Protein AF-A0A8S1IXG4-F1 (afdb_monomer_lite)

Sequence (920 aa):
MSSAGSFAPGPGAARGLHKAQVPRADAIVPRPPHSKRDPHLPDLRTSAGGGDALAMPTMAGPPLDAKVVSDPYPPIPASTSASRAAADKIGVLLLNLGGPESLDDVQPFLYNLFADPDIIRLPPSLAFLQPAIAGAISTLRAPQSCKGYSAIGGKSPLREITERQADVLERAIEGKGQACKVYVAMRYWHPYTEEAMEQIKRDGISRLVVLPLYPQFSISTSGSSLRLLQRLFEGDRFLAGLRHTVIPSWYQRPGYVNAMADLVWQEMAKFDSPEGVEVFFSAHGVPKSYVELAGDPYKEEMEECVGLIMAELRRRGVDNHHTLAYQSRVGPVEWLRPYTDQSIRKLAAEGVKKMLVVPISFVSEHIETLEEIDMEYRELAESQGVTDWRRVPALNTNPAFIDDLADAVLEALPFVGSLVGASNSIVPIGGIDTLLESYDRERESLPPPTNLMWKWGFTQSAELWNGRLAMVALAMILVMETSSGQVVTWKLWGRLKGWEDIVCSRKICLVSRLFDLALAALRDVADTEGASVQLGFMETAGDWLVVLAVSAPRAALRGSQPVPILLLTPGRFVCEGHPTPVPKYPLATPAMSKAMGMSPVLRPTKLLNQILPNCPVDSRRLRRSRTLCSTAAKSAGHEPEPPRDHQRPASQQGEEDPIRTFVIKNREAPRLTFAEAARTLVDGSVTGVLATHSSKGSDEGFPLSSVVEYVADSKGRPIFGISMLAKHTASLYRDGRCSLLVPENKSIALSDSRALLIGTVRAYDKEDAGDLREAYLAKMPQAFWVDFGDFRWFRMDDIVKATYAEDVRRNARTGKATAEEYLAASPDPVAQYRDSICSDLNKSATGGPVSAIIAKETTGLDVTNAEAYRVDSLGFDAMCTFSGRGPVNIRLPFPRRATTREDVEQMVEEMMGDAAVQTV

Structure (mmCIF, N/CA/C/O backbone):
data_AF-A0A8S1IXG4-F1
#
_entry.id   AF-A0A8S1IXG4-F1
#
loop_
_atom_site.group_PDB
_atom_site.id
_atom_site.type_symbol
_atom_site.label_atom_id
_atom_site.label_alt_id
_atom_site.label_comp_id
_atom_site.label_asym_id
_atom_site.label_entity_id
_atom_site.label_seq_id
_atom_site.pdbx_PDB_ins_code
_atom_site.Cartn_x
_atom_site.Cartn_y
_atom_site.Cartn_z
_atom_site.occupancy
_atom_site.B_iso_or_equiv
_atom_site.auth_seq_id
_atom_site.auth_comp_id
_atom_site.auth_asym_id
_atom_site.auth_atom_id
_atom_site.pdbx_PDB_model_num
ATOM 1 N N . MET A 1 1 ? 49.854 -34.602 -23.449 1.00 33.00 1 MET A N 1
ATOM 2 C CA . MET A 1 1 ? 50.447 -35.910 -23.092 1.00 33.00 1 MET A CA 1
ATOM 3 C C . MET A 1 1 ? 49.624 -36.493 -21.956 1.00 33.00 1 MET A C 1
ATOM 5 O O . MET A 1 1 ? 49.451 -35.756 -21.003 1.00 33.00 1 MET A O 1
ATOM 9 N N . SER A 1 2 ? 49.162 -37.746 -22.092 1.00 29.92 2 SER A N 1
ATOM 10 C CA . SER A 1 2 ? 48.830 -38.722 -21.022 1.00 29.92 2 SER A CA 1
ATOM 11 C C . SER A 1 2 ? 47.826 -38.353 -19.899 1.00 29.92 2 SER A C 1
ATOM 13 O O . SER A 1 2 ? 47.841 -37.246 -19.390 1.00 29.92 2 SER A O 1
ATOM 15 N N . SER A 1 3 ? 46.988 -39.250 -19.357 1.00 31.81 3 SER A N 1
ATOM 16 C CA . SER A 1 3 ? 46.474 -40.580 -19.772 1.00 31.81 3 SER A CA 1
ATOM 17 C C . SER A 1 3 ? 45.526 -41.113 -18.674 1.00 31.81 3 SER A C 1
ATOM 19 O O . SER A 1 3 ? 45.832 -40.899 -17.507 1.00 31.81 3 SER A O 1
ATOM 21 N N . ALA A 1 4 ? 44.475 -41.905 -18.908 1.00 32.84 4 ALA A N 1
ATOM 22 C CA . ALA A 1 4 ? 43.658 -42.204 -20.095 1.00 32.84 4 ALA A CA 1
ATOM 23 C C . ALA A 1 4 ? 42.422 -43.024 -19.627 1.00 32.84 4 ALA A C 1
ATOM 25 O O . ALA A 1 4 ? 42.517 -43.716 -18.617 1.00 32.84 4 ALA A O 1
ATOM 26 N N . GLY A 1 5 ? 41.291 -43.001 -20.348 1.00 25.98 5 GLY A N 1
ATOM 27 C CA . GLY A 1 5 ? 40.110 -43.803 -19.978 1.00 25.98 5 GLY A CA 1
ATOM 28 C C . GLY A 1 5 ? 38.929 -43.671 -20.943 1.00 25.98 5 GLY A C 1
ATOM 29 O O . GLY A 1 5 ? 38.094 -42.788 -20.781 1.00 25.98 5 GLY A O 1
ATOM 30 N N . SER A 1 6 ? 38.860 -44.535 -21.957 1.00 27.19 6 SER A N 1
ATOM 31 C CA . SER A 1 6 ? 37.733 -44.613 -22.899 1.00 27.19 6 SER A CA 1
ATOM 32 C C . SER A 1 6 ? 36.755 -45.726 -22.520 1.00 27.19 6 SER A C 1
ATOM 34 O O . SER A 1 6 ? 37.174 -46.728 -21.951 1.00 27.19 6 SER A O 1
ATOM 36 N N . PHE A 1 7 ? 35.488 -45.607 -22.938 1.00 28.20 7 PHE A N 1
ATOM 37 C CA . PHE A 1 7 ? 34.762 -46.730 -23.552 1.00 28.20 7 PHE A CA 1
ATOM 38 C C . PHE A 1 7 ? 33.521 -46.268 -24.335 1.00 28.20 7 PHE A C 1
ATOM 40 O O . PHE A 1 7 ? 32.595 -45.694 -23.774 1.00 28.20 7 PHE A O 1
ATOM 47 N N . ALA A 1 8 ? 33.505 -46.561 -25.638 1.00 31.45 8 ALA A N 1
ATOM 48 C CA . ALA A 1 8 ? 32.337 -46.562 -26.524 1.00 31.45 8 ALA A CA 1
ATOM 49 C C . ALA A 1 8 ? 32.682 -47.398 -27.773 1.00 31.45 8 ALA A C 1
ATOM 51 O O . ALA A 1 8 ? 33.845 -47.400 -28.190 1.00 31.45 8 ALA A O 1
ATOM 52 N N . PRO A 1 9 ? 31.713 -48.118 -28.364 1.00 40.03 9 PRO A N 1
ATOM 53 C CA . PRO A 1 9 ? 31.430 -47.869 -29.786 1.00 40.03 9 PRO A CA 1
ATOM 54 C C . PRO A 1 9 ? 29.938 -47.996 -30.178 1.00 40.03 9 PRO A C 1
ATOM 56 O O . PRO A 1 9 ? 29.151 -48.646 -29.497 1.00 40.03 9 PRO A O 1
ATOM 59 N N . GLY A 1 10 ? 29.569 -47.395 -31.319 1.00 27.78 10 GLY A N 1
ATOM 60 C CA . GLY A 1 10 ? 28.335 -47.697 -32.076 1.00 27.78 10 GLY A CA 1
ATOM 61 C C . GLY A 1 10 ? 28.565 -48.841 -33.089 1.00 27.78 10 GLY A C 1
ATOM 62 O O . GLY A 1 10 ? 29.316 -49.755 -32.745 1.00 27.78 10 GLY A O 1
ATOM 63 N N . PRO A 1 11 ? 28.059 -48.794 -34.352 1.00 47.28 11 PRO A N 1
ATOM 64 C CA . PRO A 1 11 ? 27.289 -47.722 -35.020 1.00 47.28 11 PRO A CA 1
ATOM 65 C C . PRO A 1 11 ? 26.127 -48.218 -35.944 1.00 47.28 11 PRO A C 1
ATOM 67 O O . PRO A 1 11 ? 25.823 -49.404 -35.990 1.00 47.28 11 PRO A O 1
ATOM 70 N N . GLY A 1 12 ? 25.547 -47.317 -36.762 1.00 26.31 12 GLY A N 1
ATOM 71 C CA . GLY A 1 12 ? 24.716 -47.639 -37.951 1.00 26.31 12 GLY A CA 1
ATOM 72 C C . GLY A 1 12 ? 23.210 -47.351 -37.774 1.00 26.31 12 GLY A C 1
ATOM 73 O O . GLY A 1 12 ? 22.589 -47.989 -36.940 1.00 26.31 12 GLY A O 1
ATOM 74 N N . ALA A 1 13 ? 22.513 -46.393 -38.409 1.00 28.03 13 ALA A N 1
ATOM 75 C CA . ALA A 1 13 ? 22.602 -45.643 -39.682 1.00 28.03 13 ALA A CA 1
ATOM 76 C C . ALA A 1 13 ? 21.763 -46.214 -40.855 1.00 28.03 13 ALA A C 1
ATOM 78 O O . ALA A 1 13 ? 22.153 -47.190 -41.487 1.00 28.03 13 ALA A O 1
ATOM 79 N N . ALA A 1 14 ? 20.667 -45.522 -41.210 1.00 27.36 14 ALA A N 1
ATOM 80 C CA . ALA A 1 14 ? 19.975 -45.599 -42.509 1.00 27.36 14 ALA A CA 1
ATOM 81 C C . ALA A 1 14 ? 19.119 -44.330 -42.758 1.00 27.36 14 ALA A C 1
ATOM 83 O O . ALA A 1 14 ? 18.797 -43.604 -41.820 1.00 27.36 14 ALA A O 1
ATOM 84 N N . ARG A 1 15 ? 18.759 -44.052 -44.022 1.00 29.16 15 ARG A N 1
ATOM 85 C CA . ARG A 1 15 ? 17.933 -42.900 -44.458 1.00 29.16 15 ARG A CA 1
ATOM 86 C C . ARG A 1 15 ? 16.520 -43.350 -44.860 1.00 29.16 15 ARG A C 1
ATOM 88 O O . ARG A 1 15 ? 16.372 -44.452 -45.376 1.00 29.16 15 ARG A O 1
ATOM 95 N N . GLY A 1 16 ? 15.532 -42.453 -44.784 1.00 25.67 16 GLY A N 1
ATOM 96 C CA . GLY A 1 16 ? 14.222 -42.628 -45.428 1.00 25.67 16 GLY A CA 1
ATOM 97 C C . GLY A 1 16 ? 13.440 -41.314 -45.530 1.00 25.67 16 GLY A C 1
ATOM 98 O O . GLY A 1 16 ? 13.281 -40.619 -44.533 1.00 25.67 16 GLY A O 1
ATOM 99 N N . LEU A 1 17 ? 12.972 -40.956 -46.731 1.00 28.73 17 LEU A N 1
ATOM 100 C CA . LEU A 1 17 ? 12.027 -39.849 -46.952 1.00 28.73 17 LEU A CA 1
ATOM 101 C C . LEU A 1 17 ? 10.589 -40.382 -46.935 1.00 28.73 17 LEU A C 1
ATOM 103 O O . LEU A 1 17 ? 10.392 -41.510 -47.370 1.00 28.73 17 LEU A O 1
ATOM 107 N N . HIS A 1 18 ? 9.594 -39.547 -46.605 1.00 26.98 18 HIS A N 1
ATOM 108 C CA . HIS A 1 18 ? 8.417 -39.350 -47.474 1.00 26.98 18 HIS A CA 1
ATOM 109 C C . HIS A 1 18 ? 7.547 -38.145 -47.063 1.00 26.98 18 HIS A C 1
ATOM 111 O O . HIS A 1 18 ? 7.471 -37.781 -45.894 1.00 26.98 18 HIS A O 1
ATOM 117 N N . LYS A 1 19 ? 6.864 -37.540 -48.049 1.00 28.41 19 LYS A N 1
ATOM 118 C CA . LYS A 1 19 ? 5.729 -36.613 -47.862 1.00 28.41 19 LYS A CA 1
ATOM 119 C C . LYS A 1 19 ? 4.407 -37.374 -48.057 1.00 28.41 19 LYS A C 1
ATOM 121 O O . LYS A 1 19 ? 4.311 -38.086 -49.053 1.00 28.41 19 LYS A O 1
ATOM 126 N N . ALA A 1 20 ? 3.409 -37.140 -47.200 1.00 25.56 20 ALA A N 1
ATOM 127 C CA . ALA A 1 20 ? 1.954 -37.295 -47.426 1.00 25.56 20 ALA A CA 1
ATOM 128 C C . ALA A 1 20 ? 1.237 -36.797 -46.145 1.00 25.56 20 ALA A C 1
ATOM 130 O O . ALA A 1 20 ? 1.610 -37.212 -45.057 1.00 25.56 20 ALA A O 1
ATOM 131 N N . GLN A 1 21 ? 0.444 -35.723 -46.161 1.00 24.62 21 GLN A N 1
ATOM 132 C CA . GLN A 1 21 ? -0.940 -35.571 -46.647 1.00 24.62 21 GLN A CA 1
ATOM 133 C C . GLN A 1 21 ? -2.052 -35.948 -45.644 1.00 24.62 21 GLN A C 1
ATOM 135 O O . GLN A 1 21 ? -2.144 -37.054 -45.129 1.00 24.62 21 GLN A O 1
ATOM 140 N N . VAL A 1 22 ? -2.921 -34.952 -45.461 1.00 30.06 22 VAL A N 1
ATOM 141 C CA . VAL A 1 22 ? -4.249 -34.914 -44.831 1.00 30.06 22 VAL A CA 1
ATOM 142 C C . VAL A 1 22 ? -5.172 -36.079 -45.227 1.00 30.06 22 VAL A C 1
ATOM 144 O O . VAL A 1 22 ? -5.267 -36.382 -46.416 1.00 30.06 22 VAL A O 1
ATOM 147 N N . PRO A 1 23 ? -6.001 -36.579 -44.291 1.00 28.17 23 PRO A N 1
ATOM 148 C CA . PRO A 1 23 ? -7.333 -37.100 -44.582 1.00 28.17 23 PRO A CA 1
ATOM 149 C C . PRO A 1 23 ? -8.443 -36.093 -44.201 1.00 28.17 23 PRO A C 1
ATOM 151 O O . PRO A 1 23 ? -8.463 -35.529 -43.107 1.00 28.17 23 PRO A O 1
ATOM 154 N N . ARG A 1 24 ? -9.393 -35.887 -45.116 1.00 27.33 24 ARG A N 1
ATOM 155 C CA . ARG A 1 24 ? -10.700 -35.221 -44.928 1.00 27.33 24 ARG A CA 1
ATOM 156 C C . ARG A 1 24 ? -11.695 -35.917 -45.879 1.00 27.33 24 ARG A C 1
ATOM 158 O O . ARG A 1 24 ? -11.227 -36.637 -46.757 1.00 27.33 24 ARG A O 1
ATOM 165 N N . ALA A 1 25 ? -12.998 -35.633 -45.747 1.00 29.39 25 ALA A N 1
ATOM 166 C CA . ALA A 1 25 ? -14.127 -36.230 -46.491 1.00 29.39 25 ALA A CA 1
ATOM 167 C C . ALA A 1 25 ? -14.577 -37.632 -45.989 1.00 29.39 25 ALA A C 1
ATOM 169 O O . ALA A 1 25 ? -13.738 -38.422 -45.569 1.00 29.39 25 ALA A O 1
ATOM 170 N N . ASP A 1 26 ? -15.869 -38.009 -45.995 1.00 27.58 26 ASP A N 1
ATOM 171 C CA . ASP A 1 26 ? -17.110 -37.212 -46.168 1.00 27.58 26 ASP A CA 1
ATOM 172 C C . ASP A 1 26 ? -18.393 -37.989 -45.749 1.00 27.58 26 ASP A C 1
ATOM 174 O O . ASP A 1 26 ? -18.334 -39.191 -45.500 1.00 27.58 26 ASP A O 1
ATOM 178 N N . ALA A 1 27 ? -19.548 -37.294 -45.807 1.00 28.59 27 ALA A N 1
ATOM 179 C CA . ALA A 1 27 ? -20.914 -37.802 -46.092 1.00 28.59 27 ALA A CA 1
ATOM 180 C C . ALA A 1 27 ? -21.802 -38.461 -44.984 1.00 28.59 27 ALA A C 1
ATOM 182 O O . ALA A 1 27 ? -21.292 -39.068 -44.054 1.00 28.59 27 ALA A O 1
ATOM 183 N N . ILE A 1 28 ? -23.160 -38.463 -45.059 1.00 27.27 28 ILE A N 1
ATOM 184 C CA . ILE A 1 28 ? -24.137 -37.414 -45.489 1.00 27.27 28 ILE A CA 1
ATOM 185 C C . ILE A 1 28 ? -25.605 -37.738 -45.032 1.00 27.27 28 ILE A C 1
ATOM 187 O O . ILE A 1 28 ? -26.120 -38.772 -45.431 1.00 27.27 28 ILE A O 1
ATOM 191 N N . VAL A 1 29 ? -26.300 -36.817 -44.312 1.00 28.03 29 VAL A N 1
ATOM 192 C CA . VAL A 1 29 ? -27.765 -36.449 -44.458 1.00 28.03 29 VAL A CA 1
ATOM 193 C C . VAL A 1 29 ? -28.847 -37.560 -44.152 1.00 28.03 29 VAL A C 1
ATOM 195 O O . VAL A 1 29 ? -28.442 -38.706 -44.002 1.00 28.03 29 VAL A O 1
ATOM 198 N N . PRO A 1 30 ? -30.199 -37.340 -43.981 1.00 42.34 30 PRO A N 1
ATOM 199 C CA . PRO A 1 30 ? -31.083 -36.144 -44.083 1.00 42.34 30 PRO A CA 1
ATOM 200 C C . PRO A 1 30 ? -32.008 -35.754 -42.875 1.00 42.34 30 PRO A C 1
ATOM 202 O O . PRO A 1 30 ? -32.051 -36.389 -41.828 1.00 42.34 30 PRO A O 1
ATOM 205 N N . ARG A 1 31 ? -32.794 -34.679 -43.108 1.00 27.84 31 ARG A N 1
ATOM 206 C CA . ARG A 1 31 ? -33.988 -34.086 -42.417 1.00 27.84 31 ARG A CA 1
ATOM 207 C C . ARG A 1 31 ? -35.198 -34.098 -43.422 1.00 27.84 31 ARG A C 1
ATOM 209 O O . ARG A 1 31 ? -34.967 -34.630 -44.508 1.00 27.84 31 ARG A O 1
ATOM 216 N N . PRO A 1 32 ? -36.395 -33.450 -43.254 1.00 49.88 32 PRO A N 1
ATOM 217 C CA . PRO A 1 32 ? -37.101 -32.776 -42.134 1.00 49.88 32 PRO A CA 1
ATOM 218 C C . PRO A 1 32 ? -38.517 -33.431 -41.899 1.00 49.88 32 PRO A C 1
ATOM 220 O O . PRO A 1 32 ? -38.474 -34.656 -41.805 1.00 49.88 32 PRO A O 1
ATOM 223 N N . PRO A 1 33 ? -39.732 -32.790 -41.764 1.00 48.28 33 PRO A N 1
ATOM 224 C CA . PRO A 1 33 ? -40.310 -31.534 -42.329 1.00 48.28 33 PRO A CA 1
ATOM 225 C C . PRO A 1 33 ? -40.775 -30.461 -41.288 1.00 48.28 33 PRO A C 1
ATOM 227 O O . PRO A 1 33 ? -40.433 -30.541 -40.114 1.00 48.28 33 PRO A O 1
ATOM 230 N N . HIS A 1 34 ? -41.508 -29.414 -41.726 1.00 30.23 34 HIS A N 1
ATOM 231 C CA . HIS A 1 34 ? -41.858 -28.178 -40.974 1.00 30.23 34 HIS A CA 1
ATOM 232 C C . HIS A 1 34 ? -43.381 -27.920 -40.838 1.00 30.23 34 HIS A C 1
ATOM 234 O O . HIS A 1 34 ? -44.112 -28.323 -41.738 1.00 30.23 34 HIS A O 1
ATOM 240 N N . SER A 1 35 ? -43.817 -27.035 -39.911 1.00 24.97 35 SER A N 1
ATOM 241 C CA . SER A 1 35 ? -44.761 -25.929 -40.248 1.00 24.97 35 SER A CA 1
ATOM 242 C C . SER A 1 35 ? -44.924 -24.809 -39.190 1.00 24.97 35 SER A C 1
ATOM 244 O O . SER A 1 35 ? -45.015 -25.061 -37.997 1.00 24.97 35 SER A O 1
ATOM 246 N N . LYS A 1 36 ? -45.036 -23.571 -39.694 1.00 27.19 36 LYS A N 1
ATOM 247 C CA . LYS A 1 36 ? -45.240 -22.242 -39.062 1.00 27.19 36 LYS A CA 1
ATOM 248 C C . LYS A 1 36 ? -46.547 -22.078 -38.237 1.00 27.19 36 LYS A C 1
ATOM 250 O O . LYS A 1 36 ? -47.567 -22.557 -38.727 1.00 27.19 36 LYS A O 1
ATOM 255 N N . ARG A 1 37 ? -46.570 -21.213 -37.195 1.00 26.48 37 ARG A N 1
ATOM 256 C CA . ARG A 1 37 ? -47.336 -19.920 -37.114 1.00 26.48 37 ARG A CA 1
ATOM 257 C C . ARG A 1 37 ? -47.487 -19.319 -35.691 1.00 26.48 37 ARG A C 1
ATOM 259 O O . ARG A 1 37 ? -47.577 -20.046 -34.715 1.00 26.48 37 ARG A O 1
ATOM 266 N N . ASP A 1 38 ? -47.587 -17.987 -35.665 1.00 27.84 38 ASP A N 1
ATOM 267 C CA . ASP A 1 38 ? -48.071 -17.061 -34.606 1.00 27.84 38 ASP A CA 1
ATOM 268 C C . ASP A 1 38 ? -49.553 -16.660 -34.912 1.00 27.84 38 ASP A C 1
ATOM 270 O O . ASP A 1 38 ? -50.016 -17.049 -35.998 1.00 27.84 38 ASP A O 1
ATOM 274 N N . PRO A 1 39 ? -50.293 -15.810 -34.142 1.00 49.66 39 PRO A N 1
ATOM 275 C CA . PRO A 1 39 ? -50.061 -15.232 -32.796 1.00 49.66 39 PRO A CA 1
ATOM 276 C C . PRO A 1 39 ? -51.331 -15.195 -31.874 1.00 49.66 39 PRO A C 1
ATOM 278 O O . PRO A 1 39 ? -52.363 -15.770 -32.211 1.00 49.66 39 PRO A O 1
ATOM 281 N N . HIS A 1 40 ? -51.260 -14.414 -30.774 1.00 27.53 40 HIS A N 1
ATOM 282 C CA . HIS A 1 40 ? -52.320 -13.615 -30.092 1.00 27.53 40 HIS A CA 1
ATOM 283 C C . HIS A 1 40 ? -52.753 -13.896 -28.628 1.00 27.53 40 HIS A C 1
ATOM 285 O O . HIS A 1 40 ? -52.769 -15.011 -28.121 1.00 27.53 40 HIS A O 1
ATOM 291 N N . LEU A 1 41 ? -53.120 -12.765 -28.001 1.00 27.92 41 LEU A N 1
ATOM 292 C CA . LEU A 1 41 ? -53.689 -12.492 -26.669 1.00 27.92 41 LEU A CA 1
ATOM 293 C C . LEU A 1 41 ? -55.048 -13.185 -26.399 1.00 27.92 41 LEU A C 1
ATOM 295 O O . LEU A 1 41 ? -55.745 -13.563 -27.342 1.00 27.92 41 LEU A O 1
ATOM 299 N N . PRO A 1 42 ? -55.491 -13.229 -25.125 1.00 32.34 42 PRO A N 1
ATOM 300 C CA . PRO A 1 42 ? -56.492 -12.226 -24.724 1.00 32.34 42 PRO A CA 1
ATOM 301 C C . PRO A 1 42 ? -56.179 -11.466 -23.418 1.00 32.34 42 PRO A C 1
ATOM 303 O O . PRO A 1 42 ? -55.688 -12.023 -22.441 1.00 32.34 42 PRO A O 1
ATOM 306 N N . ASP A 1 43 ? -56.546 -10.184 -23.424 1.00 29.95 43 ASP A N 1
ATOM 307 C CA . ASP A 1 43 ? -56.830 -9.337 -22.250 1.00 29.95 43 ASP A CA 1
ATOM 308 C C . ASP A 1 43 ? -58.363 -9.397 -21.960 1.00 29.95 43 ASP A C 1
ATOM 310 O O . ASP A 1 43 ? -59.054 -10.126 -22.676 1.00 29.95 43 ASP A O 1
ATOM 314 N N . LEU A 1 44 ? -58.902 -8.595 -21.016 1.00 28.28 44 LEU A N 1
ATOM 315 C CA . LEU A 1 44 ? -60.318 -8.434 -20.563 1.00 28.28 44 LEU A CA 1
ATOM 316 C C . LEU A 1 44 ? -60.706 -9.199 -19.269 1.00 28.28 44 LEU A C 1
ATOM 318 O O . LEU A 1 44 ? -60.334 -10.353 -19.104 1.00 28.28 44 LEU A O 1
ATOM 322 N N . ARG A 1 45 ? -61.584 -8.704 -18.368 1.00 25.23 45 ARG A N 1
ATOM 323 C CA . ARG A 1 45 ? -61.983 -7.332 -17.934 1.00 25.23 45 ARG A CA 1
ATOM 324 C C . ARG A 1 45 ? -62.996 -7.423 -16.756 1.00 25.23 45 ARG A C 1
ATOM 326 O O . ARG A 1 45 ? -63.832 -8.311 -16.747 1.00 25.23 45 ARG A O 1
ATOM 333 N N . THR A 1 46 ? -62.979 -6.438 -15.847 1.00 27.70 46 THR A N 1
ATOM 334 C CA . THR A 1 46 ? -64.119 -5.862 -15.065 1.00 27.70 46 THR A CA 1
ATOM 335 C C . THR A 1 46 ? -65.280 -6.723 -14.499 1.00 27.70 46 THR A C 1
ATOM 337 O O . THR A 1 46 ? -66.181 -7.096 -15.243 1.00 27.70 46 THR A O 1
ATOM 340 N N . SER A 1 47 ? -65.415 -6.741 -13.161 1.00 26.89 47 SER A N 1
ATOM 341 C CA . SER A 1 47 ? -66.643 -6.392 -12.381 1.00 26.89 47 SER A CA 1
ATOM 342 C C . SER A 1 47 ? -66.310 -6.441 -10.871 1.00 26.89 47 SER A C 1
ATOM 344 O O . SER A 1 47 ? -65.599 -7.358 -10.482 1.00 26.89 47 SER A O 1
ATOM 346 N N . ALA A 1 48 ? -66.649 -5.532 -9.943 1.00 28.02 48 ALA A N 1
ATOM 347 C CA . ALA A 1 48 ? -67.662 -4.470 -9.798 1.00 28.02 48 ALA A CA 1
ATOM 348 C C . ALA A 1 48 ? -69.072 -4.921 -9.336 1.00 28.02 48 ALA A C 1
ATOM 350 O O . ALA A 1 48 ? -69.841 -5.421 -10.149 1.00 28.02 48 ALA A O 1
ATOM 351 N N . GLY A 1 49 ? -69.432 -4.622 -8.071 1.00 24.98 49 GLY A N 1
ATOM 352 C CA . GLY A 1 49 ? -70.830 -4.468 -7.610 1.00 24.98 49 GLY A CA 1
ATOM 353 C C . GLY A 1 49 ? -71.250 -5.195 -6.312 1.00 24.98 49 GLY A C 1
ATOM 354 O O . GLY A 1 49 ? -71.199 -6.416 -6.259 1.00 24.98 49 GLY A O 1
ATOM 355 N N . GLY A 1 50 ? -71.779 -4.438 -5.332 1.00 25.75 50 GLY A N 1
ATOM 356 C CA . GLY A 1 50 ? -72.581 -4.921 -4.181 1.00 25.75 50 GLY A CA 1
ATOM 357 C C . GLY A 1 50 ? -71.810 -5.453 -2.952 1.00 25.75 50 GLY A C 1
ATOM 358 O O . GLY A 1 50 ? -70.718 -5.990 -3.094 1.00 25.75 50 GLY A O 1
ATOM 359 N N . GLY A 1 51 ? -72.318 -5.341 -1.714 1.00 24.95 51 GLY A N 1
ATOM 360 C CA . GLY A 1 51 ? -73.519 -4.624 -1.241 1.00 24.95 51 GLY A CA 1
ATOM 361 C C . GLY A 1 51 ? -73.942 -5.003 0.200 1.00 24.95 51 GLY A C 1
ATOM 362 O O . GLY A 1 51 ? -73.749 -6.139 0.610 1.00 24.95 51 GLY A O 1
ATOM 363 N N . ASP A 1 52 ? -74.521 -4.043 0.932 1.00 25.27 52 ASP A N 1
ATOM 364 C CA . ASP A 1 52 ? -75.465 -4.177 2.068 1.00 25.27 52 ASP A CA 1
ATOM 365 C C . ASP A 1 52 ? -75.093 -4.957 3.361 1.00 25.27 52 ASP A C 1
ATOM 367 O O . ASP A 1 52 ? -75.516 -6.080 3.610 1.00 25.27 52 ASP A O 1
ATOM 371 N N . ALA A 1 53 ? -74.334 -4.280 4.231 1.00 26.94 53 ALA A N 1
ATOM 372 C CA . ALA A 1 53 ? -74.767 -3.673 5.514 1.00 26.94 53 ALA A CA 1
ATOM 373 C C . ALA A 1 53 ? -75.791 -4.335 6.500 1.00 26.94 53 ALA A C 1
ATOM 375 O O . ALA A 1 53 ? -76.846 -4.821 6.113 1.00 26.94 53 ALA A O 1
ATOM 376 N N . LEU A 1 54 ? -75.551 -4.061 7.807 1.00 27.77 54 LEU A N 1
ATOM 377 C CA . LEU A 1 54 ? -76.446 -4.135 9.003 1.00 27.77 54 LEU A CA 1
ATOM 378 C C . LEU A 1 54 ? -76.752 -5.550 9.576 1.00 27.77 54 LEU A C 1
ATOM 380 O O . LEU A 1 54 ? -76.887 -6.507 8.832 1.00 27.77 54 LEU A O 1
ATOM 384 N N . ALA A 1 55 ? -76.866 -5.781 10.900 1.00 25.00 55 ALA A N 1
ATOM 385 C CA . ALA A 1 55 ? -77.117 -4.876 12.042 1.00 25.00 55 ALA A CA 1
ATOM 386 C C . ALA A 1 55 ? -76.419 -5.293 13.378 1.00 25.00 55 ALA A C 1
ATOM 388 O O . ALA A 1 55 ? -75.863 -6.381 13.490 1.00 25.00 55 ALA A O 1
ATOM 389 N N . MET A 1 56 ? -76.489 -4.424 14.405 1.00 31.66 56 MET A N 1
ATOM 390 C CA . MET A 1 56 ? -76.026 -4.636 15.806 1.00 31.66 56 MET A CA 1
ATOM 391 C C . MET A 1 56 ? -77.193 -5.023 16.750 1.00 31.66 56 MET A C 1
ATOM 393 O O . MET A 1 56 ? -78.343 -4.927 16.313 1.00 31.66 56 MET A O 1
ATOM 397 N N . PRO A 1 57 ? -76.959 -5.389 18.041 1.00 37.53 57 PRO A N 1
ATOM 398 C CA . PRO A 1 57 ? -77.247 -4.395 19.107 1.00 37.53 57 PRO A CA 1
ATOM 399 C C . PRO A 1 57 ? -76.509 -4.495 20.486 1.00 37.53 57 PRO A C 1
ATOM 401 O O . PRO A 1 57 ? -76.154 -5.569 20.962 1.00 37.53 57 PRO A O 1
ATOM 404 N N . THR A 1 58 ? -76.525 -3.360 21.218 1.00 25.83 58 THR A N 1
ATOM 405 C CA . THR A 1 58 ? -76.583 -3.176 22.711 1.00 25.83 58 THR A CA 1
ATOM 406 C C . THR A 1 58 ? -75.366 -3.403 23.649 1.00 25.83 58 THR A C 1
ATOM 408 O O . THR A 1 58 ? -74.428 -4.119 23.330 1.00 25.83 58 THR A O 1
ATOM 411 N N . MET A 1 59 ? -75.393 -2.740 24.830 1.00 31.75 59 MET A N 1
ATOM 412 C CA . MET A 1 59 ? -74.324 -2.688 25.861 1.00 31.75 59 MET A CA 1
ATOM 413 C C . MET A 1 59 ? -74.827 -2.816 27.322 1.00 31.75 59 MET A C 1
ATOM 415 O O . MET A 1 59 ? -75.861 -2.238 27.656 1.00 31.75 59 MET A O 1
ATOM 419 N N . ALA A 1 60 ? -74.017 -3.449 28.192 1.00 27.70 60 ALA A N 1
ATOM 420 C CA . ALA A 1 60 ? -73.904 -3.285 29.665 1.00 27.70 60 ALA A CA 1
ATOM 421 C C . ALA A 1 60 ? -72.583 -3.968 30.146 1.00 27.70 60 ALA A C 1
ATOM 423 O O . ALA A 1 60 ? -72.009 -4.723 29.366 1.00 27.70 60 ALA A O 1
ATOM 424 N N . GLY A 1 61 ? -72.021 -3.813 31.358 1.00 25.48 61 GLY A N 1
ATOM 425 C CA . GLY A 1 61 ? -72.295 -2.952 32.527 1.00 25.48 61 GLY A CA 1
ATOM 426 C C . GLY A 1 61 ? -71.230 -3.190 33.648 1.00 25.48 61 GLY A C 1
ATOM 427 O O . GLY A 1 61 ? -70.598 -4.245 33.625 1.00 25.48 61 GLY A O 1
ATOM 428 N N . PRO A 1 62 ? -70.970 -2.251 34.593 1.00 45.38 62 PRO A N 1
ATOM 429 C CA . PRO A 1 62 ? -69.827 -2.305 35.541 1.00 45.38 62 PRO A CA 1
ATOM 430 C C . PRO A 1 62 ? -70.211 -2.820 36.961 1.00 45.38 62 PRO A C 1
ATOM 432 O O . PRO A 1 62 ? -71.397 -2.753 37.296 1.00 45.38 62 PRO A O 1
ATOM 435 N N . PRO A 1 63 ? -69.270 -3.320 37.813 1.00 35.31 63 PRO A N 1
ATOM 436 C CA . PRO A 1 63 ? -68.335 -2.445 38.564 1.00 35.31 63 PRO A CA 1
ATOM 437 C C . PRO A 1 63 ? -66.905 -2.988 38.871 1.00 35.31 63 PRO A C 1
ATOM 439 O O . PRO A 1 63 ? -66.658 -4.183 38.796 1.00 35.31 63 PRO A O 1
ATOM 442 N N . LEU A 1 64 ? -66.011 -2.050 39.250 1.00 29.84 64 LEU A N 1
ATOM 443 C CA . LEU A 1 64 ? -64.862 -2.090 40.206 1.00 29.84 64 LEU A CA 1
ATOM 444 C C . LEU A 1 64 ? -64.197 -3.459 40.532 1.00 29.84 64 LEU A C 1
ATOM 446 O O . LEU A 1 64 ? -64.867 -4.396 40.941 1.00 29.84 64 LEU A O 1
ATOM 450 N N . ASP A 1 65 ? -62.864 -3.616 40.509 1.00 26.31 65 ASP A N 1
ATOM 451 C CA . ASP A 1 65 ? -61.919 -2.853 41.355 1.00 26.31 65 ASP A CA 1
ATOM 452 C C . ASP A 1 65 ? -60.429 -2.905 40.882 1.00 26.31 65 ASP A C 1
ATOM 454 O O . ASP A 1 65 ? -60.105 -3.482 39.844 1.00 26.31 65 ASP A O 1
ATOM 458 N N . ALA A 1 66 ? -59.507 -2.267 41.616 1.00 30.64 66 ALA A N 1
ATOM 459 C CA . ALA A 1 66 ? -58.165 -1.878 41.137 1.00 30.64 66 ALA A CA 1
ATOM 460 C C . ALA A 1 66 ? -57.034 -2.944 41.123 1.00 30.64 66 ALA A C 1
ATOM 462 O O . ALA A 1 66 ? -56.880 -3.710 42.078 1.00 30.64 66 ALA A O 1
ATOM 463 N N . LYS A 1 67 ? -56.106 -2.833 40.140 1.00 27.16 67 LYS A N 1
ATOM 464 C CA . LYS A 1 67 ? -54.628 -2.844 40.350 1.00 27.16 67 LYS A CA 1
ATOM 465 C C . LYS A 1 67 ? -53.774 -2.526 39.101 1.00 27.16 67 LYS A C 1
ATOM 467 O O . LYS A 1 67 ? -54.039 -3.030 38.023 1.00 27.16 67 LYS A O 1
ATOM 472 N N . VAL A 1 68 ? -52.712 -1.742 39.340 1.00 27.80 68 VAL A N 1
ATOM 473 C CA . VAL A 1 68 ? -51.365 -1.707 38.707 1.00 27.80 68 VAL A CA 1
ATOM 474 C C . VAL A 1 68 ? -51.236 -2.057 37.209 1.00 27.80 68 VAL A C 1
ATOM 476 O O . VAL A 1 68 ? -51.334 -3.213 36.810 1.00 27.80 68 VAL A O 1
ATOM 479 N N . VAL A 1 69 ? -50.840 -1.059 36.408 1.00 28.12 69 VAL A N 1
ATOM 480 C CA . VAL A 1 69 ? -50.294 -1.245 35.048 1.00 28.12 69 VAL A CA 1
ATOM 481 C C . VAL A 1 69 ? -48.934 -1.954 35.120 1.00 28.12 69 VAL A C 1
ATOM 483 O O . VAL A 1 69 ? -48.114 -1.617 35.971 1.00 28.12 69 VAL A O 1
ATOM 486 N N . SER A 1 70 ? -48.691 -2.908 34.219 1.00 30.38 70 SER A N 1
ATOM 487 C CA . SER A 1 70 ? -47.402 -3.596 34.037 1.00 30.38 70 SER A CA 1
ATOM 488 C C . SER A 1 70 ? -46.941 -3.503 32.578 1.00 30.38 70 SER A C 1
ATOM 490 O O . SER A 1 70 ? -47.761 -3.274 31.687 1.00 30.38 70 SER A O 1
ATOM 492 N N . ASP A 1 71 ? -45.629 -3.600 32.348 1.00 34.66 71 ASP A N 1
ATOM 493 C CA . ASP A 1 71 ? -44.996 -3.202 31.086 1.00 34.66 71 ASP A CA 1
ATOM 494 C C . ASP A 1 71 ? -45.412 -4.038 29.858 1.00 34.66 71 ASP A C 1
ATOM 496 O O . ASP A 1 71 ? -45.456 -5.270 29.925 1.00 34.66 71 ASP A O 1
ATOM 500 N N . PRO A 1 72 ? -45.623 -3.403 28.687 1.00 32.06 72 PRO A N 1
ATOM 501 C CA . PRO A 1 72 ? -45.933 -4.085 27.435 1.00 32.06 72 PRO A CA 1
ATOM 502 C C . PRO A 1 72 ? -44.660 -4.591 26.728 1.00 32.06 72 PRO A C 1
ATOM 504 O O . PRO A 1 72 ? -44.404 -4.246 25.576 1.00 32.06 72 PRO A O 1
ATOM 507 N N . TYR A 1 73 ? -43.860 -5.419 27.406 1.00 31.31 73 TYR A N 1
ATOM 508 C CA . TYR A 1 73 ? -42.733 -6.137 26.796 1.00 31.31 73 TYR A CA 1
ATOM 509 C C . TYR A 1 73 ? -42.794 -7.637 27.125 1.00 31.31 73 TYR A C 1
ATOM 511 O O . TYR A 1 73 ? -42.823 -7.999 28.303 1.00 31.31 73 TYR A O 1
ATOM 519 N N . PRO A 1 74 ? -42.794 -8.537 26.121 1.00 36.69 74 PRO A N 1
ATOM 520 C CA . PRO A 1 74 ? -42.684 -9.967 26.379 1.00 36.69 74 PRO A CA 1
ATOM 521 C C . PRO A 1 74 ? -41.295 -10.289 26.961 1.00 36.69 74 PRO A C 1
ATOM 523 O O . PRO A 1 74 ? -40.308 -9.654 26.576 1.00 36.69 74 PRO A O 1
ATOM 526 N N . PRO A 1 75 ? -41.180 -11.278 27.867 1.00 33.88 75 PRO A N 1
ATOM 527 C CA . PRO A 1 75 ? -39.899 -11.637 28.459 1.00 33.88 75 PRO A CA 1
ATOM 528 C C . PRO A 1 75 ? -38.931 -12.134 27.382 1.00 33.88 75 PRO A C 1
ATOM 530 O O . PRO A 1 75 ? -39.256 -13.037 26.610 1.00 33.88 75 PRO A O 1
ATOM 533 N N . ILE A 1 76 ? -37.726 -11.559 27.359 1.00 35.06 76 ILE A N 1
ATOM 534 C CA . ILE A 1 76 ? -36.640 -11.995 26.476 1.00 35.06 76 ILE A CA 1
ATOM 535 C C . ILE A 1 76 ? -36.348 -13.476 26.783 1.00 35.06 76 ILE A C 1
ATOM 537 O O . ILE A 1 76 ? -36.017 -13.793 27.930 1.00 35.06 76 ILE A O 1
ATOM 541 N N . PRO A 1 77 ? -36.466 -14.398 25.808 1.00 32.78 77 PRO A N 1
ATOM 542 C CA . PRO A 1 77 ? -36.166 -15.801 26.048 1.00 32.78 77 PRO A CA 1
ATOM 543 C C . PRO A 1 77 ? -34.678 -15.961 26.365 1.00 32.78 77 PRO A C 1
ATOM 545 O O . PRO A 1 77 ? -33.823 -15.411 25.669 1.00 32.78 77 PRO A O 1
ATOM 548 N N . ALA A 1 78 ? -34.364 -16.731 27.410 1.00 31.58 78 ALA A N 1
ATOM 549 C CA . ALA A 1 78 ? -32.982 -17.030 27.770 1.00 31.58 78 ALA A CA 1
ATOM 550 C C . ALA A 1 78 ? -32.249 -17.647 26.566 1.00 31.58 78 ALA A C 1
ATOM 552 O O . ALA A 1 78 ? -32.740 -18.599 25.949 1.00 31.58 78 ALA A O 1
ATOM 553 N N . SER A 1 79 ? -31.088 -17.084 26.222 1.00 32.50 79 SER A N 1
ATOM 554 C CA . SER A 1 79 ? -30.346 -17.360 24.988 1.00 32.50 79 SER A CA 1
ATOM 555 C C . SER A 1 79 ? -29.776 -18.780 24.961 1.00 32.50 79 SER A C 1
ATOM 557 O O . SER A 1 79 ? -28.609 -19.034 25.252 1.00 32.50 79 SER A O 1
ATOM 559 N N . THR A 1 80 ? 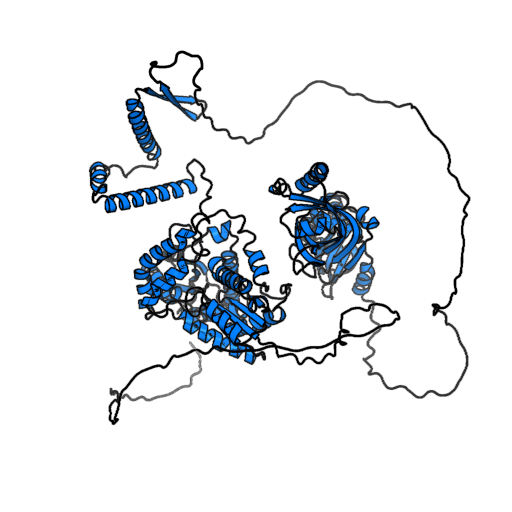-30.628 -19.728 24.580 1.00 30.61 80 THR A N 1
ATOM 560 C CA . THR A 1 80 ? -30.258 -21.133 24.418 1.00 30.61 80 THR A CA 1
ATOM 561 C C . THR A 1 80 ? -29.328 -21.243 23.210 1.00 30.61 80 THR A C 1
ATOM 563 O O . THR A 1 80 ? -29.710 -20.891 22.093 1.00 30.61 80 THR A O 1
ATOM 566 N N . SER A 1 81 ? -28.092 -21.696 23.424 1.00 44.44 81 SER A N 1
ATOM 567 C CA . SER A 1 81 ? -27.007 -21.683 22.433 1.00 44.44 81 SER A CA 1
ATOM 568 C C . SER A 1 81 ? -27.159 -22.779 21.366 1.00 44.44 81 SER A C 1
ATOM 570 O O . SER A 1 81 ? -26.362 -23.713 21.303 1.00 44.44 81 SER A O 1
ATOM 572 N N . ALA A 1 82 ? -28.219 -22.688 20.556 1.00 40.12 82 ALA A N 1
ATOM 573 C CA . ALA A 1 82 ? -28.606 -23.704 19.576 1.00 40.12 82 ALA A CA 1
ATOM 574 C C . ALA A 1 82 ? -29.292 -23.136 18.311 1.00 40.12 82 ALA A C 1
ATOM 576 O O . ALA A 1 82 ? -30.145 -23.799 17.721 1.00 40.12 82 ALA A O 1
ATOM 577 N N . SER A 1 83 ? -28.911 -21.937 17.849 1.00 34.34 83 SER A N 1
ATOM 578 C CA . SER A 1 83 ? -29.148 -21.578 16.441 1.00 34.34 83 SER A CA 1
ATOM 579 C C . SER A 1 83 ? -28.043 -22.196 15.587 1.00 34.34 83 SER A C 1
ATOM 581 O O . SER A 1 83 ? -26.857 -21.973 15.833 1.00 34.34 83 SER A O 1
ATOM 583 N N . ARG A 1 84 ? -28.427 -23.027 14.616 1.00 36.84 84 ARG A N 1
ATOM 584 C CA . ARG A 1 84 ? -27.503 -23.788 13.771 1.00 36.84 84 ARG A CA 1
ATOM 585 C C . ARG A 1 84 ? -26.824 -22.829 12.794 1.00 36.84 84 ARG A C 1
ATOM 587 O O . ARG A 1 84 ? -27.442 -22.434 11.810 1.00 36.84 84 ARG A O 1
ATOM 594 N N . ALA A 1 85 ? -25.579 -22.446 13.081 1.00 40.12 85 ALA A N 1
ATOM 595 C CA . ALA A 1 85 ? -24.813 -21.553 12.220 1.00 40.12 85 ALA A CA 1
ATOM 596 C C . ALA A 1 85 ? -24.780 -22.096 10.782 1.00 40.12 85 ALA A C 1
ATOM 598 O O . ALA A 1 85 ? -24.357 -23.231 10.549 1.00 40.12 85 ALA A O 1
ATOM 599 N N . ALA A 1 86 ? -25.230 -21.284 9.824 1.00 49.97 86 ALA A N 1
ATOM 600 C CA . ALA A 1 86 ? -24.899 -21.515 8.428 1.00 49.97 86 ALA A CA 1
ATOM 601 C C . ALA A 1 86 ? -23.375 -21.394 8.293 1.00 49.97 86 ALA A C 1
ATOM 603 O O . ALA A 1 86 ? -22.787 -20.462 8.844 1.00 49.97 86 ALA A O 1
ATOM 604 N N . ALA A 1 87 ? -22.737 -22.348 7.613 1.00 68.44 87 ALA A N 1
ATOM 605 C CA . ALA A 1 87 ? -21.301 -22.281 7.379 1.00 68.44 87 ALA A CA 1
ATOM 606 C C . ALA A 1 87 ? -20.976 -21.007 6.585 1.00 68.44 87 ALA A C 1
ATOM 608 O O . ALA A 1 87 ? -21.658 -20.705 5.603 1.00 68.44 87 ALA A O 1
ATOM 609 N N . ASP A 1 88 ? -19.963 -20.261 7.030 1.00 84.44 88 ASP A N 1
ATOM 610 C CA . ASP A 1 88 ? -19.588 -19.000 6.396 1.00 84.44 88 ASP A CA 1
ATOM 611 C C . ASP A 1 88 ? -19.164 -19.249 4.941 1.00 84.44 88 ASP A C 1
ATOM 613 O O . ASP A 1 88 ? -18.227 -20.001 4.674 1.00 84.44 88 ASP A O 1
ATOM 617 N N . LYS A 1 89 ? -19.865 -18.611 3.999 1.00 94.31 89 LYS A N 1
ATOM 618 C CA . LYS A 1 89 ? -19.550 -18.676 2.572 1.00 94.31 89 LYS A CA 1
ATOM 619 C C . LYS A 1 89 ? -18.467 -17.658 2.263 1.00 94.31 89 LYS A C 1
ATOM 621 O O . LYS A 1 89 ? -18.690 -16.455 2.411 1.00 94.31 89 LYS A O 1
ATOM 626 N N . ILE A 1 90 ? -17.314 -18.148 1.825 1.00 96.38 90 ILE A N 1
ATOM 627 C CA . ILE A 1 90 ? -16.133 -17.332 1.556 1.00 96.38 90 ILE A CA 1
ATOM 628 C C . ILE A 1 90 ? -16.044 -17.017 0.064 1.00 96.38 90 ILE A C 1
ATOM 630 O O . ILE A 1 90 ? -16.118 -17.918 -0.769 1.00 96.38 90 ILE A O 1
ATOM 634 N N . GLY A 1 91 ? -15.874 -15.739 -0.261 1.00 97.62 91 GLY A N 1
ATOM 635 C CA . GLY A 1 91 ? -15.566 -15.255 -1.600 1.00 97.62 91 GLY A CA 1
ATOM 636 C C . GLY A 1 91 ? -14.173 -14.628 -1.667 1.00 97.62 91 GLY A C 1
ATOM 637 O O . GLY A 1 91 ? -13.720 -14.020 -0.696 1.00 97.62 91 GLY A O 1
ATOM 638 N N . VAL A 1 92 ? -13.530 -14.719 -2.827 1.00 98.12 92 VAL A N 1
ATOM 639 C CA . VAL A 1 92 ? -12.309 -13.976 -3.171 1.00 98.12 92 VAL A CA 1
ATOM 640 C C . VAL A 1 92 ? -12.597 -13.160 -4.425 1.00 98.12 92 VAL A C 1
ATOM 642 O O . VAL A 1 92 ? -13.056 -13.716 -5.416 1.00 98.12 92 VAL A O 1
ATOM 645 N N . LEU A 1 93 ? -12.359 -11.854 -4.397 1.00 98.25 93 LEU A N 1
ATOM 646 C CA . LEU A 1 93 ? -12.619 -10.951 -5.513 1.00 98.25 93 LEU A CA 1
ATOM 647 C C . LEU A 1 93 ? -11.299 -10.446 -6.096 1.00 98.25 93 LEU A C 1
ATOM 649 O O . LEU A 1 93 ? -10.612 -9.641 -5.466 1.00 98.25 93 LEU A O 1
ATOM 653 N N . LEU A 1 94 ? -10.973 -10.910 -7.302 1.00 98.19 94 LEU A N 1
ATOM 654 C CA . LEU A 1 94 ? -9.807 -10.471 -8.058 1.00 98.19 94 LEU A CA 1
ATOM 655 C C . LEU A 1 94 ? -10.134 -9.175 -8.804 1.00 98.19 94 LEU A C 1
ATOM 657 O O . LEU A 1 94 ? -11.036 -9.169 -9.643 1.00 98.19 94 LEU A O 1
ATOM 661 N N . LEU A 1 95 ? -9.406 -8.092 -8.514 1.00 96.75 95 LEU A N 1
ATOM 662 C CA . LEU A 1 95 ? -9.552 -6.811 -9.222 1.00 96.75 95 LEU A CA 1
ATOM 663 C C . LEU A 1 95 ? -8.442 -6.646 -10.260 1.00 96.75 95 LEU A C 1
ATOM 665 O O . LEU A 1 95 ? -7.263 -6.759 -9.928 1.00 96.75 95 LEU A O 1
ATOM 669 N N . ASN A 1 96 ? -8.804 -6.340 -11.503 1.00 94.62 96 ASN A N 1
ATOM 670 C CA . ASN A 1 96 ? -7.852 -6.070 -12.582 1.00 94.62 96 ASN A CA 1
ATOM 671 C C . ASN A 1 96 ? -8.430 -5.017 -13.558 1.00 94.62 96 ASN A C 1
ATOM 673 O O . ASN A 1 96 ? -9.580 -4.594 -13.431 1.00 94.62 96 ASN A O 1
ATOM 677 N N . LEU A 1 97 ? -7.633 -4.534 -14.509 1.00 91.31 97 LEU A N 1
ATOM 678 C CA . LEU A 1 97 ? -7.970 -3.381 -15.354 1.00 91.31 97 LEU A CA 1
ATOM 679 C C . LEU A 1 97 ? -9.078 -3.699 -16.377 1.00 91.31 97 LEU A C 1
ATOM 681 O O . LEU A 1 97 ? -9.947 -2.868 -16.654 1.00 91.31 97 LEU A O 1
ATOM 685 N N . GLY A 1 98 ? -9.078 -4.927 -16.896 1.00 91.75 98 GLY A N 1
ATOM 686 C CA . GLY A 1 98 ? -9.868 -5.329 -18.059 1.00 91.75 98 GLY A CA 1
ATOM 687 C C . GLY A 1 98 ? -9.147 -5.054 -19.375 1.00 91.75 98 GLY A C 1
ATOM 688 O O . GLY A 1 98 ? -8.090 -4.430 -19.419 1.00 91.75 98 GLY A O 1
ATOM 689 N N . GLY A 1 99 ? -9.722 -5.542 -20.468 1.00 92.25 99 GLY A N 1
ATOM 690 C CA . GLY A 1 99 ? -9.218 -5.297 -21.813 1.00 92.25 99 GLY A CA 1
ATOM 691 C C . GLY A 1 99 ? -10.223 -5.769 -22.864 1.00 92.25 99 GLY A C 1
ATOM 692 O O . GLY A 1 99 ? -11.006 -6.671 -22.570 1.00 92.25 99 GLY A O 1
ATOM 693 N N . PRO A 1 100 ? -10.211 -5.170 -24.064 1.00 94.38 100 PRO A N 1
ATOM 694 C CA . PRO A 1 100 ? -11.202 -5.421 -25.104 1.00 94.38 100 PRO A CA 1
ATOM 695 C C . PRO A 1 100 ? -11.107 -6.853 -25.646 1.00 94.38 100 PRO A C 1
ATOM 697 O O . PRO A 1 100 ? -10.012 -7.376 -25.871 1.00 94.38 100 PRO A O 1
ATOM 700 N N . GLU A 1 101 ? -12.260 -7.481 -25.874 1.00 91.75 101 GLU A N 1
ATOM 701 C CA . GLU A 1 101 ? -12.374 -8.876 -26.334 1.00 91.75 101 GLU A CA 1
ATOM 702 C C . GLU A 1 101 ? -12.418 -9.003 -27.869 1.00 91.75 101 GLU A C 1
ATOM 704 O O . GLU A 1 101 ? -12.272 -10.103 -28.409 1.00 91.75 101 GLU A O 1
ATOM 709 N N . SER A 1 102 ? -12.549 -7.873 -28.565 1.00 94.50 102 SER A N 1
ATOM 710 C CA . SER A 1 102 ? -12.454 -7.709 -30.015 1.00 94.50 102 SER A CA 1
ATOM 711 C C . SER A 1 102 ? -11.910 -6.319 -30.386 1.00 94.50 102 SER A C 1
ATOM 713 O O . SER A 1 102 ? -11.724 -5.453 -29.531 1.00 94.50 102 SER A O 1
ATOM 715 N N . LEU A 1 103 ? -11.681 -6.071 -31.680 1.00 93.19 103 LEU A N 1
ATOM 716 C CA . LEU A 1 103 ? -11.232 -4.762 -32.174 1.00 93.19 103 LEU A CA 1
ATOM 717 C C . LEU A 1 103 ? -12.305 -3.664 -32.087 1.00 93.19 103 LEU A C 1
ATOM 719 O O . LEU A 1 103 ? -11.945 -2.491 -31.982 1.00 93.19 103 LEU A O 1
ATOM 723 N N . ASP A 1 104 ? -13.588 -4.033 -32.105 1.00 93.50 104 ASP A N 1
ATOM 724 C CA . ASP A 1 104 ? -14.708 -3.088 -32.004 1.00 93.50 104 ASP A CA 1
ATOM 725 C C . ASP A 1 104 ? -14.877 -2.576 -30.557 1.00 93.50 104 ASP A C 1
ATOM 727 O O . ASP A 1 104 ? -15.244 -1.421 -30.335 1.00 93.50 104 ASP A O 1
ATOM 731 N N . ASP A 1 105 ? -14.503 -3.397 -29.569 1.00 94.56 105 ASP A N 1
ATOM 732 C CA . ASP A 1 105 ? -14.547 -3.073 -28.136 1.00 94.56 105 ASP A CA 1
ATOM 733 C C . ASP A 1 105 ? -13.485 -2.046 -27.703 1.00 94.56 105 ASP A C 1
ATOM 735 O O . ASP A 1 105 ? -13.579 -1.463 -26.621 1.00 94.56 105 ASP A O 1
ATOM 739 N N . VAL A 1 106 ? -12.468 -1.791 -28.535 1.00 92.69 106 VAL A N 1
ATOM 740 C CA . VAL A 1 106 ? -11.318 -0.940 -28.185 1.00 92.69 106 VAL A CA 1
ATOM 741 C C . VAL A 1 106 ? -11.738 0.502 -27.885 1.00 92.69 106 VAL A C 1
ATOM 743 O O . VAL A 1 106 ? -11.241 1.088 -26.922 1.00 92.69 106 VAL A O 1
ATOM 746 N N . GLN A 1 107 ? -12.653 1.097 -28.662 1.00 94.19 107 GLN A N 1
ATOM 747 C CA . GLN A 1 107 ? -13.112 2.467 -28.389 1.00 94.19 107 GLN A CA 1
ATOM 748 C C . GLN A 1 107 ? -13.997 2.545 -27.127 1.00 94.19 107 GLN A C 1
ATOM 750 O O . GLN A 1 107 ? -13.700 3.404 -26.292 1.00 94.19 107 GLN A O 1
ATOM 755 N N . PRO A 1 108 ? -14.999 1.666 -26.915 1.00 94.06 108 PRO A N 1
ATOM 756 C CA . PRO A 1 108 ? -15.737 1.574 -25.652 1.00 94.06 108 PRO A CA 1
ATOM 757 C C . PRO A 1 108 ? -14.847 1.354 -24.416 1.00 94.06 108 PRO A C 1
ATOM 759 O O . PRO A 1 108 ? -15.003 2.052 -23.415 1.00 94.06 108 PRO A O 1
ATOM 762 N N . PHE A 1 109 ? -13.856 0.462 -24.496 1.00 93.06 109 PHE A N 1
ATOM 763 C CA . PHE A 1 109 ? -12.872 0.241 -23.430 1.00 93.06 109 PHE A CA 1
ATOM 764 C C . PHE A 1 109 ? -12.066 1.514 -23.112 1.00 93.06 109 PHE A C 1
ATOM 766 O O . PHE A 1 109 ? -11.986 1.934 -21.956 1.00 93.06 109 PHE A O 1
ATOM 773 N N . LEU A 1 110 ? -11.517 2.179 -24.137 1.00 90.25 110 LEU A N 1
ATOM 774 C CA . LEU A 1 110 ? -10.791 3.443 -23.964 1.00 90.25 110 LEU A CA 1
ATOM 775 C C . LEU A 1 110 ? -11.696 4.570 -23.443 1.00 90.25 110 LEU A C 1
ATOM 777 O O . LEU A 1 110 ? -11.225 5.442 -22.715 1.00 90.25 110 LEU A O 1
ATOM 781 N N . TYR A 1 111 ? -12.982 4.574 -23.801 1.00 92.44 111 TYR A N 1
ATOM 782 C CA . TYR A 1 111 ? -13.951 5.519 -23.253 1.00 92.44 111 TYR A CA 1
ATOM 783 C C . TYR A 1 111 ? -14.115 5.315 -21.744 1.00 92.44 111 TYR A C 1
ATOM 785 O O . TYR A 1 111 ? -13.971 6.280 -20.998 1.00 92.44 111 TYR A O 1
ATOM 793 N N . ASN A 1 112 ? -14.321 4.076 -21.287 1.00 91.00 112 ASN A N 1
ATOM 794 C CA . ASN A 1 112 ? -14.433 3.751 -19.862 1.00 91.00 112 ASN A CA 1
ATOM 795 C C . ASN A 1 112 ? -13.169 4.146 -19.076 1.00 91.00 112 ASN A C 1
ATOM 797 O O . ASN A 1 112 ? -13.275 4.748 -18.008 1.00 91.00 112 ASN A O 1
ATOM 801 N N . LEU A 1 113 ? -11.984 3.868 -19.635 1.00 89.25 113 LEU A N 1
ATOM 802 C CA . LEU A 1 113 ? -10.685 4.226 -19.055 1.00 89.25 113 LEU A CA 1
ATOM 803 C C . LEU A 1 113 ? -10.511 5.748 -18.890 1.00 89.25 113 LEU A C 1
ATOM 805 O O . LEU A 1 113 ? -10.103 6.216 -17.829 1.00 89.25 113 LEU A O 1
ATOM 809 N N . PHE A 1 114 ? -10.829 6.541 -19.919 1.00 84.94 114 PHE A N 1
ATOM 810 C CA . PHE A 1 114 ? -10.676 8.004 -19.870 1.00 84.94 114 PHE A CA 1
ATOM 811 C C . PHE A 1 114 ? -11.858 8.731 -19.204 1.00 84.94 114 PHE A C 1
ATOM 813 O O . PHE A 1 114 ? -11.720 9.893 -18.815 1.00 84.94 114 PHE A O 1
ATOM 820 N N . ALA A 1 115 ? -13.003 8.066 -19.031 1.00 85.38 115 ALA A N 1
ATOM 821 C CA . ALA A 1 115 ? -14.131 8.570 -18.249 1.00 85.38 115 ALA A CA 1
ATOM 822 C C . ALA A 1 115 ? -13.884 8.497 -16.732 1.00 85.38 115 ALA A C 1
ATOM 824 O O . ALA A 1 115 ? -14.584 9.169 -15.976 1.00 85.38 115 ALA A O 1
ATOM 825 N N . ASP A 1 116 ? -12.889 7.730 -16.277 1.00 82.31 116 ASP A N 1
ATOM 826 C CA . ASP A 1 116 ? -12.548 7.626 -14.862 1.00 82.31 116 ASP A CA 1
ATOM 827 C C . ASP A 1 116 ? -11.918 8.932 -14.329 1.00 82.31 116 ASP A C 1
ATOM 829 O O . ASP A 1 116 ? -10.844 9.332 -14.802 1.00 82.31 116 ASP A O 1
ATOM 833 N N . PRO A 1 117 ? -12.534 9.602 -13.332 1.00 73.94 117 PRO A N 1
ATOM 834 C CA . PRO A 1 117 ? -11.956 10.791 -12.717 1.00 73.94 117 PRO A CA 1
ATOM 835 C C . PRO A 1 117 ? -10.651 10.506 -11.966 1.00 73.94 117 PRO A C 1
ATOM 837 O O . PRO A 1 117 ? -9.894 11.445 -11.733 1.00 73.94 117 PRO A O 1
ATOM 840 N N . ASP A 1 118 ? -10.349 9.257 -11.589 1.00 72.19 118 ASP A N 1
ATOM 841 C CA . ASP A 1 118 ? -9.056 8.924 -10.984 1.00 72.19 118 ASP A CA 1
ATOM 842 C C . ASP A 1 118 ? -7.908 8.894 -12.004 1.00 72.19 118 ASP A C 1
ATOM 844 O O . ASP A 1 118 ? -6.790 9.242 -11.625 1.00 72.19 118 ASP A O 1
ATOM 848 N N . ILE A 1 119 ? -8.192 8.585 -13.278 1.00 72.06 119 ILE A N 1
ATOM 849 C CA . ILE A 1 119 ? -7.220 8.572 -14.389 1.00 72.06 119 ILE A CA 1
ATOM 850 C C . ILE A 1 119 ? -7.085 9.965 -15.025 1.00 72.06 119 ILE A C 1
ATOM 852 O O . ILE A 1 119 ? -5.978 10.477 -15.192 1.00 72.06 119 ILE A O 1
ATOM 856 N N . ILE A 1 120 ? -8.203 10.623 -15.357 1.00 70.19 120 ILE A N 1
ATOM 857 C CA . ILE A 1 120 ? -8.209 12.009 -15.854 1.00 70.19 120 ILE A CA 1
ATOM 858 C C . ILE A 1 120 ? -8.909 12.899 -14.825 1.00 70.19 120 ILE A C 1
ATOM 860 O O . ILE A 1 120 ? -10.124 13.076 -14.850 1.00 70.19 120 ILE A O 1
ATOM 864 N N . ARG A 1 121 ? -8.118 13.497 -13.928 1.00 66.75 121 ARG A N 1
ATOM 865 C CA . ARG A 1 121 ? -8.599 14.415 -12.883 1.00 66.75 121 ARG A CA 1
ATOM 866 C C . ARG A 1 121 ? -8.930 15.794 -13.463 1.00 66.75 121 ARG A C 1
ATOM 868 O O . ARG A 1 121 ? -8.045 16.638 -13.607 1.00 66.75 121 ARG A O 1
ATOM 875 N N . LEU A 1 122 ? -10.202 16.050 -13.770 1.00 67.88 122 LEU A N 1
ATOM 876 C CA . LEU A 1 122 ? -10.701 17.409 -14.018 1.00 67.88 122 LEU A CA 1
ATOM 877 C C . LEU A 1 122 ? -10.996 18.147 -12.693 1.00 67.88 122 LEU A C 1
ATOM 879 O O . LEU A 1 122 ? -11.348 17.507 -11.701 1.00 67.88 122 LEU A O 1
ATOM 883 N N . PRO A 1 123 ? -10.904 19.492 -12.651 1.00 67.56 123 PRO A N 1
ATOM 884 C CA . PRO A 1 123 ? -11.433 20.273 -11.533 1.00 67.56 123 PRO A CA 1
ATOM 885 C C . PRO A 1 123 ? -12.931 19.990 -11.312 1.00 67.56 123 PRO A C 1
ATOM 887 O O . PRO A 1 123 ? -13.649 19.848 -12.305 1.00 67.56 123 PRO A O 1
ATOM 890 N N . PRO A 1 124 ? -13.456 19.992 -10.069 1.00 71.00 124 PRO A N 1
ATOM 891 C CA . PRO A 1 124 ? -14.874 19.709 -9.807 1.00 71.00 124 PRO A CA 1
ATOM 892 C C . PRO A 1 124 ? -15.850 20.604 -10.589 1.00 71.00 124 PRO A C 1
ATOM 894 O O . PRO A 1 124 ? -16.877 20.136 -11.070 1.00 71.00 124 PRO A O 1
ATOM 897 N N . SER A 1 125 ? -15.487 21.872 -10.808 1.00 72.69 125 SER A N 1
ATOM 898 C CA . SER A 1 125 ? -16.240 22.833 -11.630 1.00 72.69 125 SER A CA 1
ATOM 899 C C . SER A 1 125 ? -16.295 22.497 -13.128 1.00 72.69 125 SER A C 1
ATOM 901 O O . SER A 1 125 ? -17.107 23.076 -13.843 1.00 72.69 125 SER A O 1
ATOM 903 N N . LEU A 1 126 ? -15.453 21.577 -13.607 1.00 76.62 126 LEU A N 1
ATOM 904 C CA . LEU A 1 126 ? -15.372 21.110 -14.995 1.00 76.62 126 LEU A CA 1
ATOM 905 C C . LEU A 1 126 ? -15.678 19.610 -15.144 1.00 76.62 126 LEU A C 1
ATOM 907 O O . LEU A 1 126 ? -15.662 19.105 -16.263 1.00 76.62 126 LEU A O 1
ATOM 911 N N . ALA A 1 127 ? -15.993 18.893 -14.059 1.00 75.94 127 ALA A N 1
ATOM 912 C CA . ALA A 1 127 ? -16.233 17.446 -14.082 1.00 75.94 127 ALA A CA 1
ATOM 913 C C . ALA A 1 127 ? -17.382 17.030 -15.027 1.00 75.94 127 ALA A C 1
ATOM 915 O O . ALA A 1 127 ? -17.361 15.938 -15.590 1.00 75.94 127 ALA A O 1
ATOM 916 N N . PHE A 1 128 ? -18.341 17.923 -15.293 1.00 83.56 128 PHE A N 1
ATOM 917 C CA . PHE A 1 128 ? -19.407 17.699 -16.280 1.00 83.56 128 PHE A CA 1
ATOM 918 C C . PHE A 1 128 ? -18.896 17.542 -17.730 1.00 83.56 128 PHE A C 1
ATOM 920 O O . PHE A 1 128 ? -19.622 17.029 -18.579 1.00 83.56 128 PHE A O 1
ATOM 927 N N . LEU A 1 129 ? -17.655 17.952 -18.022 1.00 83.19 129 LEU A N 1
ATOM 928 C CA . LEU A 1 129 ? -17.002 17.767 -19.323 1.00 83.19 129 LEU A CA 1
ATOM 929 C C . LEU A 1 129 ? -16.315 16.398 -19.469 1.00 83.19 129 LEU A C 1
ATOM 931 O O . LEU A 1 129 ? -15.932 16.049 -20.587 1.00 83.19 129 LEU A O 1
ATOM 935 N N . GLN A 1 130 ? -16.178 15.612 -18.389 1.00 82.81 130 GLN A N 1
ATOM 936 C CA . GLN A 1 130 ? -15.499 14.307 -18.406 1.00 82.81 130 GLN A CA 1
ATOM 937 C C . GLN A 1 130 ? -16.006 13.381 -19.531 1.00 82.81 130 GLN A C 1
ATOM 939 O O . GLN A 1 130 ? -15.164 12.879 -20.276 1.00 82.81 130 GLN A O 1
ATOM 944 N N . PRO A 1 131 ? -17.329 13.198 -19.759 1.00 86.88 131 PRO A N 1
ATOM 945 C CA . PRO A 1 131 ? -17.815 12.284 -20.799 1.00 86.88 131 PRO A CA 1
ATOM 946 C C . PRO A 1 131 ? -17.475 12.764 -22.216 1.00 86.88 131 PRO A C 1
ATOM 948 O O . PRO A 1 131 ? -17.122 11.966 -23.082 1.00 86.88 131 PRO A O 1
ATOM 951 N N . ALA A 1 132 ? -17.525 14.078 -22.459 1.00 85.81 132 ALA A N 1
ATOM 952 C CA . ALA A 1 132 ? -17.182 14.661 -23.756 1.00 85.81 132 ALA A CA 1
ATOM 953 C C . ALA A 1 132 ? -15.676 14.544 -24.052 1.00 85.81 132 ALA A C 1
ATOM 955 O O . ALA A 1 132 ? -15.281 14.224 -25.174 1.00 85.81 132 ALA A O 1
ATOM 956 N N . ILE A 1 133 ? -14.836 14.752 -23.034 1.00 82.19 133 ILE A N 1
ATOM 957 C CA . ILE A 1 133 ? -13.377 14.619 -23.133 1.00 82.19 133 ILE A CA 1
ATOM 958 C C . ILE A 1 133 ? -12.980 13.145 -23.314 1.00 82.19 133 ILE A C 1
ATOM 960 O O . ILE A 1 133 ? -12.187 12.840 -24.205 1.00 82.19 133 ILE A O 1
ATOM 964 N N . ALA A 1 134 ? -13.584 12.221 -22.562 1.00 86.25 134 ALA A N 1
ATOM 965 C CA . ALA A 1 134 ? -13.393 10.781 -22.733 1.00 86.25 134 ALA A CA 1
ATOM 966 C C . ALA A 1 134 ? -13.829 10.303 -24.130 1.00 86.25 134 ALA A C 1
ATOM 968 O O . ALA A 1 134 ? -13.090 9.568 -24.789 1.00 86.25 134 ALA A O 1
ATOM 969 N N . GLY A 1 135 ? -14.979 10.774 -24.628 1.00 87.69 135 GLY A N 1
ATOM 970 C CA . GLY A 1 135 ? -15.464 10.504 -25.986 1.00 87.69 135 GLY A CA 1
ATOM 971 C C . GLY A 1 135 ? -14.496 10.979 -27.071 1.00 87.69 135 GLY A C 1
ATOM 972 O O . GLY A 1 135 ? -14.154 10.213 -27.973 1.00 87.69 135 GLY A O 1
ATOM 973 N N . ALA A 1 136 ? -13.979 12.205 -26.953 1.00 86.62 136 ALA A N 1
ATOM 974 C CA . ALA A 1 136 ? -13.002 12.742 -27.898 1.00 86.62 136 ALA A CA 1
ATOM 975 C C . ALA A 1 136 ? -11.668 11.970 -27.867 1.00 86.62 136 ALA A C 1
ATOM 977 O O . ALA A 1 136 ? -11.170 11.559 -28.915 1.00 86.62 136 ALA A O 1
ATOM 978 N N . ILE A 1 137 ? -11.096 11.732 -26.679 1.00 83.38 137 ILE A N 1
ATOM 979 C CA . ILE A 1 137 ? -9.789 11.068 -26.536 1.00 83.38 137 ILE A CA 1
ATOM 980 C C . ILE A 1 137 ? -9.857 9.599 -26.978 1.00 83.38 137 ILE A C 1
ATOM 982 O O . ILE A 1 137 ? -8.965 9.147 -27.695 1.00 83.38 137 ILE A O 1
ATOM 986 N N . SER A 1 138 ? -10.903 8.860 -26.595 1.00 89.62 138 SER A N 1
ATOM 987 C CA . SER A 1 138 ? -11.083 7.458 -27.008 1.00 89.62 138 SER A CA 1
ATOM 988 C C . SER A 1 138 ? -11.242 7.326 -28.525 1.00 89.62 138 SER A C 1
ATOM 990 O O . SER A 1 138 ? -10.540 6.522 -29.135 1.00 89.62 138 SER A O 1
ATOM 992 N N . THR A 1 139 ? -12.069 8.170 -29.152 1.00 89.12 139 THR A N 1
ATOM 993 C CA . THR A 1 139 ? -12.263 8.184 -30.615 1.00 89.12 139 THR A CA 1
ATOM 994 C C . THR A 1 139 ? -10.967 8.506 -31.364 1.00 89.12 139 THR A C 1
ATOM 996 O O . THR A 1 139 ? -10.666 7.874 -32.374 1.00 89.12 139 THR A O 1
ATOM 999 N N . LEU A 1 140 ? -10.164 9.451 -30.861 1.00 86.25 140 LEU A N 1
ATOM 1000 C CA . LEU A 1 140 ? -8.875 9.814 -31.465 1.00 86.25 140 LEU A CA 1
ATOM 1001 C C . LEU A 1 140 ? -7.794 8.732 -31.293 1.00 86.25 140 LEU A C 1
ATOM 1003 O O . LEU A 1 140 ? -6.899 8.643 -32.132 1.00 86.25 140 LEU A O 1
ATOM 1007 N N . ARG A 1 141 ? -7.849 7.924 -30.224 1.00 85.94 141 ARG A N 1
ATOM 1008 C CA . ARG A 1 141 ? -6.830 6.900 -29.916 1.00 85.94 141 ARG A CA 1
ATOM 1009 C C . ARG A 1 141 ? -7.143 5.507 -30.437 1.00 85.94 141 ARG A C 1
ATOM 1011 O O . ARG A 1 141 ? -6.204 4.785 -30.769 1.00 85.94 141 ARG A O 1
ATOM 1018 N N . ALA A 1 142 ? -8.418 5.139 -30.549 1.00 89.44 142 ALA A N 1
ATOM 1019 C CA . ALA A 1 142 ? -8.816 3.809 -30.999 1.00 89.44 142 ALA A CA 1
ATOM 1020 C C . ALA A 1 142 ? -8.112 3.363 -32.302 1.00 89.44 142 ALA A C 1
ATOM 1022 O O . ALA A 1 142 ? -7.582 2.258 -32.306 1.00 89.44 142 ALA A O 1
ATOM 1023 N N . PRO A 1 143 ? -7.937 4.195 -33.355 1.00 90.62 143 PRO A N 1
ATOM 1024 C CA . PRO A 1 143 ? -7.233 3.775 -34.575 1.00 90.62 143 PRO A CA 1
ATOM 1025 C C . PRO A 1 143 ? -5.749 3.398 -34.402 1.00 90.62 143 PRO A C 1
ATOM 1027 O O . PRO A 1 143 ? -5.187 2.759 -35.294 1.00 90.62 143 PRO A O 1
ATOM 1030 N N . GLN A 1 144 ? -5.099 3.798 -33.301 1.00 87.00 144 GLN A N 1
ATOM 1031 C CA . GLN A 1 144 ? -3.765 3.313 -32.932 1.00 87.00 144 GLN A CA 1
ATOM 1032 C C . GLN A 1 144 ? -3.876 2.051 -32.072 1.00 87.00 144 GLN A C 1
ATOM 1034 O O . GLN A 1 144 ? -3.308 1.029 -32.440 1.00 87.00 144 GLN A O 1
ATOM 1039 N N . SER A 1 145 ? -4.671 2.072 -30.998 1.00 88.62 145 SER A N 1
ATOM 1040 C CA . SER A 1 145 ? -4.829 0.912 -30.106 1.00 88.62 145 SER A CA 1
ATOM 1041 C C . SER A 1 145 ? -5.402 -0.326 -30.811 1.00 88.62 145 SER A C 1
ATOM 1043 O O . SER A 1 145 ? -4.981 -1.439 -30.518 1.00 88.62 145 SER A O 1
ATOM 1045 N N . CYS A 1 146 ? -6.292 -0.165 -31.798 1.00 91.75 146 CYS A N 1
ATOM 1046 C CA . CYS A 1 146 ? -6.772 -1.268 -32.637 1.00 91.75 146 CYS A CA 1
ATOM 1047 C C . CYS A 1 146 ? -5.641 -1.928 -33.446 1.00 91.75 146 CYS A C 1
ATOM 1049 O O . CYS A 1 146 ? -5.767 -3.103 -33.778 1.00 91.75 146 CYS A O 1
ATOM 1051 N N . LYS A 1 147 ? -4.542 -1.226 -33.769 1.00 91.69 147 LYS A N 1
ATOM 1052 C CA . LYS A 1 147 ? -3.387 -1.829 -34.460 1.00 91.69 147 LYS A CA 1
ATOM 1053 C C . LYS A 1 147 ? -2.592 -2.725 -33.520 1.00 91.69 147 LYS A C 1
ATOM 1055 O O . LYS A 1 147 ? -2.353 -3.868 -33.890 1.00 91.69 147 LYS A O 1
ATOM 1060 N N . GLY A 1 148 ? -2.291 -2.257 -32.309 1.00 90.50 148 GLY A N 1
ATOM 1061 C CA . GLY A 1 148 ? -1.628 -3.075 -31.293 1.00 90.50 148 GLY A CA 1
ATOM 1062 C C . GLY A 1 148 ? -2.450 -4.294 -30.902 1.00 90.50 148 GLY A C 1
ATOM 1063 O O . GLY A 1 148 ? -1.969 -5.424 -30.983 1.00 90.50 148 GLY A O 1
ATOM 1064 N N . TYR A 1 149 ? -3.750 -4.106 -30.649 1.00 93.00 149 TYR A N 1
ATOM 1065 C CA . TYR A 1 149 ? -4.656 -5.236 -30.443 1.00 93.00 149 TYR A CA 1
ATOM 1066 C C . TYR A 1 149 ? -4.729 -6.169 -31.661 1.00 93.00 149 TYR A C 1
ATOM 1068 O O . TYR A 1 149 ? -4.797 -7.378 -31.468 1.00 93.00 149 TYR A O 1
ATOM 1076 N N . SER A 1 150 ? -4.648 -5.666 -32.902 1.00 94.88 150 SER A N 1
ATOM 1077 C CA . SER A 1 150 ? -4.574 -6.520 -34.103 1.00 94.88 150 SER A CA 1
ATOM 1078 C C . SER A 1 150 ? -3.279 -7.335 -34.162 1.00 94.88 150 SER A C 1
ATOM 1080 O O . SER A 1 150 ? -3.330 -8.516 -34.504 1.00 94.88 150 SER A O 1
ATOM 1082 N N . ALA A 1 151 ? -2.136 -6.732 -33.822 1.00 92.69 151 ALA A N 1
ATOM 1083 C CA . ALA A 1 151 ? -0.829 -7.386 -33.852 1.00 92.69 151 ALA A CA 1
ATOM 1084 C C . ALA A 1 151 ? -0.758 -8.583 -32.889 1.00 92.69 151 ALA A C 1
ATOM 1086 O O . ALA A 1 151 ? -0.237 -9.636 -33.256 1.00 92.69 151 ALA A O 1
ATOM 1087 N N . ILE A 1 152 ? -1.376 -8.465 -31.707 1.00 92.62 152 ILE A N 1
ATOM 1088 C CA . ILE A 1 152 ? -1.393 -9.521 -30.678 1.00 92.62 152 ILE A CA 1
ATOM 1089 C C . ILE A 1 152 ? -2.536 -10.547 -30.844 1.00 92.62 152 ILE A C 1
ATOM 1091 O O . ILE A 1 152 ? -2.762 -11.369 -29.957 1.00 92.62 152 ILE A O 1
ATOM 1095 N N . GLY A 1 153 ? -3.259 -10.531 -31.974 1.00 92.25 153 GLY A N 1
ATOM 1096 C CA . GLY A 1 153 ? -4.292 -11.529 -32.306 1.00 92.25 153 GLY A CA 1
ATOM 1097 C C . GLY A 1 153 ? -5.748 -11.042 -32.270 1.00 92.25 153 GLY A C 1
ATOM 1098 O O . GLY A 1 153 ? -6.665 -11.859 -32.334 1.00 92.25 153 GLY A O 1
ATOM 1099 N N . GLY A 1 154 ? -5.979 -9.731 -32.191 1.00 92.56 154 GLY A N 1
ATOM 1100 C CA . GLY A 1 154 ? -7.291 -9.082 -32.321 1.00 92.56 154 GLY A CA 1
ATOM 1101 C C . GLY A 1 154 ? -8.005 -8.730 -31.010 1.00 92.56 154 GLY A C 1
ATOM 1102 O O . GLY A 1 154 ? -9.104 -8.180 -31.071 1.00 92.56 154 GLY A O 1
ATOM 1103 N N . LYS A 1 155 ? -7.421 -9.049 -29.846 1.00 93.44 155 LYS A N 1
ATOM 1104 C CA . LYS A 1 155 ? -8.024 -8.846 -28.515 1.00 93.44 155 LYS A CA 1
ATOM 1105 C C . LYS A 1 155 ? -6.992 -8.860 -27.385 1.00 93.44 155 LYS A C 1
ATOM 1107 O O . LYS A 1 155 ? -5.862 -9.297 -27.585 1.00 93.44 155 LYS A O 1
ATOM 1112 N N . SER A 1 156 ? -7.393 -8.446 -26.184 1.00 95.31 156 SER A N 1
ATOM 1113 C CA . SER A 1 156 ? -6.595 -8.615 -24.966 1.00 95.31 156 SER A CA 1
ATOM 1114 C C . SER A 1 156 ? -6.696 -10.050 -24.420 1.00 95.31 156 SER A C 1
ATOM 1116 O O . SER A 1 156 ? -7.808 -10.536 -24.205 1.00 95.31 156 SER A O 1
ATOM 1118 N N . PRO A 1 157 ? -5.576 -10.738 -24.122 1.00 95.31 157 PRO A N 1
ATOM 1119 C CA . PRO A 1 157 ? -5.604 -12.036 -23.444 1.00 95.31 157 PRO A CA 1
ATOM 1120 C C . PRO A 1 157 ? -5.803 -11.918 -21.921 1.00 95.31 157 PRO A C 1
ATOM 1122 O O . PRO A 1 157 ? -6.077 -12.927 -21.270 1.00 95.31 157 PRO A O 1
ATOM 1125 N N . LEU A 1 158 ? -5.702 -10.703 -21.357 1.00 94.94 158 LEU A N 1
ATOM 1126 C CA . LEU A 1 158 ? -5.720 -10.429 -19.913 1.00 94.94 158 LEU A CA 1
ATOM 1127 C C . LEU A 1 158 ? -6.900 -11.098 -19.196 1.00 94.94 158 LEU A C 1
ATOM 1129 O O . LEU A 1 158 ? -6.717 -11.723 -18.154 1.00 94.94 158 LEU A O 1
ATOM 1133 N N . ARG A 1 159 ? -8.105 -11.005 -19.774 1.00 94.75 159 ARG A N 1
ATOM 1134 C CA . ARG A 1 159 ? -9.323 -11.573 -19.185 1.00 94.75 159 ARG A CA 1
ATOM 1135 C C . ARG A 1 159 ? -9.261 -13.094 -19.088 1.00 94.75 159 ARG A C 1
ATOM 1137 O O . ARG A 1 159 ? -9.464 -13.623 -18.002 1.00 94.75 159 ARG A O 1
ATOM 1144 N N . GLU A 1 160 ? -8.934 -13.786 -20.178 1.00 96.06 160 GLU A N 1
ATOM 1145 C CA . GLU A 1 160 ? -8.828 -15.251 -20.168 1.00 96.06 160 GLU A CA 1
ATOM 1146 C C . GLU A 1 160 ? -7.735 -15.742 -19.213 1.00 96.06 160 GLU A C 1
ATOM 1148 O O . GLU A 1 160 ? -7.867 -16.809 -18.618 1.00 96.06 160 GLU A O 1
ATOM 1153 N N . ILE A 1 161 ? -6.647 -14.980 -19.063 1.00 97.38 161 ILE A N 1
ATOM 1154 C CA . ILE A 1 161 ? -5.587 -15.296 -18.103 1.00 97.38 161 ILE A CA 1
ATOM 1155 C C . ILE A 1 161 ? -6.103 -15.109 -16.672 1.00 97.38 161 ILE A C 1
ATOM 1157 O O . ILE A 1 161 ? -5.914 -16.008 -15.860 1.00 97.38 161 ILE A O 1
ATOM 1161 N N . THR A 1 162 ? -6.803 -14.013 -16.366 1.00 97.50 162 THR A N 1
ATOM 1162 C CA . THR A 1 162 ? -7.371 -13.767 -15.031 1.00 97.50 162 THR A CA 1
ATOM 1163 C C . THR A 1 162 ? -8.510 -14.727 -14.668 1.00 97.50 162 THR A C 1
ATOM 1165 O O . THR A 1 162 ? -8.583 -15.169 -13.523 1.00 97.50 162 THR A O 1
ATOM 1168 N N . GLU A 1 163 ? -9.344 -15.143 -15.624 1.00 97.50 163 GLU A N 1
ATOM 1169 C CA . GLU A 1 163 ? -10.324 -16.220 -15.419 1.00 97.50 163 GLU A CA 1
ATOM 1170 C C . GLU A 1 163 ? -9.615 -17.545 -15.093 1.00 97.50 163 GLU A C 1
ATOM 1172 O O . GLU A 1 163 ? -9.957 -18.187 -14.104 1.00 97.50 163 GLU A O 1
ATOM 1177 N N . ARG A 1 164 ? -8.549 -17.911 -15.824 1.00 98.31 164 ARG A N 1
ATOM 1178 C CA . ARG A 1 164 ? -7.729 -19.098 -15.504 1.00 98.31 164 ARG A CA 1
ATOM 1179 C C . ARG A 1 164 ? -6.988 -18.973 -14.168 1.00 98.31 164 ARG A C 1
ATOM 1181 O O . ARG A 1 164 ? -6.837 -19.988 -13.494 1.00 98.31 164 ARG A O 1
ATOM 1188 N N . GLN A 1 165 ? -6.532 -17.775 -13.786 1.00 98.31 165 GLN A N 1
ATOM 1189 C CA . GLN A 1 165 ? -5.912 -17.491 -12.483 1.00 98.31 165 GLN A CA 1
ATOM 1190 C C . GLN A 1 165 ? -6.907 -17.712 -11.341 1.00 98.31 165 GLN A C 1
ATOM 1192 O O . GLN A 1 165 ? -6.557 -18.390 -10.380 1.00 98.31 165 GLN A O 1
ATOM 1197 N N . ALA A 1 166 ? -8.144 -17.216 -11.465 1.00 98.25 166 ALA A N 1
ATOM 1198 C CA . ALA A 1 166 ? -9.214 -17.477 -10.501 1.00 98.25 166 ALA A CA 1
ATOM 1199 C C . ALA A 1 166 ? -9.460 -18.983 -10.332 1.00 98.25 166 ALA A C 1
ATOM 1201 O O . ALA A 1 166 ? -9.465 -19.497 -9.217 1.00 98.25 166 ALA A O 1
ATOM 1202 N N . ASP A 1 167 ? -9.553 -19.688 -11.456 1.00 98.25 167 ASP A N 1
ATOM 1203 C CA . ASP A 1 167 ? -9.759 -21.130 -11.553 1.00 98.25 167 ASP A CA 1
ATOM 1204 C C . ASP A 1 167 ? -8.695 -21.953 -10.792 1.00 98.25 167 ASP A C 1
ATOM 1206 O O . ASP A 1 167 ? -9.016 -22.906 -10.078 1.00 98.25 167 ASP A O 1
ATOM 1210 N N . VAL A 1 168 ? -7.407 -21.615 -10.945 1.00 98.38 168 VAL A N 1
ATOM 1211 C CA . VAL A 1 168 ? -6.314 -22.319 -10.245 1.00 98.38 168 VAL A CA 1
ATOM 1212 C C . VAL A 1 168 ? -6.138 -21.852 -8.800 1.00 98.38 168 VAL A C 1
ATOM 1214 O O . VAL A 1 168 ? -5.766 -22.670 -7.962 1.00 98.38 168 VAL A O 1
ATOM 1217 N N . LEU A 1 169 ? -6.447 -20.589 -8.495 1.00 98.44 169 LEU A N 1
ATOM 1218 C CA . LEU A 1 169 ? -6.419 -20.042 -7.139 1.00 98.44 169 LEU A CA 1
ATOM 1219 C C . LEU A 1 169 ? -7.507 -20.674 -6.259 1.00 98.44 169 LEU A C 1
ATOM 1221 O O . LEU A 1 169 ? -7.213 -21.067 -5.135 1.00 98.44 169 LEU A O 1
ATOM 1225 N N . GLU A 1 170 ? -8.725 -20.849 -6.783 1.00 98.38 170 GLU A N 1
ATOM 1226 C CA . GLU A 1 170 ? -9.817 -21.549 -6.091 1.00 98.38 170 GLU A CA 1
ATOM 1227 C C . GLU A 1 170 ? -9.370 -22.959 -5.681 1.00 98.38 170 GLU A C 1
ATOM 1229 O O . GLU A 1 170 ? -9.385 -23.304 -4.499 1.00 98.38 170 GLU A O 1
ATOM 1234 N N . ARG A 1 171 ? -8.833 -23.727 -6.639 1.00 98.19 171 ARG A N 1
ATOM 1235 C CA . ARG A 1 171 ? -8.313 -25.084 -6.404 1.00 98.19 171 ARG A CA 1
ATOM 1236 C C . ARG A 1 171 ? -7.113 -25.128 -5.449 1.00 98.19 171 ARG A C 1
ATOM 1238 O O . ARG A 1 171 ? -6.957 -26.117 -4.735 1.00 98.19 171 ARG A O 1
ATOM 1245 N N . ALA A 1 172 ? -6.272 -24.094 -5.416 1.00 98.19 172 ALA A N 1
ATOM 1246 C CA . ALA A 1 172 ? -5.154 -24.003 -4.476 1.00 98.19 172 ALA A CA 1
ATOM 1247 C C . ALA A 1 172 ? -5.641 -23.748 -3.037 1.00 98.19 172 ALA A C 1
ATOM 1249 O O . ALA A 1 172 ? -5.204 -24.431 -2.111 1.00 98.19 172 ALA A O 1
ATOM 1250 N N . ILE A 1 173 ? -6.600 -22.835 -2.847 1.00 97.88 173 ILE A N 1
ATOM 1251 C CA . ILE A 1 173 ? -7.202 -22.539 -1.535 1.00 97.88 173 ILE A CA 1
ATOM 1252 C C . ILE A 1 173 ? -8.010 -23.750 -1.023 1.00 97.88 173 ILE A C 1
ATOM 1254 O O . ILE A 1 173 ? -7.875 -24.134 0.144 1.00 97.88 173 ILE A O 1
ATOM 1258 N N . GLU A 1 174 ? -8.762 -24.428 -1.901 1.00 96.50 174 GLU A N 1
ATOM 1259 C CA . GLU A 1 174 ? -9.433 -25.697 -1.581 1.00 96.50 174 GLU A CA 1
ATOM 1260 C C . GLU A 1 174 ? -8.433 -26.803 -1.210 1.00 96.50 174 GLU A C 1
ATOM 1262 O O . GLU A 1 174 ? -8.634 -27.509 -0.220 1.00 96.50 174 GLU A O 1
ATOM 1267 N N . GLY A 1 175 ? -7.326 -26.927 -1.953 1.00 96.50 175 GLY A N 1
ATOM 1268 C CA . GLY A 1 175 ? -6.245 -27.878 -1.673 1.00 96.50 175 GLY A CA 1
ATOM 1269 C C . GLY A 1 175 ? -5.551 -27.639 -0.327 1.00 96.50 175 GLY A C 1
ATOM 1270 O O . GLY A 1 175 ? -5.143 -28.596 0.333 1.00 96.50 175 GLY A O 1
ATOM 1271 N N . LYS A 1 176 ? -5.495 -26.379 0.124 1.00 96.38 176 LYS A N 1
ATOM 1272 C CA . LYS A 1 176 ? -5.043 -25.969 1.466 1.00 96.38 176 LYS A CA 1
ATOM 1273 C C . LYS A 1 176 ? -6.134 -26.104 2.548 1.00 96.38 176 LYS A C 1
ATOM 1275 O O . LYS A 1 176 ? -5.897 -25.781 3.710 1.00 96.38 176 LYS A O 1
ATOM 1280 N N . GLY A 1 177 ? -7.303 -26.652 2.202 1.00 94.25 177 GLY A N 1
ATOM 1281 C CA . GLY A 1 177 ? -8.349 -27.078 3.138 1.00 94.25 177 GLY A CA 1
ATOM 1282 C C . GLY A 1 177 ? -9.487 -26.080 3.365 1.00 94.25 177 GLY A C 1
ATOM 1283 O O . GLY A 1 177 ? -10.307 -26.306 4.257 1.00 94.25 177 GLY A O 1
ATOM 1284 N N . GLN A 1 178 ? -9.571 -24.998 2.584 1.00 94.50 178 GLN A N 1
ATOM 1285 C CA . GLN A 1 178 ? -10.601 -23.969 2.732 1.00 94.50 178 GLN A CA 1
ATOM 1286 C C . GLN A 1 178 ? -11.482 -23.884 1.481 1.00 94.50 178 GLN A C 1
ATOM 1288 O O . GLN A 1 178 ? -11.042 -23.455 0.424 1.00 94.50 178 GLN A O 1
ATOM 1293 N N . ALA A 1 179 ? -12.768 -24.215 1.610 1.00 94.88 179 ALA A N 1
ATOM 1294 C CA . ALA A 1 179 ? -13.733 -23.955 0.543 1.00 94.88 179 ALA A CA 1
ATOM 1295 C C . ALA A 1 179 ? -13.970 -22.441 0.386 1.00 94.88 179 ALA A C 1
ATOM 1297 O O . ALA A 1 179 ? -14.263 -21.750 1.370 1.00 94.88 179 ALA A O 1
ATOM 1298 N N . CYS A 1 180 ? -13.881 -21.935 -0.840 1.00 96.44 180 CYS A N 1
ATOM 1299 C CA . CYS A 1 180 ? -14.209 -20.561 -1.218 1.00 96.44 180 CYS A CA 1
ATOM 1300 C C . CYS A 1 180 ? -14.784 -20.529 -2.641 1.00 96.44 180 CYS A C 1
ATOM 1302 O O . CYS A 1 180 ? -14.823 -21.556 -3.310 1.00 96.44 180 CYS A O 1
ATOM 1304 N N . LYS A 1 181 ? -15.196 -19.350 -3.110 1.00 98.00 181 LYS A N 1
ATOM 1305 C CA . LYS A 1 181 ? -15.441 -19.095 -4.533 1.00 98.00 181 LYS A CA 1
ATOM 1306 C C . LYS A 1 181 ? -14.690 -17.850 -4.998 1.00 98.00 181 LYS A C 1
ATOM 1308 O O . LYS A 1 181 ? -14.762 -16.818 -4.328 1.00 98.00 181 LYS A O 1
ATOM 1313 N N . VAL A 1 182 ? -13.997 -17.929 -6.126 1.00 98.50 182 VAL A N 1
ATOM 1314 C CA . VAL A 1 182 ? -13.238 -16.817 -6.705 1.00 98.50 182 VAL A CA 1
ATOM 1315 C C . VAL A 1 182 ? -14.069 -16.122 -7.789 1.00 98.50 182 VAL A C 1
ATOM 1317 O O . VAL A 1 182 ? -14.761 -16.752 -8.587 1.00 98.50 182 VAL A O 1
ATOM 1320 N N . TYR A 1 183 ? -14.019 -14.794 -7.798 1.00 98.38 183 TYR A N 1
ATOM 1321 C CA . TYR A 1 183 ? -14.734 -13.915 -8.717 1.00 98.38 183 TYR A CA 1
ATOM 1322 C C . TYR A 1 183 ? -13.732 -12.996 -9.408 1.00 98.38 183 TYR A C 1
ATOM 1324 O O . TYR A 1 183 ? -12.794 -12.506 -8.779 1.00 98.38 183 TYR A O 1
ATOM 1332 N N . VAL A 1 184 ? -13.958 -12.722 -10.689 1.00 98.06 184 VAL A N 1
ATOM 1333 C CA . VAL A 1 184 ? -13.171 -11.768 -11.476 1.00 98.06 184 VAL A CA 1
ATOM 1334 C C . VAL A 1 184 ? -13.970 -10.478 -11.624 1.00 98.06 184 VAL A C 1
ATOM 1336 O O . VAL A 1 184 ? -15.139 -10.527 -11.998 1.00 98.06 184 VAL A O 1
ATOM 1339 N N . ALA A 1 185 ? -13.335 -9.339 -11.357 1.00 96.88 185 ALA A N 1
ATOM 1340 C CA . ALA A 1 185 ? -13.879 -8.009 -11.591 1.00 96.88 185 ALA A CA 1
ATOM 1341 C C . ALA A 1 185 ? -12.876 -7.151 -12.366 1.00 96.88 185 ALA A C 1
ATOM 1343 O O . ALA A 1 185 ? -11.735 -6.943 -11.945 1.00 96.88 185 ALA A O 1
ATOM 1344 N N . MET A 1 186 ? -13.337 -6.625 -13.493 1.00 95.81 186 MET A N 1
ATOM 1345 C CA . MET A 1 186 ? -12.568 -5.802 -14.412 1.00 95.81 186 MET A CA 1
ATOM 1346 C C . MET A 1 186 ? -13.032 -4.345 -14.314 1.00 95.81 186 MET A C 1
ATOM 1348 O O . MET A 1 186 ? -14.228 -4.051 -14.305 1.00 95.81 186 MET A O 1
ATOM 1352 N N . ARG A 1 187 ? -12.082 -3.412 -14.204 1.00 93.81 187 ARG A N 1
ATOM 1353 C CA . ARG A 1 187 ? -12.380 -2.007 -13.893 1.00 93.81 187 ARG A CA 1
ATOM 1354 C C . ARG A 1 187 ? -13.011 -1.238 -15.061 1.00 93.81 187 ARG A C 1
ATOM 1356 O O . ARG A 1 187 ? -13.839 -0.361 -14.808 1.00 93.81 187 ARG A O 1
ATOM 1363 N N . TYR A 1 188 ? -12.626 -1.552 -16.302 1.00 93.12 188 TYR A N 1
ATOM 1364 C CA . TYR A 1 188 ? -13.056 -0.836 -17.517 1.00 93.12 188 TYR A CA 1
ATOM 1365 C C . TYR A 1 188 ? -13.663 -1.732 -18.610 1.00 93.12 188 TYR A C 1
ATOM 1367 O O . TYR A 1 188 ? -14.057 -1.217 -19.659 1.00 93.12 188 TYR A O 1
ATOM 1375 N N . TRP A 1 189 ? -13.760 -3.045 -18.379 1.00 94.88 189 TRP A N 1
ATOM 1376 C CA . TRP A 1 189 ? -14.383 -4.003 -19.301 1.00 94.88 189 TRP A CA 1
ATOM 1377 C C . TRP A 1 189 ? -15.187 -5.079 -18.558 1.00 94.88 189 TRP A C 1
ATOM 1379 O O . TRP A 1 189 ? -15.191 -5.101 -17.332 1.00 94.88 189 TRP A O 1
ATOM 1389 N N . HIS A 1 190 ? -15.845 -5.980 -19.289 1.00 92.19 190 HIS A N 1
ATOM 1390 C CA . HIS A 1 190 ? -16.547 -7.130 -18.721 1.00 92.19 190 HIS A CA 1
ATOM 1391 C C . HIS A 1 190 ? -15.578 -8.224 -18.205 1.00 92.19 190 HIS A C 1
ATOM 1393 O O . HIS A 1 190 ? -14.515 -8.425 -18.802 1.00 92.19 190 HIS A O 1
ATOM 1399 N N . PRO A 1 191 ? -15.940 -8.983 -17.148 1.00 95.44 191 PRO A N 1
ATOM 1400 C CA . PRO A 1 191 ? -17.062 -8.729 -16.242 1.00 95.44 191 PRO A CA 1
ATOM 1401 C C . PRO A 1 191 ? -16.772 -7.509 -15.356 1.00 95.44 191 PRO A C 1
ATOM 1403 O O . PRO A 1 191 ? -15.754 -7.474 -14.663 1.00 95.44 191 PRO A O 1
ATOM 1406 N N . TYR A 1 192 ? -17.661 -6.516 -15.357 1.00 95.38 192 TYR A N 1
ATOM 1407 C CA . TYR A 1 192 ? -17.478 -5.310 -14.550 1.00 95.38 192 TYR A CA 1
ATOM 1408 C C . TYR A 1 192 ? -17.524 -5.637 -13.052 1.00 95.38 192 TYR A C 1
ATOM 1410 O O . TYR A 1 192 ? -18.149 -6.617 -12.629 1.00 95.38 192 TYR A O 1
ATOM 1418 N N . THR A 1 193 ? -16.911 -4.788 -12.224 1.00 93.19 193 THR A N 1
ATOM 1419 C CA . THR A 1 193 ? -16.982 -4.899 -10.757 1.00 93.19 193 THR A CA 1
ATOM 1420 C C . THR A 1 193 ? -18.425 -5.040 -10.265 1.00 93.19 193 THR A C 1
ATOM 1422 O O . THR A 1 193 ? -18.711 -5.901 -9.439 1.00 93.19 193 THR A O 1
ATOM 1425 N N . GLU A 1 194 ? -19.355 -4.276 -10.830 1.00 92.88 194 GLU A N 1
ATOM 1426 C CA . GLU A 1 194 ? -20.792 -4.344 -10.574 1.00 92.88 194 GLU A CA 1
ATOM 1427 C C . GLU A 1 194 ? -21.379 -5.741 -10.847 1.00 92.88 194 GLU A C 1
ATOM 1429 O O . GLU A 1 194 ? -22.115 -6.277 -10.018 1.00 92.88 194 GLU A O 1
ATOM 1434 N N . GLU A 1 195 ? -21.023 -6.372 -11.971 1.00 94.81 195 GLU A N 1
ATOM 1435 C CA . GLU A 1 195 ? -21.519 -7.702 -12.357 1.00 94.81 195 GLU A CA 1
ATOM 1436 C C . GLU A 1 195 ? -20.999 -8.801 -11.416 1.00 94.81 195 GLU A C 1
ATOM 1438 O O . GLU A 1 195 ? -21.749 -9.716 -11.048 1.00 94.81 195 GLU A O 1
ATOM 1443 N N . ALA A 1 196 ? -19.740 -8.675 -10.983 1.00 96.25 196 ALA A N 1
ATOM 1444 C CA . ALA A 1 196 ? -19.116 -9.550 -9.997 1.00 96.25 196 ALA A CA 1
ATOM 1445 C C . ALA A 1 196 ? -19.745 -9.381 -8.603 1.00 96.25 196 ALA A C 1
ATOM 1447 O O . ALA A 1 196 ? -20.080 -10.377 -7.958 1.00 96.25 196 ALA A O 1
ATOM 1448 N N . MET A 1 197 ? -19.999 -8.143 -8.158 1.00 93.81 197 MET A N 1
ATOM 1449 C CA . MET A 1 197 ? -20.696 -7.882 -6.892 1.00 93.81 197 MET A CA 1
ATOM 1450 C C . MET A 1 197 ? -22.141 -8.402 -6.924 1.00 93.81 197 MET A C 1
ATOM 1452 O O . MET A 1 197 ? -22.597 -9.005 -5.952 1.00 93.81 197 MET A O 1
ATOM 1456 N N . GLU A 1 198 ? -22.854 -8.276 -8.049 1.00 93.62 198 GLU A N 1
ATOM 1457 C CA . GLU A 1 198 ? -24.154 -8.934 -8.236 1.00 93.62 198 GLU A CA 1
ATOM 1458 C C . GLU A 1 198 ? -24.057 -10.464 -8.144 1.00 93.62 198 GLU A C 1
ATOM 1460 O O . GLU A 1 198 ? -25.010 -11.115 -7.712 1.00 93.62 198 GLU A O 1
ATOM 1465 N N . GLN A 1 199 ? -22.940 -11.073 -8.555 1.00 95.44 199 GLN A N 1
ATOM 1466 C CA . GLN A 1 199 ? -22.745 -12.521 -8.443 1.00 95.44 199 GLN A CA 1
ATOM 1467 C C . GLN A 1 199 ? -22.460 -12.939 -6.993 1.00 95.44 199 GLN A C 1
ATOM 1469 O O . GLN A 1 199 ? -23.118 -13.845 -6.488 1.00 95.44 199 GLN A O 1
ATOM 1474 N N . ILE A 1 200 ? -21.597 -12.200 -6.289 1.00 95.56 200 ILE A N 1
ATOM 1475 C CA . ILE A 1 200 ? -21.323 -12.342 -4.848 1.00 95.56 200 ILE A CA 1
ATOM 1476 C C . ILE A 1 200 ? -22.621 -12.261 -4.019 1.00 95.56 200 ILE A C 1
ATOM 1478 O O . ILE A 1 200 ? -22.822 -13.073 -3.108 1.00 95.56 200 ILE A O 1
ATOM 1482 N N . LYS A 1 201 ? -23.540 -11.344 -4.373 1.00 93.62 201 LYS A N 1
ATOM 1483 C CA . LYS A 1 201 ? -24.893 -11.264 -3.787 1.00 93.62 201 LYS A CA 1
ATOM 1484 C C . LYS A 1 201 ? -25.731 -12.511 -4.088 1.00 93.62 201 LYS A C 1
ATOM 1486 O O . LYS A 1 201 ? -26.280 -13.108 -3.163 1.00 93.62 201 LYS A O 1
ATOM 1491 N N . ARG A 1 202 ? -25.815 -12.931 -5.358 1.00 94.69 202 ARG A N 1
ATOM 1492 C CA . ARG A 1 202 ? -26.590 -14.114 -5.799 1.00 94.69 202 ARG A CA 1
ATOM 1493 C C . ARG A 1 202 ? -26.115 -15.420 -5.156 1.00 94.69 202 ARG A C 1
ATOM 1495 O O . ARG A 1 202 ? -26.944 -16.242 -4.773 1.00 94.69 202 ARG A O 1
ATOM 1502 N N . ASP A 1 203 ? -24.806 -15.596 -5.005 1.00 94.81 203 ASP A N 1
ATOM 1503 C CA . ASP A 1 203 ? -24.208 -16.771 -4.366 1.00 94.81 203 ASP A CA 1
ATOM 1504 C C . ASP A 1 203 ? -24.302 -16.730 -2.827 1.00 94.81 203 ASP A C 1
ATOM 1506 O O . ASP A 1 203 ? -24.116 -17.760 -2.169 1.00 94.81 203 ASP A O 1
ATOM 1510 N N . GLY A 1 204 ? -24.652 -15.581 -2.234 1.00 93.25 204 GLY A N 1
ATOM 1511 C CA . GLY A 1 204 ? -24.891 -15.422 -0.797 1.00 93.25 204 GLY A CA 1
ATOM 1512 C C . GLY A 1 204 ? -23.619 -15.500 0.050 1.00 93.25 204 GLY A C 1
ATOM 1513 O O . GLY A 1 204 ? -23.622 -16.145 1.098 1.00 93.25 204 GLY A O 1
ATOM 1514 N N . ILE A 1 205 ? -22.527 -14.900 -0.427 1.00 95.06 205 ILE A N 1
ATOM 1515 C CA . ILE A 1 205 ? -21.248 -14.813 0.293 1.00 95.06 205 ILE A CA 1
ATOM 1516 C C . ILE A 1 205 ? -21.416 -14.028 1.606 1.00 95.06 205 ILE A C 1
ATOM 1518 O O . ILE A 1 205 ? -22.113 -13.017 1.642 1.00 95.06 205 ILE A O 1
ATOM 1522 N N . SER A 1 206 ? -20.771 -14.486 2.686 1.00 91.31 206 SER A N 1
ATOM 1523 C CA . SER A 1 206 ? -20.821 -13.865 4.023 1.00 91.31 206 SER A CA 1
ATOM 1524 C C . SER A 1 206 ? -19.468 -13.340 4.526 1.00 91.31 206 SER A C 1
ATOM 1526 O O . SER A 1 206 ? -19.429 -12.675 5.571 1.00 91.31 206 SER A O 1
ATOM 1528 N N . ARG A 1 207 ? -18.375 -13.651 3.811 1.00 93.88 207 ARG A N 1
ATOM 1529 C CA . ARG A 1 207 ? -16.990 -13.202 4.040 1.00 93.88 207 ARG A CA 1
ATOM 1530 C C . ARG A 1 207 ? -16.288 -13.004 2.695 1.00 93.88 207 ARG A C 1
ATOM 1532 O O . ARG A 1 207 ? -16.248 -13.946 1.910 1.00 93.88 207 ARG A O 1
ATOM 1539 N N . LEU A 1 208 ? -15.723 -11.824 2.440 1.00 95.25 208 LEU A N 1
ATOM 1540 C CA . LEU A 1 208 ? -15.027 -11.500 1.186 1.00 95.25 208 LEU A CA 1
ATOM 1541 C C . LEU A 1 208 ? -13.553 -11.124 1.421 1.00 95.25 208 LEU A C 1
ATOM 1543 O O . LEU A 1 208 ? -13.260 -10.304 2.288 1.00 95.25 208 LEU A O 1
ATOM 1547 N N . VAL A 1 209 ? -12.634 -11.660 0.618 1.00 95.75 209 VAL A N 1
ATOM 1548 C CA . VAL A 1 209 ? -11.262 -11.136 0.482 1.00 95.75 209 VAL A CA 1
ATOM 1549 C C . VAL A 1 209 ? -11.152 -10.422 -0.858 1.00 95.75 209 VAL A C 1
ATOM 1551 O O . VAL A 1 209 ? -11.495 -10.996 -1.887 1.00 95.75 209 VAL A O 1
ATOM 1554 N N . VAL A 1 210 ? -10.692 -9.175 -0.858 1.00 96.38 210 VAL A N 1
ATOM 1555 C CA . VAL A 1 210 ? -10.472 -8.369 -2.062 1.00 96.38 210 VAL A CA 1
ATOM 1556 C C . VAL A 1 210 ? -8.977 -8.352 -2.370 1.00 96.38 210 VAL A C 1
ATOM 1558 O O . VAL A 1 210 ? -8.175 -7.920 -1.541 1.00 96.38 210 VAL A O 1
ATOM 1561 N N . LEU A 1 211 ? -8.609 -8.825 -3.558 1.00 96.62 211 LEU A N 1
ATOM 1562 C CA . LEU A 1 211 ? -7.227 -9.006 -3.999 1.00 96.62 211 LEU A CA 1
ATOM 1563 C C . LEU A 1 211 ? -7.042 -8.354 -5.382 1.00 96.62 211 LEU A C 1
ATOM 1565 O O . LEU A 1 211 ? -7.384 -8.953 -6.402 1.00 96.62 211 LEU A O 1
ATOM 1569 N N . PRO A 1 212 ? -6.526 -7.118 -5.459 1.00 95.88 212 PRO A N 1
ATOM 1570 C CA . PRO A 1 212 ? -6.078 -6.539 -6.715 1.00 95.88 212 PRO A CA 1
ATOM 1571 C C . PRO A 1 212 ? -4.895 -7.335 -7.274 1.00 95.88 212 PRO A C 1
ATOM 1573 O O . PRO A 1 212 ? -3.962 -7.664 -6.544 1.00 95.88 212 PRO A O 1
ATOM 1576 N N . LEU A 1 213 ? -4.901 -7.612 -8.579 1.00 96.19 213 LEU A N 1
ATOM 1577 C CA . LEU A 1 213 ? -3.825 -8.328 -9.277 1.00 96.19 213 LEU A CA 1
ATOM 1578 C C . LEU A 1 213 ? -2.644 -7.416 -9.675 1.00 96.19 213 LEU A C 1
ATOM 1580 O O . LEU A 1 213 ? -1.898 -7.718 -10.606 1.00 96.19 213 LEU A O 1
ATOM 1584 N N . TYR A 1 214 ? -2.466 -6.317 -8.941 1.00 94.81 214 TYR A N 1
ATOM 1585 C CA . TYR A 1 214 ? -1.312 -5.426 -9.014 1.00 94.81 214 TYR A CA 1
ATOM 1586 C C . TYR A 1 214 ? -0.418 -5.724 -7.797 1.00 94.81 214 TYR A C 1
ATOM 1588 O O . TYR A 1 214 ? -0.901 -5.573 -6.672 1.00 94.81 214 TYR A O 1
ATOM 1596 N N . PRO A 1 215 ? 0.848 -6.155 -7.969 1.00 94.44 215 PRO A N 1
ATOM 1597 C CA . PRO A 1 215 ? 1.735 -6.414 -6.834 1.00 94.44 215 PRO A CA 1
ATOM 1598 C C . PRO A 1 215 ? 2.019 -5.138 -6.036 1.00 94.44 215 PRO A C 1
ATOM 1600 O O . PRO A 1 215 ? 2.111 -5.188 -4.810 1.00 94.44 215 PRO A O 1
ATOM 1603 N N . GLN A 1 216 ? 2.144 -4.008 -6.733 1.00 94.00 216 GLN A N 1
ATOM 1604 C CA . GLN A 1 216 ? 2.337 -2.677 -6.170 1.00 94.00 216 GLN A CA 1
ATOM 1605 C C . GLN A 1 216 ? 1.016 -1.889 -6.216 1.00 94.00 216 GLN A C 1
ATOM 1607 O O . GLN A 1 216 ? 0.304 -1.901 -7.226 1.00 94.00 216 GLN A O 1
ATOM 1612 N N . PHE A 1 217 ? 0.690 -1.173 -5.145 1.00 90.38 217 PHE A N 1
ATOM 1613 C CA . PHE A 1 217 ? -0.444 -0.262 -5.083 1.00 90.38 217 PHE A CA 1
ATOM 1614 C C . PHE A 1 217 ? -0.149 1.004 -5.894 1.00 90.38 217 PHE A C 1
ATOM 1616 O O . PHE A 1 217 ? 0.900 1.621 -5.743 1.00 90.38 217 PHE A O 1
ATOM 1623 N N . SER A 1 218 ? -1.123 1.445 -6.692 1.00 88.88 218 SER A N 1
ATOM 1624 C CA . SER A 1 218 ? -1.224 2.844 -7.113 1.00 88.88 218 SER A CA 1
ATOM 1625 C C . SER A 1 218 ? -2.630 3.372 -6.855 1.00 88.88 218 SER A C 1
ATOM 1627 O O . SER A 1 218 ? -3.631 2.650 -6.961 1.00 88.88 218 SER A O 1
ATOM 1629 N N . ILE A 1 219 ? -2.714 4.679 -6.595 1.00 83.69 219 ILE A N 1
ATOM 1630 C CA . ILE A 1 219 ? -3.971 5.430 -6.523 1.00 83.69 219 ILE A CA 1
ATOM 1631 C C . ILE A 1 219 ? -4.762 5.272 -7.834 1.00 83.69 219 ILE A C 1
ATOM 1633 O O . ILE A 1 219 ? -5.995 5.266 -7.799 1.00 83.69 219 ILE A O 1
ATOM 1637 N N . SER A 1 220 ? -4.071 5.098 -8.966 1.00 81.38 220 SER A N 1
ATOM 1638 C CA . SER A 1 220 ? -4.660 4.945 -10.303 1.00 81.38 220 SER A CA 1
ATOM 1639 C C . SER A 1 220 ? -5.222 3.546 -10.607 1.00 81.38 220 SER A C 1
ATOM 1641 O O . SER A 1 220 ? -6.186 3.445 -11.362 1.00 81.38 220 SER A O 1
ATOM 1643 N N . THR A 1 221 ? -4.691 2.479 -9.994 1.00 87.62 221 THR A N 1
ATOM 1644 C CA . THR A 1 221 ? -5.041 1.076 -10.299 1.00 87.62 221 THR A CA 1
ATOM 1645 C C . THR A 1 221 ? -5.878 0.435 -9.185 1.00 87.62 221 THR A C 1
ATOM 1647 O O . THR A 1 221 ? -7.114 0.386 -9.270 1.00 87.62 221 THR A O 1
ATOM 1650 N N . SER A 1 222 ? -5.227 -0.010 -8.105 1.00 88.50 222 SER A N 1
ATOM 1651 C CA . SER A 1 222 ? -5.869 -0.534 -6.896 1.00 88.50 222 SER A CA 1
ATOM 1652 C C . SER A 1 222 ? -6.801 0.512 -6.287 1.00 88.50 222 SER A C 1
ATOM 1654 O O . SER A 1 222 ? -7.962 0.209 -6.018 1.00 88.50 222 SER A O 1
ATOM 1656 N N . GLY A 1 223 ? -6.350 1.766 -6.160 1.00 86.56 223 GLY A N 1
ATOM 1657 C CA . GLY A 1 223 ? -7.149 2.852 -5.587 1.00 86.56 223 GLY A CA 1
ATOM 1658 C C . GLY A 1 223 ? -8.469 3.109 -6.326 1.00 86.56 223 GLY A C 1
ATOM 1659 O O . GLY A 1 223 ? -9.514 3.189 -5.682 1.00 86.56 223 GLY A O 1
ATOM 1660 N N . SER A 1 224 ? -8.456 3.199 -7.665 1.00 86.62 224 SER A N 1
ATOM 1661 C CA . SER A 1 224 ? -9.688 3.395 -8.458 1.00 86.62 224 SER A CA 1
ATOM 1662 C C . SER A 1 224 ? -10.666 2.229 -8.275 1.00 86.62 224 SER A C 1
ATOM 1664 O O . SER A 1 224 ? -11.868 2.426 -8.075 1.00 86.62 224 SER A O 1
ATOM 1666 N N . SER A 1 225 ? -10.142 1.002 -8.275 1.00 89.25 225 SER A N 1
ATOM 1667 C CA . SER A 1 225 ? -10.942 -0.216 -8.122 1.00 89.25 225 SER A CA 1
ATOM 1668 C C . SER A 1 225 ? -11.571 -0.320 -6.724 1.00 89.25 225 SER A C 1
ATOM 1670 O O . SER A 1 225 ? -12.747 -0.664 -6.595 1.00 89.25 225 SER A O 1
ATOM 1672 N N . LEU A 1 226 ? -10.835 0.069 -5.678 1.00 89.50 226 LEU A N 1
ATOM 1673 C CA . LEU A 1 226 ? -11.327 0.114 -4.299 1.00 89.50 226 LEU A CA 1
ATOM 1674 C C . LEU A 1 226 ? -12.346 1.246 -4.074 1.00 89.50 226 LEU A C 1
ATOM 1676 O O . LEU A 1 226 ? -13.358 1.011 -3.419 1.00 89.50 226 LEU A O 1
ATOM 1680 N N . ARG A 1 227 ? -12.168 2.430 -4.680 1.00 86.62 227 ARG A N 1
ATOM 1681 C CA . ARG A 1 227 ? -13.166 3.524 -4.634 1.00 86.62 227 ARG A CA 1
ATOM 1682 C C . ARG A 1 227 ? -14.412 3.261 -5.478 1.00 86.62 227 ARG A C 1
ATOM 1684 O O . ARG A 1 227 ? -15.453 3.877 -5.244 1.00 86.62 227 ARG A O 1
ATOM 1691 N N . LEU A 1 228 ? -14.358 2.373 -6.473 1.00 88.00 228 LEU A N 1
ATOM 1692 C CA . LEU A 1 228 ? -15.579 1.834 -7.080 1.00 88.00 228 LEU A CA 1
ATOM 1693 C C . LEU A 1 228 ? -16.292 0.898 -6.103 1.00 88.00 228 LEU A C 1
ATOM 1695 O O . LEU A 1 228 ? -17.473 1.106 -5.838 1.00 88.00 228 LEU A O 1
ATOM 1699 N N . LEU A 1 229 ? -15.574 -0.065 -5.515 1.00 88.62 229 LEU A N 1
ATOM 1700 C CA . LEU A 1 229 ? -16.151 -0.968 -4.520 1.00 88.62 229 LEU A CA 1
ATOM 1701 C C . LEU A 1 229 ? -16.792 -0.214 -3.354 1.00 88.62 229 LEU A C 1
ATOM 1703 O O . LEU A 1 229 ? -17.939 -0.508 -3.042 1.00 88.62 229 LEU A O 1
ATOM 1707 N N . GLN A 1 230 ? -16.115 0.771 -2.759 1.00 85.50 230 GLN A N 1
ATOM 1708 C CA . GLN A 1 230 ? -16.637 1.583 -1.652 1.00 85.50 230 GLN A CA 1
ATOM 1709 C C . GLN A 1 230 ? -18.045 2.125 -1.951 1.00 85.50 230 GLN A C 1
ATOM 1711 O O . GLN A 1 230 ? -18.982 1.865 -1.201 1.00 85.50 230 GLN A O 1
ATOM 1716 N N . ARG A 1 231 ? -18.237 2.753 -3.118 1.00 86.44 231 ARG A N 1
ATOM 1717 C CA . ARG A 1 231 ? -19.542 3.282 -3.557 1.00 86.44 231 ARG A CA 1
ATOM 1718 C C . ARG A 1 231 ? -20.606 2.196 -3.767 1.00 86.44 231 ARG A C 1
ATOM 1720 O O . ARG A 1 231 ? -21.792 2.460 -3.582 1.00 86.44 231 ARG A O 1
ATOM 1727 N N . LEU A 1 232 ? -20.209 0.976 -4.140 1.00 87.50 232 LEU A N 1
ATOM 1728 C CA . LEU A 1 232 ? -21.116 -0.177 -4.230 1.00 87.50 232 LEU A CA 1
ATOM 1729 C C . LEU A 1 232 ? -21.469 -0.733 -2.838 1.00 87.50 232 LEU A C 1
ATOM 1731 O O . LEU A 1 232 ? -22.620 -1.098 -2.606 1.00 87.50 232 LEU A O 1
ATOM 1735 N N . PHE A 1 233 ? -20.512 -0.749 -1.905 1.00 84.50 233 PHE A N 1
ATOM 1736 C CA . PHE A 1 233 ? -20.721 -1.111 -0.500 1.00 84.50 233 PHE A CA 1
ATOM 1737 C C . PHE A 1 233 ? -21.657 -0.123 0.218 1.00 84.50 233 PHE A C 1
ATOM 1739 O O . PHE A 1 233 ? -22.555 -0.559 0.932 1.00 84.50 233 PHE A O 1
ATOM 1746 N N . GLU A 1 234 ? -21.513 1.182 -0.023 1.00 81.00 234 GLU A N 1
ATOM 1747 C CA . GLU A 1 234 ? -22.416 2.227 0.485 1.00 81.00 234 GLU A CA 1
ATOM 1748 C C . GLU A 1 234 ? -23.818 2.168 -0.150 1.00 81.00 234 GLU A C 1
ATOM 1750 O O . GLU A 1 234 ? -24.825 2.395 0.524 1.00 81.00 234 GLU A O 1
ATOM 1755 N N . GLY A 1 235 ? -23.894 1.881 -1.456 1.00 79.25 235 GLY A N 1
ATOM 1756 C CA . GLY A 1 235 ? -25.132 1.950 -2.238 1.00 79.25 235 GLY A CA 1
ATOM 1757 C C . GLY A 1 235 ? -26.107 0.780 -2.049 1.00 79.25 235 GLY A C 1
ATOM 1758 O O . GLY A 1 235 ? -27.295 0.930 -2.346 1.00 79.25 235 GLY A O 1
ATOM 1759 N N . ASP A 1 236 ? -25.649 -0.375 -1.558 1.00 84.38 236 ASP A N 1
ATOM 1760 C CA . ASP A 1 236 ? -26.451 -1.601 -1.445 1.00 84.38 236 ASP A CA 1
ATOM 1761 C C . ASP A 1 236 ? -26.467 -2.151 -0.006 1.00 84.38 236 ASP A C 1
ATOM 1763 O O . ASP A 1 236 ? -25.433 -2.439 0.591 1.00 84.38 236 ASP A O 1
ATOM 1767 N N . ARG A 1 237 ? -27.667 -2.363 0.556 1.00 78.44 237 ARG A N 1
ATOM 1768 C CA . ARG A 1 237 ? -27.837 -2.808 1.955 1.00 78.44 237 ARG A CA 1
ATOM 1769 C C . ARG A 1 237 ? -27.387 -4.244 2.245 1.00 78.44 237 ARG A C 1
ATOM 1771 O O . ARG A 1 237 ? -27.193 -4.565 3.415 1.00 78.44 237 ARG A O 1
ATOM 1778 N N . PHE A 1 238 ? -27.260 -5.112 1.242 1.00 80.75 238 PHE A N 1
ATOM 1779 C CA . PHE A 1 238 ? -26.607 -6.412 1.413 1.00 80.75 238 PHE A CA 1
ATOM 1780 C C . PHE A 1 238 ? -25.089 -6.217 1.457 1.00 80.75 238 PHE A C 1
ATOM 1782 O O . PHE A 1 238 ? -24.438 -6.759 2.349 1.00 80.75 238 PHE A O 1
ATOM 1789 N N . LEU A 1 239 ? -24.531 -5.419 0.538 1.00 82.81 239 LEU A N 1
ATOM 1790 C CA . LEU A 1 239 ? -23.088 -5.167 0.493 1.00 82.81 239 LEU A CA 1
ATOM 1791 C C . LEU A 1 239 ? -22.606 -4.444 1.756 1.00 82.81 239 LEU A C 1
ATOM 1793 O O . LEU A 1 239 ? -21.646 -4.904 2.363 1.00 82.81 239 LEU A O 1
ATOM 1797 N N . ALA A 1 240 ? -23.328 -3.437 2.251 1.00 77.88 240 ALA A N 1
ATOM 1798 C CA . ALA A 1 240 ? -23.035 -2.770 3.525 1.00 77.88 240 ALA A CA 1
ATOM 1799 C C . ALA A 1 240 ? -22.951 -3.725 4.742 1.00 77.88 240 ALA A C 1
ATOM 1801 O O . ALA A 1 240 ? -22.330 -3.391 5.749 1.00 77.88 240 ALA A O 1
ATOM 1802 N N . GLY A 1 241 ? -23.572 -4.912 4.672 1.00 76.69 241 GLY A N 1
ATOM 1803 C CA . GLY A 1 241 ? -23.479 -5.966 5.692 1.00 76.69 241 GLY A CA 1
ATOM 1804 C C . GLY A 1 241 ? -22.425 -7.049 5.412 1.00 76.69 241 GLY A C 1
ATOM 1805 O O . GLY A 1 241 ? -22.187 -7.910 6.263 1.00 76.69 241 GLY A O 1
ATOM 1806 N N . LEU A 1 242 ? -21.793 -7.041 4.235 1.00 85.38 242 LEU A N 1
ATOM 1807 C CA . LEU A 1 242 ? -20.797 -8.026 3.826 1.00 85.38 242 LEU A CA 1
ATOM 1808 C C . LEU A 1 242 ? -19.438 -7.706 4.459 1.00 85.38 242 LEU A C 1
ATOM 1810 O O . LEU A 1 242 ? -18.693 -6.838 3.998 1.00 85.38 242 LEU A O 1
ATOM 1814 N N . ARG A 1 243 ? -19.089 -8.478 5.499 1.00 88.88 243 ARG A N 1
ATOM 1815 C CA . ARG A 1 243 ? -17.735 -8.506 6.071 1.00 88.88 243 ARG A CA 1
ATOM 1816 C C . ARG A 1 243 ? -16.724 -8.757 4.954 1.00 88.88 243 ARG A C 1
ATOM 1818 O O . ARG A 1 243 ? -16.767 -9.806 4.305 1.00 88.88 243 ARG A O 1
ATOM 1825 N N . HIS A 1 244 ? -15.793 -7.830 4.780 1.00 88.75 244 HIS A N 1
ATOM 1826 C CA . HIS A 1 244 ? -14.721 -7.932 3.801 1.00 88.75 244 HIS A CA 1
ATOM 1827 C C . HIS A 1 244 ? -13.351 -7.639 4.436 1.00 88.75 244 HIS A C 1
ATOM 1829 O O . HIS A 1 244 ? -13.262 -7.227 5.595 1.00 88.75 244 HIS A O 1
ATOM 1835 N N . THR A 1 245 ? -12.283 -7.878 3.681 1.00 89.56 245 THR A N 1
ATOM 1836 C CA . THR A 1 245 ? -10.933 -7.346 3.916 1.00 89.56 245 THR A CA 1
ATOM 1837 C C . THR A 1 245 ? -10.216 -7.187 2.574 1.00 89.56 245 THR A C 1
ATOM 1839 O O . THR A 1 245 ? -10.655 -7.771 1.581 1.00 89.56 245 THR A O 1
ATOM 1842 N N . VAL A 1 246 ? -9.138 -6.410 2.529 1.00 88.25 246 VAL A N 1
ATOM 1843 C CA . VAL A 1 246 ? -8.369 -6.106 1.316 1.00 88.25 246 VAL A CA 1
ATOM 1844 C C . VAL A 1 246 ? -6.892 -6.443 1.523 1.00 88.25 246 VAL A C 1
ATOM 1846 O O . VAL A 1 246 ? -6.344 -6.209 2.600 1.00 88.25 246 VAL A O 1
ATOM 1849 N N . ILE A 1 247 ? -6.255 -6.943 0.465 1.00 90.19 247 ILE A N 1
ATOM 1850 C CA . ILE A 1 247 ? -4.807 -7.141 0.327 1.00 90.19 247 ILE A CA 1
ATOM 1851 C C . ILE A 1 247 ? -4.315 -6.079 -0.688 1.00 90.19 247 ILE A C 1
ATOM 1853 O O . ILE A 1 247 ? -4.385 -6.339 -1.885 1.00 90.19 247 ILE A O 1
ATOM 1857 N N . PRO A 1 248 ? -3.937 -4.850 -0.278 1.00 79.75 248 PRO A N 1
ATOM 1858 C CA . PRO A 1 248 ? -3.834 -3.689 -1.183 1.00 79.75 248 PRO A CA 1
ATOM 1859 C C . PRO A 1 248 ? -2.607 -3.697 -2.113 1.00 79.75 248 PRO A C 1
ATOM 1861 O O . PRO A 1 248 ? -2.718 -3.264 -3.262 1.00 79.75 248 PRO A O 1
ATOM 1864 N N . SER A 1 249 ? -1.478 -4.199 -1.611 1.00 88.19 249 SER A N 1
ATOM 1865 C CA . SER A 1 249 ? -0.222 -4.483 -2.313 1.00 88.19 249 SER A CA 1
ATOM 1866 C C . SER A 1 249 ? 0.400 -5.747 -1.709 1.00 88.19 249 SER A C 1
ATOM 1868 O O . SER A 1 249 ? 0.054 -6.146 -0.599 1.00 88.19 249 SER A O 1
ATOM 1870 N N . TRP A 1 250 ? 1.252 -6.446 -2.456 1.00 93.44 250 TRP A N 1
ATOM 1871 C CA . TRP A 1 250 ? 1.825 -7.744 -2.058 1.00 93.44 250 TRP A CA 1
ATOM 1872 C C . TRP A 1 250 ? 3.168 -8.068 -2.744 1.00 93.44 250 TRP A C 1
ATOM 1874 O O . TRP A 1 250 ? 3.661 -9.192 -2.663 1.00 93.44 250 TRP A O 1
ATOM 1884 N N . TYR A 1 251 ? 3.808 -7.073 -3.362 1.00 93.81 251 TYR A N 1
ATOM 1885 C CA . TYR A 1 251 ? 5.104 -7.172 -4.043 1.00 93.81 251 TYR A CA 1
ATOM 1886 C C . TYR A 1 251 ? 6.259 -7.729 -3.185 1.00 93.81 251 TYR A C 1
ATOM 1888 O O . TYR A 1 251 ? 7.213 -8.274 -3.736 1.00 93.81 251 TYR A O 1
ATOM 1896 N N . GLN A 1 252 ? 6.187 -7.619 -1.852 1.00 93.25 252 GLN A N 1
ATOM 1897 C CA . GLN A 1 252 ? 7.195 -8.173 -0.937 1.00 93.25 252 GLN A CA 1
ATOM 1898 C C . GLN A 1 252 ? 7.083 -9.694 -0.729 1.00 93.25 252 GLN A C 1
ATOM 1900 O O . GLN A 1 252 ? 7.981 -10.292 -0.130 1.00 93.25 252 GLN A O 1
ATOM 1905 N N . ARG A 1 253 ? 5.979 -10.339 -1.143 1.00 93.81 253 ARG A N 1
ATOM 1906 C CA . ARG A 1 253 ? 5.702 -11.726 -0.740 1.00 93.81 253 ARG A CA 1
ATOM 1907 C C . ARG A 1 253 ? 6.778 -12.702 -1.247 1.00 93.81 253 ARG A C 1
ATOM 1909 O O . ARG A 1 253 ? 7.112 -12.676 -2.436 1.00 93.81 253 ARG A O 1
ATOM 1916 N N . PRO A 1 254 ? 7.310 -13.599 -0.388 1.00 92.69 254 PRO A N 1
ATOM 1917 C CA . PRO A 1 254 ? 8.424 -14.468 -0.763 1.00 92.69 254 PRO A CA 1
ATOM 1918 C C . PRO A 1 254 ? 8.158 -15.377 -1.966 1.00 92.69 254 PRO A C 1
ATOM 1920 O O . PRO A 1 254 ? 9.093 -15.630 -2.726 1.00 92.69 254 PRO A O 1
ATOM 1923 N N . GLY A 1 255 ? 6.928 -15.867 -2.158 1.00 93.62 255 GLY A N 1
ATOM 1924 C CA . GLY A 1 255 ? 6.592 -16.742 -3.283 1.00 93.62 255 GLY A CA 1
ATOM 1925 C C . GLY A 1 255 ? 6.552 -15.990 -4.613 1.00 93.62 255 GLY A C 1
ATOM 1926 O O . GLY A 1 255 ? 7.188 -16.426 -5.568 1.00 93.62 255 GLY A O 1
ATOM 1927 N N . TYR A 1 256 ? 5.915 -14.818 -4.657 1.00 96.50 256 TYR A N 1
ATOM 1928 C CA . TYR A 1 256 ? 5.952 -13.896 -5.796 1.00 96.50 256 TYR A CA 1
ATOM 1929 C C . TYR A 1 256 ? 7.389 -13.487 -6.169 1.00 96.50 256 TYR A C 1
ATOM 1931 O O . TYR A 1 256 ? 7.779 -13.625 -7.331 1.00 96.50 256 TYR A O 1
ATOM 1939 N N . VAL A 1 257 ? 8.206 -13.064 -5.193 1.00 96.94 257 VAL A N 1
ATOM 1940 C CA . VAL A 1 257 ? 9.615 -12.689 -5.430 1.00 96.94 257 VAL A CA 1
ATOM 1941 C C . VAL A 1 257 ? 10.419 -13.877 -5.975 1.00 96.94 257 VAL A C 1
ATOM 1943 O O . VAL A 1 257 ? 11.174 -13.713 -6.937 1.00 96.94 257 VAL A O 1
ATOM 1946 N N . ASN A 1 258 ? 10.225 -15.083 -5.427 1.00 96.56 258 ASN A N 1
ATOM 1947 C CA . ASN A 1 258 ? 10.875 -16.293 -5.937 1.00 96.56 258 ASN A CA 1
ATOM 1948 C C . ASN A 1 258 ? 10.394 -16.674 -7.341 1.00 96.56 258 ASN A C 1
ATOM 1950 O O . ASN A 1 258 ? 11.230 -16.993 -8.179 1.00 96.56 258 ASN A O 1
ATOM 1954 N N . ALA A 1 259 ? 9.094 -16.587 -7.628 1.00 97.44 259 ALA A N 1
ATOM 1955 C CA . ALA A 1 259 ? 8.531 -16.916 -8.935 1.00 97.44 259 ALA A CA 1
ATOM 1956 C C . ALA A 1 259 ? 8.987 -15.934 -10.031 1.00 97.44 259 ALA A C 1
ATOM 1958 O O . ALA A 1 259 ? 9.272 -16.356 -11.153 1.00 97.44 259 ALA A O 1
ATOM 1959 N N . MET A 1 260 ? 9.124 -14.640 -9.715 1.00 97.75 260 MET A N 1
ATOM 1960 C CA . MET A 1 260 ? 9.732 -13.666 -10.630 1.00 97.75 260 MET A CA 1
ATOM 1961 C C . MET A 1 260 ? 11.224 -13.948 -10.836 1.00 97.75 260 MET A C 1
ATOM 1963 O O . MET A 1 260 ? 11.688 -13.985 -11.976 1.00 97.75 260 MET A O 1
ATOM 1967 N N . ALA A 1 261 ? 11.976 -14.218 -9.764 1.00 97.19 261 ALA A N 1
ATOM 1968 C CA . ALA A 1 261 ? 13.387 -14.587 -9.871 1.00 97.19 261 ALA A CA 1
ATOM 1969 C C . ALA A 1 261 ? 13.606 -15.927 -10.604 1.00 97.19 261 ALA A C 1
ATOM 1971 O O . ALA A 1 261 ? 14.617 -16.076 -11.286 1.00 97.19 261 ALA A O 1
ATOM 1972 N N . ASP A 1 262 ? 12.670 -16.880 -10.520 1.00 96.88 262 ASP A N 1
ATOM 1973 C CA . ASP A 1 262 ? 12.682 -18.130 -11.290 1.00 96.88 262 ASP A CA 1
ATOM 1974 C C . ASP A 1 262 ? 12.580 -17.847 -12.788 1.00 96.88 262 ASP A C 1
ATOM 1976 O O . ASP A 1 262 ? 13.379 -18.378 -13.556 1.00 96.88 262 ASP A O 1
ATOM 1980 N N . LEU A 1 263 ? 11.637 -16.998 -13.208 1.00 97.25 263 LEU A N 1
ATOM 1981 C CA . LEU A 1 263 ? 11.456 -16.659 -14.621 1.00 97.25 263 LEU A CA 1
ATOM 1982 C C . LEU A 1 263 ? 12.629 -15.829 -15.165 1.00 97.25 263 LEU A C 1
ATOM 1984 O O . LEU A 1 263 ? 13.137 -16.135 -16.244 1.00 97.25 263 LEU A O 1
ATOM 1988 N N . VAL A 1 264 ? 13.128 -14.843 -14.408 1.00 96.88 264 VAL A N 1
ATOM 1989 C CA . VAL A 1 264 ? 14.326 -14.073 -14.795 1.00 96.88 264 VAL A CA 1
ATOM 1990 C C . VAL A 1 264 ? 15.547 -14.995 -14.918 1.00 96.88 264 VAL A C 1
ATOM 1992 O O . VAL A 1 264 ? 16.266 -14.920 -15.911 1.00 96.88 264 VAL A O 1
ATOM 1995 N N . TRP A 1 265 ? 15.764 -15.908 -13.964 1.00 95.31 265 TRP A N 1
ATOM 1996 C CA . TRP A 1 265 ? 16.866 -16.879 -14.002 1.00 95.31 265 TRP A CA 1
ATOM 1997 C C . TRP A 1 265 ? 16.736 -17.866 -15.177 1.00 95.31 265 TRP A C 1
ATOM 1999 O O . TRP A 1 265 ? 17.723 -18.139 -15.860 1.00 95.31 265 TRP A O 1
ATOM 2009 N N . GLN A 1 266 ? 15.521 -18.347 -15.468 1.00 94.62 266 GLN A N 1
ATOM 2010 C CA . GLN A 1 266 ? 15.248 -19.250 -16.593 1.00 94.62 266 GLN A CA 1
ATOM 2011 C C . GLN A 1 266 ? 15.478 -18.596 -17.960 1.00 94.62 266 GLN A C 1
ATOM 2013 O O . GLN A 1 266 ? 15.995 -19.265 -18.852 1.00 94.62 266 GLN A O 1
ATOM 2018 N N . GLU A 1 267 ? 15.128 -17.320 -18.152 1.00 95.69 267 GLU A N 1
ATOM 2019 C CA . GLU A 1 267 ? 15.449 -16.604 -19.396 1.00 95.69 267 GLU A CA 1
ATOM 2020 C C . GLU A 1 267 ? 16.934 -16.221 -19.480 1.00 95.69 267 GLU A C 1
ATOM 2022 O O . GLU A 1 267 ? 17.543 -16.358 -20.544 1.00 95.69 267 GLU A O 1
ATOM 2027 N N . MET A 1 268 ? 17.545 -15.814 -18.360 1.00 94.56 268 MET A N 1
ATOM 2028 C CA . MET A 1 268 ? 18.979 -15.508 -18.270 1.00 94.56 268 MET A CA 1
ATOM 2029 C C . MET A 1 268 ? 19.842 -16.715 -18.677 1.00 94.56 268 MET A C 1
ATOM 2031 O O . MET A 1 268 ? 20.812 -16.569 -19.419 1.00 94.56 268 MET A O 1
ATOM 2035 N N . ALA A 1 269 ? 19.443 -17.926 -18.280 1.00 92.12 269 ALA A N 1
ATOM 2036 C CA . ALA A 1 269 ? 20.116 -19.175 -18.641 1.00 92.12 269 ALA A CA 1
ATOM 2037 C C . ALA A 1 269 ? 20.037 -19.547 -20.140 1.00 92.12 269 ALA A C 1
ATOM 2039 O O . ALA A 1 269 ? 20.655 -20.530 -20.549 1.00 92.12 269 ALA A O 1
ATOM 2040 N N . LYS A 1 270 ? 19.291 -18.798 -20.971 1.00 94.19 270 LYS A N 1
ATOM 2041 C CA . LYS A 1 270 ? 19.200 -19.030 -22.426 1.00 94.19 270 LYS A CA 1
ATOM 2042 C C . LYS A 1 270 ? 20.178 -18.179 -23.245 1.00 94.19 270 LYS A C 1
ATOM 2044 O O . LYS A 1 270 ? 20.269 -18.400 -24.455 1.00 94.19 270 LYS A O 1
ATOM 2049 N N . PHE A 1 271 ? 20.855 -17.198 -22.645 1.00 94.00 271 PHE A N 1
ATOM 2050 C CA . PHE A 1 271 ? 21.932 -16.451 -23.305 1.00 94.00 271 PHE A CA 1
ATOM 2051 C C . PHE A 1 271 ? 23.199 -17.320 -23.368 1.00 94.00 271 PHE A C 1
ATOM 2053 O O . PHE A 1 271 ? 23.570 -17.927 -22.367 1.00 94.00 271 PHE A O 1
ATOM 2060 N N . ASP A 1 272 ? 23.911 -17.324 -24.503 1.00 88.75 272 ASP A N 1
ATOM 2061 C CA . ASP A 1 272 ? 25.157 -18.107 -24.688 1.00 88.75 272 ASP A CA 1
ATOM 2062 C C . ASP A 1 272 ? 26.269 -17.732 -23.684 1.00 88.75 272 ASP A C 1
ATOM 2064 O O . ASP A 1 272 ? 27.210 -18.488 -23.448 1.00 88.75 272 ASP A O 1
ATOM 2068 N N . SER A 1 273 ? 26.160 -16.534 -23.111 1.00 86.62 273 SER A N 1
ATOM 2069 C CA . SER A 1 273 ? 26.972 -16.006 -22.020 1.00 86.62 273 SER A CA 1
ATOM 2070 C C . SER A 1 273 ? 26.057 -15.080 -21.201 1.00 86.62 273 SER A C 1
ATOM 2072 O O . SER A 1 273 ? 25.678 -14.018 -21.710 1.00 86.62 273 SER A O 1
ATOM 2074 N N . PRO A 1 274 ? 25.647 -15.456 -19.977 1.00 87.50 274 PRO A N 1
ATOM 2075 C CA . PRO A 1 274 ? 24.851 -14.601 -19.088 1.00 87.50 274 PRO A CA 1
ATOM 2076 C C . PRO A 1 274 ? 25.596 -13.352 -18.586 1.00 87.50 274 PRO A C 1
ATOM 2078 O O . PRO A 1 274 ? 24.985 -12.382 -18.136 1.00 87.50 274 PRO A O 1
ATOM 2081 N N . GLU A 1 275 ? 26.927 -13.346 -18.665 1.00 85.06 275 GLU A N 1
ATOM 2082 C CA . GLU A 1 275 ? 27.768 -12.247 -18.201 1.00 85.06 275 GLU A CA 1
ATOM 2083 C C . GLU A 1 275 ? 27.549 -10.987 -19.054 1.00 85.06 275 GLU A C 1
ATOM 2085 O O . GLU A 1 275 ? 27.594 -11.021 -20.290 1.00 85.06 275 GLU A O 1
ATOM 2090 N N . GLY A 1 276 ? 27.318 -9.848 -18.397 1.00 86.56 276 GLY A N 1
ATOM 2091 C CA . GLY A 1 276 ? 27.091 -8.568 -19.076 1.00 86.56 276 GLY A CA 1
ATOM 2092 C C . GLY A 1 276 ? 25.746 -8.453 -19.808 1.00 86.56 276 GLY A C 1
ATOM 2093 O O . GLY A 1 276 ? 25.605 -7.584 -20.667 1.00 86.56 276 GLY A O 1
ATOM 2094 N N . VAL A 1 277 ? 24.768 -9.313 -19.500 1.00 96.69 277 VAL A N 1
ATOM 2095 C CA . VAL A 1 277 ? 23.356 -9.071 -19.843 1.00 96.69 277 VAL A CA 1
ATOM 2096 C C . VAL A 1 277 ? 22.795 -7.991 -18.920 1.00 96.69 277 VAL A C 1
ATOM 2098 O O . VAL A 1 277 ? 22.913 -8.111 -17.702 1.00 96.69 277 VAL A O 1
ATOM 2101 N N . GLU A 1 278 ? 22.174 -6.961 -19.487 1.00 97.50 278 GLU A N 1
ATOM 2102 C CA . GLU A 1 278 ? 21.450 -5.938 -18.726 1.00 97.50 278 GLU A CA 1
ATOM 2103 C C . GLU A 1 278 ? 20.066 -6.461 -18.316 1.00 97.50 278 GLU A C 1
ATOM 2105 O O . GLU A 1 278 ? 19.279 -6.849 -19.184 1.00 97.50 278 GLU A O 1
ATOM 2110 N N . VAL A 1 279 ? 19.748 -6.454 -17.017 1.00 98.06 279 VAL A N 1
ATOM 2111 C CA . VAL A 1 279 ? 18.409 -6.810 -16.512 1.00 98.06 279 VAL A CA 1
ATOM 2112 C C . VAL A 1 279 ? 17.544 -5.550 -16.466 1.00 98.06 279 VAL A C 1
ATOM 2114 O O . VAL A 1 279 ? 17.674 -4.706 -15.581 1.00 98.06 279 VAL A O 1
ATOM 2117 N N . PHE A 1 280 ? 16.667 -5.396 -17.449 1.00 98.19 280 PHE A N 1
ATOM 2118 C CA . PHE A 1 280 ? 15.917 -4.166 -17.671 1.00 98.19 280 PHE A CA 1
ATOM 2119 C C . PHE A 1 280 ? 14.475 -4.310 -17.170 1.00 98.19 280 PHE A C 1
ATOM 2121 O O . PHE A 1 280 ? 13.620 -4.871 -17.850 1.00 98.19 280 PHE A O 1
ATOM 2128 N N . PHE A 1 281 ? 14.179 -3.804 -15.978 1.00 98.38 281 PHE A N 1
ATOM 2129 C CA . PHE A 1 281 ? 12.820 -3.782 -15.442 1.00 98.38 281 PHE A CA 1
ATOM 2130 C C . PHE A 1 281 ? 12.015 -2.669 -16.119 1.00 98.38 281 PHE A C 1
ATOM 2132 O O . PHE A 1 281 ? 12.365 -1.491 -16.012 1.00 98.38 281 PHE A O 1
ATOM 2139 N N . SER A 1 282 ? 10.930 -3.039 -16.804 1.00 96.75 282 SER A N 1
ATOM 2140 C CA . SER A 1 282 ? 9.988 -2.086 -17.394 1.00 96.75 282 SER A CA 1
ATOM 2141 C C . SER A 1 282 ? 8.675 -2.091 -16.619 1.00 96.75 282 SER A C 1
ATOM 2143 O O . SER A 1 282 ? 7.981 -3.109 -16.534 1.00 96.75 282 SER A O 1
ATOM 2145 N N . ALA A 1 283 ? 8.376 -0.945 -16.014 1.00 95.50 283 ALA A N 1
ATOM 2146 C CA . ALA A 1 283 ? 7.195 -0.703 -15.200 1.00 95.50 283 ALA A CA 1
ATOM 2147 C C . ALA A 1 283 ? 6.269 0.295 -15.904 1.00 95.50 283 ALA A C 1
ATOM 2149 O O . ALA A 1 283 ? 6.746 1.263 -16.494 1.00 95.50 283 ALA A O 1
ATOM 2150 N N . HIS A 1 284 ? 4.950 0.124 -15.813 1.00 92.88 284 HIS A N 1
ATOM 2151 C CA . HIS A 1 284 ? 4.007 1.128 -16.309 1.00 92.88 284 HIS A CA 1
ATOM 2152 C C . HIS A 1 284 ? 4.287 2.480 -15.635 1.00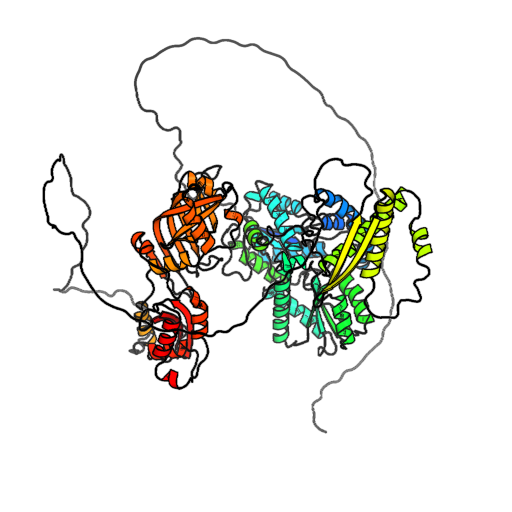 92.88 284 HIS A C 1
ATOM 2154 O O . HIS A 1 284 ? 4.484 2.543 -14.416 1.00 92.88 284 HIS A O 1
ATOM 2160 N N . GLY A 1 285 ? 4.367 3.560 -16.410 1.00 88.94 285 GLY A N 1
ATOM 2161 C CA . GLY A 1 285 ? 4.599 4.888 -15.853 1.00 88.94 285 GLY A CA 1
ATOM 2162 C C . GLY A 1 285 ? 3.384 5.418 -15.093 1.00 88.94 285 GLY A C 1
ATOM 2163 O O . GLY A 1 285 ? 2.251 5.049 -15.366 1.00 88.94 285 GLY A O 1
ATOM 2164 N N . VAL A 1 286 ? 3.604 6.355 -14.173 1.00 87.56 286 VAL A N 1
ATOM 2165 C CA . VAL A 1 286 ? 2.523 7.157 -13.577 1.00 87.56 286 VAL A CA 1
ATOM 2166 C C . VAL A 1 286 ? 2.803 8.648 -13.780 1.00 87.56 286 VAL A C 1
ATOM 2168 O O . VAL A 1 286 ? 3.972 9.041 -13.892 1.00 87.56 286 VAL A O 1
ATOM 2171 N N . PRO A 1 287 ? 1.774 9.516 -13.820 1.00 83.94 287 PRO A N 1
ATOM 2172 C CA . PRO A 1 287 ? 1.964 10.957 -13.726 1.00 83.94 287 PRO A CA 1
ATOM 2173 C C . PRO A 1 287 ? 2.784 11.303 -12.479 1.00 83.94 287 PRO A C 1
ATOM 2175 O O . PRO A 1 287 ? 2.430 10.918 -11.365 1.00 83.94 287 PRO A O 1
ATOM 2178 N N . LYS A 1 288 ? 3.863 12.071 -12.648 1.00 82.94 288 LYS A N 1
ATOM 2179 C CA . LYS A 1 288 ? 4.802 12.436 -11.570 1.00 82.94 288 LYS A CA 1
ATOM 2180 C C . LYS A 1 288 ? 4.101 13.104 -10.379 1.00 82.94 288 LYS A C 1
ATOM 2182 O O . LYS A 1 288 ? 4.480 12.894 -9.234 1.00 82.94 288 LYS A O 1
ATOM 2187 N N . SER A 1 289 ? 3.022 13.838 -10.656 1.00 76.38 289 SER A N 1
ATOM 2188 C CA . SER A 1 289 ? 2.145 14.462 -9.663 1.00 76.38 289 SER A CA 1
ATOM 2189 C C . SER A 1 289 ? 1.415 13.487 -8.732 1.00 76.38 289 SER A C 1
ATOM 2191 O O . SER A 1 289 ? 0.960 13.921 -7.682 1.00 76.38 289 SER A O 1
ATOM 2193 N N . TYR A 1 290 ? 1.248 12.209 -9.087 1.00 76.69 290 TYR A N 1
ATOM 2194 C CA . TYR A 1 290 ? 0.663 11.234 -8.159 1.00 76.69 290 TYR A CA 1
ATOM 2195 C C . TYR A 1 290 ? 1.671 10.873 -7.064 1.00 76.69 290 TYR A C 1
ATOM 2197 O O . TYR A 1 290 ? 1.332 10.943 -5.890 1.00 76.69 290 TYR A O 1
ATOM 2205 N N . VAL A 1 291 ? 2.927 10.613 -7.432 1.00 79.12 291 VAL A N 1
ATOM 2206 C CA . VAL A 1 291 ? 3.997 10.321 -6.465 1.00 79.12 291 VAL A CA 1
ATOM 2207 C C . VAL A 1 291 ? 4.360 11.570 -5.653 1.00 79.12 291 VAL A C 1
ATOM 2209 O O . VAL A 1 291 ? 4.277 11.558 -4.433 1.00 79.12 291 VAL A O 1
ATOM 2212 N N . GLU A 1 292 ? 4.713 12.680 -6.313 1.00 74.94 292 GLU A N 1
ATOM 2213 C CA . GLU A 1 292 ? 5.265 13.863 -5.626 1.00 74.94 292 GLU A CA 1
ATOM 2214 C C . GLU A 1 292 ? 4.235 14.716 -4.873 1.00 74.94 292 GLU A C 1
ATOM 2216 O O . GLU A 1 292 ? 4.633 15.514 -4.026 1.00 74.94 292 GLU A O 1
ATOM 2221 N N . LEU A 1 293 ? 2.942 14.619 -5.209 1.00 63.81 293 LEU A N 1
ATOM 2222 C CA . LEU A 1 293 ? 1.901 15.460 -4.603 1.00 63.81 293 LEU A CA 1
ATOM 2223 C C . LEU A 1 293 ? 0.790 14.649 -3.922 1.00 63.81 293 LEU A C 1
ATOM 2225 O O . LEU A 1 293 ? 0.265 15.108 -2.917 1.00 63.81 293 LEU A O 1
ATOM 2229 N N . ALA A 1 294 ? 0.405 13.486 -4.460 1.00 62.56 294 ALA A N 1
ATOM 2230 C CA . ALA A 1 294 ? -0.696 12.677 -3.920 1.00 62.56 294 ALA A CA 1
ATOM 2231 C C . ALA A 1 294 ? -0.248 11.536 -2.993 1.00 62.56 294 ALA A C 1
ATOM 2233 O O . ALA A 1 294 ? -1.104 10.767 -2.564 1.00 62.56 294 ALA A O 1
ATOM 2234 N N . GLY A 1 295 ? 1.055 11.404 -2.720 1.00 72.31 295 GLY A N 1
ATOM 2235 C CA . GLY A 1 295 ? 1.598 10.344 -1.867 1.00 72.31 295 GLY A CA 1
ATOM 2236 C C . GLY A 1 295 ? 1.449 8.935 -2.452 1.00 72.31 295 GLY A C 1
ATOM 2237 O O . GLY A 1 295 ? 1.350 7.978 -1.693 1.00 72.31 295 GLY A O 1
ATOM 2238 N N . ASP A 1 296 ? 1.382 8.789 -3.783 1.00 81.81 296 ASP A N 1
ATOM 2239 C CA . ASP A 1 296 ? 1.223 7.477 -4.425 1.00 81.81 296 ASP A CA 1
ATOM 2240 C C . ASP A 1 296 ? 2.476 6.598 -4.188 1.00 81.81 296 ASP A C 1
ATOM 2242 O O . ASP A 1 296 ? 3.542 6.908 -4.740 1.00 81.81 296 ASP A O 1
ATOM 2246 N N . PRO A 1 297 ? 2.376 5.508 -3.396 1.00 85.75 297 PRO A N 1
ATOM 2247 C CA . PRO A 1 297 ? 3.528 4.722 -2.951 1.00 85.75 297 PRO A CA 1
ATOM 2248 C C . PRO A 1 297 ? 4.133 3.861 -4.067 1.00 85.75 297 PRO A C 1
ATOM 2250 O O . PRO A 1 297 ? 5.208 3.292 -3.881 1.00 85.75 297 PRO A O 1
ATOM 2253 N N . TYR A 1 298 ? 3.489 3.788 -5.239 1.00 89.88 298 TYR A N 1
ATOM 2254 C CA . TYR A 1 298 ? 3.876 2.950 -6.375 1.00 89.88 298 TYR A CA 1
ATOM 2255 C C . TYR A 1 298 ? 5.369 3.005 -6.726 1.00 89.88 298 TYR A C 1
ATOM 2257 O O . TYR A 1 298 ? 5.961 1.977 -7.039 1.00 89.88 298 TYR A O 1
ATOM 2265 N N . LYS A 1 299 ? 6.002 4.186 -6.654 1.00 92.00 299 LYS A N 1
ATOM 2266 C CA . LYS A 1 299 ? 7.446 4.334 -6.910 1.00 92.00 299 LYS A CA 1
ATOM 2267 C C . LYS A 1 299 ? 8.287 3.560 -5.887 1.00 92.00 299 LYS A C 1
ATOM 2269 O O . LYS A 1 299 ? 9.245 2.894 -6.266 1.00 92.00 299 LYS A O 1
ATOM 2274 N N . GLU A 1 300 ? 7.955 3.688 -4.607 1.00 89.31 300 GLU A N 1
ATOM 2275 C CA . GLU A 1 300 ? 8.729 3.124 -3.497 1.00 89.31 300 GLU A CA 1
ATOM 2276 C C . GLU A 1 300 ? 8.520 1.608 -3.418 1.00 89.31 300 GLU A C 1
ATOM 2278 O O . GLU A 1 300 ? 9.496 0.858 -3.378 1.00 89.31 300 GLU A O 1
ATOM 2283 N N . GLU A 1 301 ? 7.269 1.151 -3.549 1.00 92.50 301 GLU A N 1
ATOM 2284 C CA . GLU A 1 301 ? 6.942 -0.276 -3.658 1.00 92.50 301 GLU A CA 1
ATOM 2285 C C . GLU A 1 301 ? 7.599 -0.925 -4.894 1.00 92.50 301 GLU A C 1
ATOM 2287 O O . GLU A 1 301 ? 8.085 -2.054 -4.823 1.00 92.50 301 GLU A O 1
ATOM 2292 N N . MET A 1 302 ? 7.676 -0.223 -6.034 1.00 95.25 302 MET A N 1
ATOM 2293 C CA . MET A 1 302 ? 8.341 -0.728 -7.244 1.00 95.25 302 MET A CA 1
ATOM 2294 C C . MET A 1 302 ? 9.865 -0.824 -7.084 1.00 95.25 302 MET A C 1
ATOM 2296 O O . MET A 1 302 ? 10.463 -1.832 -7.466 1.00 95.25 302 MET A O 1
ATOM 2300 N N . GLU A 1 303 ? 10.506 0.197 -6.512 1.00 95.88 303 GLU A N 1
ATOM 2301 C CA . GLU A 1 303 ? 11.955 0.205 -6.281 1.00 95.88 303 GLU A CA 1
ATOM 2302 C C . GLU A 1 303 ? 12.374 -0.861 -5.252 1.00 95.88 303 GLU A C 1
ATOM 2304 O O . GLU A 1 303 ? 13.363 -1.568 -5.473 1.00 95.88 303 GLU A O 1
ATOM 2309 N N . GLU A 1 304 ? 11.588 -1.070 -4.189 1.00 96.00 304 GLU A N 1
ATOM 2310 C CA . GLU A 1 304 ? 11.801 -2.176 -3.248 1.00 96.00 304 GLU A CA 1
ATOM 2311 C C . GLU A 1 304 ? 11.533 -3.546 -3.900 1.00 96.00 304 GLU A C 1
ATOM 2313 O O . GLU A 1 304 ? 12.348 -4.458 -3.749 1.00 96.00 304 GLU A O 1
ATOM 2318 N N . CYS A 1 305 ? 10.461 -3.698 -4.690 1.00 97.00 305 CYS A N 1
ATOM 2319 C CA . CYS A 1 305 ? 10.162 -4.929 -5.434 1.00 97.00 305 CYS A CA 1
ATOM 2320 C C . CYS A 1 305 ? 11.337 -5.370 -6.324 1.00 97.00 305 CYS A C 1
ATOM 2322 O O . CYS A 1 305 ? 11.724 -6.543 -6.320 1.00 97.00 305 CYS A O 1
ATOM 2324 N N . VAL A 1 306 ? 11.928 -4.432 -7.071 1.00 97.88 306 VAL A N 1
ATOM 2325 C CA . VAL A 1 306 ? 13.117 -4.686 -7.900 1.00 97.88 306 VAL A CA 1
ATOM 2326 C C . VAL A 1 306 ? 14.321 -5.051 -7.027 1.00 97.88 306 VAL A C 1
ATOM 2328 O O . VAL A 1 306 ? 15.027 -6.015 -7.333 1.00 97.88 306 VAL A O 1
ATOM 2331 N N . GLY A 1 307 ? 14.524 -4.353 -5.905 1.00 97.50 307 GLY A N 1
ATOM 2332 C CA . GLY A 1 307 ? 15.574 -4.666 -4.933 1.00 97.50 307 GLY A CA 1
ATOM 2333 C C . GLY A 1 307 ? 15.482 -6.091 -4.371 1.00 97.50 307 GLY A C 1
ATOM 2334 O O . GLY A 1 307 ? 16.493 -6.797 -4.322 1.00 97.50 307 GLY A O 1
ATOM 2335 N N . LEU A 1 308 ? 14.277 -6.545 -4.012 1.00 97.62 308 LEU A N 1
ATOM 2336 C CA . LEU A 1 308 ? 14.014 -7.895 -3.499 1.00 97.62 308 LEU A CA 1
ATOM 2337 C C . LEU A 1 308 ? 14.272 -8.978 -4.558 1.00 97.62 308 LEU A C 1
ATOM 2339 O O . LEU A 1 308 ? 14.952 -9.967 -4.268 1.00 97.62 308 LEU A O 1
ATOM 2343 N N . ILE A 1 309 ? 13.808 -8.776 -5.797 1.00 97.81 309 ILE A N 1
ATOM 2344 C CA . ILE A 1 309 ? 14.046 -9.709 -6.912 1.00 97.81 309 ILE A CA 1
ATOM 2345 C C . ILE A 1 309 ? 15.544 -9.788 -7.247 1.00 97.81 309 ILE A C 1
ATOM 2347 O O . ILE A 1 309 ? 16.081 -10.885 -7.400 1.00 97.81 309 ILE A O 1
ATOM 2351 N N . MET A 1 310 ? 16.260 -8.659 -7.280 1.00 97.56 310 MET A N 1
ATOM 2352 C CA . MET A 1 310 ? 17.713 -8.659 -7.497 1.00 97.56 310 MET A CA 1
ATOM 2353 C C . MET A 1 310 ? 18.490 -9.284 -6.325 1.00 97.56 310 MET A C 1
ATOM 2355 O O . MET A 1 310 ? 19.513 -9.934 -6.545 1.00 97.56 310 MET A O 1
ATOM 2359 N N . ALA A 1 311 ? 18.011 -9.161 -5.083 1.00 97.12 311 ALA A N 1
ATOM 2360 C CA . ALA A 1 311 ? 18.597 -9.845 -3.927 1.00 97.12 311 ALA A CA 1
ATOM 2361 C C . ALA A 1 311 ? 18.368 -11.372 -3.950 1.00 97.12 311 ALA A C 1
ATOM 2363 O O . ALA A 1 311 ? 19.214 -12.128 -3.467 1.00 97.12 311 ALA A O 1
ATOM 2364 N N . GLU A 1 312 ? 17.254 -11.839 -4.518 1.00 97.00 312 GLU A N 1
ATOM 2365 C CA . GLU A 1 312 ? 16.988 -13.258 -4.789 1.00 97.00 312 GLU A CA 1
ATOM 2366 C C . GLU A 1 312 ? 17.881 -13.786 -5.927 1.00 97.00 312 GLU A C 1
ATOM 2368 O O . GLU A 1 312 ? 18.574 -14.789 -5.755 1.00 97.00 312 GLU A O 1
ATOM 2373 N N . LEU A 1 313 ? 17.981 -13.059 -7.044 1.00 95.94 313 LEU A N 1
ATOM 2374 C CA . LEU A 1 313 ? 18.857 -13.405 -8.172 1.00 95.94 313 LEU A CA 1
ATOM 2375 C C . LEU A 1 313 ? 20.337 -13.507 -7.770 1.00 95.94 313 LEU A C 1
ATOM 2377 O O . LEU A 1 313 ? 20.999 -14.487 -8.122 1.00 95.94 313 LEU A O 1
ATOM 2381 N N . ARG A 1 314 ? 20.833 -12.589 -6.932 1.00 95.31 314 ARG A N 1
ATOM 2382 C CA . ARG A 1 314 ? 22.187 -12.664 -6.350 1.00 95.31 314 ARG A CA 1
ATOM 2383 C C . ARG A 1 314 ? 22.419 -13.933 -5.539 1.00 95.31 314 ARG A C 1
ATOM 2385 O O . ARG A 1 314 ? 23.450 -14.582 -5.703 1.00 95.31 314 ARG A O 1
ATOM 2392 N N . ARG A 1 315 ? 21.450 -14.337 -4.706 1.00 95.00 315 ARG A N 1
ATOM 2393 C CA . ARG A 1 315 ? 21.516 -15.596 -3.934 1.00 95.00 315 ARG A CA 1
ATOM 2394 C C . ARG A 1 315 ? 21.520 -16.844 -4.827 1.00 95.00 315 ARG A C 1
ATOM 2396 O O . ARG A 1 315 ? 21.971 -17.896 -4.385 1.00 95.00 315 ARG A O 1
ATOM 2403 N N . ARG A 1 316 ? 21.089 -16.710 -6.085 1.00 92.81 316 ARG A N 1
ATOM 2404 C CA . ARG A 1 316 ? 21.099 -17.742 -7.137 1.00 92.81 316 ARG A CA 1
ATOM 2405 C C . ARG A 1 316 ? 22.305 -17.637 -8.089 1.00 92.81 316 ARG A C 1
ATOM 2407 O O . ARG A 1 316 ? 22.370 -18.379 -9.067 1.00 92.81 316 ARG A O 1
ATOM 2414 N N . GLY A 1 317 ? 23.260 -16.743 -7.811 1.00 89.88 317 GLY A N 1
ATOM 2415 C CA . GLY A 1 317 ? 24.489 -16.559 -8.593 1.00 89.88 317 GLY A CA 1
ATOM 2416 C C . GLY A 1 317 ? 24.389 -15.580 -9.771 1.00 89.88 317 GLY A C 1
ATOM 2417 O O . GLY A 1 317 ? 25.317 -15.517 -10.571 1.00 89.88 317 GLY A O 1
ATOM 2418 N N . VAL A 1 318 ? 23.297 -14.816 -9.885 1.00 88.94 318 VAL A N 1
ATOM 2419 C CA . VAL A 1 318 ? 23.090 -13.798 -10.931 1.00 88.94 318 VAL A CA 1
ATOM 2420 C C . VAL A 1 318 ? 23.261 -12.404 -10.317 1.00 88.94 318 VAL A C 1
ATOM 2422 O O . VAL A 1 318 ? 22.336 -11.865 -9.714 1.00 88.94 318 VAL A O 1
ATOM 2425 N N . ASP A 1 319 ? 24.453 -11.818 -10.461 1.00 91.50 319 ASP A N 1
ATOM 2426 C CA . ASP A 1 319 ? 24.778 -10.443 -10.030 1.00 91.50 319 ASP A CA 1
ATOM 2427 C C . ASP A 1 319 ? 25.028 -9.530 -11.242 1.00 91.50 319 ASP A C 1
ATOM 2429 O O . ASP A 1 319 ? 26.089 -8.933 -11.425 1.00 91.50 319 ASP A O 1
ATOM 2433 N N . ASN A 1 320 ? 24.039 -9.489 -12.133 1.00 94.12 320 ASN A N 1
ATOM 2434 C CA . ASN A 1 320 ? 24.051 -8.639 -13.317 1.00 94.12 320 ASN A CA 1
ATOM 2435 C C . ASN A 1 320 ? 23.694 -7.183 -12.968 1.00 94.12 320 ASN A C 1
ATOM 2437 O O . ASN A 1 320 ? 22.984 -6.907 -11.997 1.00 94.12 320 ASN A O 1
ATOM 2441 N N . HIS A 1 321 ? 24.146 -6.243 -13.804 1.00 95.94 321 HIS A N 1
ATOM 2442 C CA . HIS A 1 321 ? 23.644 -4.870 -13.751 1.00 95.94 321 HIS A CA 1
ATOM 2443 C C . HIS A 1 321 ? 22.148 -4.840 -14.107 1.00 95.94 321 HIS A C 1
ATOM 2445 O O . HIS A 1 321 ? 21.658 -5.685 -14.865 1.00 95.94 321 HIS A O 1
ATOM 2451 N N . HIS A 1 322 ? 21.422 -3.886 -13.524 1.00 97.50 322 HIS A N 1
ATOM 2452 C CA . HIS A 1 322 ? 19.994 -3.726 -13.752 1.00 97.50 322 HIS A CA 1
ATOM 2453 C C . HIS A 1 322 ? 19.590 -2.255 -13.829 1.00 97.50 322 HIS A C 1
ATOM 2455 O O . HIS A 1 322 ? 20.168 -1.394 -13.164 1.00 97.50 322 HIS A O 1
ATOM 2461 N N . THR A 1 323 ? 18.538 -1.995 -14.599 1.00 98.00 323 THR A N 1
ATOM 2462 C CA . THR A 1 323 ? 17.916 -0.679 -14.760 1.00 98.00 323 THR A CA 1
ATOM 2463 C C . THR A 1 323 ? 16.414 -0.820 -14.552 1.00 98.00 323 THR A C 1
ATOM 2465 O O . THR A 1 323 ? 15.797 -1.683 -15.169 1.00 98.00 323 THR A O 1
ATOM 2468 N N . LEU A 1 324 ? 15.813 0.045 -13.732 1.00 98.12 324 LEU A N 1
ATOM 2469 C CA . LEU A 1 324 ? 14.361 0.250 -13.685 1.00 98.12 324 LEU A CA 1
ATOM 2470 C C . LEU A 1 324 ? 13.995 1.463 -14.549 1.00 98.12 324 LEU A C 1
ATOM 2472 O O . LEU A 1 324 ? 14.610 2.525 -14.424 1.00 98.12 324 LEU A O 1
ATOM 2476 N N . ALA A 1 325 ? 13.001 1.312 -15.423 1.00 97.00 325 ALA A N 1
ATOM 2477 C CA . ALA A 1 325 ? 12.476 2.387 -16.255 1.00 97.00 325 ALA A CA 1
ATOM 2478 C C . ALA A 1 325 ? 10.955 2.291 -16.444 1.00 97.00 325 ALA A C 1
ATOM 2480 O O . ALA A 1 325 ? 10.352 1.229 -16.288 1.00 97.00 325 ALA A O 1
ATOM 2481 N N . TYR A 1 326 ? 10.355 3.427 -16.795 1.00 95.19 326 TYR A N 1
ATOM 2482 C CA . TYR A 1 326 ? 8.913 3.621 -16.857 1.00 95.19 326 TYR A CA 1
ATOM 2483 C C . TYR A 1 326 ? 8.414 3.794 -18.303 1.00 95.19 326 TYR A C 1
ATOM 2485 O O . TYR A 1 326 ? 8.914 4.650 -19.045 1.00 95.19 326 TYR A O 1
ATOM 2493 N N . GLN A 1 327 ? 7.437 2.975 -18.698 1.00 87.00 327 GLN A N 1
ATOM 2494 C CA . GLN A 1 327 ? 6.882 2.873 -20.057 1.00 87.00 327 GLN A CA 1
ATOM 2495 C C . GLN A 1 327 ? 5.522 3.590 -20.221 1.00 87.00 327 GLN A C 1
ATOM 2497 O O . GLN A 1 327 ? 5.076 4.297 -19.313 1.00 87.00 327 GLN A O 1
ATOM 2502 N N . SER A 1 328 ? 4.892 3.455 -21.395 1.00 76.38 328 SER A N 1
ATOM 2503 C CA . SER A 1 328 ? 3.496 3.837 -21.678 1.00 76.38 328 SER A CA 1
ATOM 2504 C C . SER A 1 328 ? 3.099 5.282 -21.321 1.00 76.38 328 SER A C 1
ATOM 2506 O O . SER A 1 328 ? 1.972 5.548 -20.907 1.00 76.38 328 SER A O 1
ATOM 2508 N N . ARG A 1 329 ? 4.004 6.262 -21.473 1.00 78.56 329 ARG A N 1
ATOM 2509 C CA . ARG A 1 329 ? 3.722 7.671 -21.116 1.00 78.56 329 ARG A CA 1
ATOM 2510 C C . ARG A 1 329 ? 2.658 8.313 -22.021 1.00 78.56 329 ARG A C 1
ATOM 2512 O O . ARG A 1 329 ? 2.769 8.299 -23.247 1.00 78.56 329 ARG A O 1
ATOM 2519 N N . VAL A 1 330 ? 1.663 8.973 -21.425 1.00 67.19 330 VAL A N 1
ATOM 2520 C CA . VAL A 1 330 ? 0.491 9.510 -22.141 1.00 67.19 330 VAL A CA 1
ATOM 2521 C C . VAL A 1 330 ? 0.275 11.016 -21.907 1.00 67.19 330 VAL A C 1
ATOM 2523 O O . VAL A 1 330 ? 0.041 11.486 -20.796 1.00 67.19 330 VAL A O 1
ATOM 2526 N N . GLY A 1 331 ? 0.239 11.793 -22.996 1.00 65.44 331 GLY A N 1
ATOM 2527 C CA . GLY A 1 331 ? -0.164 13.209 -22.981 1.00 65.44 331 GLY A CA 1
ATOM 2528 C C . GLY A 1 331 ? 0.910 14.210 -22.504 1.00 65.44 331 GLY A C 1
ATOM 2529 O O . GLY A 1 331 ? 2.074 13.852 -22.364 1.00 65.44 331 GLY A O 1
ATOM 2530 N N . PRO A 1 332 ? 0.540 15.493 -22.293 1.00 58.84 332 PRO A N 1
ATOM 2531 C CA . PRO A 1 332 ? 1.473 16.613 -22.097 1.00 58.84 332 PRO A CA 1
ATOM 2532 C C . PRO A 1 332 ? 1.748 16.948 -20.614 1.00 58.84 332 PRO A C 1
ATOM 2534 O O . PRO A 1 332 ? 1.957 18.114 -20.261 1.00 58.84 332 PRO A O 1
ATOM 2537 N N . VAL A 1 333 ? 1.664 15.957 -19.726 1.00 72.00 333 VAL A N 1
ATOM 2538 C CA . VAL A 1 333 ? 2.051 16.083 -18.308 1.00 72.00 333 VAL A CA 1
ATOM 2539 C C . VAL A 1 333 ? 3.437 15.476 -18.097 1.00 72.00 333 VAL A C 1
ATOM 2541 O O . VAL A 1 333 ? 3.942 14.770 -18.967 1.00 72.00 333 VAL A O 1
ATOM 2544 N N . GLU A 1 334 ? 4.077 15.754 -16.963 1.00 80.69 334 GLU A N 1
ATOM 2545 C CA . GLU A 1 334 ? 5.321 15.067 -16.614 1.00 80.69 334 GLU A CA 1
ATOM 2546 C C . GLU A 1 334 ? 5.012 13.694 -15.999 1.00 80.69 334 GLU A C 1
ATOM 2548 O O . GLU A 1 334 ? 4.166 13.577 -15.111 1.00 80.69 334 GLU A O 1
ATOM 2553 N N . TRP A 1 335 ? 5.699 12.661 -16.484 1.00 87.44 335 TRP A N 1
ATOM 2554 C CA . TRP A 1 335 ? 5.584 11.280 -16.014 1.00 87.44 335 TRP A CA 1
ATOM 2555 C C . TRP A 1 335 ? 6.811 10.902 -15.178 1.00 87.44 335 TRP A C 1
ATOM 2557 O O . TRP A 1 335 ? 7.851 11.565 -15.251 1.00 87.44 335 TRP A O 1
ATOM 2567 N N . LEU A 1 336 ? 6.681 9.844 -14.378 1.00 89.12 336 LEU A N 1
ATOM 2568 C CA . LEU A 1 336 ? 7.773 9.269 -13.597 1.00 89.12 336 LEU A CA 1
ATOM 2569 C C . LEU A 1 336 ? 8.941 8.837 -14.509 1.00 89.12 336 LEU A C 1
ATOM 2571 O O . LEU A 1 336 ? 8.745 8.475 -15.670 1.00 89.12 336 LEU A O 1
ATOM 2575 N N . ARG A 1 337 ? 10.172 8.939 -13.997 1.00 91.75 337 ARG A N 1
ATOM 2576 C CA . ARG A 1 337 ? 11.430 8.784 -14.749 1.00 91.75 337 ARG A CA 1
ATOM 2577 C C . ARG A 1 337 ? 12.351 7.762 -14.068 1.00 91.75 337 ARG A C 1
ATOM 2579 O O . ARG A 1 337 ? 12.246 7.614 -12.854 1.00 91.75 337 ARG A O 1
ATOM 2586 N N . PRO A 1 338 ? 13.284 7.121 -14.801 1.00 95.19 338 PRO A N 1
ATOM 2587 C CA . PRO A 1 338 ? 13.628 7.343 -16.212 1.00 95.19 338 PRO A CA 1
ATOM 2588 C C . PRO A 1 338 ? 12.626 6.695 -17.179 1.00 95.19 338 PRO A C 1
ATOM 2590 O O . PRO A 1 338 ? 11.951 5.740 -16.820 1.00 95.19 338 PRO A O 1
ATOM 2593 N N . TYR A 1 339 ? 12.511 7.216 -18.403 1.00 94.44 339 TYR A N 1
ATOM 2594 C CA . TYR A 1 339 ? 11.591 6.669 -19.410 1.00 94.44 339 TYR A CA 1
ATOM 2595 C C . TYR A 1 339 ? 12.227 5.499 -20.171 1.00 94.44 339 TYR A C 1
ATOM 2597 O O . TYR A 1 339 ? 13.369 5.628 -20.619 1.00 94.44 339 TYR A O 1
ATOM 2605 N N . THR A 1 340 ? 11.485 4.409 -20.395 1.00 94.38 340 THR A N 1
ATOM 2606 C CA . THR A 1 340 ? 11.977 3.192 -21.074 1.00 94.38 340 THR A CA 1
ATOM 2607 C C . THR A 1 340 ? 12.649 3.492 -22.418 1.00 94.38 340 THR A C 1
ATOM 2609 O O . THR A 1 340 ? 13.793 3.090 -22.641 1.00 94.38 340 THR A O 1
ATOM 2612 N N . ASP A 1 341 ? 12.016 4.304 -23.270 1.00 92.94 341 ASP A N 1
ATOM 2613 C CA . ASP A 1 341 ? 12.557 4.675 -24.584 1.00 92.94 341 ASP A CA 1
ATOM 2614 C C . ASP A 1 341 ? 13.877 5.472 -24.517 1.00 92.94 341 ASP A C 1
ATOM 2616 O O . ASP A 1 341 ? 14.669 5.459 -25.461 1.00 92.94 341 ASP A O 1
ATOM 2620 N N . GLN A 1 342 ? 14.130 6.199 -23.427 1.00 95.62 342 GLN A N 1
ATOM 2621 C CA . GLN A 1 342 ? 15.368 6.955 -23.226 1.00 95.62 342 GLN A CA 1
ATOM 2622 C C . GLN A 1 342 ? 16.448 6.086 -22.579 1.00 95.62 342 GLN A C 1
ATOM 2624 O O . GLN A 1 342 ? 17.600 6.148 -23.008 1.00 95.62 342 GLN A O 1
ATOM 2629 N N . SER A 1 343 ? 16.080 5.235 -21.618 1.00 97.00 343 SER A N 1
ATOM 2630 C CA . SER A 1 343 ? 16.998 4.286 -20.984 1.00 97.00 343 SER A CA 1
ATOM 2631 C C . SER A 1 343 ? 17.566 3.280 -21.989 1.00 97.00 343 SER A C 1
ATOM 2633 O O . SER A 1 343 ? 18.778 3.096 -22.017 1.00 97.00 343 SER A O 1
ATOM 2635 N N . ILE A 1 344 ? 16.741 2.710 -22.880 1.00 96.81 344 ILE A N 1
ATOM 2636 C CA . ILE A 1 344 ? 17.204 1.786 -23.936 1.00 96.81 344 ILE A CA 1
ATOM 2637 C C . ILE A 1 344 ? 18.246 2.463 -24.842 1.00 96.81 344 ILE A C 1
ATOM 2639 O O . ILE A 1 344 ? 19.330 1.918 -25.053 1.00 96.81 344 ILE A O 1
ATOM 2643 N N . ARG A 1 345 ? 17.964 3.684 -25.326 1.00 96.94 345 ARG A N 1
ATOM 2644 C CA . ARG A 1 345 ? 18.907 4.455 -26.162 1.00 96.94 345 ARG A CA 1
ATOM 2645 C C . ARG A 1 345 ? 20.204 4.789 -25.420 1.00 96.94 345 ARG A C 1
ATOM 2647 O O . ARG A 1 345 ? 21.277 4.681 -26.009 1.00 96.94 345 ARG A O 1
ATOM 2654 N N . LYS A 1 346 ? 20.117 5.163 -24.138 1.00 97.44 346 LYS A N 1
ATOM 2655 C CA . LYS A 1 346 ? 21.280 5.446 -23.283 1.00 97.44 346 LYS A CA 1
ATOM 2656 C C . LYS A 1 346 ? 22.164 4.205 -23.134 1.00 97.44 346 LYS A C 1
ATOM 2658 O O . LYS A 1 346 ? 23.337 4.263 -23.480 1.00 97.44 346 LYS A O 1
ATOM 2663 N N . LEU A 1 347 ? 21.591 3.085 -22.695 1.00 97.06 347 LEU A N 1
ATOM 2664 C CA . LEU A 1 347 ? 22.310 1.833 -22.441 1.00 97.06 347 LEU A CA 1
ATOM 2665 C C . LEU A 1 347 ? 22.959 1.276 -23.717 1.00 97.06 347 LEU A C 1
ATOM 2667 O O . LEU A 1 347 ? 24.116 0.860 -23.698 1.00 97.06 347 LEU A O 1
ATOM 2671 N N . ALA A 1 348 ? 22.257 1.327 -24.853 1.00 95.81 348 ALA A N 1
ATOM 2672 C CA . ALA A 1 348 ? 22.804 0.898 -26.138 1.00 95.81 348 ALA A CA 1
ATOM 2673 C C . ALA A 1 348 ? 23.988 1.773 -26.607 1.00 95.81 348 ALA A C 1
ATOM 2675 O O . ALA A 1 348 ? 24.957 1.239 -27.158 1.00 95.81 348 ALA A O 1
ATOM 2676 N N . ALA A 1 349 ? 23.947 3.086 -26.336 1.00 95.94 349 ALA A N 1
ATOM 2677 C CA . ALA A 1 349 ? 25.047 4.023 -26.591 1.00 95.94 349 ALA A CA 1
ATOM 2678 C C . ALA A 1 349 ? 26.216 3.876 -25.593 1.00 95.94 349 ALA A C 1
ATOM 2680 O O . ALA A 1 349 ? 27.369 4.073 -25.970 1.00 95.94 349 ALA A O 1
ATOM 2681 N N . GLU A 1 350 ? 25.936 3.471 -24.351 1.00 96.12 350 GLU A N 1
ATOM 2682 C CA . GLU A 1 350 ? 26.930 3.061 -23.344 1.00 96.12 350 GLU A CA 1
ATOM 2683 C C . GLU A 1 350 ? 27.542 1.677 -23.641 1.00 96.12 350 GLU A C 1
ATOM 2685 O O . GLU A 1 350 ? 28.509 1.271 -23.001 1.00 96.12 350 GLU A O 1
ATOM 2690 N N . GLY A 1 351 ? 27.035 0.981 -24.665 1.00 95.12 351 GLY A N 1
ATOM 2691 C CA . GLY A 1 351 ? 27.642 -0.218 -25.237 1.00 95.12 351 GLY A CA 1
ATOM 2692 C C . GLY A 1 351 ? 26.910 -1.525 -24.942 1.00 95.12 351 GLY A C 1
ATOM 2693 O O . GLY A 1 351 ? 27.390 -2.567 -25.381 1.00 95.12 351 GLY A O 1
ATOM 2694 N N . VAL A 1 352 ? 25.755 -1.506 -24.266 1.00 96.38 352 VAL A N 1
ATOM 2695 C CA . VAL A 1 352 ? 24.963 -2.717 -23.981 1.00 96.38 352 VAL A CA 1
ATOM 2696 C C . VAL A 1 352 ? 24.564 -3.422 -25.287 1.00 96.38 352 VAL A C 1
ATOM 2698 O O . VAL A 1 352 ? 24.092 -2.789 -26.239 1.00 96.38 352 VAL A O 1
ATOM 2701 N N . LYS A 1 353 ? 24.786 -4.745 -25.338 1.00 96.00 353 LYS A N 1
ATOM 2702 C CA . LYS A 1 353 ? 24.472 -5.617 -26.493 1.00 96.00 353 LYS A CA 1
ATOM 2703 C C . LYS A 1 353 ? 23.549 -6.791 -26.188 1.00 96.00 353 LYS A C 1
ATOM 2705 O O . LYS A 1 353 ? 22.959 -7.333 -27.120 1.00 96.00 353 LYS A O 1
ATOM 2710 N N . LYS A 1 354 ? 23.388 -7.149 -24.916 1.00 97.50 354 LYS A N 1
ATOM 2711 C CA . LYS A 1 354 ? 22.461 -8.181 -24.449 1.00 97.50 354 LYS A CA 1
ATOM 2712 C C . LYS A 1 354 ? 21.509 -7.543 -23.437 1.00 97.50 354 LYS A C 1
ATOM 2714 O O . LYS A 1 354 ? 21.990 -6.884 -22.514 1.00 97.50 354 LYS A O 1
ATOM 2719 N N . MET A 1 355 ? 20.201 -7.721 -23.590 1.00 97.81 355 MET A N 1
ATOM 2720 C CA . MET A 1 355 ? 19.202 -7.146 -22.683 1.00 97.81 355 MET A CA 1
ATOM 2721 C C . MET A 1 355 ? 18.086 -8.152 -22.399 1.00 97.81 355 MET A C 1
ATOM 2723 O O . MET A 1 355 ? 17.510 -8.731 -23.323 1.00 97.81 355 MET A O 1
ATOM 2727 N N . LEU A 1 356 ? 17.789 -8.342 -21.114 1.00 98.19 356 LEU A N 1
ATOM 2728 C CA . LEU A 1 356 ? 16.688 -9.158 -20.617 1.00 98.19 356 LEU A CA 1
ATOM 2729 C C . LEU A 1 356 ? 15.645 -8.242 -19.972 1.00 98.19 356 LEU A C 1
ATOM 2731 O O . LEU A 1 356 ? 15.863 -7.731 -18.873 1.00 98.19 356 LEU A O 1
ATOM 2735 N N . VAL A 1 357 ? 14.525 -8.021 -20.657 1.00 98.06 357 VAL A N 1
ATOM 2736 C CA . VAL A 1 357 ? 13.453 -7.139 -20.184 1.00 98.06 357 VAL A CA 1
ATOM 2737 C C . VAL A 1 357 ? 12.501 -7.879 -19.252 1.00 98.06 357 VAL A C 1
ATOM 2739 O O . VAL A 1 357 ? 11.985 -8.942 -19.595 1.00 98.06 357 VAL A O 1
ATOM 2742 N N . VAL A 1 358 ? 12.229 -7.293 -18.090 1.00 98.06 358 VAL A N 1
ATOM 2743 C CA . VAL A 1 358 ? 11.337 -7.828 -17.059 1.00 98.06 358 VAL A CA 1
ATOM 2744 C C . VAL A 1 358 ? 10.097 -6.929 -16.951 1.00 98.06 358 VAL A C 1
ATOM 2746 O O . VAL A 1 358 ? 10.210 -5.823 -16.417 1.00 98.06 358 VAL A O 1
ATOM 2749 N N . PRO A 1 359 ? 8.916 -7.349 -17.443 1.00 95.81 359 PRO A N 1
ATOM 2750 C CA . PRO A 1 359 ? 7.671 -6.631 -17.184 1.00 95.81 359 PRO A CA 1
ATOM 2751 C C . PRO A 1 359 ? 7.261 -6.846 -15.720 1.00 95.81 359 PRO A C 1
ATOM 2753 O O . PRO A 1 359 ? 7.036 -7.982 -15.307 1.00 95.81 359 PRO A O 1
ATOM 2756 N N . ILE A 1 360 ? 7.210 -5.771 -14.924 1.00 95.00 360 ILE A N 1
ATOM 2757 C CA . ILE A 1 360 ? 7.145 -5.872 -13.448 1.00 95.00 360 ILE A CA 1
ATOM 2758 C C . ILE A 1 360 ? 5.865 -5.299 -12.803 1.00 95.00 360 ILE A C 1
ATOM 2760 O O . ILE A 1 360 ? 5.569 -5.607 -11.650 1.00 95.00 360 ILE A O 1
ATOM 2764 N N . SER A 1 361 ? 5.065 -4.518 -13.539 1.00 87.88 361 SER A N 1
ATOM 2765 C CA . SER A 1 361 ? 3.813 -3.915 -13.026 1.00 87.88 361 SER A CA 1
ATOM 2766 C C . SER A 1 361 ? 2.571 -4.808 -13.123 1.00 87.88 361 SER A C 1
ATOM 2768 O O . SER A 1 361 ? 1.534 -4.474 -12.554 1.00 87.88 361 SER A O 1
ATOM 2770 N N . PHE A 1 362 ? 2.640 -5.917 -13.864 1.00 90.81 362 PHE A N 1
ATOM 2771 C CA . PHE A 1 362 ? 1.494 -6.784 -14.147 1.00 90.81 362 PHE A CA 1
ATOM 2772 C C . PHE A 1 362 ? 1.902 -8.257 -14.148 1.00 90.81 362 PHE A C 1
ATOM 2774 O O . PHE A 1 362 ? 2.931 -8.635 -14.703 1.00 90.81 362 PHE A O 1
ATOM 2781 N N . VAL A 1 363 ? 1.038 -9.112 -13.601 1.00 95.31 363 VAL A N 1
ATOM 2782 C CA . VAL A 1 363 ? 1.269 -10.565 -13.493 1.00 95.31 363 VAL A CA 1
ATOM 2783 C C . VAL A 1 363 ? 0.694 -11.389 -14.648 1.00 95.31 363 VAL A C 1
ATOM 2785 O O . VAL A 1 363 ? 0.691 -12.617 -14.589 1.00 95.31 363 VAL A O 1
ATOM 2788 N N . SER A 1 364 ? 0.209 -10.751 -15.711 1.00 95.69 364 SER A N 1
ATOM 2789 C CA . SER A 1 364 ? -0.449 -11.410 -16.846 1.00 95.69 364 SER A CA 1
ATOM 2790 C C . SER A 1 364 ? -0.060 -10.754 -18.166 1.00 95.69 364 SER A C 1
ATOM 2792 O O . SER A 1 364 ? 0.143 -9.541 -18.217 1.00 95.69 364 SER A O 1
ATOM 2794 N N . GLU A 1 365 ? 0.022 -11.539 -19.242 1.00 95.75 365 GLU A N 1
ATOM 2795 C CA . GLU A 1 365 ? 0.256 -10.990 -20.584 1.00 95.75 365 GLU A CA 1
ATOM 2796 C C . GLU A 1 365 ? -0.896 -10.062 -21.010 1.00 95.75 365 GLU A C 1
ATOM 2798 O O . GLU A 1 365 ? -2.072 -10.341 -20.761 1.00 95.75 365 GLU A O 1
ATOM 2803 N N . HIS A 1 366 ? -0.549 -8.948 -21.651 1.00 93.25 366 HIS A N 1
ATOM 2804 C CA . HIS A 1 366 ? -1.473 -7.910 -22.117 1.00 93.25 366 HIS A CA 1
ATOM 2805 C C . HIS A 1 366 ? -0.793 -7.077 -23.223 1.00 93.25 366 HIS A C 1
ATOM 2807 O O . HIS A 1 366 ? 0.281 -7.439 -23.701 1.00 93.25 366 HIS A O 1
ATOM 2813 N N . ILE A 1 367 ? -1.414 -5.980 -23.673 1.00 92.31 367 ILE A N 1
ATOM 2814 C CA . ILE A 1 367 ? -0.899 -5.195 -24.810 1.00 92.31 367 ILE A CA 1
ATOM 2815 C C . ILE A 1 367 ? 0.508 -4.620 -24.573 1.00 92.31 367 ILE A C 1
ATOM 2817 O O . ILE A 1 367 ? 1.330 -4.649 -25.482 1.00 92.31 367 ILE A O 1
ATOM 2821 N N . GLU A 1 368 ? 0.840 -4.184 -23.357 1.00 89.81 368 GLU A N 1
ATOM 2822 C CA . GLU A 1 368 ? 2.157 -3.589 -23.093 1.00 89.81 368 GLU A CA 1
ATOM 2823 C C . GLU A 1 368 ? 3.287 -4.632 -23.097 1.00 89.81 368 GLU A C 1
ATOM 2825 O O . GLU A 1 368 ? 4.418 -4.305 -23.441 1.00 89.81 368 GLU A O 1
ATOM 2830 N N . THR A 1 369 ? 3.009 -5.901 -22.772 1.00 92.12 369 THR A N 1
ATOM 2831 C CA . THR A 1 369 ? 4.020 -6.968 -22.885 1.00 92.12 369 THR A CA 1
ATOM 2832 C C . THR A 1 369 ? 4.151 -7.489 -24.311 1.00 92.12 369 THR A C 1
ATOM 2834 O O . THR A 1 369 ? 5.271 -7.657 -24.792 1.00 92.12 369 THR A O 1
ATOM 2837 N N . LEU A 1 370 ? 3.021 -7.722 -24.985 1.00 94.25 370 LEU A N 1
ATOM 2838 C CA . LEU A 1 370 ? 2.956 -8.396 -26.286 1.00 94.25 370 LEU A CA 1
ATOM 2839 C C . LEU A 1 370 ? 3.119 -7.464 -27.501 1.00 94.25 370 LEU A C 1
ATOM 2841 O O . LEU A 1 370 ? 3.446 -7.953 -28.579 1.00 94.25 370 LEU A O 1
ATOM 2845 N N . GLU A 1 371 ? 2.900 -6.154 -27.350 1.00 93.44 371 GLU A N 1
ATOM 2846 C CA . GLU A 1 371 ? 3.186 -5.141 -28.379 1.00 93.44 371 GLU A CA 1
ATOM 2847 C C . GLU A 1 371 ? 4.253 -4.145 -27.900 1.00 93.44 371 GLU A C 1
ATOM 2849 O O . GLU A 1 371 ? 5.311 -4.062 -28.520 1.00 93.44 371 GLU A O 1
ATOM 2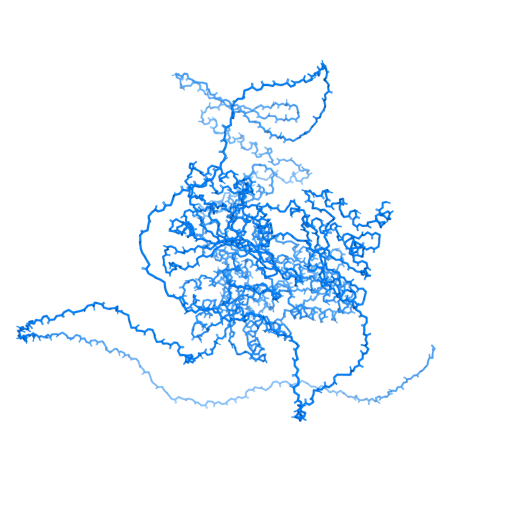854 N N . GLU A 1 372 ? 4.025 -3.396 -26.811 1.00 90.69 372 GLU A N 1
ATOM 2855 C CA . GLU A 1 372 ? 4.933 -2.285 -26.454 1.00 90.69 372 GLU A CA 1
ATOM 2856 C C . GLU A 1 372 ? 6.359 -2.792 -26.150 1.00 90.69 372 GLU A C 1
ATOM 2858 O O . GLU A 1 372 ? 7.329 -2.245 -26.672 1.00 90.69 372 GLU A O 1
ATOM 2863 N N . ILE A 1 373 ? 6.514 -3.890 -25.397 1.00 93.75 373 ILE A N 1
ATOM 2864 C CA . ILE A 1 373 ? 7.827 -4.512 -25.148 1.00 93.75 373 ILE A CA 1
ATOM 2865 C C . ILE A 1 373 ? 8.272 -5.428 -26.299 1.00 93.75 373 ILE A C 1
ATOM 2867 O O . ILE A 1 373 ? 9.371 -5.240 -26.823 1.00 93.75 373 ILE A O 1
ATOM 2871 N N . ASP A 1 374 ? 7.470 -6.428 -26.687 1.00 94.50 374 ASP A N 1
ATOM 2872 C CA . ASP A 1 374 ? 7.894 -7.439 -27.675 1.00 94.50 374 ASP A CA 1
ATOM 2873 C C . ASP A 1 374 ? 8.037 -6.900 -29.113 1.00 94.50 374 ASP A C 1
ATOM 2875 O O . ASP A 1 374 ? 8.744 -7.520 -29.914 1.00 94.50 374 ASP A O 1
ATOM 2879 N N . MET A 1 375 ? 7.424 -5.751 -29.435 1.00 92.81 375 MET A N 1
ATOM 2880 C CA . MET A 1 375 ? 7.517 -5.083 -30.739 1.00 92.81 375 MET A CA 1
ATOM 2881 C C . MET A 1 375 ? 8.154 -3.687 -30.638 1.00 92.81 375 MET A C 1
ATOM 2883 O O . MET A 1 375 ? 9.283 -3.531 -31.095 1.00 92.81 375 MET A O 1
ATOM 2887 N N . GLU A 1 376 ? 7.504 -2.673 -30.043 1.00 92.75 376 GLU A N 1
ATOM 2888 C CA . GLU A 1 376 ? 7.990 -1.275 -30.145 1.00 92.75 376 GLU A CA 1
ATOM 2889 C C . GLU A 1 376 ? 9.374 -1.066 -29.492 1.00 92.75 376 GLU A C 1
ATOM 2891 O O . GLU A 1 376 ? 10.299 -0.540 -30.122 1.00 92.75 376 GLU A O 1
ATOM 2896 N N . TYR A 1 377 ? 9.556 -1.495 -28.238 1.00 95.12 377 TYR A N 1
ATOM 2897 C CA . TYR A 1 377 ? 10.843 -1.369 -27.545 1.00 95.12 377 TYR A CA 1
ATOM 2898 C C . TYR A 1 377 ? 11.894 -2.345 -28.061 1.00 95.12 377 TYR A C 1
ATOM 2900 O O . TYR A 1 377 ? 13.079 -2.002 -28.058 1.00 95.12 377 TYR A O 1
ATOM 2908 N N . ARG A 1 378 ? 11.478 -3.513 -28.560 1.00 95.94 378 ARG A N 1
ATOM 2909 C CA . ARG A 1 378 ? 12.369 -4.451 -29.242 1.00 95.94 378 ARG A CA 1
ATOM 2910 C C . ARG A 1 378 ? 12.950 -3.848 -30.520 1.00 95.94 378 ARG A C 1
ATOM 2912 O O . ARG A 1 378 ? 14.170 -3.804 -30.664 1.00 95.94 378 ARG A O 1
ATOM 2919 N N . GLU A 1 379 ? 12.100 -3.349 -31.419 1.00 96.19 379 GLU A N 1
ATOM 2920 C CA . GLU A 1 379 ? 12.525 -2.684 -32.657 1.00 96.19 379 GLU A CA 1
ATOM 2921 C C . GLU A 1 379 ? 13.418 -1.477 -32.348 1.00 96.19 379 GLU A C 1
ATOM 2923 O O . GLU A 1 379 ? 14.437 -1.273 -33.011 1.00 96.19 379 GLU A O 1
ATOM 2928 N N . LEU A 1 380 ? 13.099 -0.710 -31.297 1.00 95.75 380 LEU A N 1
ATOM 2929 C CA . LEU A 1 380 ? 13.962 0.365 -30.812 1.00 95.75 380 LEU A CA 1
ATOM 2930 C C . LEU A 1 380 ? 15.333 -0.157 -30.350 1.00 95.75 380 LEU A C 1
ATOM 2932 O O . LEU A 1 380 ? 16.351 0.413 -30.736 1.00 95.75 380 LEU A O 1
ATOM 2936 N N . ALA A 1 381 ? 15.392 -1.206 -29.533 1.00 96.31 381 ALA A N 1
ATOM 2937 C CA . ALA A 1 381 ? 16.646 -1.730 -29.001 1.00 96.31 381 ALA A CA 1
ATOM 2938 C C . ALA A 1 381 ? 17.540 -2.318 -30.104 1.00 96.31 381 ALA A C 1
ATOM 2940 O O . ALA A 1 381 ? 18.725 -1.981 -30.174 1.00 96.31 381 ALA A O 1
ATOM 2941 N N . GLU A 1 382 ? 16.968 -3.115 -31.009 1.00 96.44 382 GLU A N 1
ATOM 2942 C CA . GLU A 1 382 ? 17.662 -3.645 -32.189 1.00 96.44 382 GLU A CA 1
ATOM 2943 C C . GLU A 1 382 ? 18.131 -2.497 -33.115 1.00 96.44 382 GLU A C 1
ATOM 2945 O O . GLU A 1 382 ? 19.281 -2.492 -33.557 1.00 96.44 382 GLU A O 1
ATOM 2950 N N . SER A 1 383 ? 17.320 -1.444 -33.296 1.00 96.50 383 SER A N 1
ATOM 2951 C CA . SER A 1 383 ? 17.684 -0.201 -34.007 1.00 96.50 383 SER A CA 1
ATOM 2952 C C . SER A 1 383 ? 18.872 0.549 -33.387 1.00 96.50 383 SER A C 1
ATOM 2954 O O . SER A 1 383 ? 19.680 1.135 -34.110 1.00 96.50 383 SER A O 1
ATOM 2956 N N . GLN A 1 384 ? 19.020 0.537 -32.058 1.00 96.69 384 GLN A N 1
ATOM 2957 C CA . GLN A 1 384 ? 20.192 1.113 -31.377 1.00 96.69 384 GLN A CA 1
ATOM 2958 C C . GLN A 1 384 ? 21.378 0.130 -31.289 1.00 96.69 384 GLN A C 1
ATOM 2960 O O . GLN A 1 384 ? 22.425 0.451 -30.721 1.00 96.69 384 GLN A O 1
ATOM 2965 N N . GLY A 1 385 ? 21.242 -1.066 -31.867 1.00 93.44 385 GLY A N 1
ATOM 2966 C CA . GLY A 1 385 ? 22.288 -2.076 -31.924 1.00 93.44 385 GLY A CA 1
ATOM 2967 C C . GLY A 1 385 ? 22.445 -2.896 -30.645 1.00 93.44 385 GLY A C 1
ATOM 2968 O O . GLY A 1 385 ? 23.576 -3.264 -30.326 1.00 93.44 385 GLY A O 1
ATOM 2969 N N . VAL A 1 386 ? 21.363 -3.168 -29.909 1.00 96.38 386 VAL A N 1
ATOM 2970 C CA . VAL A 1 386 ? 21.266 -4.356 -29.037 1.00 96.38 386 VAL A CA 1
ATOM 2971 C C . VAL A 1 386 ? 21.109 -5.583 -29.945 1.00 96.38 386 VAL A C 1
ATOM 2973 O O . VAL A 1 386 ? 20.384 -5.525 -30.932 1.00 96.38 386 VAL A O 1
ATOM 2976 N N . THR A 1 387 ? 21.823 -6.675 -29.663 1.00 94.38 387 THR A N 1
ATOM 2977 C CA . THR A 1 387 ? 21.931 -7.835 -30.575 1.00 94.38 387 THR A CA 1
ATOM 2978 C C . THR A 1 387 ? 21.357 -9.133 -30.015 1.00 94.38 387 THR A C 1
ATOM 2980 O O . THR A 1 387 ? 21.085 -10.047 -30.785 1.00 94.38 387 THR A O 1
ATOM 2983 N N . ASP A 1 388 ? 21.176 -9.227 -28.697 1.00 95.12 388 ASP A N 1
ATOM 2984 C CA . ASP A 1 388 ? 20.442 -10.315 -28.048 1.00 95.12 388 ASP A CA 1
ATOM 2985 C C . ASP A 1 388 ? 19.399 -9.700 -27.100 1.00 95.12 388 ASP A C 1
ATOM 2987 O O . ASP A 1 388 ? 19.739 -9.175 -26.037 1.00 95.12 388 ASP A O 1
ATOM 2991 N N . TRP A 1 389 ? 18.140 -9.682 -27.541 1.00 96.00 389 TRP A N 1
ATOM 2992 C CA . TRP A 1 389 ? 16.996 -9.137 -26.808 1.00 96.00 389 TRP A CA 1
ATOM 2993 C C . TRP A 1 389 ? 16.053 -10.265 -26.412 1.00 96.00 389 TRP A C 1
ATOM 2995 O O . TRP A 1 389 ? 15.606 -11.040 -27.265 1.00 96.00 389 TRP A O 1
ATOM 3005 N N . ARG A 1 390 ? 15.708 -10.330 -25.124 1.00 96.38 390 ARG A N 1
ATOM 3006 C CA . ARG A 1 390 ? 14.761 -11.309 -24.576 1.00 96.38 390 ARG A CA 1
ATOM 3007 C C . ARG A 1 390 ? 13.839 -10.632 -23.575 1.00 96.38 390 ARG A C 1
ATOM 3009 O O . ARG A 1 390 ? 14.235 -9.675 -22.915 1.00 96.38 390 ARG A O 1
ATOM 3016 N N . ARG A 1 391 ? 12.624 -11.156 -23.439 1.00 96.50 391 ARG A N 1
ATOM 3017 C CA . ARG A 1 391 ? 11.638 -10.712 -22.452 1.00 96.50 391 ARG A CA 1
ATOM 3018 C C . ARG A 1 391 ? 11.305 -11.864 -21.511 1.00 96.50 391 ARG A C 1
ATOM 3020 O O . ARG A 1 391 ? 11.134 -12.997 -21.953 1.00 96.50 391 ARG A O 1
ATOM 3027 N N . VAL A 1 392 ? 11.187 -11.561 -20.224 1.00 97.75 392 VAL A N 1
ATOM 3028 C CA . VAL A 1 392 ? 10.651 -12.477 -19.216 1.00 97.75 392 VAL A CA 1
ATOM 3029 C C . VAL A 1 392 ? 9.132 -12.593 -19.406 1.00 97.75 392 VAL A C 1
ATOM 3031 O O . VAL A 1 392 ? 8.451 -11.564 -19.498 1.00 97.75 392 VAL A O 1
ATOM 3034 N N . PRO A 1 393 ? 8.568 -13.811 -19.503 1.00 96.56 393 PRO A N 1
ATOM 3035 C CA . PRO A 1 393 ? 7.122 -13.980 -19.581 1.00 96.56 393 PRO A CA 1
ATOM 3036 C C . PRO A 1 393 ? 6.461 -13.477 -18.294 1.00 96.56 393 PRO A C 1
ATOM 3038 O O . PRO A 1 393 ? 7.036 -13.577 -17.210 1.00 96.56 393 PRO A O 1
ATOM 3041 N N . ALA A 1 394 ? 5.233 -12.974 -18.391 1.00 96.44 394 ALA A N 1
ATOM 3042 C CA . ALA A 1 394 ? 4.441 -12.671 -17.208 1.00 96.44 394 ALA A CA 1
ATOM 3043 C C . ALA A 1 394 ? 4.154 -13.958 -16.404 1.00 96.44 394 ALA A C 1
ATOM 3045 O O . ALA A 1 394 ? 4.135 -15.067 -16.953 1.00 96.44 394 ALA A O 1
ATOM 3046 N N . LEU A 1 395 ? 3.887 -13.824 -15.102 1.00 96.56 395 LEU A N 1
ATOM 3047 C CA . LEU A 1 395 ? 3.635 -14.975 -14.221 1.00 96.56 395 LEU A CA 1
ATOM 3048 C C . LEU A 1 395 ? 2.454 -15.836 -14.687 1.00 96.56 395 LEU A C 1
ATOM 3050 O O . LEU A 1 395 ? 2.504 -17.058 -14.569 1.00 96.56 395 LEU A O 1
ATOM 3054 N N . ASN A 1 396 ? 1.409 -15.218 -15.242 1.00 96.81 396 ASN A N 1
ATOM 3055 C CA . ASN A 1 396 ? 0.192 -15.869 -15.716 1.00 96.81 396 ASN A CA 1
ATOM 3056 C C . ASN A 1 396 ? -0.358 -16.837 -14.647 1.00 96.81 396 ASN A C 1
ATOM 3058 O O . ASN A 1 396 ? -0.765 -16.393 -13.576 1.00 96.81 396 ASN A O 1
ATOM 3062 N N . THR A 1 397 ? -0.341 -18.148 -14.898 1.00 97.19 397 THR A N 1
ATOM 3063 C CA . THR A 1 397 ? -0.753 -19.195 -13.944 1.00 97.19 397 THR A CA 1
ATOM 3064 C C . THR A 1 397 ? 0.438 -19.996 -13.391 1.00 97.19 397 THR A C 1
ATOM 3066 O O . THR A 1 397 ? 0.345 -21.215 -13.245 1.00 97.19 397 THR A O 1
ATOM 3069 N N . ASN A 1 398 ? 1.583 -19.347 -13.137 1.00 97.50 398 ASN A N 1
ATOM 3070 C CA . ASN A 1 398 ? 2.762 -19.964 -12.515 1.00 97.50 398 ASN A CA 1
ATOM 3071 C C . ASN A 1 398 ? 2.378 -20.599 -11.155 1.00 97.50 398 ASN A C 1
ATOM 3073 O O . ASN A 1 398 ? 1.880 -19.880 -10.286 1.00 97.50 398 ASN A O 1
ATOM 3077 N N . PRO A 1 399 ? 2.617 -21.910 -10.932 1.00 96.12 399 PRO A N 1
ATOM 3078 C CA . PRO A 1 399 ? 2.170 -22.593 -9.718 1.00 96.12 399 PRO A CA 1
ATOM 3079 C C . PRO A 1 399 ? 2.680 -21.990 -8.405 1.00 96.12 399 PRO A C 1
ATOM 3081 O O . PRO A 1 399 ? 1.907 -21.910 -7.459 1.00 96.12 399 PRO A O 1
ATOM 3084 N N . ALA A 1 400 ? 3.936 -21.533 -8.339 1.00 94.69 400 ALA A N 1
ATOM 3085 C CA . ALA A 1 400 ? 4.508 -20.964 -7.113 1.00 94.69 400 ALA A CA 1
ATOM 3086 C C . ALA A 1 400 ? 3.883 -19.603 -6.762 1.00 94.69 400 ALA A C 1
ATOM 3088 O O . ALA A 1 400 ? 3.637 -19.306 -5.597 1.00 94.69 400 ALA A O 1
ATOM 3089 N N . PHE A 1 401 ? 3.563 -18.804 -7.782 1.00 96.94 401 PHE A N 1
ATOM 3090 C CA . PHE A 1 401 ? 2.833 -17.546 -7.625 1.00 96.94 401 PHE A CA 1
ATOM 3091 C C . PHE A 1 401 ? 1.381 -17.774 -7.174 1.00 96.94 401 PHE A C 1
ATOM 3093 O O . PHE A 1 401 ? 0.901 -17.096 -6.270 1.00 96.94 401 PHE A O 1
ATOM 3100 N N . ILE A 1 402 ? 0.687 -18.752 -7.762 1.00 98.19 402 ILE A N 1
ATOM 3101 C CA . ILE A 1 402 ? -0.695 -19.088 -7.389 1.00 98.19 402 ILE A CA 1
ATOM 3102 C C . ILE A 1 402 ? -0.779 -19.659 -5.966 1.00 98.19 402 ILE A C 1
ATOM 3104 O O . ILE A 1 402 ? -1.712 -19.329 -5.236 1.00 98.19 402 ILE A O 1
ATOM 3108 N N . ASP A 1 403 ? 0.193 -20.476 -5.552 1.00 97.25 403 ASP A N 1
ATOM 3109 C CA . ASP A 1 403 ? 0.241 -21.042 -4.199 1.00 97.25 403 ASP A CA 1
ATOM 3110 C C . ASP A 1 403 ? 0.475 -19.961 -3.124 1.00 97.25 403 ASP A C 1
ATOM 3112 O O . ASP A 1 403 ? -0.154 -19.998 -2.064 1.00 97.25 403 ASP A O 1
ATOM 3116 N N . ASP A 1 404 ? 1.293 -18.949 -3.436 1.00 96.62 404 ASP A N 1
ATOM 3117 C CA . ASP A 1 404 ? 1.550 -17.783 -2.580 1.00 96.62 404 ASP A CA 1
ATOM 3118 C C . ASP A 1 404 ? 0.375 -16.789 -2.541 1.00 96.62 404 ASP A C 1
ATOM 3120 O O . ASP A 1 404 ? 0.091 -16.213 -1.491 1.00 96.62 404 ASP A O 1
ATOM 3124 N N . LEU A 1 405 ? -0.378 -16.630 -3.639 1.00 97.06 405 LEU A N 1
ATOM 3125 C CA . LEU A 1 405 ? -1.664 -15.921 -3.601 1.00 97.06 405 LEU A CA 1
ATOM 3126 C C . LEU A 1 405 ? -2.708 -16.676 -2.764 1.00 97.06 405 LEU A C 1
ATOM 3128 O O . LEU A 1 405 ? -3.505 -16.040 -2.073 1.00 97.06 405 LEU A O 1
ATOM 3132 N N . ALA A 1 406 ? -2.709 -18.013 -2.793 1.00 97.69 406 ALA A N 1
ATOM 3133 C CA . ALA A 1 406 ? -3.581 -18.808 -1.933 1.00 97.69 406 ALA A CA 1
ATOM 3134 C C . ALA A 1 406 ? -3.225 -18.609 -0.451 1.00 97.69 406 ALA A C 1
ATOM 3136 O O . ALA A 1 406 ? -4.126 -18.394 0.360 1.00 97.69 406 ALA A O 1
ATOM 3137 N N . ASP A 1 407 ? -1.933 -18.586 -0.105 1.00 95.56 407 ASP A N 1
ATOM 3138 C CA . ASP A 1 407 ? -1.485 -18.260 1.254 1.00 95.56 407 ASP A CA 1
ATOM 3139 C C . ASP A 1 407 ? -1.829 -16.816 1.642 1.00 95.56 407 ASP A C 1
ATOM 3141 O O . ASP A 1 407 ? -2.382 -16.609 2.719 1.00 95.56 407 ASP A O 1
ATOM 3145 N N . ALA A 1 408 ? -1.648 -15.830 0.755 1.00 93.38 408 ALA A N 1
ATOM 3146 C CA . ALA A 1 408 ? -2.057 -14.443 1.005 1.00 93.38 408 ALA A CA 1
ATOM 3147 C C . ALA A 1 408 ? -3.554 -14.321 1.346 1.00 93.38 408 ALA A C 1
ATOM 3149 O O . ALA A 1 408 ? -3.934 -13.600 2.272 1.00 93.38 408 ALA A O 1
ATOM 3150 N N . VAL A 1 409 ? -4.418 -15.052 0.631 1.00 95.12 409 VAL A N 1
ATOM 3151 C CA . VAL A 1 409 ? -5.856 -15.108 0.927 1.00 95.12 409 VAL A CA 1
ATOM 3152 C C . VAL A 1 409 ? -6.115 -15.784 2.276 1.00 95.12 409 VAL A C 1
ATOM 3154 O O . VAL A 1 409 ? -6.883 -15.252 3.078 1.00 95.12 409 VAL A O 1
ATOM 3157 N N . LEU A 1 410 ? -5.479 -16.924 2.560 1.00 94.00 410 LEU A N 1
ATOM 3158 C CA . LEU A 1 410 ? -5.648 -17.660 3.820 1.00 94.00 410 LEU A CA 1
ATOM 3159 C C . LEU A 1 410 ? -5.160 -16.860 5.040 1.00 94.00 410 LEU A C 1
ATOM 3161 O O . LEU A 1 410 ? -5.834 -16.854 6.071 1.00 94.00 410 LEU A O 1
ATOM 3165 N N . GLU A 1 411 ? -4.045 -16.140 4.906 1.00 89.81 411 GLU A N 1
ATOM 3166 C CA . GLU A 1 411 ? -3.520 -15.184 5.887 1.00 89.81 411 GLU A CA 1
ATOM 3167 C C . GLU A 1 411 ? -4.491 -14.018 6.125 1.00 89.81 411 GLU A C 1
ATOM 3169 O O . GLU A 1 411 ? -4.659 -13.583 7.264 1.00 89.81 411 GLU A O 1
ATOM 3174 N N . ALA A 1 412 ? -5.170 -13.535 5.077 1.00 88.25 412 ALA A N 1
ATOM 3175 C CA . ALA A 1 412 ? -6.136 -12.444 5.175 1.00 88.25 412 ALA A CA 1
ATOM 3176 C C . ALA A 1 412 ? -7.495 -12.863 5.755 1.00 88.25 412 ALA A C 1
ATOM 3178 O O . ALA A 1 412 ? -8.155 -12.061 6.422 1.00 88.25 412 ALA A O 1
ATOM 3179 N N . LEU A 1 413 ? -7.931 -14.113 5.556 1.00 89.19 413 LEU A N 1
ATOM 3180 C CA . LEU A 1 413 ? -9.262 -14.568 5.968 1.00 89.19 413 LEU A CA 1
ATOM 3181 C C . LEU A 1 413 ? -9.621 -14.297 7.444 1.00 89.19 413 LEU A C 1
ATOM 3183 O O . LEU A 1 413 ? -10.758 -13.868 7.680 1.00 89.19 413 LEU A O 1
ATOM 3187 N N . PRO A 1 414 ? -8.741 -14.507 8.445 1.00 85.31 414 PRO A N 1
ATOM 3188 C CA . PRO A 1 414 ? -9.000 -14.154 9.845 1.00 85.31 414 PRO A CA 1
ATOM 3189 C C . PRO A 1 414 ? -9.387 -12.688 10.091 1.00 85.31 414 PRO A C 1
ATOM 3191 O O . PRO A 1 414 ? -10.078 -12.407 11.068 1.00 85.31 414 PRO A O 1
ATOM 3194 N N . PHE A 1 415 ? -8.987 -11.768 9.208 1.00 80.50 415 PHE A N 1
ATOM 3195 C CA . PHE A 1 415 ? -9.217 -10.325 9.338 1.00 80.50 415 PHE A CA 1
ATOM 3196 C C . PHE A 1 415 ? -10.488 -9.839 8.620 1.00 80.50 415 PHE A C 1
ATOM 3198 O O . PHE A 1 415 ? -10.830 -8.661 8.699 1.00 80.50 415 PHE A O 1
ATOM 3205 N N . VAL A 1 416 ? -11.241 -10.731 7.966 1.00 79.50 416 VAL A N 1
ATOM 3206 C CA . VAL A 1 416 ? -12.500 -10.392 7.279 1.00 79.50 416 VAL A CA 1
ATOM 3207 C C . VAL A 1 416 ? -13.571 -9.920 8.270 1.00 79.50 416 VAL A C 1
ATOM 3209 O O . VAL A 1 416 ? -14.138 -10.715 9.024 1.00 79.50 416 VAL A O 1
ATOM 3212 N N . GLY A 1 417 ? -13.882 -8.621 8.230 1.00 62.25 417 GLY A N 1
ATOM 3213 C CA . GLY A 1 417 ? -14.747 -7.949 9.207 1.00 62.25 417 GLY A CA 1
ATOM 3214 C C . GLY A 1 417 ? -14.035 -7.464 10.479 1.00 62.25 417 GLY A C 1
ATOM 3215 O O . GLY A 1 417 ? -14.711 -7.084 11.433 1.00 62.25 417 GLY A O 1
ATOM 3216 N N . SER A 1 418 ? -12.698 -7.470 10.513 1.00 54.19 418 SER A N 1
ATOM 3217 C CA . SER A 1 418 ? -11.900 -6.804 11.547 1.00 54.19 418 SER A CA 1
ATOM 3218 C C . SER A 1 418 ? -11.607 -5.357 11.148 1.00 54.19 418 SER A C 1
ATOM 3220 O O . SER A 1 418 ? -11.080 -5.106 10.068 1.00 54.19 418 SER A O 1
ATOM 3222 N N . LEU A 1 419 ? -11.873 -4.409 12.052 1.00 43.09 419 LEU A N 1
ATOM 3223 C CA . LEU A 1 419 ? -11.372 -3.028 11.947 1.00 43.09 419 LEU A CA 1
ATOM 3224 C C . LEU A 1 419 ? -9.905 -2.896 12.402 1.00 43.09 419 LEU A C 1
ATOM 3226 O O . LEU A 1 419 ? -9.297 -1.843 12.241 1.00 43.09 419 LEU A O 1
ATOM 3230 N N . VAL A 1 420 ? -9.336 -3.948 12.998 1.00 39.62 420 VAL A N 1
ATOM 3231 C CA . VAL A 1 420 ? -7.930 -3.997 13.413 1.00 39.62 420 VAL A CA 1
ATOM 3232 C C . VAL A 1 420 ? -7.136 -4.738 12.344 1.00 39.62 420 VAL A C 1
ATOM 3234 O O . VAL A 1 420 ? -7.378 -5.927 12.110 1.00 39.62 420 VAL A O 1
ATOM 3237 N N . GLY A 1 421 ? -6.204 -4.026 11.712 1.00 40.78 421 GLY A N 1
ATOM 3238 C CA . GLY A 1 421 ? -5.320 -4.574 10.688 1.00 40.78 421 GLY A CA 1
ATOM 3239 C C . GLY A 1 421 ? -4.310 -5.590 11.228 1.00 40.78 421 GLY A C 1
ATOM 3240 O O . GLY A 1 421 ? -4.036 -5.678 12.429 1.00 40.78 421 GLY A O 1
ATOM 3241 N N . ALA A 1 422 ? -3.758 -6.388 10.320 1.00 35.91 422 ALA A N 1
ATOM 3242 C CA . ALA A 1 422 ? -2.946 -7.549 10.661 1.00 35.91 422 ALA A CA 1
ATOM 3243 C C . ALA A 1 422 ? -1.504 -7.183 11.071 1.00 35.91 422 ALA A C 1
ATOM 3245 O O . ALA A 1 422 ? -0.590 -7.234 10.258 1.00 35.91 422 ALA A O 1
ATOM 3246 N N . SER A 1 423 ? -1.275 -6.910 12.362 1.00 34.97 423 SER A N 1
ATOM 3247 C CA . SER A 1 423 ? 0.051 -6.581 12.943 1.00 34.97 423 SER A CA 1
ATOM 3248 C C . SER A 1 423 ? 1.176 -7.615 12.710 1.00 34.97 423 SER A C 1
ATOM 3250 O O . SER A 1 423 ? 2.322 -7.324 13.040 1.00 34.97 423 SER A O 1
ATOM 3252 N N . ASN A 1 424 ? 0.859 -8.810 12.197 1.00 33.47 424 ASN A N 1
ATOM 3253 C CA . ASN A 1 424 ? 1.811 -9.885 11.881 1.00 33.47 424 ASN A CA 1
ATOM 3254 C C . ASN A 1 424 ? 1.760 -10.315 10.396 1.00 33.47 424 ASN A C 1
ATOM 3256 O O . ASN A 1 424 ? 2.349 -11.334 10.044 1.00 33.47 424 ASN A O 1
ATOM 3260 N N . SER A 1 425 ? 1.016 -9.604 9.545 1.00 32.34 425 SER A N 1
ATOM 3261 C CA . SER A 1 425 ? 0.996 -9.853 8.102 1.00 32.34 425 SER A CA 1
ATOM 3262 C C . SER A 1 425 ? 2.185 -9.164 7.435 1.00 32.34 425 SER A C 1
ATOM 3264 O O . SER A 1 425 ? 2.581 -8.076 7.846 1.00 32.34 425 SER A O 1
ATOM 3266 N N . ILE A 1 426 ? 2.716 -9.778 6.375 1.00 29.25 426 ILE A N 1
ATOM 3267 C CA . ILE A 1 426 ? 3.729 -9.171 5.492 1.00 29.25 426 ILE A CA 1
ATOM 3268 C C . ILE A 1 426 ? 3.120 -7.990 4.702 1.00 29.25 426 ILE A C 1
ATOM 3270 O O . ILE A 1 426 ? 3.829 -7.106 4.241 1.00 29.25 426 ILE A O 1
ATOM 3274 N N . VAL A 1 427 ? 1.790 -7.956 4.578 1.00 38.28 427 VAL A N 1
ATOM 3275 C CA . VAL A 1 427 ? 1.001 -6.957 3.839 1.00 38.28 427 VAL A CA 1
ATOM 3276 C C . VAL A 1 427 ? 0.086 -6.160 4.785 1.00 38.28 427 VAL A C 1
ATOM 3278 O O . VAL A 1 427 ? -0.535 -6.774 5.659 1.00 38.28 427 VAL A O 1
ATOM 3281 N N . PRO A 1 428 ? -0.101 -4.837 4.604 1.00 49.69 428 PRO A N 1
ATOM 3282 C CA . PRO A 1 428 ? -1.101 -4.065 5.347 1.00 49.69 428 PRO A CA 1
ATOM 3283 C C . PRO A 1 428 ? -2.541 -4.484 4.993 1.00 49.69 428 PRO A C 1
ATOM 3285 O O . PRO A 1 428 ? -3.129 -4.003 4.032 1.00 49.69 428 PRO A O 1
ATOM 3288 N N . ILE A 1 429 ? -3.130 -5.379 5.791 1.00 49.31 429 ILE A N 1
ATOM 3289 C CA . ILE A 1 429 ? -4.501 -5.887 5.602 1.00 49.31 429 ILE A CA 1
ATOM 3290 C C . ILE A 1 429 ? -5.502 -5.041 6.401 1.00 49.31 429 ILE A C 1
ATOM 3292 O O . ILE A 1 429 ? -5.273 -4.772 7.583 1.00 49.31 429 ILE A O 1
ATOM 3296 N N . GLY A 1 430 ? -6.633 -4.670 5.788 1.00 59.12 430 GLY A N 1
ATOM 3297 C CA . GLY A 1 430 ? -7.667 -3.824 6.406 1.00 59.12 430 GLY A CA 1
ATOM 3298 C C . GLY A 1 430 ? -9.018 -3.830 5.678 1.00 59.12 430 GLY A C 1
ATOM 3299 O O . GLY A 1 430 ? -9.212 -4.563 4.707 1.00 59.12 430 GLY A O 1
ATOM 3300 N N . GLY A 1 431 ? -9.976 -3.035 6.164 1.00 61.81 431 GLY A N 1
ATOM 3301 C CA . GLY A 1 431 ? -11.218 -2.726 5.439 1.00 61.81 431 GLY A CA 1
ATOM 3302 C C . GLY A 1 431 ? -10.980 -1.702 4.322 1.00 61.81 431 GLY A C 1
ATOM 3303 O O . GLY A 1 431 ? -9.976 -0.988 4.354 1.00 61.81 431 GLY A O 1
ATOM 3304 N N . ILE A 1 432 ? -11.895 -1.619 3.347 1.00 61.66 432 ILE A N 1
ATOM 3305 C CA . ILE A 1 432 ? -11.764 -0.696 2.201 1.00 61.66 432 ILE A CA 1
ATOM 3306 C C . ILE A 1 432 ? -11.625 0.751 2.683 1.00 61.66 432 ILE A C 1
ATOM 3308 O O . ILE A 1 432 ? -10.686 1.432 2.276 1.00 61.66 432 ILE A O 1
ATOM 3312 N N . ASP A 1 433 ? -12.501 1.188 3.589 1.00 58.31 433 ASP A N 1
ATOM 3313 C CA . ASP A 1 433 ? -12.523 2.566 4.088 1.00 58.31 433 ASP A CA 1
ATOM 3314 C C . ASP A 1 433 ? -11.224 2.922 4.815 1.00 58.31 433 ASP A C 1
ATOM 3316 O O . ASP A 1 433 ? -10.580 3.900 4.467 1.00 58.31 433 ASP A O 1
ATOM 3320 N N . THR A 1 434 ? -10.770 2.082 5.750 1.00 59.00 434 THR A N 1
ATOM 3321 C CA . THR A 1 434 ? -9.544 2.318 6.536 1.00 59.00 434 THR A CA 1
ATOM 3322 C C . THR A 1 434 ? -8.281 2.361 5.672 1.00 59.00 434 THR A C 1
ATOM 3324 O O . THR A 1 434 ? -7.351 3.110 5.967 1.00 59.00 434 THR A O 1
ATOM 3327 N N . LEU A 1 435 ? -8.228 1.568 4.597 1.00 63.47 435 LEU A N 1
ATOM 3328 C CA . LEU A 1 435 ? -7.106 1.604 3.659 1.00 63.47 435 LEU A CA 1
ATOM 3329 C C . LEU A 1 435 ? -7.175 2.837 2.756 1.00 63.47 435 LEU A C 1
ATOM 3331 O O . LEU A 1 435 ? -6.162 3.514 2.592 1.00 63.47 435 LEU A O 1
ATOM 3335 N N . LEU A 1 436 ? -8.351 3.189 2.233 1.00 59.47 436 LEU A N 1
ATOM 3336 C CA . LEU A 1 436 ? -8.523 4.429 1.475 1.00 59.47 436 LEU A CA 1
ATOM 3337 C C . LEU A 1 436 ? -8.232 5.664 2.342 1.00 59.47 436 LEU A C 1
ATOM 3339 O O . LEU A 1 436 ? -7.478 6.519 1.902 1.00 59.47 436 LEU A O 1
ATOM 3343 N N . GLU A 1 437 ? -8.680 5.717 3.597 1.00 63.16 437 GLU A N 1
ATOM 3344 C CA . GLU A 1 437 ? -8.295 6.751 4.573 1.00 63.16 437 GLU A CA 1
ATOM 3345 C C . GLU A 1 437 ? -6.777 6.816 4.805 1.00 63.16 437 GLU A C 1
ATOM 3347 O O . GLU A 1 437 ? -6.248 7.894 5.071 1.00 63.16 437 GLU A O 1
ATOM 3352 N N . SER A 1 438 ? -6.058 5.691 4.699 1.00 57.50 438 SER A N 1
ATOM 3353 C CA . SER A 1 438 ? -4.598 5.664 4.855 1.00 57.50 438 SER A CA 1
ATOM 3354 C C . SER A 1 438 ? -3.837 6.198 3.631 1.00 57.50 438 SER A C 1
ATOM 3356 O O . SER A 1 438 ? -2.811 6.850 3.815 1.00 57.50 438 SER A O 1
ATOM 3358 N N . TYR A 1 439 ? -4.358 5.992 2.412 1.00 55.41 439 TYR A N 1
ATOM 3359 C CA . TYR A 1 439 ? -3.722 6.409 1.151 1.00 55.41 439 TYR A CA 1
ATOM 3360 C C . TYR A 1 439 ? -4.235 7.759 0.608 1.00 55.41 439 TYR A C 1
ATOM 3362 O O . TYR A 1 439 ? -3.465 8.537 0.056 1.00 55.41 439 TYR A O 1
ATOM 3370 N N . ASP A 1 440 ? -5.521 8.083 0.770 1.00 53.38 440 ASP A N 1
ATOM 3371 C CA . ASP A 1 440 ? -6.128 9.346 0.324 1.00 53.38 440 ASP A CA 1
ATOM 3372 C C . ASP A 1 440 ? -5.956 10.485 1.375 1.00 53.38 440 ASP A C 1
ATOM 3374 O O . ASP A 1 440 ? -6.384 11.617 1.138 1.00 53.38 440 ASP A O 1
ATOM 3378 N N . ARG A 1 441 ? -5.265 10.257 2.510 1.00 45.16 441 ARG A N 1
ATOM 3379 C CA . ARG A 1 441 ? -5.050 11.274 3.574 1.00 45.16 441 ARG A CA 1
ATOM 3380 C C . ARG A 1 441 ? -4.250 12.509 3.138 1.00 45.16 441 ARG A C 1
ATOM 3382 O O . ARG A 1 441 ? -4.288 13.532 3.815 1.00 45.16 441 ARG A O 1
ATOM 3389 N N . GLU A 1 442 ? -3.518 12.415 2.031 1.00 43.59 442 GLU A N 1
ATOM 3390 C CA . GLU A 1 442 ? -2.752 13.522 1.433 1.00 43.59 442 GLU A CA 1
ATOM 3391 C C . GLU A 1 442 ? -3.384 14.015 0.118 1.00 43.59 442 GLU A C 1
ATOM 3393 O O . GLU A 1 442 ? -2.829 14.855 -0.584 1.00 43.59 442 GLU A O 1
ATOM 3398 N N . ARG A 1 443 ? -4.592 13.528 -0.205 1.00 38.62 443 ARG A N 1
ATOM 3399 C CA . ARG A 1 443 ? -5.336 13.873 -1.421 1.00 38.62 443 ARG A CA 1
ATOM 3400 C C . ARG A 1 443 ? -6.342 15.001 -1.227 1.00 38.62 443 ARG A C 1
ATOM 3402 O O . ARG A 1 443 ? -6.530 15.773 -2.159 1.00 38.62 443 ARG A O 1
ATOM 3409 N N . GLU A 1 444 ? -7.007 15.118 -0.079 1.00 42.75 444 GLU A N 1
ATOM 3410 C CA . GLU A 1 444 ? -7.996 16.197 0.127 1.00 42.75 444 GLU A CA 1
ATOM 3411 C C . GLU A 1 444 ? -7.351 17.586 0.261 1.00 42.75 444 GLU A C 1
ATOM 3413 O O . GLU A 1 444 ? -7.973 18.602 -0.046 1.00 42.75 444 GLU A O 1
ATOM 3418 N N . SER A 1 445 ? -6.074 17.635 0.646 1.00 38.75 445 SER A N 1
ATOM 3419 C CA . SER A 1 445 ? -5.240 18.840 0.603 1.00 38.75 445 SER A CA 1
ATOM 3420 C C . SER A 1 445 ? -4.796 19.217 -0.816 1.00 38.75 445 SER A C 1
ATOM 3422 O O . SER A 1 445 ? -4.301 20.331 -1.019 1.00 38.75 445 SER A O 1
ATOM 3424 N N . LEU A 1 446 ? -4.966 18.333 -1.811 1.00 36.91 446 LEU A N 1
ATOM 3425 C CA . LEU A 1 446 ? -4.586 18.641 -3.180 1.00 36.91 446 LEU A CA 1
ATOM 3426 C C . LEU A 1 446 ? -5.557 19.631 -3.814 1.00 36.91 446 LEU A C 1
ATOM 3428 O O . LEU A 1 446 ? -6.758 19.363 -3.918 1.00 36.91 446 LEU A O 1
ATOM 3432 N N . PRO A 1 447 ? -5.045 20.727 -4.391 1.00 34.62 447 PRO A N 1
ATOM 3433 C CA . PRO A 1 447 ? -5.835 21.438 -5.366 1.00 34.62 447 PRO A CA 1
ATOM 3434 C C . PRO A 1 447 ? -6.055 20.566 -6.615 1.00 34.62 447 PRO A C 1
ATOM 3436 O O . PRO A 1 447 ? -5.245 19.683 -6.919 1.00 34.62 447 PRO A O 1
ATOM 3439 N N . PRO A 1 448 ? -7.081 20.866 -7.431 1.00 37.78 448 PRO A N 1
ATOM 3440 C CA . PRO A 1 448 ? -7.150 20.323 -8.783 1.00 37.78 448 PRO A CA 1
ATOM 3441 C C . PRO A 1 448 ? -5.866 20.664 -9.573 1.00 37.78 448 PRO A C 1
ATOM 3443 O O . PRO A 1 448 ? -5.199 21.656 -9.248 1.00 37.78 448 PRO A O 1
ATOM 3446 N N . PRO A 1 449 ? -5.534 19.922 -10.654 1.00 38.41 449 PRO A N 1
ATOM 3447 C CA . PRO A 1 449 ? -4.264 20.042 -11.400 1.00 38.41 449 PRO A CA 1
ATOM 3448 C C . PRO A 1 449 ? -4.056 21.374 -12.161 1.00 38.41 449 PRO A C 1
ATOM 3450 O O . PRO A 1 449 ? -3.225 21.479 -13.065 1.00 38.41 449 PRO A O 1
ATOM 3453 N N . THR A 1 450 ? -4.810 22.406 -11.788 1.00 41.00 450 THR A N 1
ATOM 3454 C CA . THR A 1 450 ? -4.716 23.799 -12.216 1.00 41.00 450 THR A CA 1
ATOM 3455 C C . THR A 1 450 ? -3.985 24.703 -11.220 1.00 41.00 450 THR A C 1
ATOM 3457 O O . THR A 1 450 ? -3.418 25.696 -11.668 1.00 41.00 450 THR A O 1
ATOM 3460 N N . ASN A 1 451 ? -3.924 24.401 -9.910 1.00 35.38 451 ASN A N 1
ATOM 3461 C CA . ASN A 1 451 ? -3.297 25.320 -8.935 1.00 35.38 451 ASN A CA 1
ATOM 3462 C C . ASN A 1 451 ? -1.774 25.135 -8.817 1.00 35.38 451 ASN A C 1
ATOM 3464 O O . ASN A 1 451 ? -1.188 25.247 -7.739 1.00 35.38 451 ASN A O 1
ATOM 3468 N N . LEU A 1 452 ? -1.109 25.013 -9.965 1.00 38.22 452 LEU A N 1
ATOM 3469 C CA . LEU A 1 452 ? 0.150 25.728 -10.145 1.00 38.22 452 LEU A CA 1
ATOM 3470 C C . LEU A 1 452 ? -0.164 27.222 -9.980 1.00 38.22 452 LEU A C 1
ATOM 3472 O O . LEU A 1 452 ? -0.492 27.886 -10.964 1.00 38.22 452 LEU A O 1
ATOM 3476 N N . MET A 1 453 ? -0.119 27.724 -8.734 1.00 34.91 453 MET A N 1
ATOM 3477 C CA . MET A 1 453 ? -0.350 29.140 -8.428 1.00 34.91 453 MET A CA 1
ATOM 3478 C C . MET A 1 453 ? 0.472 29.985 -9.393 1.00 34.91 453 MET A C 1
ATOM 3480 O O . MET A 1 453 ? 1.698 29.862 -9.448 1.00 34.91 453 MET A O 1
ATOM 3484 N N . TRP A 1 454 ? -0.221 30.805 -10.179 1.00 35.91 454 TRP A N 1
ATOM 3485 C CA . TRP A 1 454 ? 0.383 31.560 -11.263 1.00 35.91 454 TRP A CA 1
ATOM 3486 C C . TRP A 1 454 ? 1.358 32.594 -10.692 1.00 35.91 454 TRP A C 1
ATOM 3488 O O . TRP A 1 454 ? 0.964 33.607 -10.117 1.00 35.91 454 TRP A O 1
ATOM 3498 N N . LYS A 1 455 ? 2.654 32.296 -10.816 1.00 31.64 455 LYS A N 1
ATOM 3499 C CA . LYS A 1 455 ? 3.755 33.168 -10.408 1.00 31.64 455 LYS A CA 1
ATOM 3500 C C . LYS A 1 455 ? 4.323 33.847 -11.649 1.00 31.64 455 LYS A C 1
ATOM 3502 O O . LYS A 1 455 ? 4.813 33.169 -12.551 1.00 31.64 455 LYS A O 1
ATOM 3507 N N . TRP A 1 456 ? 4.280 35.178 -11.673 1.00 33.16 456 TRP A N 1
ATOM 3508 C CA . TRP A 1 456 ? 4.992 35.986 -12.665 1.00 33.16 456 TRP A CA 1
ATOM 3509 C C . TRP A 1 456 ? 6.489 35.645 -12.674 1.00 33.16 456 TRP A C 1
ATOM 3511 O O . TRP A 1 456 ? 7.123 35.601 -11.620 1.00 33.16 456 TRP A O 1
ATOM 3521 N N . GLY A 1 457 ? 7.060 35.465 -13.868 1.00 42.12 457 GLY A N 1
ATOM 3522 C CA . GLY A 1 457 ? 8.501 35.297 -14.076 1.00 42.12 457 GLY A CA 1
ATOM 3523 C C . GLY A 1 457 ? 8.882 34.050 -14.876 1.00 42.12 457 GLY A C 1
ATOM 3524 O O . GLY A 1 457 ? 8.048 33.211 -15.214 1.00 42.12 457 GLY A O 1
ATOM 3525 N N . PHE A 1 458 ? 10.174 33.930 -15.180 1.00 39.09 458 PHE A N 1
ATOM 3526 C CA . PHE A 1 458 ? 10.737 32.820 -15.951 1.00 39.09 458 PHE A CA 1
ATOM 3527 C C . PHE A 1 458 ? 10.890 31.572 -15.071 1.00 39.09 458 PHE A C 1
ATOM 3529 O O . PHE A 1 458 ? 11.905 31.371 -14.409 1.00 39.09 458 PHE A O 1
ATOM 3536 N N . THR A 1 459 ? 9.846 30.745 -15.048 1.00 45.19 459 THR A N 1
ATOM 3537 C CA . THR A 1 459 ? 9.799 29.450 -14.353 1.00 45.19 459 THR A CA 1
ATOM 3538 C C . THR A 1 459 ? 9.223 28.387 -15.287 1.00 45.19 459 THR A C 1
ATOM 3540 O O . THR A 1 459 ? 8.427 28.719 -16.166 1.00 45.19 459 THR A O 1
ATOM 3543 N N . GLN A 1 460 ? 9.549 27.107 -15.072 1.00 40.12 460 GLN A N 1
ATOM 3544 C CA . GLN A 1 460 ? 8.959 26.002 -15.849 1.00 40.12 460 GLN A CA 1
ATOM 3545 C C . GLN A 1 460 ? 7.421 26.017 -15.802 1.00 40.12 460 GLN A C 1
ATOM 3547 O O . GLN A 1 460 ? 6.768 25.729 -16.800 1.00 40.12 460 GLN A O 1
ATOM 3552 N N . SER A 1 461 ? 6.835 26.438 -14.675 1.00 38.28 461 SER A N 1
ATOM 3553 C CA . SER A 1 461 ? 5.393 26.659 -14.523 1.00 38.28 461 SER A CA 1
ATOM 3554 C C . SER A 1 461 ? 4.847 27.660 -15.547 1.00 38.28 461 SER A C 1
ATOM 3556 O O . SER A 1 461 ? 3.822 27.404 -16.177 1.00 38.28 461 SER A O 1
ATOM 3558 N N . ALA A 1 462 ? 5.536 28.789 -15.740 1.00 43.22 462 ALA A N 1
ATOM 3559 C CA . ALA A 1 462 ? 5.157 29.808 -16.715 1.00 43.22 462 ALA A CA 1
ATOM 3560 C C . ALA A 1 462 ? 5.389 29.341 -18.161 1.00 43.22 462 ALA A C 1
ATOM 3562 O O . ALA A 1 462 ? 4.564 29.624 -19.025 1.00 43.22 462 ALA A O 1
ATOM 3563 N N . GLU A 1 463 ? 6.452 28.578 -18.435 1.00 46.25 463 GLU A N 1
ATOM 3564 C CA . GLU A 1 463 ? 6.681 27.974 -19.757 1.00 46.25 463 GLU A CA 1
ATOM 3565 C C . GLU A 1 463 ? 5.568 26.977 -20.126 1.00 46.25 463 GLU A C 1
ATOM 3567 O O . GLU A 1 463 ? 5.047 27.026 -21.244 1.00 46.25 463 GLU A O 1
ATOM 3572 N N . LEU A 1 464 ? 5.120 26.148 -19.174 1.00 46.78 464 LEU A N 1
ATOM 3573 C CA . LEU A 1 464 ? 3.993 25.229 -19.366 1.00 46.78 464 LEU A CA 1
ATOM 3574 C C . LEU A 1 464 ? 2.675 25.977 -19.623 1.00 46.78 464 LEU A C 1
ATOM 3576 O O . LEU A 1 464 ? 1.914 25.595 -20.514 1.00 46.78 464 LEU A O 1
ATOM 3580 N N . TRP A 1 465 ? 2.404 27.050 -18.872 1.00 47.94 465 TRP A N 1
ATOM 3581 C CA . TRP A 1 465 ? 1.226 27.899 -19.083 1.00 47.94 465 TRP A CA 1
ATOM 3582 C C . TRP A 1 465 ? 1.272 28.631 -20.429 1.00 47.94 465 TRP A C 1
ATOM 3584 O O . TRP A 1 465 ? 0.267 28.642 -21.135 1.00 47.94 465 TRP A O 1
ATOM 3594 N N . ASN A 1 466 ? 2.427 29.163 -20.837 1.00 48.69 466 ASN A N 1
ATOM 3595 C CA . ASN A 1 466 ? 2.607 29.815 -22.137 1.00 48.69 466 ASN A CA 1
ATOM 3596 C C . ASN A 1 466 ? 2.410 28.828 -23.300 1.00 48.69 466 ASN A C 1
ATOM 3598 O O . ASN A 1 466 ? 1.713 29.148 -24.261 1.00 48.69 466 ASN A O 1
ATOM 3602 N N . GLY A 1 467 ? 2.947 27.606 -23.195 1.00 44.12 467 GLY A N 1
ATOM 3603 C CA . GLY A 1 467 ? 2.713 26.543 -24.177 1.00 44.12 467 GLY A CA 1
ATOM 3604 C C . GLY A 1 467 ? 1.241 26.118 -24.255 1.00 44.12 467 GLY A C 1
ATOM 3605 O O . GLY A 1 467 ? 0.701 25.944 -25.347 1.00 44.12 467 GLY A O 1
ATOM 3606 N N . ARG A 1 468 ? 0.551 26.017 -23.111 1.00 45.66 468 ARG A N 1
ATOM 3607 C CA . ARG A 1 468 ? -0.887 25.697 -23.059 1.00 45.66 468 ARG A CA 1
ATOM 3608 C C . ARG A 1 468 ? -1.756 26.832 -23.608 1.00 45.66 468 ARG A C 1
ATOM 3610 O O . ARG A 1 468 ? -2.680 26.550 -24.363 1.00 45.66 468 ARG A O 1
ATOM 3617 N N . LEU A 1 469 ? -1.433 28.093 -23.316 1.00 47.88 469 LEU A N 1
ATOM 3618 C CA . LEU A 1 469 ? -2.093 29.263 -23.909 1.00 47.88 469 LEU A CA 1
ATOM 3619 C C . LEU A 1 469 ? -1.872 29.332 -25.424 1.00 47.88 469 LEU A C 1
ATOM 3621 O O . LEU A 1 469 ? -2.824 29.591 -26.155 1.00 47.88 469 LEU A O 1
ATOM 3625 N N . ALA A 1 470 ? -0.665 29.024 -25.910 1.00 44.38 470 ALA A N 1
ATOM 3626 C CA . ALA A 1 470 ? -0.392 28.920 -27.341 1.00 44.38 470 ALA A CA 1
ATOM 3627 C C . ALA A 1 470 ? -1.234 27.815 -28.002 1.00 44.38 470 ALA A C 1
ATOM 3629 O O . ALA A 1 470 ? -1.854 28.067 -29.030 1.00 44.38 470 ALA A O 1
ATOM 3630 N N . MET A 1 471 ? -1.339 26.627 -27.392 1.00 43.50 471 MET A N 1
ATOM 3631 C CA . MET A 1 471 ? -2.189 25.541 -27.905 1.00 43.50 471 MET A CA 1
ATOM 3632 C C . MET A 1 471 ? -3.687 25.871 -27.855 1.00 43.50 471 MET A C 1
ATOM 3634 O O . MET A 1 471 ? -4.411 25.523 -28.783 1.00 43.50 471 MET A O 1
ATOM 3638 N N . VAL A 1 472 ? -4.161 26.573 -26.821 1.00 50.12 472 VAL A N 1
ATOM 3639 C CA . VAL A 1 472 ? -5.555 27.043 -26.718 1.00 50.12 472 VAL A CA 1
ATOM 3640 C C . VAL A 1 472 ? -5.854 28.128 -27.757 1.00 50.12 472 VAL A C 1
ATOM 3642 O O . VAL A 1 472 ? -6.910 28.089 -28.385 1.00 50.12 472 VAL A O 1
ATOM 3645 N N . ALA A 1 473 ? -4.921 29.049 -28.009 1.00 48.06 473 ALA A N 1
ATOM 3646 C CA . ALA A 1 473 ? -5.035 30.025 -29.091 1.00 48.06 473 ALA A CA 1
ATOM 3647 C C . ALA A 1 473 ? -5.025 29.346 -30.471 1.00 48.06 473 ALA A C 1
ATOM 3649 O O . ALA A 1 473 ? -5.833 29.694 -31.325 1.00 48.06 473 ALA A O 1
ATOM 3650 N N . LEU A 1 474 ? -4.169 28.342 -30.680 1.00 45.09 474 LEU A N 1
ATOM 3651 C CA . LEU A 1 474 ? -4.081 27.588 -31.934 1.00 45.09 474 LEU A CA 1
ATOM 3652 C C . LEU A 1 474 ? -5.347 26.746 -32.170 1.00 45.09 474 LEU A C 1
ATOM 3654 O O . LEU A 1 474 ? -5.862 26.729 -33.284 1.00 45.09 474 LEU A O 1
ATOM 3658 N N . ALA A 1 475 ? -5.918 26.147 -31.121 1.00 46.19 475 ALA A N 1
ATOM 3659 C CA . ALA A 1 475 ? -7.217 25.478 -31.174 1.00 46.19 475 ALA A CA 1
ATOM 3660 C C . ALA A 1 475 ? -8.371 26.459 -31.451 1.00 46.19 475 ALA A C 1
ATOM 3662 O O . ALA A 1 475 ? -9.221 26.164 -32.287 1.00 46.19 475 ALA A O 1
ATOM 3663 N N . MET A 1 476 ? -8.389 27.642 -30.821 1.00 55.44 476 MET A N 1
ATOM 3664 C CA . MET A 1 476 ? -9.379 28.682 -31.132 1.00 55.44 476 MET A CA 1
ATOM 3665 C C . MET A 1 476 ? -9.243 29.203 -32.567 1.00 55.44 476 MET A C 1
ATOM 3667 O O . MET A 1 476 ? -10.260 29.403 -33.222 1.00 55.44 476 MET A O 1
ATOM 3671 N N . ILE A 1 477 ? -8.022 29.361 -33.090 1.00 59.38 477 ILE A N 1
ATOM 3672 C CA . ILE A 1 477 ? -7.789 29.693 -34.503 1.00 59.38 477 ILE A CA 1
ATOM 3673 C C . ILE A 1 477 ? -8.337 28.580 -35.402 1.00 59.38 477 ILE A C 1
ATOM 3675 O O . ILE A 1 477 ? -9.079 28.886 -36.326 1.00 59.38 477 ILE A O 1
ATOM 3679 N N . LEU A 1 478 ? -8.064 27.305 -35.103 1.00 50.88 478 LEU A N 1
ATOM 3680 C CA . LEU A 1 478 ? -8.565 26.173 -35.891 1.00 50.88 478 LEU A CA 1
ATOM 3681 C C . LEU A 1 478 ? -10.104 26.095 -35.890 1.00 50.88 478 LEU A C 1
ATOM 3683 O O . LEU A 1 478 ? -10.721 25.860 -36.930 1.00 50.88 478 LEU A O 1
ATOM 3687 N N . VAL A 1 479 ? -10.733 26.343 -34.737 1.00 59.50 479 VAL A N 1
ATOM 3688 C CA . VAL A 1 479 ? -12.196 26.450 -34.600 1.00 59.50 479 VAL A CA 1
ATOM 3689 C C . VAL A 1 479 ? -12.728 27.649 -35.387 1.00 59.50 479 VAL A C 1
ATOM 3691 O O . VAL A 1 479 ? -13.735 27.517 -36.073 1.00 59.50 479 VAL A O 1
ATOM 3694 N N . MET A 1 480 ? -12.041 28.794 -35.369 1.00 50.62 480 MET A N 1
ATOM 3695 C CA . MET A 1 480 ? -12.471 29.987 -36.100 1.00 50.62 480 MET A CA 1
ATOM 3696 C C . MET A 1 480 ? -12.272 29.857 -37.620 1.00 50.62 480 MET A C 1
ATOM 3698 O O . MET A 1 480 ? -13.126 30.313 -38.379 1.00 50.62 480 MET A O 1
ATOM 3702 N N . GLU A 1 481 ? -11.205 29.204 -38.094 1.00 56.53 481 GLU A N 1
ATOM 3703 C CA . GLU A 1 481 ? -11.008 28.870 -39.515 1.00 56.53 481 GLU A CA 1
ATOM 3704 C C . GLU A 1 481 ? -12.088 27.885 -39.997 1.00 56.53 481 GLU A C 1
ATOM 3706 O O . GLU A 1 481 ? -12.705 28.111 -41.040 1.00 56.53 481 GLU A O 1
ATOM 3711 N N . THR A 1 482 ? -12.390 26.840 -39.216 1.00 57.88 482 THR A N 1
ATOM 3712 C CA . THR A 1 482 ? -13.424 25.845 -39.570 1.00 57.88 482 THR A CA 1
ATOM 3713 C C . THR A 1 482 ? -14.858 26.373 -39.462 1.00 57.88 482 THR A C 1
ATOM 3715 O O . THR A 1 482 ? -15.702 25.950 -40.249 1.00 57.88 482 THR A O 1
ATOM 3718 N N . SER A 1 483 ? -15.149 27.324 -38.565 1.00 50.94 483 SER A N 1
ATOM 3719 C CA . SER A 1 483 ? -16.487 27.924 -38.436 1.00 50.94 483 SER A CA 1
ATOM 3720 C C . SER A 1 483 ? -16.731 29.129 -39.354 1.00 50.94 483 SER A C 1
ATOM 3722 O O . SER A 1 483 ? -17.881 29.410 -39.681 1.00 50.94 483 SER A O 1
ATOM 3724 N N . SER A 1 484 ? -15.685 29.862 -39.763 1.00 55.50 484 SER A N 1
ATOM 3725 C CA . SER A 1 484 ? -15.805 31.016 -40.679 1.00 55.50 484 SER A CA 1
ATOM 3726 C C . SER A 1 484 ? -15.527 30.682 -42.148 1.00 55.50 484 SER A C 1
ATOM 3728 O O . SER A 1 484 ? -15.851 31.481 -43.028 1.00 55.50 484 SER A O 1
ATOM 3730 N N . GLY A 1 485 ? -14.905 29.532 -42.428 1.00 47.78 485 GLY A N 1
ATOM 3731 C CA . GLY A 1 485 ? -14.529 29.108 -43.777 1.00 47.78 485 GLY A CA 1
ATOM 3732 C C . GLY A 1 485 ? -13.379 29.907 -44.404 1.00 47.78 485 GLY A C 1
ATOM 3733 O O . GLY A 1 485 ? -13.092 29.719 -45.586 1.00 47.78 485 GLY A O 1
ATOM 3734 N N . GLN A 1 486 ? -12.714 30.798 -43.657 1.00 53.22 486 GLN A N 1
ATOM 3735 C CA . GLN A 1 486 ? -11.547 31.544 -44.138 1.00 53.22 486 GLN A CA 1
ATOM 3736 C C . GLN A 1 486 ? -10.246 30.987 -43.560 1.00 53.22 486 GLN A C 1
ATOM 3738 O O . GLN A 1 486 ? -10.083 30.891 -42.349 1.00 53.22 486 GLN A O 1
ATOM 3743 N N . VAL A 1 487 ? -9.286 30.697 -44.442 1.00 49.78 487 VAL A N 1
ATOM 3744 C CA . VAL A 1 487 ? -7.926 30.281 -44.070 1.00 49.78 487 VAL A CA 1
ATOM 3745 C C . VAL A 1 487 ? -7.108 31.523 -43.691 1.00 49.78 487 VAL A C 1
ATOM 3747 O O . VAL A 1 487 ? -6.644 32.281 -44.547 1.00 49.78 487 VAL A O 1
ATOM 3750 N N . VAL A 1 488 ? -6.954 31.753 -42.389 1.00 54.50 488 VAL A N 1
ATOM 3751 C CA . VAL A 1 488 ? -6.233 32.885 -41.784 1.00 54.50 488 VAL A CA 1
ATOM 3752 C C . VAL A 1 488 ? -4.724 32.621 -41.764 1.00 54.50 488 VAL A C 1
ATOM 3754 O O . VAL A 1 488 ? -3.925 33.530 -42.015 1.00 54.50 488 VAL A O 1
ATOM 3757 N N . THR A 1 489 ? -4.331 31.367 -41.539 1.00 49.97 489 THR A N 1
ATOM 3758 C CA . THR A 1 489 ? -2.942 30.877 -41.482 1.00 49.97 489 THR A CA 1
ATOM 3759 C C . THR A 1 489 ? -2.078 31.327 -42.667 1.00 49.97 489 THR A C 1
ATOM 3761 O O . THR A 1 489 ? -0.954 31.788 -42.461 1.00 49.97 489 THR A O 1
ATOM 3764 N N . TRP A 1 490 ? -2.601 31.315 -43.899 1.00 43.34 490 TRP A N 1
ATOM 3765 C CA . TRP A 1 490 ? -1.859 31.762 -45.092 1.00 43.34 490 TRP A CA 1
ATOM 3766 C C . TRP A 1 490 ? -1.484 33.256 -45.080 1.00 43.34 490 TRP A C 1
ATOM 3768 O O . TRP A 1 490 ? -0.404 33.622 -45.551 1.00 43.34 490 TRP A O 1
ATOM 3778 N N . LYS A 1 491 ? -2.323 34.133 -44.505 1.00 43.72 491 LYS A N 1
ATOM 3779 C CA . LYS A 1 491 ? -2.016 35.575 -44.379 1.00 43.72 491 LYS A CA 1
ATOM 3780 C C . LYS A 1 491 ? -0.929 35.850 -43.335 1.00 43.72 491 LYS A C 1
ATOM 3782 O O . LYS A 1 491 ? -0.161 36.797 -43.498 1.00 43.72 491 LYS A O 1
ATOM 3787 N N . LEU A 1 492 ? -0.847 35.023 -42.292 1.00 41.44 492 LEU A N 1
ATOM 3788 C CA . LEU A 1 492 ? 0.227 35.070 -41.295 1.00 41.44 492 LEU A CA 1
ATOM 3789 C C . LEU A 1 492 ? 1.543 34.531 -41.871 1.00 41.44 492 LEU A C 1
ATOM 3791 O O . LEU A 1 492 ? 2.570 35.205 -41.783 1.00 41.44 492 LEU A O 1
ATOM 3795 N N . TRP A 1 493 ? 1.512 33.372 -42.534 1.00 38.41 493 TRP A N 1
ATOM 3796 C CA . TRP A 1 493 ? 2.713 32.748 -43.103 1.00 38.41 493 TRP A CA 1
ATOM 3797 C C . TRP A 1 493 ? 3.361 33.617 -44.193 1.00 38.41 493 TRP A C 1
ATOM 3799 O O . TRP A 1 493 ? 4.583 33.755 -44.229 1.00 38.41 493 TRP A O 1
ATOM 3809 N N . GLY A 1 494 ? 2.554 34.312 -45.006 1.00 38.28 494 GLY A N 1
ATOM 3810 C CA . GLY A 1 494 ? 3.041 35.273 -46.002 1.00 38.28 494 GLY A CA 1
ATOM 3811 C C . GLY A 1 494 ? 3.864 36.442 -45.432 1.00 38.28 494 GLY A C 1
ATOM 3812 O O . GLY A 1 494 ? 4.682 37.005 -46.155 1.00 38.28 494 GLY A O 1
ATOM 3813 N N . ARG A 1 495 ? 3.709 36.782 -44.141 1.00 43.38 495 ARG A N 1
ATOM 3814 C CA . ARG A 1 495 ? 4.527 37.797 -43.442 1.00 43.38 495 ARG A CA 1
ATOM 3815 C C . ARG A 1 495 ? 5.783 37.231 -42.766 1.00 43.38 495 ARG A C 1
ATOM 3817 O O . ARG A 1 495 ? 6.655 38.005 -42.389 1.00 43.38 495 ARG A O 1
ATOM 3824 N N . LEU A 1 496 ? 5.900 35.909 -42.626 1.00 39.41 496 LEU A N 1
ATOM 3825 C CA . LEU A 1 496 ? 7.029 35.237 -41.962 1.00 39.41 496 LEU A CA 1
ATOM 3826 C C . LEU A 1 496 ? 8.177 34.863 -42.915 1.00 39.41 496 LEU A C 1
ATOM 3828 O O . LEU A 1 496 ? 9.211 34.375 -42.468 1.00 39.41 496 LEU A O 1
ATOM 3832 N N . LYS A 1 497 ? 8.043 35.122 -44.221 1.00 32.12 497 LYS A N 1
ATOM 3833 C CA . LYS A 1 497 ? 8.960 34.648 -45.278 1.00 32.12 497 LYS A CA 1
ATOM 3834 C C . LYS A 1 497 ? 10.342 35.339 -45.344 1.00 32.12 497 LYS A C 1
ATOM 3836 O O . LYS A 1 497 ? 10.965 35.358 -46.398 1.00 32.12 497 LYS A O 1
ATOM 3841 N N . GLY A 1 498 ? 10.803 35.916 -44.235 1.00 37.66 498 GLY A N 1
ATOM 3842 C CA . GLY A 1 498 ? 12.119 36.552 -44.072 1.00 37.66 498 GLY A CA 1
ATOM 3843 C C . GLY A 1 498 ? 12.869 36.067 -42.825 1.00 37.66 498 GLY A C 1
ATOM 3844 O O . GLY A 1 498 ? 13.620 36.833 -42.234 1.00 37.66 498 GLY A O 1
ATOM 3845 N N . TRP A 1 499 ? 12.590 34.841 -42.365 1.00 35.81 499 TRP A N 1
ATOM 3846 C CA . TRP A 1 499 ? 13.105 34.287 -41.102 1.00 35.81 499 TRP A CA 1
ATOM 3847 C C . TRP A 1 499 ? 14.237 33.254 -41.259 1.00 35.81 499 TRP A C 1
ATOM 3849 O O . TRP A 1 499 ? 14.808 32.838 -40.254 1.00 35.81 499 TRP A O 1
ATOM 3859 N N . GLU A 1 500 ? 14.583 32.840 -42.480 1.00 31.88 500 GLU A N 1
ATOM 3860 C CA . GLU A 1 500 ? 15.516 31.720 -42.705 1.00 31.88 500 GLU A CA 1
ATOM 3861 C C . GLU A 1 500 ? 16.995 32.085 -42.436 1.00 31.88 500 GLU A C 1
ATOM 3863 O O . GLU A 1 500 ? 17.761 31.229 -42.000 1.00 31.88 500 GLU A O 1
ATOM 3868 N N . ASP A 1 501 ? 17.386 33.361 -42.564 1.00 33.72 501 ASP A N 1
ATOM 3869 C CA . ASP A 1 501 ? 18.779 33.818 -42.381 1.00 33.72 501 ASP A CA 1
ATOM 3870 C C . ASP A 1 501 ? 19.211 34.062 -40.913 1.00 33.72 501 ASP A C 1
ATOM 3872 O O . ASP A 1 501 ? 20.370 34.394 -40.659 1.00 33.72 501 ASP A O 1
ATOM 3876 N N . ILE A 1 502 ? 18.315 33.940 -39.918 1.00 34.66 502 ILE A N 1
ATOM 3877 C CA . ILE A 1 502 ? 18.578 34.400 -38.530 1.00 34.66 502 ILE A CA 1
ATOM 3878 C C . ILE A 1 502 ? 18.361 33.298 -37.474 1.00 34.66 502 ILE A C 1
ATOM 3880 O O . ILE A 1 502 ? 17.821 33.536 -36.394 1.00 34.66 502 ILE A O 1
ATOM 3884 N N . VAL A 1 503 ? 18.835 32.077 -37.750 1.00 31.00 503 VAL A N 1
ATOM 3885 C CA . VAL A 1 503 ? 18.838 30.953 -36.781 1.00 31.00 503 VAL A CA 1
ATOM 3886 C C . VAL A 1 503 ? 20.264 30.441 -36.507 1.00 31.00 503 VAL A C 1
ATOM 3888 O O . VAL A 1 503 ? 20.512 29.243 -36.415 1.00 31.00 503 VAL A O 1
ATOM 3891 N N . CYS A 1 504 ? 21.238 31.352 -36.370 1.00 31.06 504 CYS A N 1
ATOM 3892 C CA . CYS A 1 504 ? 22.634 30.986 -36.076 1.00 31.06 504 CYS A CA 1
ATOM 3893 C C . CYS A 1 504 ? 23.378 31.953 -35.126 1.00 31.06 504 CYS A C 1
ATOM 3895 O O . CYS A 1 504 ? 24.554 32.262 -35.319 1.00 31.06 504 CYS A O 1
ATOM 3897 N N . SER A 1 505 ? 22.724 32.436 -34.058 1.00 29.41 505 SER A N 1
ATOM 3898 C CA . SER A 1 505 ? 23.448 32.911 -32.864 1.00 29.41 505 SER A CA 1
ATOM 3899 C C . SER A 1 505 ? 22.618 32.959 -31.576 1.00 29.41 505 SER A C 1
ATOM 3901 O O . SER A 1 505 ? 21.419 33.200 -31.586 1.00 29.41 505 SER A O 1
ATOM 3903 N N . ARG A 1 506 ? 23.346 32.698 -30.482 1.00 31.44 506 ARG A N 1
ATOM 3904 C CA . ARG A 1 506 ? 23.050 32.686 -29.032 1.00 31.44 506 ARG A CA 1
ATOM 3905 C C . ARG A 1 506 ? 21.685 33.189 -28.515 1.00 31.44 506 ARG A C 1
ATOM 3907 O O . ARG A 1 506 ? 21.170 34.232 -28.893 1.00 31.44 506 ARG A O 1
ATOM 3914 N N . LYS A 1 507 ? 21.197 32.480 -27.485 1.00 38.56 507 LYS A N 1
ATOM 3915 C CA . LYS A 1 507 ? 20.043 32.833 -26.637 1.00 38.56 507 LYS A CA 1
ATOM 3916 C C . LYS A 1 507 ? 20.125 34.287 -26.123 1.00 38.56 507 LYS A C 1
ATOM 3918 O O . LYS A 1 507 ? 21.013 34.564 -25.328 1.00 38.56 507 LYS A O 1
ATOM 3923 N N . ILE A 1 508 ? 19.185 35.142 -26.551 1.00 39.31 508 ILE A N 1
ATOM 3924 C CA . ILE A 1 508 ? 18.541 36.312 -25.886 1.00 39.31 508 ILE A CA 1
ATOM 3925 C C . ILE A 1 508 ? 17.844 37.116 -27.006 1.00 39.31 508 ILE A C 1
ATOM 3927 O O . ILE A 1 508 ? 18.509 37.817 -27.762 1.00 39.31 508 ILE A O 1
ATOM 3931 N N . CYS A 1 509 ? 16.515 36.991 -27.169 1.00 38.69 509 CYS A N 1
ATOM 3932 C CA . CYS A 1 509 ? 15.751 37.886 -28.072 1.00 38.69 509 CYS A CA 1
ATOM 3933 C C . CYS A 1 509 ? 14.211 37.837 -27.971 1.00 38.69 509 CYS A C 1
ATOM 3935 O O . CYS A 1 509 ? 13.558 38.780 -28.414 1.00 38.69 509 CYS A O 1
ATOM 3937 N N . LEU A 1 510 ? 13.603 36.775 -27.419 1.00 37.03 510 LEU A N 1
ATOM 3938 C CA . LEU A 1 510 ? 12.137 36.613 -27.474 1.00 37.03 510 LEU A CA 1
ATOM 3939 C C . LEU A 1 510 ? 11.376 37.668 -26.646 1.00 37.03 510 LEU A C 1
ATOM 3941 O O . LEU A 1 510 ? 10.341 38.163 -27.077 1.00 37.03 510 LEU A O 1
ATOM 3945 N N . VAL A 1 511 ? 11.918 38.040 -25.480 1.00 35.72 511 VAL A N 1
ATOM 3946 C CA . VAL A 1 511 ? 11.267 38.955 -24.524 1.00 35.72 511 VAL A CA 1
ATOM 3947 C C . VAL A 1 511 ? 11.123 40.368 -25.096 1.00 35.72 511 VAL A C 1
ATOM 3949 O O . VAL A 1 511 ? 10.023 40.908 -25.076 1.00 35.72 511 VAL A O 1
ATOM 3952 N N . SER A 1 512 ? 12.196 40.934 -25.667 1.00 38.47 512 SER A N 1
ATOM 3953 C CA . SER A 1 512 ? 12.176 42.287 -26.254 1.00 38.47 512 SER A CA 1
ATOM 3954 C C . SER A 1 512 ? 11.102 42.415 -27.331 1.00 38.47 512 SER A C 1
ATOM 3956 O O . SER A 1 512 ? 10.275 43.314 -27.267 1.00 38.47 512 SER A O 1
ATOM 3958 N N . ARG A 1 513 ? 11.054 41.465 -28.273 1.00 43.44 513 ARG A N 1
ATOM 3959 C CA . ARG A 1 513 ? 10.161 41.545 -29.440 1.00 43.44 513 ARG A CA 1
ATOM 3960 C C . ARG A 1 513 ? 8.685 41.328 -29.095 1.00 43.44 513 ARG A C 1
ATOM 3962 O O . ARG A 1 513 ? 7.821 41.858 -29.785 1.00 43.44 513 ARG A O 1
ATOM 3969 N N . LEU A 1 514 ? 8.387 40.589 -28.023 1.00 41.25 514 LEU A N 1
ATOM 3970 C CA . LEU A 1 514 ? 7.035 40.524 -27.455 1.00 41.25 514 LEU A CA 1
ATOM 3971 C C . LEU A 1 514 ? 6.658 41.836 -26.744 1.00 41.25 514 LEU A C 1
ATOM 3973 O O . LEU A 1 514 ? 5.507 42.259 -26.824 1.00 41.25 514 LEU A O 1
ATOM 3977 N N . PHE A 1 515 ? 7.624 42.512 -26.114 1.00 42.34 515 PHE A N 1
ATOM 3978 C CA . PHE A 1 515 ? 7.439 43.843 -25.528 1.00 42.34 515 PHE A CA 1
ATOM 3979 C C . PHE A 1 515 ? 7.186 44.918 -26.598 1.00 42.34 515 PHE A C 1
ATOM 3981 O O . PHE A 1 515 ? 6.268 45.720 -26.446 1.00 42.34 515 PHE A O 1
ATOM 3988 N N . ASP A 1 516 ? 7.928 44.887 -27.710 1.00 45.16 516 ASP A N 1
ATOM 3989 C CA . ASP A 1 516 ? 7.731 45.779 -28.864 1.00 45.16 516 ASP A CA 1
ATOM 3990 C C . ASP A 1 516 ? 6.321 45.619 -29.471 1.00 45.16 516 ASP A C 1
ATOM 3992 O O . ASP A 1 516 ? 5.655 46.604 -29.792 1.00 45.16 516 ASP A O 1
ATOM 3996 N N . LEU A 1 517 ? 5.828 44.377 -29.567 1.00 46.91 517 LEU A N 1
ATOM 3997 C CA . LEU A 1 517 ? 4.463 44.054 -30.007 1.00 46.91 517 LEU A CA 1
ATOM 3998 C C . LEU A 1 517 ? 3.386 44.581 -29.043 1.00 46.91 517 LEU A C 1
ATOM 4000 O O . LEU A 1 517 ? 2.369 45.110 -29.494 1.00 46.91 517 LEU A O 1
ATOM 4004 N N . ALA A 1 518 ? 3.611 44.486 -27.729 1.00 44.31 518 ALA A N 1
ATOM 4005 C CA . ALA A 1 518 ? 2.709 45.052 -26.726 1.00 44.31 518 ALA A CA 1
ATOM 4006 C C . ALA A 1 518 ? 2.707 46.595 -26.747 1.00 44.31 518 ALA A C 1
ATOM 4008 O O . ALA A 1 518 ? 1.649 47.212 -26.637 1.00 44.31 518 ALA A O 1
ATOM 4009 N N . LEU A 1 519 ? 3.870 47.224 -26.953 1.00 48.62 519 LEU A N 1
ATOM 4010 C CA . LEU A 1 519 ? 4.009 48.676 -27.113 1.00 48.62 519 LEU A CA 1
ATOM 4011 C C . LEU A 1 519 ? 3.342 49.200 -28.392 1.00 48.62 519 LEU A C 1
ATOM 4013 O O . LEU A 1 519 ? 2.776 50.291 -28.368 1.00 48.62 519 LEU A O 1
ATOM 4017 N N . ALA A 1 520 ? 3.369 48.432 -29.485 1.00 53.31 520 ALA A N 1
ATOM 4018 C CA . ALA A 1 520 ? 2.623 48.758 -30.698 1.00 53.31 520 ALA A CA 1
ATOM 4019 C C . ALA A 1 520 ? 1.104 48.732 -30.446 1.00 53.31 520 ALA A C 1
ATOM 4021 O O . ALA A 1 520 ? 0.422 49.713 -30.735 1.00 53.31 520 ALA A O 1
ATOM 4022 N N . ALA A 1 521 ? 0.588 47.668 -29.819 1.00 49.19 521 ALA A N 1
ATOM 4023 C CA . ALA A 1 521 ? -0.835 47.555 -29.485 1.00 49.19 521 ALA A CA 1
ATOM 4024 C C . ALA A 1 521 ? -1.314 48.653 -28.511 1.00 49.19 521 ALA A C 1
ATOM 4026 O O . ALA A 1 521 ? -2.408 49.189 -28.670 1.00 49.19 521 ALA A O 1
ATOM 4027 N N . LEU A 1 522 ? -0.488 49.032 -27.529 1.00 46.47 522 LEU A N 1
ATOM 4028 C CA . LEU A 1 522 ? -0.796 50.130 -26.603 1.00 46.47 522 LEU A CA 1
ATOM 4029 C C . LEU A 1 522 ? -0.785 51.513 -27.275 1.00 46.47 522 LEU A C 1
ATOM 4031 O O . LEU A 1 522 ? -1.467 52.413 -26.789 1.00 46.47 522 LEU A O 1
ATOM 4035 N N . ARG A 1 523 ? -0.051 51.694 -28.382 1.00 51.19 523 ARG A N 1
ATOM 4036 C CA . ARG A 1 523 ? -0.094 52.930 -29.179 1.00 51.19 523 ARG A CA 1
ATOM 4037 C C . ARG A 1 523 ? -1.343 53.019 -30.049 1.00 51.19 523 ARG A C 1
ATOM 4039 O O . ARG A 1 523 ? -2.005 54.046 -29.977 1.00 51.19 523 ARG A O 1
ATOM 4046 N N . ASP A 1 524 ? -1.714 51.947 -30.752 1.00 50.75 524 ASP A N 1
ATOM 4047 C CA . ASP A 1 524 ? -2.970 51.893 -31.525 1.00 50.75 524 ASP A CA 1
ATOM 4048 C C . ASP A 1 524 ? -4.185 52.264 -30.647 1.00 50.75 524 ASP A C 1
ATOM 4050 O O . ASP A 1 524 ? -5.035 53.053 -31.058 1.00 50.75 524 ASP A O 1
ATOM 4054 N N . VAL A 1 525 ? -4.238 51.753 -29.408 1.00 47.91 525 VAL A N 1
ATOM 4055 C CA . VAL A 1 525 ? -5.304 52.074 -28.439 1.00 47.91 525 VAL A CA 1
ATOM 4056 C C . VAL A 1 525 ? -5.228 53.528 -27.947 1.00 47.91 525 VAL A C 1
ATOM 4058 O O . VAL A 1 525 ? -6.260 54.191 -27.824 1.00 47.91 525 VAL A O 1
ATOM 4061 N N . ALA A 1 526 ? -4.029 54.054 -27.682 1.00 48.28 526 ALA A N 1
ATOM 4062 C CA . ALA A 1 526 ? -3.860 55.428 -27.205 1.00 48.28 526 ALA A CA 1
ATOM 4063 C C . ALA A 1 526 ? -4.211 56.478 -28.277 1.00 48.28 526 ALA A C 1
ATOM 4065 O O . ALA A 1 526 ? -4.863 57.478 -27.960 1.00 48.28 526 ALA A O 1
ATOM 4066 N N . ASP A 1 527 ? -3.866 56.221 -29.544 1.00 50.44 527 ASP A N 1
ATOM 4067 C CA . ASP A 1 527 ? -4.205 57.092 -30.674 1.00 50.44 527 ASP A CA 1
ATOM 4068 C C . ASP A 1 527 ? -5.727 57.133 -30.931 1.00 50.44 527 ASP A C 1
ATOM 4070 O O . ASP A 1 527 ? -6.249 58.188 -31.296 1.00 50.44 527 ASP A O 1
ATOM 4074 N N . THR A 1 528 ? -6.479 56.053 -30.652 1.00 50.41 528 THR A N 1
ATOM 4075 C CA . THR A 1 528 ? -7.957 56.083 -30.723 1.00 50.41 528 THR A CA 1
ATOM 4076 C C . THR A 1 528 ? -8.641 56.953 -29.662 1.00 50.41 528 THR A C 1
ATOM 4078 O O . THR A 1 528 ? -9.765 57.393 -29.897 1.00 50.41 528 THR A O 1
ATOM 4081 N N . GLU A 1 529 ? -7.986 57.252 -28.534 1.00 46.44 529 GLU A N 1
ATOM 4082 C CA . GLU A 1 529 ? -8.517 58.151 -27.488 1.00 46.44 529 GLU A CA 1
ATOM 4083 C C . GLU A 1 529 ? -7.757 59.493 -27.389 1.00 46.44 529 GLU A C 1
ATOM 4085 O O . GLU A 1 529 ? -8.054 60.332 -26.536 1.00 46.44 529 GLU A O 1
ATOM 4090 N N . GLY A 1 530 ? -6.794 59.735 -28.286 1.00 45.62 530 GLY A N 1
ATOM 4091 C CA . GLY A 1 530 ? -6.021 60.979 -28.361 1.00 45.62 530 GLY A CA 1
ATOM 4092 C C . GLY A 1 530 ? -5.022 61.186 -27.216 1.00 45.62 530 GLY A C 1
ATOM 4093 O O . GLY A 1 530 ? -4.608 62.323 -26.970 1.00 45.62 530 GLY A O 1
ATOM 4094 N N . ALA A 1 531 ? -4.646 60.123 -26.501 1.00 51.06 531 ALA A N 1
ATOM 4095 C CA . ALA A 1 531 ? -3.661 60.166 -25.424 1.00 51.06 531 ALA A CA 1
ATOM 4096 C C . ALA A 1 531 ? -2.246 59.869 -25.945 1.00 51.06 531 ALA A C 1
ATOM 4098 O O . ALA A 1 531 ? -2.043 59.042 -26.827 1.00 51.06 531 ALA A O 1
ATOM 4099 N N . SER A 1 532 ? -1.237 60.515 -25.361 1.00 45.09 532 SER A N 1
ATOM 4100 C CA . SER A 1 532 ? 0.172 60.309 -25.717 1.00 45.09 532 SER A CA 1
ATOM 4101 C C . SER A 1 532 ? 0.892 59.441 -24.685 1.00 45.09 532 SER A C 1
ATOM 4103 O O . SER A 1 532 ? 0.746 59.650 -23.479 1.00 45.09 532 SER A O 1
ATOM 4105 N N . VAL A 1 533 ? 1.691 58.480 -25.161 1.00 47.22 533 VAL A N 1
ATOM 4106 C CA . VAL A 1 533 ? 2.463 57.550 -24.321 1.00 47.22 533 VAL A CA 1
ATOM 4107 C C . VAL A 1 533 ? 3.962 57.720 -24.575 1.00 47.22 533 VAL A C 1
ATOM 4109 O O . VAL A 1 533 ? 4.433 57.566 -25.706 1.00 47.22 533 VAL A O 1
ATOM 4112 N N . GLN A 1 534 ? 4.722 57.998 -23.516 1.00 43.34 534 GLN A N 1
ATOM 4113 C CA . GLN A 1 534 ? 6.184 58.082 -23.536 1.00 43.34 534 GLN A CA 1
ATOM 4114 C C . GLN A 1 534 ? 6.811 57.038 -22.605 1.00 43.34 534 GLN A C 1
ATOM 4116 O O . GLN A 1 534 ? 6.257 56.697 -21.561 1.00 43.34 534 GLN A O 1
ATOM 4121 N N . LEU A 1 535 ? 7.984 56.542 -22.999 1.00 37.91 535 LEU A N 1
ATOM 4122 C CA . LEU A 1 535 ? 8.768 55.558 -22.258 1.00 37.91 535 LEU A CA 1
ATOM 4123 C C . LEU A 1 535 ? 10.149 56.149 -21.954 1.00 37.91 535 LEU A C 1
ATOM 4125 O O . LEU A 1 535 ? 10.772 56.736 -22.839 1.00 37.91 535 LEU A O 1
ATOM 4129 N N . GLY A 1 536 ? 10.622 55.979 -20.724 1.00 37.47 536 GLY A N 1
ATOM 4130 C CA . GLY A 1 536 ? 11.956 56.372 -20.283 1.00 37.47 536 GLY A CA 1
ATOM 4131 C C . GLY A 1 536 ? 12.639 55.245 -19.515 1.00 37.47 536 GLY A C 1
ATOM 4132 O O . GLY A 1 536 ? 11.979 54.401 -18.912 1.00 37.47 536 GLY A O 1
ATOM 4133 N N . PHE A 1 537 ? 13.969 55.249 -19.526 1.00 36.84 537 PHE A N 1
ATOM 4134 C CA . PHE A 1 537 ? 14.796 54.315 -18.766 1.00 36.84 537 PHE A CA 1
ATOM 4135 C C . PHE A 1 537 ? 15.637 55.104 -17.761 1.00 36.84 537 PHE A C 1
ATOM 4137 O O . PHE A 1 537 ? 16.205 56.138 -18.114 1.00 36.84 537 PHE A O 1
ATOM 4144 N N . MET A 1 538 ? 15.719 54.621 -16.524 1.00 34.06 538 MET A N 1
ATOM 4145 C CA . MET A 1 538 ? 16.610 55.154 -15.492 1.00 34.06 538 MET A CA 1
ATOM 4146 C C . MET A 1 538 ? 17.452 54.022 -14.910 1.00 34.06 538 MET A C 1
ATOM 4148 O O . MET A 1 538 ? 16.926 52.971 -14.556 1.00 34.06 538 MET A O 1
ATOM 4152 N N . GLU A 1 539 ? 18.755 54.247 -14.800 1.00 35.25 539 GLU A N 1
ATOM 4153 C CA . GLU A 1 539 ? 19.705 53.307 -14.207 1.00 35.25 539 GLU A CA 1
ATOM 4154 C C . GLU A 1 539 ? 19.981 53.714 -12.753 1.00 35.25 539 GLU A C 1
ATOM 4156 O O . GLU A 1 539 ? 20.332 54.866 -12.481 1.00 35.25 539 GLU A O 1
ATOM 4161 N N . THR A 1 540 ? 19.819 52.786 -11.807 1.00 36.59 540 THR A N 1
ATOM 4162 C CA . THR A 1 540 ? 20.105 53.036 -10.386 1.00 36.59 540 THR A CA 1
ATOM 4163 C C . THR A 1 540 ? 20.769 51.829 -9.737 1.00 36.59 540 THR A C 1
ATOM 4165 O O . THR A 1 540 ? 20.153 50.775 -9.609 1.00 36.59 540 THR A O 1
ATOM 4168 N N . ALA A 1 541 ? 22.011 52.009 -9.278 1.00 36.88 541 ALA A N 1
ATOM 4169 C CA . ALA A 1 541 ? 22.739 51.089 -8.393 1.00 36.88 541 ALA A CA 1
ATOM 4170 C C . ALA A 1 541 ? 22.806 49.604 -8.834 1.00 36.88 541 ALA A C 1
ATOM 4172 O O . ALA A 1 541 ? 22.983 48.727 -7.992 1.00 36.88 541 ALA A O 1
ATOM 4173 N N . GLY A 1 542 ? 22.718 49.329 -10.140 1.00 40.44 542 GLY A N 1
ATOM 4174 C CA . GLY A 1 542 ? 22.862 47.991 -10.730 1.00 40.44 542 GLY A CA 1
ATOM 4175 C C . GLY A 1 542 ? 21.645 47.497 -11.518 1.00 40.44 542 GLY A C 1
ATOM 4176 O O . GLY A 1 542 ? 21.810 46.622 -12.364 1.00 40.44 542 GLY A O 1
ATOM 4177 N N . ASP A 1 543 ? 20.464 48.087 -11.304 1.00 32.19 543 ASP A N 1
ATOM 4178 C CA . ASP A 1 543 ? 19.223 47.718 -11.997 1.00 32.19 543 ASP A CA 1
ATOM 4179 C C . ASP A 1 543 ? 18.705 48.830 -12.929 1.00 32.19 543 ASP A C 1
ATOM 4181 O O . ASP A 1 543 ? 18.896 50.030 -12.696 1.00 32.19 543 ASP A O 1
ATOM 4185 N N . TRP A 1 544 ? 18.008 48.403 -13.988 1.00 36.69 544 TRP A N 1
ATOM 4186 C CA . TRP A 1 544 ? 17.366 49.264 -14.986 1.00 36.69 544 TRP A CA 1
ATOM 4187 C C . TRP A 1 544 ? 15.866 49.392 -14.710 1.00 36.69 544 TRP A C 1
ATOM 4189 O O . TRP A 1 544 ? 15.114 48.423 -14.837 1.00 36.69 544 TRP A O 1
ATOM 4199 N N . LEU A 1 545 ? 15.413 50.602 -14.387 1.00 35.81 545 LEU A N 1
ATOM 4200 C CA . LEU A 1 545 ? 14.004 50.919 -14.180 1.00 35.81 545 LEU A CA 1
ATOM 4201 C C . LEU A 1 545 ? 13.365 51.419 -15.484 1.00 35.81 545 LEU A C 1
ATOM 4203 O O . LEU A 1 545 ? 13.856 52.363 -16.107 1.00 35.81 545 LEU A O 1
ATOM 4207 N N . VAL A 1 546 ? 12.240 50.815 -15.874 1.00 38.53 546 VAL A N 1
ATOM 4208 C CA . VAL A 1 546 ? 11.425 51.258 -17.016 1.00 38.53 546 VAL A CA 1
ATOM 4209 C C . VAL A 1 546 ? 10.270 52.115 -16.504 1.00 38.53 546 VAL A C 1
ATOM 4211 O O . VAL A 1 546 ? 9.463 51.657 -15.698 1.00 38.53 546 VAL A O 1
ATOM 4214 N N . VAL A 1 547 ? 10.177 53.353 -16.985 1.00 39.81 547 VAL A N 1
ATOM 4215 C CA . VAL A 1 547 ? 9.140 54.323 -16.610 1.00 39.81 547 VAL A CA 1
ATOM 4216 C C . VAL A 1 547 ? 8.230 54.568 -17.811 1.00 39.81 547 VAL A C 1
ATOM 4218 O O . VAL A 1 547 ? 8.704 54.909 -18.894 1.00 39.81 547 VAL A O 1
ATOM 4221 N N . LEU A 1 548 ? 6.919 54.407 -17.624 1.00 40.00 548 LEU A N 1
ATOM 4222 C CA . LEU A 1 548 ? 5.908 54.559 -18.673 1.00 40.00 548 LEU A CA 1
ATOM 4223 C C . LEU A 1 548 ? 4.924 55.661 -18.263 1.00 40.00 548 LEU A C 1
ATOM 4225 O O . LEU A 1 548 ? 4.235 55.544 -17.252 1.00 40.00 548 LEU A O 1
ATOM 4229 N N . ALA A 1 549 ? 4.888 56.746 -19.036 1.00 42.62 549 ALA A N 1
ATOM 4230 C CA . ALA A 1 549 ? 4.077 57.928 -18.768 1.00 42.62 549 ALA A CA 1
ATOM 4231 C C . ALA A 1 549 ? 2.978 58.083 -19.827 1.00 42.62 549 ALA A C 1
ATOM 4233 O O . ALA A 1 549 ? 3.255 58.059 -21.026 1.00 42.62 549 ALA A O 1
ATOM 4234 N N . VAL A 1 550 ? 1.738 58.278 -19.376 1.00 45.53 550 VAL A N 1
ATOM 4235 C CA . VAL A 1 550 ? 0.557 58.483 -20.230 1.00 45.53 550 VAL A CA 1
ATOM 4236 C C . VAL A 1 550 ? -0.020 59.871 -19.954 1.00 45.53 550 VAL A C 1
ATOM 4238 O O . VAL A 1 550 ? -0.199 60.249 -18.796 1.00 45.53 550 VAL A O 1
ATOM 4241 N N . SER A 1 551 ? -0.308 60.641 -21.005 1.00 46.28 551 SER A N 1
ATOM 4242 C CA . SER A 1 551 ? -0.847 62.001 -20.906 1.00 46.28 551 SER A CA 1
ATOM 4243 C C . SER A 1 551 ? -2.047 62.192 -21.833 1.00 46.28 551 SER A C 1
ATOM 4245 O O . SER A 1 551 ? -1.926 62.038 -23.049 1.00 46.28 551 SER A O 1
ATOM 4247 N N . ALA A 1 552 ? -3.199 62.536 -21.250 1.00 40.41 552 ALA A N 1
ATOM 4248 C CA . ALA A 1 552 ? -4.468 62.745 -21.950 1.00 40.41 552 ALA A CA 1
ATOM 4249 C C . ALA A 1 552 ? -4.798 64.248 -22.129 1.00 40.41 552 ALA A C 1
ATOM 4251 O O . ALA A 1 552 ? -4.441 65.068 -21.272 1.00 40.41 552 ALA A O 1
ATOM 4252 N N . PRO A 1 553 ? -5.494 64.641 -23.213 1.00 39.84 553 PRO A N 1
ATOM 4253 C CA . PRO A 1 553 ? -5.768 66.042 -23.526 1.00 39.84 553 PRO A CA 1
ATOM 4254 C C . PRO A 1 553 ? -6.809 66.678 -22.588 1.00 39.84 553 PRO A C 1
ATOM 4256 O O . PRO A 1 553 ? -7.865 66.119 -22.294 1.00 39.84 553 PRO A O 1
ATOM 4259 N N . ARG A 1 554 ? -6.539 67.912 -22.140 1.00 43.56 554 ARG A N 1
ATOM 4260 C CA . ARG A 1 554 ? -7.429 68.693 -21.257 1.00 43.56 554 ARG A CA 1
ATOM 4261 C C . ARG A 1 554 ? -8.685 69.194 -21.989 1.00 43.56 554 ARG A C 1
ATOM 4263 O O . ARG A 1 554 ? -8.714 70.341 -22.428 1.00 43.56 554 ARG A O 1
ATOM 4270 N N . ALA A 1 555 ? -9.733 68.371 -22.055 1.00 44.62 555 ALA A N 1
ATOM 4271 C CA . ALA A 1 555 ? -11.029 68.756 -22.637 1.00 44.62 555 ALA A CA 1
ATOM 4272 C C . ALA A 1 555 ? -12.255 68.598 -21.707 1.00 44.62 555 ALA A C 1
ATOM 4274 O O . ALA A 1 555 ? -13.299 69.178 -21.997 1.00 44.62 555 ALA A O 1
ATOM 4275 N N . ALA A 1 556 ? -12.148 67.908 -20.563 1.00 42.28 556 ALA A N 1
ATOM 4276 C CA . ALA A 1 556 ? -13.195 67.894 -19.535 1.00 42.28 556 ALA A CA 1
ATOM 4277 C C . ALA A 1 556 ? -12.621 67.615 -18.134 1.00 42.28 556 ALA A C 1
ATOM 4279 O O . ALA A 1 556 ? -12.038 66.559 -17.927 1.00 42.28 556 ALA A O 1
ATOM 4280 N N . LEU A 1 557 ? -12.788 68.574 -17.206 1.00 36.72 557 LEU A N 1
ATOM 4281 C CA . LEU A 1 557 ? -12.858 68.451 -15.730 1.00 36.72 557 LEU A CA 1
ATOM 4282 C C . LEU A 1 557 ? -12.557 69.818 -15.082 1.00 36.72 557 LEU A C 1
ATOM 4284 O O . LEU A 1 557 ? -11.404 70.200 -14.880 1.00 36.72 557 LEU A O 1
ATOM 4288 N N . ARG A 1 558 ? -13.607 70.568 -14.719 1.00 34.75 558 ARG A N 1
ATOM 4289 C CA . ARG A 1 558 ? -13.502 71.654 -13.729 1.00 34.75 558 ARG A CA 1
ATOM 4290 C C . ARG A 1 558 ? -13.807 71.059 -12.355 1.00 34.75 558 ARG A C 1
ATOM 4292 O O . ARG A 1 558 ? -14.974 70.855 -12.046 1.00 34.75 558 ARG A O 1
ATOM 4299 N N . GLY A 1 559 ? -12.782 70.799 -11.546 1.00 36.50 559 GLY A N 1
ATOM 4300 C CA . GLY A 1 559 ? -12.968 70.280 -10.187 1.00 36.50 559 GLY A CA 1
ATOM 4301 C C . GLY A 1 559 ? -11.835 69.367 -9.729 1.00 36.50 559 GLY A C 1
ATOM 4302 O O . GLY A 1 559 ? -11.866 68.173 -9.980 1.00 36.50 559 GLY A O 1
ATOM 4303 N N . SER A 1 560 ? -10.853 69.971 -9.062 1.00 35.97 560 SER A N 1
ATOM 4304 C CA . SER A 1 560 ? -9.951 69.406 -8.047 1.00 35.97 560 SER A CA 1
ATOM 4305 C C . SER A 1 560 ? -9.898 67.878 -7.852 1.00 35.97 560 SER A C 1
ATOM 4307 O O . SER A 1 560 ? -10.765 67.337 -7.175 1.00 35.97 560 SER A O 1
ATOM 4309 N N . GLN A 1 561 ? -8.808 67.239 -8.302 1.00 29.05 561 GLN A N 1
ATOM 4310 C CA . GLN A 1 561 ? -7.991 66.211 -7.603 1.00 29.05 561 GLN A CA 1
ATOM 4311 C C . GLN A 1 561 ? -6.766 65.853 -8.490 1.00 29.05 561 GLN A C 1
ATOM 4313 O O . GLN A 1 561 ? -6.861 65.971 -9.714 1.00 29.05 561 GLN A O 1
ATOM 4318 N N . PRO A 1 562 ? -5.601 65.469 -7.926 1.00 32.75 562 PRO A N 1
ATOM 4319 C CA . PRO A 1 562 ? -4.450 64.993 -8.699 1.00 32.75 562 PRO A CA 1
ATOM 4320 C C . PRO A 1 562 ? -4.578 63.504 -9.072 1.00 32.75 562 PRO A C 1
ATOM 4322 O O . PRO A 1 562 ? -5.097 62.703 -8.300 1.00 32.75 562 PRO A O 1
ATOM 4325 N N . VAL A 1 563 ? -4.058 63.121 -10.242 1.00 30.41 563 VAL A N 1
ATOM 4326 C CA . VAL A 1 563 ? -4.007 61.719 -10.703 1.00 30.41 563 VAL A CA 1
ATOM 4327 C C . VAL A 1 563 ? -2.765 61.024 -10.114 1.00 30.41 563 VAL A C 1
ATOM 4329 O O . VAL A 1 563 ? -1.687 61.623 -10.149 1.00 30.41 563 VAL A O 1
ATOM 4332 N N . PRO A 1 564 ? -2.866 59.790 -9.580 1.00 26.95 564 PRO A N 1
ATOM 4333 C CA . PRO A 1 564 ? -1.715 59.068 -9.038 1.00 26.95 564 PRO A CA 1
ATOM 4334 C C . PRO A 1 564 ? -0.772 58.561 -10.140 1.00 26.95 564 PRO A C 1
ATOM 4336 O O . PRO A 1 564 ? -1.212 58.049 -11.167 1.00 26.95 564 PRO A O 1
ATOM 4339 N N . ILE A 1 565 ? 0.536 58.645 -9.887 1.00 29.92 565 ILE A N 1
ATOM 4340 C CA . ILE A 1 565 ? 1.579 57.999 -10.697 1.00 29.92 565 ILE A CA 1
ATOM 4341 C C . ILE A 1 565 ? 1.882 56.637 -10.067 1.00 29.92 565 ILE A C 1
ATOM 4343 O O . ILE A 1 565 ? 2.203 56.567 -8.881 1.00 29.92 565 ILE A O 1
ATOM 4347 N N . LEU A 1 566 ? 1.790 55.558 -10.848 1.00 26.23 566 LEU A N 1
ATOM 4348 C CA . LEU A 1 566 ? 2.089 54.209 -10.370 1.00 26.23 566 LEU A CA 1
ATOM 4349 C C . LEU A 1 566 ? 3.596 53.924 -10.475 1.00 26.23 566 LEU A C 1
ATOM 4351 O O . LEU A 1 566 ? 4.136 53.812 -11.572 1.00 26.23 566 LEU A O 1
ATOM 4355 N N . LEU A 1 567 ? 4.261 53.781 -9.329 1.00 26.42 567 LEU A N 1
ATOM 4356 C CA . LEU A 1 567 ? 5.636 53.287 -9.220 1.00 26.42 567 LEU A CA 1
ATOM 4357 C C . LEU A 1 567 ? 5.616 51.873 -8.631 1.00 26.42 567 LEU A C 1
ATOM 4359 O O . LEU A 1 567 ? 4.913 51.619 -7.655 1.00 26.42 567 LEU A O 1
ATOM 4363 N N . LEU A 1 568 ? 6.395 50.964 -9.219 1.00 27.73 568 LEU A N 1
ATOM 4364 C CA . LEU A 1 568 ? 6.525 49.573 -8.782 1.00 27.73 568 LEU A CA 1
ATOM 4365 C C . LEU A 1 568 ? 8.000 49.257 -8.521 1.00 27.73 568 LEU A C 1
ATOM 4367 O O . LEU A 1 568 ? 8.843 49.494 -9.384 1.00 27.73 568 LEU A O 1
ATOM 4371 N N . THR A 1 569 ? 8.305 48.702 -7.349 1.00 25.20 569 THR A N 1
ATOM 4372 C CA . THR A 1 569 ? 9.654 48.271 -6.954 1.00 25.20 569 THR A CA 1
ATOM 4373 C C . THR A 1 569 ? 9.610 46.881 -6.301 1.00 25.20 569 THR A C 1
ATOM 4375 O O . THR A 1 569 ? 8.697 46.602 -5.521 1.00 25.20 569 THR A O 1
ATOM 4378 N N . PRO A 1 570 ? 10.564 45.979 -6.602 1.00 27.05 570 PRO A N 1
ATOM 4379 C CA . PRO A 1 570 ? 10.672 44.677 -5.947 1.00 27.05 570 PRO A CA 1
ATOM 4380 C C . PRO A 1 570 ? 11.582 44.740 -4.706 1.00 27.05 570 PRO A C 1
ATOM 4382 O O . PRO A 1 570 ? 12.617 45.400 -4.721 1.00 27.05 570 PRO A O 1
ATOM 4385 N N . GLY A 1 571 ? 11.232 44.007 -3.645 1.00 25.38 571 GLY A N 1
ATOM 4386 C CA . GLY A 1 571 ? 12.039 43.889 -2.423 1.00 25.38 571 GLY A CA 1
ATOM 4387 C C . GLY A 1 571 ? 12.354 42.435 -2.049 1.00 25.38 571 GLY A C 1
ATOM 4388 O O . GLY A 1 571 ? 11.494 41.561 -2.153 1.00 25.38 571 GLY A O 1
ATOM 4389 N N . ARG A 1 572 ? 13.583 42.183 -1.583 1.00 23.55 572 ARG A N 1
ATOM 4390 C CA . ARG A 1 572 ? 14.069 40.925 -0.974 1.00 23.55 572 ARG A CA 1
ATOM 4391 C C . ARG A 1 572 ? 14.850 41.258 0.304 1.00 23.55 572 ARG A C 1
ATOM 4393 O O . ARG A 1 572 ? 15.485 42.305 0.345 1.00 23.55 572 ARG A O 1
ATOM 4400 N N . PHE A 1 573 ? 14.862 40.362 1.296 1.00 22.72 573 PHE A N 1
ATOM 4401 C CA . PHE A 1 573 ? 15.637 40.532 2.538 1.00 22.72 573 PHE A CA 1
ATOM 4402 C C . PHE A 1 573 ? 16.145 39.203 3.130 1.00 22.72 573 PHE A C 1
ATOM 4404 O O . PHE A 1 573 ? 15.318 38.380 3.511 1.00 22.72 573 PHE A O 1
ATOM 4411 N N . VAL A 1 574 ? 17.482 39.057 3.221 1.00 20.88 574 VAL A N 1
ATOM 4412 C CA . VAL A 1 574 ? 18.326 38.134 4.038 1.00 20.88 574 VAL A CA 1
ATOM 4413 C C . VAL A 1 574 ? 19.779 38.688 3.984 1.00 20.88 574 VAL A C 1
ATOM 4415 O O . VAL A 1 574 ? 20.154 39.118 2.896 1.00 20.88 574 VAL A O 1
ATOM 4418 N N . CYS A 1 575 ? 20.693 38.676 4.973 1.00 24.11 575 CYS A N 1
ATOM 4419 C CA . CYS A 1 575 ? 20.681 38.849 6.447 1.00 24.11 575 CYS A CA 1
ATOM 4420 C C . CYS A 1 575 ? 22.146 39.120 6.938 1.00 24.11 575 CYS A C 1
ATOM 4422 O O . CYS A 1 575 ? 23.066 39.110 6.129 1.00 24.11 575 CYS A O 1
ATOM 4424 N N . GLU A 1 576 ? 22.334 39.284 8.260 1.00 25.28 576 GLU A N 1
ATOM 4425 C CA . GLU A 1 576 ? 23.596 39.193 9.055 1.00 25.28 576 GLU A CA 1
ATOM 4426 C C . GLU A 1 576 ? 24.661 40.331 9.027 1.00 25.28 576 GLU A C 1
ATOM 4428 O O . GLU A 1 576 ? 24.958 40.922 7.994 1.00 25.28 576 GLU A O 1
ATOM 4433 N N . GLY A 1 577 ? 25.276 40.603 10.203 1.00 22.41 577 GLY A N 1
ATOM 4434 C CA . GLY A 1 577 ? 26.477 41.460 10.389 1.00 22.41 577 GLY A CA 1
ATOM 4435 C C . GLY A 1 577 ? 26.553 42.311 11.692 1.00 22.41 577 GLY A C 1
ATOM 4436 O O . GLY A 1 577 ? 25.663 43.109 11.966 1.00 22.41 577 GLY A O 1
ATOM 4437 N N . HIS A 1 578 ? 27.642 42.191 12.477 1.00 25.81 578 HIS A N 1
ATOM 4438 C CA . HIS A 1 578 ? 28.022 42.997 13.684 1.00 25.81 578 HIS A CA 1
ATOM 4439 C C . HIS A 1 578 ? 29.163 44.028 13.352 1.00 25.81 578 HIS A C 1
ATOM 4441 O O . HIS A 1 578 ? 29.531 44.034 12.175 1.00 25.81 578 HIS A O 1
ATOM 4447 N N . PRO A 1 579 ? 29.793 44.868 14.250 1.00 35.66 579 PRO A N 1
ATOM 4448 C CA . PRO A 1 579 ? 29.795 44.973 15.738 1.00 35.66 579 PRO A CA 1
ATOM 4449 C C . PRO A 1 579 ? 29.788 46.428 16.363 1.00 35.66 579 PRO A C 1
ATOM 4451 O O . PRO A 1 579 ? 29.353 47.384 15.730 1.00 35.66 579 PRO A O 1
ATOM 4454 N N . THR A 1 580 ? 30.244 46.591 17.628 1.00 24.31 580 THR A N 1
ATOM 4455 C CA . THR A 1 580 ? 30.223 47.799 18.525 1.00 24.31 580 THR A CA 1
ATOM 4456 C C . THR A 1 580 ? 31.587 48.536 18.668 1.00 24.31 580 THR A C 1
ATOM 4458 O O . THR A 1 580 ? 32.588 47.961 18.232 1.00 24.31 580 THR A O 1
ATOM 4461 N N . PRO A 1 581 ? 31.686 49.797 19.205 1.00 37.16 581 PRO A N 1
ATOM 4462 C CA . PRO A 1 581 ? 31.887 50.110 20.666 1.00 37.16 581 PRO A CA 1
ATOM 4463 C C . PRO A 1 581 ? 31.196 51.427 21.204 1.00 37.16 581 PRO A C 1
ATOM 4465 O O . PRO A 1 581 ? 30.964 52.344 20.428 1.00 37.16 581 PRO A O 1
ATOM 4468 N N . VAL A 1 582 ? 30.688 51.570 22.459 1.00 23.70 582 VAL A N 1
ATOM 4469 C CA . VAL A 1 582 ? 31.332 51.871 23.797 1.00 23.70 582 VAL A CA 1
ATOM 4470 C C . VAL A 1 582 ? 31.932 53.315 23.884 1.00 23.70 582 VAL A C 1
ATOM 4472 O O . VAL A 1 582 ? 32.607 53.662 22.919 1.00 23.70 582 VAL A O 1
ATOM 4475 N N . PRO A 1 583 ? 31.744 54.186 24.941 1.00 32.78 583 PRO A N 1
ATOM 4476 C CA . PRO A 1 583 ? 31.705 53.897 26.405 1.00 32.78 583 PRO A CA 1
ATOM 4477 C C . PRO A 1 583 ? 30.751 54.696 27.360 1.00 32.78 583 PRO A C 1
ATOM 4479 O O . PRO A 1 583 ? 30.516 55.888 27.168 1.00 32.78 583 PRO A O 1
ATOM 4482 N N . LYS A 1 584 ? 30.405 54.111 28.533 1.00 20.86 584 LYS A N 1
ATOM 4483 C CA . LYS A 1 584 ? 30.856 54.553 29.896 1.00 20.86 584 LYS A CA 1
ATOM 4484 C C . LYS A 1 584 ? 30.325 53.677 31.065 1.00 20.86 584 LYS A C 1
ATOM 4486 O O . LYS A 1 584 ? 29.279 53.053 30.964 1.00 20.86 584 LYS A O 1
ATOM 4491 N N . TYR A 1 585 ? 31.095 53.654 32.161 1.00 23.64 585 TYR A N 1
ATOM 4492 C CA . TYR A 1 585 ? 30.928 52.930 33.450 1.00 23.64 585 TYR A CA 1
ATOM 4493 C C . TYR A 1 585 ? 30.370 53.859 34.574 1.00 23.64 585 TYR A C 1
ATOM 4495 O O . TYR A 1 585 ? 30.332 55.066 34.317 1.00 23.64 585 TYR A O 1
ATOM 4503 N N . PRO A 1 586 ? 30.108 53.419 35.844 1.00 35.47 586 PRO A N 1
ATOM 4504 C CA . PRO A 1 586 ? 29.891 52.061 36.401 1.00 35.47 586 PRO A CA 1
ATOM 4505 C C . PRO A 1 586 ? 28.695 51.884 37.400 1.00 35.47 586 PRO A C 1
ATOM 4507 O O . PRO A 1 586 ? 28.184 52.828 37.989 1.00 35.47 586 PRO A O 1
ATOM 4510 N N . LEU A 1 587 ? 28.352 50.608 37.634 1.00 23.75 587 LEU A N 1
ATOM 4511 C CA . LEU A 1 587 ? 27.880 49.907 38.862 1.00 23.75 587 LEU A CA 1
ATOM 4512 C C . LEU A 1 587 ? 27.725 50.661 40.216 1.00 23.75 587 LEU A C 1
ATOM 4514 O O . LEU A 1 587 ? 28.664 51.330 40.640 1.00 23.75 587 LEU A O 1
ATOM 4518 N N . ALA A 1 588 ? 26.672 50.329 40.999 1.00 21.50 588 ALA A N 1
ATOM 4519 C CA . ALA A 1 588 ? 26.776 49.536 42.260 1.00 21.50 588 ALA A CA 1
ATOM 4520 C C . ALA A 1 588 ? 25.437 49.339 43.042 1.00 21.50 588 ALA A C 1
ATOM 4522 O O . ALA A 1 588 ? 24.584 50.220 43.087 1.00 21.50 588 ALA A O 1
ATOM 4523 N N . THR A 1 589 ? 25.298 48.188 43.716 1.00 26.70 589 THR A N 1
ATOM 4524 C CA . THR A 1 589 ? 24.316 47.838 44.789 1.00 26.70 589 THR A CA 1
ATOM 4525 C C . THR A 1 589 ? 25.026 47.856 46.174 1.00 26.70 589 THR A C 1
ATOM 4527 O O . THR A 1 589 ? 26.222 48.153 46.163 1.00 26.70 589 THR A O 1
ATOM 4530 N N . PRO A 1 590 ? 24.452 47.472 47.354 1.00 35.41 590 PRO A N 1
ATOM 4531 C CA . PRO A 1 590 ? 23.086 47.026 47.730 1.00 35.41 590 PRO A CA 1
ATOM 4532 C C . PRO A 1 590 ? 22.512 47.710 49.017 1.00 35.41 590 PRO A C 1
ATOM 4534 O O . PRO A 1 590 ? 23.162 48.589 49.570 1.00 35.41 590 PRO A O 1
ATOM 4537 N N . ALA A 1 591 ? 21.344 47.269 49.542 1.00 21.03 591 ALA A N 1
ATOM 4538 C CA . ALA A 1 591 ? 21.134 46.843 50.958 1.00 21.03 591 ALA A CA 1
ATOM 4539 C C . ALA A 1 591 ? 19.666 46.867 51.488 1.00 21.03 591 ALA A C 1
ATOM 4541 O O . ALA A 1 591 ? 18.824 47.663 51.098 1.00 21.03 591 ALA A O 1
ATOM 4542 N N . MET A 1 592 ? 19.430 45.961 52.442 1.00 20.52 592 MET A N 1
ATOM 4543 C CA . MET A 1 592 ? 18.250 45.617 53.263 1.00 20.52 592 MET A CA 1
ATOM 4544 C C . MET A 1 592 ? 17.365 46.756 53.851 1.00 20.52 592 MET A C 1
ATOM 4546 O O . MET A 1 592 ? 17.891 47.691 54.446 1.00 20.52 592 MET A O 1
ATOM 4550 N N . SER A 1 593 ? 16.038 46.515 53.958 1.00 20.91 593 SER A N 1
ATOM 4551 C CA . SER A 1 593 ? 15.301 46.282 55.243 1.00 20.91 593 SER A CA 1
ATOM 4552 C C . SER A 1 593 ? 13.893 46.930 55.401 1.00 20.91 593 SER A C 1
ATOM 4554 O O . SER A 1 593 ? 13.613 47.995 54.871 1.00 20.91 593 SER A O 1
ATOM 4556 N N . LYS A 1 594 ? 13.059 46.290 56.247 1.00 22.42 594 LYS A N 1
ATOM 4557 C CA . LYS A 1 594 ? 11.825 46.750 56.950 1.00 22.42 594 LYS A CA 1
ATOM 4558 C C . LYS A 1 594 ? 10.547 47.187 56.185 1.00 22.42 594 LYS A C 1
ATOM 4560 O O . LYS A 1 594 ? 10.272 48.361 55.995 1.00 22.42 594 LYS A O 1
ATOM 4565 N N . ALA A 1 595 ? 9.661 46.202 56.008 1.00 21.77 595 ALA A N 1
ATOM 4566 C CA . ALA A 1 595 ? 8.406 46.014 56.773 1.00 21.77 595 ALA A CA 1
ATOM 4567 C C . ALA A 1 595 ? 7.343 47.139 56.928 1.00 21.77 595 ALA A C 1
ATOM 4569 O O . ALA A 1 595 ? 7.518 48.077 57.700 1.00 21.77 595 ALA A O 1
ATOM 4570 N N . MET A 1 596 ? 6.125 46.826 56.461 1.00 25.69 596 MET A N 1
ATOM 4571 C CA . MET A 1 596 ? 4.942 46.561 57.317 1.00 25.69 596 MET A CA 1
ATOM 4572 C C . MET A 1 596 ? 4.389 45.177 56.884 1.00 25.69 596 MET A C 1
ATOM 4574 O O . MET A 1 596 ? 4.611 44.788 55.744 1.00 25.69 596 MET A O 1
ATOM 4578 N N . GLY A 1 597 ? 3.875 44.279 57.735 1.00 22.61 597 GLY A N 1
ATOM 4579 C CA . GLY A 1 597 ? 2.690 44.404 58.600 1.00 22.61 597 GLY A CA 1
ATOM 4580 C C . GLY A 1 597 ? 1.473 43.855 57.823 1.00 22.61 597 GLY A C 1
ATOM 4581 O O . GLY A 1 597 ? 1.178 44.392 56.768 1.00 22.61 597 GLY A O 1
ATOM 4582 N N . MET A 1 598 ? 0.745 42.800 58.222 1.00 22.52 598 MET A N 1
ATOM 4583 C CA . MET A 1 598 ? 0.518 42.240 59.566 1.00 22.52 598 MET A CA 1
ATOM 4584 C C . MET A 1 598 ? 0.383 40.693 59.595 1.00 22.52 598 MET A C 1
ATOM 4586 O O . MET A 1 598 ? 0.074 40.041 58.604 1.00 22.52 598 MET A O 1
ATOM 4590 N N . SER A 1 599 ? 0.542 40.135 60.795 1.00 21.59 599 SER A N 1
ATOM 4591 C CA . SER A 1 599 ? 0.056 38.832 61.304 1.00 21.59 599 SER A CA 1
ATOM 4592 C C . SER A 1 599 ? -0.270 39.053 62.805 1.00 21.59 599 SER A C 1
ATOM 4594 O O . SER A 1 599 ? 0.008 40.172 63.257 1.00 21.59 599 SER A O 1
ATOM 4596 N N . PRO A 1 600 ? -0.784 38.103 63.631 1.00 33.41 600 PRO A N 1
ATOM 4597 C CA . PRO A 1 600 ? -1.039 36.650 63.457 1.00 33.41 600 PRO A CA 1
ATOM 4598 C C . PRO A 1 600 ? -2.550 36.260 63.619 1.00 33.41 600 PRO A C 1
ATOM 4600 O O . PRO A 1 600 ? -3.391 37.142 63.514 1.00 33.41 600 PRO A O 1
ATOM 4603 N N . VAL A 1 601 ? -3.013 34.994 63.766 1.00 22.55 601 VAL A N 1
ATOM 4604 C CA . VAL A 1 601 ? -3.110 34.202 65.035 1.00 22.55 601 VAL A CA 1
ATOM 4605 C C . VAL A 1 601 ? -3.801 32.816 64.834 1.00 22.55 601 VAL A C 1
ATOM 4607 O O . VAL A 1 601 ? -4.789 32.722 64.121 1.00 22.55 601 VAL A O 1
ATOM 4610 N N . LEU A 1 602 ? -3.299 31.779 65.538 1.00 22.91 602 LEU A N 1
ATOM 4611 C CA . LEU A 1 602 ? -3.894 30.482 65.991 1.00 22.91 602 LEU A CA 1
ATOM 4612 C C . LEU A 1 602 ? -4.763 29.553 65.086 1.00 22.91 602 LEU A C 1
ATOM 4614 O O . LEU A 1 602 ? -5.884 29.852 64.695 1.00 22.91 602 LEU A O 1
ATOM 4618 N N . ARG A 1 603 ? -4.337 28.275 65.040 1.00 22.52 603 ARG A N 1
ATOM 4619 C CA . ARG A 1 603 ? -5.164 27.079 65.384 1.00 22.52 603 ARG A CA 1
ATOM 4620 C C . ARG A 1 603 ? -5.065 26.872 66.924 1.00 22.52 603 ARG A C 1
ATOM 4622 O O . ARG A 1 603 ? -4.013 27.276 67.423 1.00 22.52 603 ARG A O 1
ATOM 4629 N N . PRO A 1 604 ? -6.003 26.233 67.688 1.00 26.14 604 PRO A N 1
ATOM 4630 C CA . PRO A 1 604 ? -6.548 24.894 67.366 1.00 26.14 604 PRO A CA 1
ATOM 4631 C C . PRO A 1 604 ? -7.951 24.454 67.907 1.00 26.14 604 PRO A C 1
ATOM 4633 O O . PRO A 1 604 ? -8.451 24.927 68.916 1.00 26.14 604 PRO A O 1
ATOM 4636 N N . THR A 1 605 ? -8.475 23.371 67.303 1.00 20.86 605 THR A N 1
ATOM 4637 C CA . THR A 1 605 ? -9.340 22.293 67.877 1.00 20.86 605 THR A CA 1
ATOM 4638 C C . THR A 1 605 ? -10.724 22.541 68.534 1.00 20.86 605 THR A C 1
ATOM 4640 O O . THR A 1 605 ? -10.828 23.180 69.570 1.00 20.86 605 THR A O 1
ATOM 4643 N N . LYS A 1 606 ? -11.682 21.697 68.082 1.00 21.14 606 LYS A N 1
ATOM 4644 C CA . LYS A 1 606 ? -12.792 21.009 68.809 1.00 21.14 606 LYS A CA 1
ATOM 4645 C C . LYS A 1 606 ? -14.147 21.715 69.101 1.00 21.14 606 LYS A C 1
ATOM 4647 O O . LYS A 1 606 ? -14.229 22.596 69.943 1.00 21.14 606 LYS A O 1
ATOM 4652 N N . LEU A 1 607 ? -15.204 21.024 68.624 1.00 21.69 607 LEU A N 1
ATOM 4653 C CA . LEU A 1 607 ? -16.427 20.539 69.328 1.00 21.69 607 LEU A CA 1
ATOM 4654 C C . LEU A 1 607 ? -17.815 21.079 68.882 1.00 21.69 607 LEU A C 1
ATOM 4656 O O . LEU A 1 607 ? -17.942 22.224 68.478 1.00 21.69 607 LEU A O 1
ATOM 4660 N N . LEU A 1 608 ? -18.832 20.202 69.040 1.00 21.88 608 LEU A N 1
ATOM 4661 C CA . LEU A 1 608 ? -20.268 20.274 68.666 1.00 21.88 608 LEU A CA 1
ATOM 4662 C C . LEU A 1 608 ? -20.563 20.245 67.147 1.00 21.88 608 LEU A C 1
ATOM 4664 O O . LEU A 1 608 ? -20.154 21.146 66.431 1.00 21.88 608 LEU A O 1
ATOM 4668 N N . ASN A 1 609 ? -21.198 19.227 66.539 1.00 21.81 609 ASN A N 1
ATOM 4669 C CA . ASN A 1 609 ? -21.911 17.995 66.968 1.00 21.81 609 ASN A CA 1
ATOM 4670 C C . ASN A 1 609 ? -23.392 18.138 67.410 1.00 21.81 609 ASN A C 1
ATOM 4672 O O . ASN A 1 609 ? -23.730 19.076 68.123 1.00 21.81 609 ASN A O 1
ATOM 4676 N N . GLN A 1 610 ? -24.203 17.116 67.064 1.00 24.58 610 GLN A N 1
ATOM 4677 C CA . GLN A 1 610 ? -25.687 17.028 67.082 1.00 24.58 610 GLN A CA 1
ATOM 4678 C C . GLN A 1 610 ? -26.355 17.843 65.946 1.00 24.58 610 GLN A C 1
ATOM 4680 O O . GLN A 1 610 ? -25.843 18.886 65.561 1.00 24.58 610 GLN A O 1
ATOM 4685 N N . ILE A 1 611 ? -27.439 17.395 65.291 1.00 23.97 611 ILE A N 1
ATOM 4686 C CA . ILE A 1 611 ? -28.549 16.510 65.720 1.00 23.97 611 ILE A CA 1
ATOM 4687 C C . ILE A 1 611 ? -28.689 15.225 64.856 1.00 23.97 611 ILE A C 1
ATOM 4689 O O . ILE A 1 611 ? -28.416 15.236 63.661 1.00 23.97 611 ILE A O 1
ATOM 4693 N N . LEU A 1 612 ? -29.174 14.133 65.472 1.00 22.83 612 LEU A N 1
ATOM 4694 C CA . LEU A 1 612 ? -29.687 12.884 64.859 1.00 22.83 612 LEU A CA 1
ATOM 4695 C C . LEU A 1 612 ? -31.097 12.603 65.424 1.00 22.83 612 LEU A C 1
ATOM 4697 O O . LEU A 1 612 ? -31.354 13.016 66.558 1.00 22.83 612 LEU A O 1
ATOM 4701 N N . PRO A 1 613 ? -32.018 11.949 64.680 1.00 35.69 613 PRO A N 1
ATOM 4702 C CA . PRO A 1 613 ? -32.245 10.484 64.795 1.00 35.69 613 PRO A CA 1
ATOM 4703 C C . PRO A 1 613 ? -32.564 9.793 63.428 1.00 35.69 613 PRO A C 1
ATOM 4705 O O . PRO A 1 613 ? -32.745 10.485 62.435 1.00 35.69 613 PRO A O 1
ATOM 4708 N N . ASN A 1 614 ? -32.670 8.459 63.256 1.00 24.69 614 ASN A N 1
ATOM 4709 C CA . ASN A 1 614 ? -32.511 7.318 64.177 1.00 24.69 614 ASN A CA 1
ATOM 4710 C C . ASN A 1 614 ? -32.031 6.013 63.471 1.00 24.69 614 ASN A C 1
ATOM 4712 O O . ASN A 1 614 ? -31.960 5.938 62.249 1.00 24.69 614 ASN A O 1
ATOM 4716 N N . CYS A 1 615 ? -31.722 4.990 64.280 1.00 21.06 615 CYS A N 1
ATOM 4717 C CA . CYS A 1 615 ? -31.263 3.623 63.930 1.00 21.06 615 CYS A CA 1
ATOM 4718 C C . CYS A 1 615 ? -32.372 2.692 63.334 1.00 21.06 615 CYS A C 1
ATOM 4720 O O . CYS A 1 615 ? -33.522 3.134 63.326 1.00 21.06 615 CYS A O 1
ATOM 4722 N N . PRO A 1 616 ? -32.107 1.425 62.880 1.00 29.06 616 PRO A N 1
ATOM 4723 C CA . PRO A 1 616 ? -31.052 0.497 63.346 1.00 29.06 616 PRO A CA 1
ATOM 4724 C C . PRO A 1 616 ? -30.227 -0.287 62.293 1.00 29.06 616 PRO A C 1
ATOM 4726 O O . PRO A 1 616 ? -30.500 -0.285 61.097 1.00 29.06 616 PRO A O 1
ATOM 4729 N N . VAL A 1 617 ? -29.223 -1.018 62.799 1.00 25.58 617 VAL A N 1
ATOM 4730 C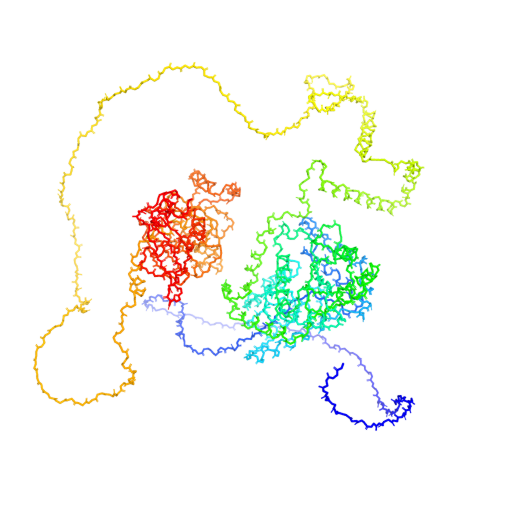 CA . VAL A 1 617 ? -28.312 -1.930 62.078 1.00 25.58 617 VAL A CA 1
ATOM 4731 C C . VAL A 1 617 ? -28.481 -3.366 62.608 1.00 25.58 617 VAL A C 1
ATOM 4733 O O . VAL A 1 617 ? -28.508 -3.550 63.823 1.00 25.58 617 VAL A O 1
ATOM 4736 N N . ASP A 1 618 ? -28.487 -4.385 61.736 1.00 24.39 618 ASP A N 1
ATOM 4737 C CA . ASP A 1 618 ? -28.075 -5.765 62.085 1.00 24.39 618 ASP A CA 1
ATOM 4738 C C . ASP A 1 618 ? -26.792 -6.115 61.307 1.00 24.39 618 ASP A C 1
ATOM 4740 O O . ASP A 1 618 ? -26.556 -5.626 60.201 1.00 24.39 618 ASP A O 1
ATOM 4744 N N . SER A 1 619 ? -25.917 -6.918 61.910 1.00 24.33 619 SER A N 1
ATOM 4745 C CA . SER A 1 619 ? -24.511 -7.068 61.526 1.00 24.33 619 SER A CA 1
ATOM 4746 C C . SER A 1 619 ? -24.102 -8.536 61.347 1.00 24.33 619 SER A C 1
ATOM 4748 O O . SER A 1 619 ? -23.326 -9.100 62.119 1.00 24.33 619 SER A O 1
ATOM 4750 N N . ARG A 1 620 ? -24.591 -9.183 60.276 1.00 25.53 620 ARG A N 1
ATOM 4751 C CA . ARG A 1 620 ? -24.255 -10.587 59.952 1.00 25.53 620 ARG A CA 1
ATOM 4752 C C . ARG A 1 620 ? -24.030 -10.873 58.459 1.00 25.53 620 ARG A C 1
ATOM 4754 O O . ARG A 1 620 ? -24.941 -11.331 57.777 1.00 25.53 620 ARG A O 1
ATOM 4761 N N . ARG A 1 621 ? -22.773 -10.716 58.008 1.00 26.83 621 ARG A N 1
ATOM 4762 C CA . ARG A 1 621 ? -21.997 -11.630 57.117 1.00 26.83 621 ARG A CA 1
ATOM 4763 C C . ARG A 1 621 ? -20.743 -10.933 56.566 1.00 26.83 621 ARG A C 1
ATOM 4765 O O . ARG A 1 621 ? -20.880 -10.022 55.765 1.00 26.83 621 ARG A O 1
ATOM 4772 N N . LEU A 1 622 ? -19.557 -11.421 56.963 1.00 26.52 622 LEU A N 1
ATOM 4773 C CA . LEU A 1 622 ? -18.301 -11.568 56.180 1.00 26.52 622 LEU A CA 1
ATOM 4774 C C . LEU A 1 622 ? -17.068 -11.589 57.110 1.00 26.52 622 LEU A C 1
ATOM 4776 O O . LEU A 1 622 ? -16.373 -10.594 57.294 1.00 26.52 622 LEU A O 1
ATOM 4780 N N . ARG A 1 623 ? -16.778 -12.758 57.699 1.00 24.59 623 ARG A N 1
ATOM 4781 C CA . ARG A 1 623 ? -15.479 -13.072 58.324 1.00 24.59 623 ARG A CA 1
ATOM 4782 C C . ARG A 1 623 ? -15.148 -14.562 58.198 1.00 24.59 623 ARG A C 1
ATOM 4784 O O . ARG A 1 623 ? -15.583 -15.359 59.020 1.00 24.59 623 ARG A O 1
ATOM 4791 N N . ARG A 1 624 ? -14.335 -14.901 57.197 1.00 27.33 624 ARG A N 1
ATOM 4792 C CA . ARG A 1 624 ? -13.372 -16.021 57.118 1.00 27.33 624 ARG A CA 1
ATOM 4793 C C . ARG A 1 624 ? -12.393 -15.637 55.993 1.00 27.33 624 ARG A C 1
ATOM 4795 O O . ARG A 1 624 ? -12.843 -15.077 55.004 1.00 27.33 624 ARG A O 1
ATOM 4802 N N . SER A 1 625 ? -11.084 -15.833 56.100 1.00 24.59 625 SER A N 1
ATOM 4803 C CA . SER A 1 625 ? -10.277 -16.397 57.195 1.00 24.59 625 SER A CA 1
ATOM 4804 C C . SER A 1 625 ? -8.906 -15.714 57.237 1.00 24.59 625 SER A C 1
ATOM 4806 O O . SER A 1 625 ? -8.379 -15.342 56.193 1.00 24.59 625 SER A O 1
ATOM 4808 N N . ARG A 1 626 ? -8.319 -15.566 58.432 1.00 24.97 626 ARG A N 1
ATOM 4809 C CA . ARG A 1 626 ? -6.937 -15.090 58.616 1.00 24.97 626 ARG A CA 1
ATOM 4810 C C . ARG A 1 626 ? -6.064 -16.248 59.111 1.00 24.97 626 ARG A C 1
ATOM 4812 O O . ARG A 1 626 ? -6.568 -17.154 59.766 1.00 24.97 626 ARG A O 1
ATOM 4819 N N . THR A 1 627 ? -4.787 -16.196 58.755 1.00 25.89 627 THR A N 1
ATOM 4820 C CA . THR A 1 627 ? -3.727 -17.183 59.009 1.00 25.89 627 THR A CA 1
ATOM 4821 C C . THR A 1 627 ? -3.623 -17.639 60.466 1.00 25.89 627 THR A C 1
ATOM 4823 O O . THR A 1 627 ? -3.711 -16.791 61.351 1.00 25.89 627 THR A O 1
ATOM 4826 N N . LEU A 1 628 ? -3.334 -18.931 60.690 1.00 25.41 628 LEU A N 1
ATOM 4827 C CA . LEU A 1 628 ? -2.422 -19.456 61.729 1.00 25.41 628 LEU A CA 1
ATOM 4828 C C . LEU A 1 628 ? -2.387 -20.997 61.705 1.00 25.41 628 LEU A C 1
ATOM 4830 O O . LEU A 1 628 ? -3.431 -21.624 61.857 1.00 25.41 628 LEU A O 1
ATOM 4834 N N . CYS A 1 629 ? -1.199 -21.602 61.598 1.00 23.17 629 CYS A N 1
ATOM 4835 C CA . CYS A 1 629 ? -0.925 -22.935 62.151 1.00 23.17 629 CYS A CA 1
ATOM 4836 C C . CYS A 1 629 ? 0.589 -23.187 62.255 1.00 23.17 629 CYS A C 1
ATOM 4838 O O . CYS A 1 629 ? 1.318 -22.986 61.286 1.00 23.17 629 CYS A O 1
ATOM 4840 N N . SER A 1 630 ? 1.049 -23.657 63.414 1.00 24.48 630 SER A N 1
ATOM 4841 C CA . SER A 1 630 ? 2.391 -24.208 63.623 1.00 24.48 630 SER A CA 1
ATOM 4842 C C . SER A 1 630 ? 2.347 -25.270 64.728 1.00 24.48 630 SER A C 1
ATOM 4844 O O . SER A 1 630 ? 1.509 -25.190 65.622 1.00 24.48 630 SER A O 1
ATOM 4846 N N . THR A 1 631 ? 3.292 -26.217 64.686 1.00 27.27 631 THR A N 1
ATOM 4847 C CA . THR A 1 631 ? 3.710 -27.105 65.798 1.00 27.27 631 THR A CA 1
ATOM 4848 C C . THR A 1 631 ? 2.655 -27.999 66.487 1.00 27.27 631 THR A C 1
ATOM 4850 O O . THR A 1 631 ? 2.110 -27.609 67.509 1.00 27.27 631 THR A O 1
ATOM 4853 N N . ALA A 1 632 ? 2.536 -29.243 65.983 1.00 25.70 632 ALA A N 1
ATOM 4854 C CA . ALA A 1 632 ? 2.645 -30.545 66.697 1.00 25.70 632 ALA A CA 1
ATOM 4855 C C . ALA A 1 632 ? 1.731 -30.864 67.932 1.00 25.70 632 ALA A C 1
ATOM 4857 O O . ALA A 1 632 ? 1.280 -29.982 68.642 1.00 25.70 632 ALA A O 1
ATOM 4858 N N . ALA A 1 633 ? 1.430 -32.121 68.308 1.00 26.81 633 ALA A N 1
ATOM 4859 C CA . ALA A 1 633 ? 2.102 -33.406 68.050 1.00 26.81 633 ALA A CA 1
ATOM 4860 C C . ALA A 1 633 ? 1.194 -34.646 68.318 1.00 26.81 633 ALA A C 1
ATOM 4862 O O . ALA A 1 633 ? 0.178 -34.514 68.993 1.00 26.81 633 ALA A O 1
ATOM 4863 N N . LYS A 1 634 ? 1.695 -35.849 67.952 1.00 26.95 634 LYS A N 1
ATOM 4864 C CA . LYS A 1 634 ? 1.255 -37.225 68.342 1.00 26.95 634 LYS A CA 1
ATOM 4865 C C . LYS A 1 634 ? -0.067 -37.757 67.728 1.00 26.95 634 LYS A C 1
ATOM 4867 O O . LYS A 1 634 ? -1.027 -37.014 67.614 1.00 26.95 634 LYS A O 1
ATOM 4872 N N . SER A 1 635 ? -0.205 -39.050 67.381 1.00 26.23 635 SER A N 1
ATOM 4873 C CA . SER A 1 635 ? 0.805 -40.120 67.166 1.00 26.23 635 SER A CA 1
ATOM 4874 C C . SER A 1 635 ? 0.213 -41.394 66.522 1.00 26.23 635 SER A C 1
ATOM 4876 O O . SER A 1 635 ? -0.812 -41.862 67.000 1.00 26.23 635 SER A O 1
ATOM 4878 N N . ALA A 1 636 ? 0.971 -42.006 65.596 1.00 29.14 636 ALA A N 1
ATOM 4879 C CA . ALA A 1 636 ? 0.970 -43.426 65.174 1.00 29.14 636 ALA A CA 1
ATOM 4880 C C . ALA A 1 636 ? -0.299 -44.061 64.543 1.00 29.14 636 ALA A C 1
ATOM 4882 O O . ALA A 1 636 ? -1.337 -44.164 65.187 1.00 29.14 636 ALA A O 1
ATOM 4883 N N . GLY A 1 637 ? -0.151 -44.648 63.338 1.00 26.23 637 GLY A N 1
ATOM 4884 C CA . GLY A 1 637 ? -1.119 -45.629 62.810 1.00 26.23 637 GLY A CA 1
ATOM 4885 C C . GLY A 1 637 ? -1.187 -45.843 61.286 1.00 26.23 637 GLY A C 1
ATOM 4886 O O . GLY A 1 637 ? -2.226 -45.547 60.719 1.00 26.23 637 GLY A O 1
ATOM 4887 N N . HIS A 1 638 ? -0.158 -46.455 60.674 1.00 26.53 638 HIS A N 1
ATOM 4888 C CA . HIS A 1 638 ? -0.166 -47.062 59.315 1.00 26.53 638 HIS A CA 1
ATOM 4889 C C . HIS A 1 638 ? -0.388 -46.132 58.088 1.00 26.53 638 HIS A C 1
ATOM 4891 O O . HIS A 1 638 ? -1.442 -45.529 57.922 1.00 26.53 638 HIS A O 1
ATOM 4897 N N . GLU A 1 639 ? 0.571 -46.123 57.151 1.00 25.77 639 GLU A N 1
ATOM 4898 C CA . GLU A 1 639 ? 0.449 -45.513 55.811 1.00 25.77 639 GLU A CA 1
ATOM 4899 C C . GLU A 1 639 ? 0.607 -46.578 54.706 1.00 25.77 639 GLU A C 1
ATOM 4901 O O . GLU A 1 639 ? 1.527 -47.395 54.787 1.00 25.77 639 GLU A O 1
ATOM 4906 N N . PRO A 1 640 ? -0.234 -46.559 53.655 1.00 28.69 640 PRO A N 1
ATOM 4907 C CA . PRO A 1 640 ? 0.053 -47.150 52.347 1.00 28.69 640 PRO A CA 1
ATOM 4908 C C . PRO A 1 640 ? 0.469 -46.078 51.311 1.00 28.69 640 PRO A C 1
ATOM 4910 O O . PRO A 1 640 ? -0.003 -44.943 51.360 1.00 28.69 640 PRO A O 1
ATOM 4913 N N . GLU A 1 641 ? 1.332 -46.434 50.352 1.00 27.83 641 GLU A N 1
ATOM 4914 C CA . GLU A 1 641 ? 1.900 -45.493 49.364 1.00 27.83 641 GLU A CA 1
ATOM 4915 C C . GLU A 1 641 ? 0.865 -44.875 48.388 1.00 27.83 641 GLU A C 1
ATOM 4917 O O . GLU A 1 641 ? 0.016 -45.595 47.851 1.00 27.83 641 GLU A O 1
ATOM 4922 N N . PRO A 1 642 ? 0.990 -43.576 48.039 1.00 30.41 642 PRO A N 1
ATOM 4923 C CA . PRO A 1 642 ? 0.454 -43.008 46.800 1.00 30.41 642 PRO A CA 1
ATOM 4924 C C . PRO A 1 642 ? 1.378 -43.305 45.589 1.00 30.41 642 PRO A C 1
ATOM 4926 O O . PRO A 1 642 ? 2.551 -43.634 45.769 1.00 30.41 642 PRO A O 1
ATOM 4929 N N . PRO A 1 643 ? 0.881 -43.214 44.338 1.00 31.66 643 PRO A N 1
ATOM 4930 C CA . PRO A 1 643 ? 1.575 -43.750 43.162 1.00 31.66 643 PRO A CA 1
ATOM 4931 C C . PRO A 1 643 ? 2.817 -42.960 42.715 1.00 31.66 643 PRO A C 1
ATOM 4933 O O . PRO A 1 643 ? 2.974 -41.772 42.986 1.00 31.66 643 PRO A O 1
ATOM 4936 N N . ARG A 1 644 ? 3.688 -43.658 41.976 1.00 33.38 644 ARG A N 1
ATOM 4937 C CA . ARG A 1 644 ? 5.015 -43.198 41.537 1.00 33.38 644 ARG A CA 1
ATOM 4938 C C . ARG A 1 644 ? 4.947 -42.040 40.540 1.00 33.38 644 ARG A C 1
ATOM 4940 O O . ARG A 1 644 ? 4.365 -42.186 39.468 1.00 33.38 644 ARG A O 1
ATOM 4947 N N . ASP A 1 645 ? 5.651 -40.957 40.853 1.00 32.66 645 ASP A N 1
ATOM 4948 C CA . ASP A 1 645 ? 6.000 -39.912 39.888 1.00 32.66 645 ASP A CA 1
ATOM 4949 C C . ASP A 1 645 ? 7.192 -40.355 39.010 1.00 32.66 645 ASP A C 1
ATOM 4951 O O . ASP A 1 645 ? 8.059 -41.128 39.441 1.00 32.66 645 ASP A O 1
ATOM 4955 N N . HIS A 1 646 ? 7.247 -39.882 37.765 1.00 35.78 646 HIS A N 1
ATOM 4956 C CA . HIS A 1 646 ? 8.292 -40.252 36.810 1.00 35.78 646 HIS A CA 1
ATOM 4957 C C . HIS A 1 646 ? 9.567 -39.438 37.055 1.00 35.78 646 HIS A C 1
ATOM 4959 O O . HIS A 1 646 ? 9.730 -38.323 36.560 1.00 35.78 646 HIS A O 1
ATOM 4965 N N . GLN A 1 647 ? 10.502 -40.039 37.797 1.00 33.59 647 GLN A N 1
ATOM 4966 C CA . GLN A 1 647 ? 11.813 -39.466 38.105 1.00 33.59 647 GLN A CA 1
ATOM 4967 C C . GLN A 1 647 ? 12.530 -38.930 36.852 1.00 33.59 647 GLN A C 1
ATOM 4969 O O . GLN A 1 647 ? 13.014 -39.695 36.016 1.00 33.59 647 GLN A O 1
ATOM 4974 N N . ARG A 1 648 ? 12.699 -37.604 36.776 1.00 30.73 648 ARG A N 1
ATOM 4975 C CA . ARG A 1 648 ? 13.848 -37.030 36.064 1.00 30.73 648 ARG A CA 1
ATOM 4976 C C . ARG A 1 648 ? 15.122 -37.356 36.859 1.00 30.73 648 ARG A C 1
ATOM 4978 O O . ARG A 1 648 ? 15.060 -37.348 38.090 1.00 30.73 648 ARG A O 1
ATOM 4985 N N . PRO A 1 649 ? 16.268 -37.628 36.208 1.00 34.44 649 PRO A N 1
ATOM 4986 C CA . PRO A 1 649 ? 17.509 -37.914 36.921 1.00 34.44 649 PRO A CA 1
ATOM 4987 C C . PRO A 1 649 ? 17.928 -36.746 37.818 1.00 34.44 649 PRO A C 1
ATOM 4989 O O . PRO A 1 649 ? 17.868 -35.588 37.407 1.00 34.44 649 PRO A O 1
ATOM 4992 N N . ALA A 1 650 ? 18.401 -37.050 39.027 1.00 40.69 650 ALA A N 1
ATOM 4993 C CA . ALA A 1 650 ? 19.033 -36.056 39.884 1.00 40.69 650 ALA A CA 1
ATOM 4994 C C . ALA A 1 650 ? 20.436 -35.733 39.344 1.00 40.69 650 ALA A C 1
ATOM 4996 O O . ALA A 1 650 ? 21.365 -36.524 39.504 1.00 40.69 650 ALA A O 1
ATOM 4997 N N . SER A 1 651 ? 20.594 -34.573 38.704 1.00 36.25 651 SER A N 1
ATOM 4998 C CA . SER A 1 651 ? 21.875 -34.097 38.174 1.00 36.25 651 SER A CA 1
ATOM 4999 C C . SER A 1 651 ? 22.277 -32.760 38.802 1.00 36.25 651 SER A C 1
ATOM 5001 O O . SER A 1 651 ? 21.840 -31.709 38.345 1.00 36.25 651 SER A O 1
ATOM 5003 N N . GLN A 1 652 ? 23.170 -32.851 39.793 1.00 37.34 652 GLN A N 1
ATOM 5004 C CA . GLN A 1 652 ? 23.980 -31.770 40.376 1.00 37.34 652 GLN A CA 1
ATOM 5005 C C . GLN A 1 652 ? 23.243 -30.664 41.159 1.00 37.34 652 GLN A C 1
ATOM 5007 O O . GLN A 1 652 ? 22.191 -30.153 40.785 1.00 37.34 652 GLN A O 1
ATOM 5012 N N . GLN A 1 653 ? 23.868 -30.253 42.266 1.00 46.94 653 GLN A N 1
ATOM 5013 C CA . GLN A 1 653 ? 23.612 -28.966 42.912 1.00 46.94 653 GLN A CA 1
ATOM 5014 C C . GLN A 1 653 ? 24.300 -27.893 42.059 1.00 46.94 653 GLN A C 1
ATOM 5016 O O . GLN A 1 653 ? 25.488 -27.638 42.233 1.00 46.94 653 GLN A O 1
ATOM 5021 N N . GLY A 1 654 ? 23.583 -27.352 41.073 1.00 37.56 654 GLY A N 1
ATOM 5022 C CA . GLY A 1 654 ? 24.099 -26.286 40.215 1.00 37.56 654 GLY A CA 1
ATOM 5023 C C . GLY A 1 654 ? 24.246 -24.962 40.967 1.00 37.56 654 GLY A C 1
ATOM 5024 O O . GLY A 1 654 ? 23.451 -24.663 41.859 1.00 37.56 654 GLY A O 1
ATOM 5025 N N . GLU A 1 655 ? 25.249 -24.176 40.584 1.00 47.41 655 GLU A N 1
ATOM 5026 C CA . GLU A 1 655 ? 25.445 -22.804 41.062 1.00 47.41 655 GLU A CA 1
ATOM 5027 C C . GLU A 1 655 ? 24.228 -21.920 40.732 1.00 47.41 655 GLU A C 1
ATOM 5029 O O . GLU A 1 655 ? 23.518 -22.144 39.744 1.00 47.41 655 GLU A O 1
ATOM 5034 N N . GLU A 1 656 ? 23.973 -20.896 41.551 1.00 57.66 656 GLU A N 1
ATOM 5035 C CA . GLU A 1 656 ? 22.931 -19.913 41.250 1.00 57.66 656 GLU A CA 1
ATOM 5036 C C . GLU A 1 656 ? 23.333 -19.087 40.021 1.00 57.66 656 GLU A C 1
ATOM 5038 O O . GLU A 1 656 ? 24.233 -18.257 40.104 1.00 57.66 656 GLU A O 1
ATOM 5043 N N . ASP A 1 657 ? 22.648 -19.299 38.890 1.00 80.50 657 ASP A N 1
ATOM 5044 C CA . ASP A 1 657 ? 22.791 -18.514 37.654 1.00 80.50 657 ASP A CA 1
ATOM 5045 C C . ASP A 1 657 ? 22.760 -17.000 37.969 1.00 80.50 657 ASP A C 1
ATOM 5047 O O . ASP A 1 657 ? 21.685 -16.450 38.254 1.00 80.50 657 ASP A O 1
ATOM 5051 N N . PRO A 1 658 ? 23.911 -16.299 37.916 1.00 83.31 658 PRO A N 1
ATOM 5052 C CA . PRO A 1 658 ? 24.006 -14.934 38.420 1.00 83.31 658 PRO A CA 1
ATOM 5053 C C . PRO A 1 658 ? 23.274 -13.951 37.501 1.00 83.31 658 PRO A C 1
ATOM 5055 O O . PRO A 1 658 ? 22.747 -12.941 37.969 1.00 83.31 658 PRO A O 1
ATOM 5058 N N . ILE A 1 659 ? 23.137 -14.287 36.212 1.00 83.94 659 ILE A N 1
ATOM 5059 C CA . ILE A 1 659 ? 22.346 -13.522 35.245 1.00 83.94 659 ILE A CA 1
ATOM 5060 C C . ILE A 1 659 ? 20.858 -13.625 35.614 1.00 83.94 659 ILE A C 1
ATOM 5062 O O . ILE A 1 659 ? 20.139 -12.628 35.586 1.00 83.94 659 ILE A O 1
ATOM 5066 N N . ARG A 1 660 ? 20.375 -14.807 36.025 1.00 83.56 660 ARG A N 1
ATOM 5067 C CA . ARG A 1 660 ? 18.989 -14.984 36.499 1.00 83.56 660 ARG A CA 1
ATOM 5068 C C . ARG A 1 660 ? 18.736 -14.218 37.791 1.00 83.56 660 ARG A C 1
ATOM 5070 O O . ARG A 1 660 ? 17.697 -13.566 37.887 1.00 83.56 660 ARG A O 1
ATOM 5077 N N . THR A 1 661 ? 19.662 -14.266 38.744 1.00 86.25 661 THR A N 1
ATOM 5078 C CA . THR A 1 661 ? 19.546 -13.528 40.010 1.00 86.25 661 THR A CA 1
ATOM 5079 C C . THR A 1 661 ? 19.551 -12.014 39.775 1.00 86.25 661 THR A C 1
ATOM 5081 O O . THR A 1 661 ? 18.669 -11.322 40.292 1.00 86.25 661 THR A O 1
ATOM 5084 N N . PHE A 1 662 ? 20.439 -11.500 38.911 1.00 88.06 662 PHE A N 1
ATOM 5085 C CA . PHE A 1 662 ? 20.426 -10.092 38.499 1.00 88.06 662 PHE A CA 1
ATOM 5086 C C . PHE A 1 662 ? 19.095 -9.706 37.840 1.00 88.06 662 PHE A C 1
ATOM 5088 O O . PHE A 1 662 ? 18.443 -8.769 38.290 1.00 88.06 662 PHE A O 1
ATOM 5095 N N . VAL A 1 663 ? 18.649 -10.445 36.817 1.00 85.56 663 VAL A N 1
ATOM 5096 C CA . VAL A 1 663 ? 17.427 -10.137 36.046 1.00 85.56 663 VAL A CA 1
ATOM 5097 C C . VAL A 1 663 ? 16.161 -10.160 36.911 1.00 85.56 663 VAL A C 1
ATOM 5099 O O . VAL A 1 663 ? 15.225 -9.407 36.643 1.00 85.56 663 VAL A O 1
ATOM 5102 N N . ILE A 1 664 ? 16.110 -10.983 37.965 1.00 84.94 664 ILE A N 1
ATOM 5103 C CA . ILE A 1 664 ? 14.998 -10.965 38.928 1.00 84.94 664 ILE A CA 1
ATOM 5104 C C . ILE A 1 664 ? 15.017 -9.666 39.745 1.00 84.94 664 ILE A C 1
ATOM 5106 O O . ILE A 1 664 ? 14.006 -8.965 39.768 1.00 84.94 664 ILE A O 1
ATOM 5110 N N . LYS A 1 665 ? 16.161 -9.309 40.348 1.00 88.06 665 LYS A N 1
ATOM 5111 C CA . LYS A 1 665 ? 16.328 -8.073 41.137 1.00 88.06 665 LYS A CA 1
ATOM 5112 C C . LYS A 1 665 ? 16.125 -6.808 40.291 1.00 88.06 665 LYS A C 1
ATOM 5114 O O . LYS A 1 665 ? 15.543 -5.831 40.748 1.00 88.06 665 LYS A O 1
ATOM 5119 N N . ASN A 1 666 ? 16.556 -6.835 39.033 1.00 91.00 666 ASN A N 1
ATOM 5120 C CA . ASN A 1 666 ? 16.483 -5.711 38.103 1.00 91.00 666 ASN A CA 1
ATOM 5121 C C . ASN A 1 666 ? 15.039 -5.253 37.793 1.00 91.00 666 ASN A C 1
ATOM 5123 O O . ASN A 1 666 ? 14.824 -4.109 37.399 1.00 91.00 666 ASN A O 1
ATOM 5127 N N . ARG A 1 667 ? 14.029 -6.095 38.059 1.00 84.81 667 ARG A N 1
ATOM 5128 C CA . ARG A 1 667 ? 12.604 -5.720 37.977 1.00 84.81 667 ARG A CA 1
ATOM 5129 C C . ARG A 1 667 ? 12.197 -4.625 38.967 1.00 84.81 667 ARG A C 1
ATOM 5131 O O . ARG A 1 667 ? 11.191 -3.962 38.737 1.00 84.81 667 ARG A O 1
ATOM 5138 N N . GLU A 1 668 ? 12.967 -4.438 40.037 1.00 87.69 668 GLU A N 1
ATOM 5139 C CA . GLU A 1 668 ? 12.752 -3.411 41.066 1.00 87.69 668 GLU A CA 1
ATOM 5140 C C . GLU A 1 668 ? 13.479 -2.087 40.747 1.00 87.69 668 GLU A C 1
ATOM 5142 O O . GLU A 1 668 ? 13.404 -1.138 41.525 1.00 87.69 668 GLU A O 1
ATOM 5147 N N . ALA A 1 669 ? 14.187 -2.000 39.612 1.00 91.19 669 ALA A N 1
ATOM 5148 C CA . ALA A 1 669 ? 14.944 -0.809 39.232 1.00 91.19 669 ALA A CA 1
ATOM 5149 C C . ALA A 1 669 ? 14.034 0.420 38.974 1.00 91.19 669 ALA A C 1
ATOM 5151 O O . ALA A 1 669 ? 12.947 0.267 38.404 1.00 91.19 669 ALA A O 1
ATOM 5152 N N . PRO A 1 670 ? 14.476 1.647 39.329 1.00 93.06 670 PRO A N 1
ATOM 5153 C CA . PRO A 1 670 ? 13.709 2.878 39.137 1.00 93.06 670 PRO A CA 1
ATOM 5154 C C . PRO A 1 670 ? 13.185 3.099 37.711 1.00 93.06 670 PRO A C 1
ATOM 5156 O O . PRO A 1 670 ? 13.920 2.990 36.726 1.00 93.06 670 PRO A O 1
ATOM 5159 N N . ARG A 1 671 ? 11.902 3.468 37.624 1.00 93.06 671 ARG A N 1
ATOM 5160 C CA . ARG A 1 671 ? 11.148 3.821 36.410 1.00 93.06 671 ARG A CA 1
ATOM 5161 C C . ARG A 1 671 ? 10.158 4.936 36.739 1.00 93.06 671 ARG A C 1
ATOM 5163 O O . ARG A 1 671 ? 9.688 4.998 37.876 1.00 93.06 671 ARG A O 1
ATOM 5170 N N . LEU A 1 672 ? 9.772 5.738 35.743 1.00 94.81 672 LEU A N 1
ATOM 5171 C CA . LEU A 1 672 ? 8.694 6.730 35.877 1.00 94.81 672 LEU A CA 1
ATOM 5172 C C . LEU A 1 672 ? 7.428 6.118 36.491 1.00 94.81 672 LEU A C 1
ATOM 5174 O O . LEU A 1 672 ? 7.048 4.989 36.149 1.00 94.81 672 LEU A O 1
ATOM 5178 N N . THR A 1 673 ? 6.730 6.868 37.344 1.00 95.44 673 THR A N 1
ATOM 5179 C CA . THR A 1 673 ? 5.393 6.484 37.820 1.00 95.44 673 THR A CA 1
ATOM 5180 C C . THR A 1 673 ? 4.406 6.376 36.652 1.00 95.44 673 THR A C 1
ATOM 5182 O O . THR A 1 673 ? 4.613 6.938 35.577 1.00 95.44 673 THR A O 1
ATOM 5185 N N . PHE A 1 674 ? 3.289 5.669 36.850 1.00 95.69 674 PHE A N 1
ATOM 5186 C CA . PHE A 1 674 ? 2.236 5.595 35.828 1.00 95.69 674 PHE A CA 1
ATOM 5187 C C . PHE A 1 674 ? 1.604 6.961 35.518 1.00 95.69 674 PHE A C 1
ATOM 5189 O O . PHE A 1 674 ? 1.091 7.152 34.419 1.00 95.69 674 PHE A O 1
ATOM 5196 N N . ALA A 1 675 ? 1.670 7.904 36.463 1.00 96.12 675 ALA A N 1
ATOM 5197 C CA . ALA A 1 675 ? 1.246 9.283 36.270 1.00 96.12 675 ALA A CA 1
ATOM 5198 C C . ALA A 1 675 ? 2.213 10.053 35.358 1.00 96.12 675 ALA A C 1
ATOM 5200 O O . ALA A 1 675 ? 1.774 10.593 34.349 1.00 96.12 675 ALA A O 1
ATOM 5201 N N . GLU A 1 676 ? 3.518 10.040 35.652 1.00 96.31 676 GLU A N 1
ATOM 5202 C CA . GLU A 1 676 ? 4.547 10.690 34.820 1.00 96.31 676 GLU A CA 1
ATOM 5203 C C . GLU A 1 676 ? 4.612 10.085 33.414 1.00 96.31 676 GLU A C 1
ATOM 5205 O O . GLU A 1 676 ? 4.671 10.819 32.430 1.00 96.31 676 GLU A O 1
ATOM 5210 N N . ALA A 1 677 ? 4.537 8.755 33.292 1.00 95.38 677 ALA A N 1
ATOM 5211 C CA . ALA A 1 677 ? 4.540 8.073 31.999 1.00 95.38 677 ALA A CA 1
ATOM 5212 C C . ALA A 1 677 ? 3.316 8.458 31.143 1.00 95.38 677 ALA A C 1
ATOM 5214 O O . ALA A 1 677 ? 3.467 8.812 29.973 1.00 95.38 677 ALA A O 1
ATOM 5215 N N . ALA A 1 678 ? 2.113 8.487 31.736 1.00 96.25 678 ALA A N 1
ATOM 5216 C CA . ALA A 1 678 ? 0.915 8.981 31.059 1.00 96.25 678 ALA A CA 1
ATOM 5217 C C . ALA A 1 678 ? 1.012 10.478 30.722 1.00 96.25 678 ALA A C 1
ATOM 5219 O O . ALA A 1 678 ? 0.668 10.869 29.610 1.00 96.25 678 ALA A O 1
ATOM 5220 N N . ARG A 1 679 ? 1.503 11.317 31.646 1.00 96.38 679 ARG A N 1
ATOM 5221 C CA . ARG A 1 679 ? 1.670 12.763 31.427 1.00 96.38 679 ARG A CA 1
ATOM 5222 C C . ARG A 1 679 ? 2.633 13.062 30.296 1.00 96.38 679 ARG A C 1
ATOM 5224 O O . ARG A 1 679 ? 2.331 13.947 29.510 1.00 96.38 679 ARG A O 1
ATOM 5231 N N . THR A 1 680 ? 3.736 12.324 30.211 1.00 95.62 680 THR A N 1
ATOM 5232 C CA . THR A 1 680 ? 4.736 12.435 29.141 1.00 95.62 680 THR A CA 1
ATOM 5233 C C . THR A 1 680 ? 4.111 12.125 27.789 1.00 95.62 680 THR A C 1
ATOM 5235 O O . THR A 1 680 ? 4.222 12.919 26.860 1.00 95.62 680 THR A O 1
ATOM 5238 N N . LEU A 1 681 ? 3.397 11.001 27.699 1.00 94.38 681 LEU A N 1
ATOM 5239 C CA . LEU A 1 681 ? 2.808 10.541 26.447 1.00 94.38 681 LEU A CA 1
ATOM 5240 C C . LEU A 1 681 ? 1.677 11.455 25.953 1.00 94.38 681 LEU A C 1
ATOM 5242 O O . LEU A 1 681 ? 1.609 11.776 24.771 1.00 94.38 681 LEU A O 1
ATOM 5246 N N . VAL A 1 682 ? 0.823 11.922 26.870 1.00 96.06 682 VAL A N 1
ATOM 5247 C CA . VAL A 1 682 ? -0.249 12.877 26.555 1.00 96.06 682 VAL A CA 1
ATOM 5248 C C . VAL A 1 682 ? 0.309 14.255 26.178 1.00 96.06 682 VAL A C 1
ATOM 5250 O O . VAL A 1 682 ? -0.327 14.964 25.405 1.00 96.06 682 VAL A O 1
ATOM 5253 N N . ASP A 1 683 ? 1.477 14.650 26.693 1.00 94.62 683 ASP A N 1
ATOM 5254 C CA . ASP A 1 683 ? 2.069 15.961 26.402 1.00 94.62 683 ASP A CA 1
ATOM 5255 C C . ASP A 1 683 ? 2.822 16.021 25.066 1.00 94.62 683 ASP A C 1
ATOM 5257 O O . ASP A 1 683 ? 2.753 17.048 24.386 1.00 94.62 683 ASP A O 1
ATOM 5261 N N . GLY A 1 684 ? 3.516 14.932 24.709 1.00 91.38 684 GLY A N 1
ATOM 5262 C CA . GLY A 1 684 ? 4.320 14.816 23.488 1.00 91.38 684 GLY A CA 1
ATOM 5263 C C . GLY A 1 684 ? 3.540 14.428 22.226 1.00 91.38 684 GLY A C 1
ATOM 5264 O O . GLY A 1 684 ? 4.059 14.603 21.128 1.00 91.38 684 GLY A O 1
ATOM 5265 N N . SER A 1 685 ? 2.306 13.930 22.358 1.00 91.75 685 SER A N 1
ATOM 5266 C CA . SER A 1 685 ? 1.417 13.676 21.219 1.00 91.75 685 SER A CA 1
ATOM 5267 C C . SER A 1 685 ? 0.423 14.821 21.003 1.00 91.75 685 SER A C 1
ATOM 5269 O O . SER A 1 685 ? -0.016 15.477 21.948 1.00 91.75 685 SER A O 1
ATOM 5271 N N . VAL A 1 686 ? 0.048 15.021 19.737 1.00 92.06 686 VAL A N 1
ATOM 5272 C CA . VAL A 1 686 ? -1.003 15.955 19.289 1.00 92.06 686 VAL A CA 1
ATOM 5273 C C . VAL A 1 686 ? -2.209 15.240 18.662 1.00 92.06 686 VAL A C 1
ATOM 5275 O O . VAL A 1 686 ? -3.135 15.880 18.172 1.00 92.06 686 VAL A O 1
ATOM 5278 N N . THR A 1 687 ? -2.219 13.903 18.665 1.00 91.62 687 THR A N 1
ATOM 5279 C CA . THR A 1 687 ? -3.274 13.070 18.061 1.00 91.62 687 THR A CA 1
ATOM 5280 C C . THR A 1 687 ? -3.668 11.922 18.982 1.00 91.62 687 THR A C 1
ATOM 5282 O O . THR A 1 687 ? -2.806 11.235 19.531 1.00 91.62 687 THR A O 1
ATOM 5285 N N . GLY A 1 688 ? -4.968 11.666 19.117 1.00 94.00 688 GLY A N 1
ATOM 5286 C CA . GLY A 1 688 ? -5.489 10.546 19.902 1.00 94.00 688 GLY A CA 1
ATOM 5287 C C . GLY A 1 688 ? -6.869 10.101 19.428 1.00 94.00 688 GLY A C 1
ATOM 5288 O O . GLY A 1 688 ? -7.507 10.775 18.625 1.00 94.00 688 GLY A O 1
ATOM 5289 N N . VAL A 1 689 ? -7.344 8.962 19.926 1.00 95.44 689 VAL A N 1
ATOM 5290 C CA . VAL A 1 689 ? -8.696 8.461 19.647 1.00 95.44 689 VAL A CA 1
ATOM 5291 C C . VAL A 1 689 ? -9.634 8.933 20.753 1.00 95.44 689 VAL A C 1
ATOM 5293 O O . VAL A 1 689 ? -9.515 8.497 21.902 1.00 95.44 689 VAL A O 1
ATOM 5296 N N . LEU A 1 690 ? -10.557 9.832 20.415 1.00 97.12 690 LEU A N 1
ATOM 5297 C CA . LEU A 1 690 ? -11.586 10.336 21.320 1.00 97.12 690 LEU A CA 1
ATOM 5298 C C . LEU A 1 690 ? -12.846 9.480 21.187 1.00 97.12 690 LEU A C 1
ATOM 5300 O O . LEU A 1 690 ? -13.401 9.355 20.100 1.00 97.12 690 LEU A O 1
ATOM 5304 N N . ALA A 1 691 ? -13.324 8.940 22.307 1.00 97.12 691 ALA A N 1
ATOM 5305 C CA . ALA A 1 691 ? -14.596 8.234 22.402 1.00 97.12 691 ALA A CA 1
ATOM 5306 C C . ALA A 1 691 ? -15.627 9.064 23.187 1.00 97.12 691 ALA A C 1
ATOM 5308 O O . ALA A 1 691 ? -15.353 9.486 24.313 1.00 97.12 691 ALA A O 1
ATOM 5309 N N . THR A 1 692 ? -16.817 9.269 22.617 1.00 96.38 692 THR A N 1
ATOM 5310 C CA . THR A 1 692 ? -17.954 10.010 23.205 1.00 96.38 692 THR A CA 1
ATOM 5311 C C . THR A 1 692 ? -19.253 9.211 23.079 1.00 96.38 692 THR A C 1
ATOM 5313 O O . THR A 1 692 ? -19.374 8.367 22.194 1.00 96.38 692 THR A O 1
ATOM 5316 N N . HIS A 1 693 ? -20.270 9.509 23.887 1.00 93.38 693 HIS A N 1
ATOM 5317 C CA . HIS A 1 693 ? -21.613 8.950 23.680 1.00 93.38 693 HIS A CA 1
ATOM 5318 C C . HIS A 1 693 ? -22.312 9.629 22.492 1.00 93.38 693 HIS A C 1
ATOM 5320 O O . HIS A 1 693 ? -22.586 10.826 22.558 1.00 93.38 693 HIS A O 1
ATOM 5326 N N . SER A 1 694 ? -22.613 8.888 21.419 1.00 89.50 694 SER A N 1
ATOM 5327 C CA . SER A 1 694 ? -23.284 9.459 20.244 1.00 89.50 694 SER A CA 1
ATOM 5328 C C . SER A 1 694 ? -24.666 10.008 20.607 1.00 89.50 694 SER A C 1
ATOM 5330 O O . SER A 1 694 ? -25.428 9.381 21.347 1.00 89.50 694 SER A O 1
ATOM 5332 N N . SER A 1 695 ? -24.994 11.199 20.107 1.00 85.06 695 SER A N 1
ATOM 5333 C CA . SER A 1 695 ? -26.134 11.988 20.588 1.00 85.06 695 SER A CA 1
ATOM 5334 C C . SER A 1 695 ? -27.339 12.064 19.655 1.00 85.06 695 SER A C 1
ATOM 5336 O O . SER A 1 695 ? -28.312 12.729 20.024 1.00 85.06 695 SER A O 1
ATOM 5338 N N . LYS A 1 696 ? -27.277 11.453 18.464 1.00 73.00 696 LYS A N 1
ATOM 5339 C CA . LYS A 1 696 ? -28.334 11.476 17.436 1.00 73.00 696 LYS A CA 1
ATOM 5340 C C . LYS A 1 696 ? -28.241 10.252 16.521 1.00 73.00 696 LYS A C 1
ATOM 5342 O O . LYS A 1 696 ? -27.146 9.765 16.263 1.00 73.00 696 LYS A O 1
ATOM 5347 N N . GLY A 1 697 ? -29.364 9.876 15.909 1.00 76.62 697 GLY A N 1
ATOM 5348 C CA . GLY A 1 697 ? -29.415 8.891 14.822 1.00 76.62 697 GLY A CA 1
ATOM 5349 C C . GLY A 1 697 ? -29.616 7.455 15.304 1.00 76.62 697 GLY A C 1
ATOM 5350 O O . GLY A 1 697 ? -29.969 7.219 16.456 1.00 76.62 697 GLY A O 1
ATOM 5351 N N . SER A 1 698 ? -29.399 6.483 14.415 1.00 77.81 698 SER A N 1
ATOM 5352 C CA . SER A 1 698 ? -29.478 5.052 14.750 1.00 77.81 698 SER A CA 1
ATOM 5353 C C . SER A 1 698 ? -28.371 4.588 15.702 1.00 77.81 698 SER A C 1
ATOM 5355 O O . SER A 1 698 ? -28.493 3.521 16.295 1.00 77.81 698 SER A O 1
ATOM 5357 N N . ASP A 1 699 ? -27.309 5.383 15.849 1.00 81.56 699 ASP A N 1
ATOM 5358 C CA . ASP A 1 699 ? -26.194 5.163 16.769 1.00 81.56 699 ASP A CA 1
ATOM 5359 C C . ASP A 1 699 ? -26.345 5.871 18.134 1.00 81.56 699 ASP A C 1
ATOM 5361 O O . ASP A 1 699 ? -25.421 5.823 18.940 1.00 81.56 699 ASP A O 1
ATOM 5365 N N . GLU A 1 700 ? -27.488 6.497 18.445 1.00 89.44 700 GLU A N 1
ATOM 5366 C CA . GLU A 1 700 ? -27.681 7.213 19.717 1.00 89.44 700 GLU A CA 1
ATOM 5367 C C . GLU A 1 700 ? -27.409 6.332 20.959 1.00 89.44 700 GLU A C 1
ATOM 5369 O O . GLU A 1 700 ? -27.923 5.223 21.100 1.00 89.44 700 GLU A O 1
ATOM 5374 N N . GLY A 1 701 ? -26.590 6.846 21.882 1.00 85.31 701 GLY A N 1
ATOM 5375 C CA . GLY A 1 701 ? -26.158 6.173 23.111 1.00 85.31 701 GLY A CA 1
ATOM 5376 C C . GLY A 1 701 ? -24.931 5.264 22.958 1.00 85.31 701 GLY A C 1
ATOM 5377 O O . GLY A 1 701 ? -24.231 5.030 23.950 1.00 85.31 701 GLY A O 1
ATOM 5378 N N . PHE A 1 702 ? -24.620 4.798 21.744 1.00 91.38 702 PHE A N 1
ATOM 5379 C CA . PHE A 1 702 ? -23.431 3.983 21.474 1.00 91.38 702 PHE A CA 1
ATOM 5380 C C . PHE A 1 702 ? -22.136 4.815 21.577 1.00 91.38 702 PHE A C 1
ATOM 5382 O O . PHE A 1 702 ? -22.164 6.037 21.393 1.00 91.38 702 PHE A O 1
ATOM 5389 N N . PRO A 1 703 ? -20.984 4.184 21.878 1.00 91.94 703 PRO A N 1
ATOM 5390 C CA . PRO A 1 703 ? -19.694 4.862 21.849 1.00 91.94 703 PRO A CA 1
ATOM 5391 C C . PRO A 1 703 ? -19.293 5.187 20.403 1.00 91.94 703 PRO A C 1
ATOM 5393 O O . PRO A 1 703 ? -18.980 4.298 19.614 1.00 91.94 703 PRO A O 1
ATOM 5396 N N . LEU A 1 704 ? -19.279 6.476 20.076 1.00 91.56 704 LEU A N 1
ATOM 5397 C CA . LEU A 1 704 ? -18.656 7.017 18.874 1.00 91.56 704 LEU A CA 1
ATOM 5398 C C . LEU A 1 704 ? -17.173 7.243 19.164 1.00 91.56 704 LEU A C 1
ATOM 5400 O O . LEU A 1 704 ? -16.861 8.028 20.058 1.00 91.56 704 LEU A O 1
ATOM 5404 N N . SER A 1 705 ? -16.289 6.622 18.389 1.00 93.19 705 SER A N 1
ATOM 5405 C CA . SER A 1 705 ? -14.840 6.835 18.461 1.00 93.19 705 SER A CA 1
ATOM 5406 C C . SER A 1 705 ? -14.305 7.336 17.122 1.00 93.19 705 SER A C 1
ATOM 5408 O O . SER A 1 705 ? -14.590 6.715 16.101 1.00 93.19 705 SER A O 1
ATOM 5410 N N . SER A 1 706 ? -13.485 8.388 17.121 1.00 91.50 706 SER A N 1
ATOM 5411 C CA . SER A 1 706 ? -12.658 8.768 15.966 1.00 91.50 706 SER A CA 1
ATOM 5412 C C . SER A 1 706 ? -11.270 9.216 16.411 1.00 91.50 706 SER A C 1
ATOM 5414 O O . SER A 1 706 ? -11.050 9.543 17.580 1.00 91.50 706 SER A O 1
ATOM 5416 N N . VAL A 1 707 ? -10.325 9.266 15.470 1.00 92.56 707 VAL A N 1
ATOM 5417 C CA . VAL A 1 707 ? -9.107 10.064 15.658 1.00 92.56 707 VAL A CA 1
ATOM 5418 C C . VAL A 1 707 ? -9.509 11.540 15.754 1.00 92.56 707 VAL A C 1
ATOM 5420 O O . VAL A 1 707 ? -10.403 11.990 15.033 1.00 92.56 707 VAL A O 1
ATOM 5423 N N . VAL A 1 708 ? -8.863 12.278 16.653 1.00 92.81 708 VAL A N 1
ATOM 5424 C CA . VAL A 1 708 ? -8.933 13.738 16.771 1.00 92.81 708 VAL A CA 1
ATOM 5425 C C . VAL A 1 708 ? -7.542 14.302 17.046 1.00 92.81 708 VAL A C 1
ATOM 5427 O O . VAL A 1 708 ? -6.682 13.634 17.630 1.00 92.81 708 VAL A O 1
ATOM 5430 N N . GLU A 1 709 ? -7.342 15.560 16.677 1.00 93.38 709 GLU A N 1
ATOM 5431 C CA . GLU A 1 709 ? -6.221 16.355 17.167 1.00 93.38 709 GLU A CA 1
ATOM 5432 C C . GLU A 1 709 ? -6.544 16.943 18.546 1.00 93.38 709 GLU A C 1
ATOM 5434 O O . GLU A 1 709 ? -7.689 17.303 18.841 1.00 93.38 709 GLU A O 1
ATOM 5439 N N . TYR A 1 710 ? -5.533 17.070 19.399 1.00 95.31 710 TYR A N 1
ATOM 5440 C CA . TYR A 1 710 ? -5.656 17.697 20.711 1.00 95.31 710 TYR A CA 1
ATOM 5441 C C . TYR A 1 710 ? -4.317 18.307 21.146 1.00 95.31 710 TYR A C 1
ATOM 5443 O O . TYR A 1 710 ? -3.258 17.914 20.666 1.00 95.31 710 TYR A O 1
ATOM 5451 N N . VAL A 1 711 ? -4.354 19.225 22.111 1.00 95.19 711 VAL A N 1
ATOM 5452 C CA . VAL A 1 711 ? -3.155 19.739 22.789 1.00 95.19 711 VAL A CA 1
ATOM 5453 C C . VAL A 1 711 ? -3.330 19.613 24.296 1.00 95.19 711 VAL A C 1
ATOM 5455 O O . VAL A 1 711 ? -4.363 19.994 24.838 1.00 95.19 711 VAL A O 1
ATOM 5458 N N . ALA A 1 712 ? -2.336 19.072 24.998 1.00 94.56 712 ALA A N 1
ATOM 5459 C CA . ALA A 1 712 ? -2.338 19.047 26.458 1.00 94.56 712 ALA A CA 1
ATOM 5460 C C . ALA A 1 712 ? -1.983 20.427 27.040 1.00 94.56 712 ALA A C 1
ATOM 5462 O O . ALA A 1 712 ? -0.979 21.024 26.648 1.00 94.56 712 ALA A O 1
ATOM 5463 N N . ASP A 1 713 ? -2.770 20.907 28.010 1.00 92.06 713 ASP A N 1
ATOM 5464 C CA . ASP A 1 713 ? -2.389 22.070 28.819 1.00 92.06 713 ASP A CA 1
ATOM 5465 C C . ASP A 1 713 ? -1.228 21.747 29.785 1.00 92.06 713 ASP A C 1
ATOM 5467 O O . ASP A 1 713 ? -0.816 20.595 29.943 1.00 92.06 713 ASP A O 1
ATOM 5471 N N . SER A 1 714 ? -0.708 22.754 30.492 1.00 89.56 714 SER A N 1
ATOM 5472 C CA . SER A 1 714 ? 0.411 22.579 31.436 1.00 89.56 714 SER A CA 1
ATOM 5473 C C . SER A 1 714 ? 0.129 21.597 32.589 1.00 89.56 714 SER A C 1
ATOM 5475 O O . SER A 1 714 ? 1.066 21.058 33.181 1.00 89.56 714 SER A O 1
ATOM 5477 N N . LYS A 1 715 ? -1.144 21.296 32.881 1.00 90.38 715 LYS A N 1
ATOM 5478 C CA . LYS A 1 715 ? -1.581 20.280 33.858 1.00 90.38 715 LYS A CA 1
ATOM 5479 C C . LYS A 1 715 ? -1.890 18.922 33.215 1.00 90.38 715 LYS A C 1
ATOM 5481 O O . LYS A 1 715 ? -2.242 17.980 33.918 1.00 90.38 715 LYS A O 1
ATOM 5486 N N . GLY A 1 716 ? -1.747 18.798 31.898 1.00 92.88 716 GLY A N 1
ATOM 5487 C CA . GLY A 1 716 ? -1.988 17.574 31.142 1.00 92.88 716 GLY A CA 1
ATOM 5488 C C . GLY A 1 716 ? -3.444 17.344 30.755 1.00 92.88 716 GLY A C 1
ATOM 5489 O O . GLY A 1 716 ? -3.798 16.204 30.459 1.00 92.88 716 GLY A O 1
ATOM 5490 N N . ARG A 1 717 ? -4.294 18.377 30.782 1.00 95.38 717 ARG A N 1
ATOM 5491 C CA . ARG A 1 717 ? -5.699 18.287 30.359 1.00 95.38 717 ARG A CA 1
ATOM 5492 C C . ARG A 1 717 ? -5.801 18.506 28.846 1.00 95.38 717 ARG A C 1
ATOM 5494 O O . ARG A 1 717 ? -5.418 19.585 28.391 1.00 95.38 717 ARG A O 1
ATOM 5501 N N . PRO A 1 718 ? -6.320 17.539 28.066 1.00 97.25 718 PRO A N 1
ATOM 5502 C CA . PRO A 1 718 ? -6.563 17.729 26.640 1.00 97.25 718 PRO A CA 1
ATOM 5503 C C . PRO A 1 718 ? -7.501 18.903 26.340 1.00 97.25 718 PRO A C 1
ATOM 5505 O O . PRO A 1 718 ? -8.605 18.981 26.889 1.00 97.25 718 PRO A O 1
ATOM 5508 N N . ILE A 1 719 ? -7.049 19.776 25.444 1.00 95.62 719 ILE A N 1
ATOM 5509 C CA . ILE A 1 719 ? -7.790 20.829 24.752 1.00 95.62 719 ILE A CA 1
ATOM 5510 C C . ILE A 1 719 ? -8.053 20.336 23.324 1.00 95.62 719 ILE A C 1
ATOM 5512 O O . ILE A 1 719 ? -7.134 19.851 22.665 1.00 95.62 719 ILE A O 1
ATOM 5516 N N . PHE A 1 720 ? -9.277 20.497 22.829 1.00 94.56 720 PHE A N 1
ATOM 5517 C CA . PHE A 1 720 ? -9.672 20.155 21.462 1.00 94.56 720 PHE A CA 1
ATOM 5518 C C . PHE A 1 720 ? -10.307 21.374 20.781 1.00 94.56 720 PHE A C 1
ATOM 5520 O O . PHE A 1 720 ? -11.152 22.044 21.382 1.00 94.56 720 PHE A O 1
ATOM 5527 N N . GLY A 1 721 ? -9.946 21.627 19.522 1.00 91.25 721 GLY A N 1
ATOM 5528 C CA . GLY A 1 721 ? -10.694 22.502 18.619 1.00 91.25 721 GLY A CA 1
ATOM 5529 C C . GLY A 1 721 ? -11.491 21.638 17.644 1.00 91.25 721 GLY A C 1
ATOM 5530 O O . GLY A 1 721 ? -10.893 20.962 16.814 1.00 91.25 721 GLY A O 1
ATOM 5531 N N . ILE A 1 722 ? -12.823 21.622 17.745 1.00 90.94 722 ILE A N 1
ATOM 5532 C CA . ILE A 1 722 ? -13.681 20.721 16.952 1.00 90.94 722 ILE A CA 1
ATOM 5533 C C . ILE A 1 722 ? -14.757 21.526 16.209 1.00 90.94 722 ILE A C 1
ATOM 5535 O O . ILE A 1 722 ? -15.426 22.376 16.799 1.00 90.94 722 ILE A O 1
ATOM 5539 N N . SER A 1 723 ? -14.948 21.251 14.915 1.00 88.25 723 SER A N 1
ATOM 5540 C CA . SER A 1 723 ? -16.020 21.840 14.097 1.00 88.25 723 SER A CA 1
ATOM 5541 C C . SER A 1 723 ? -17.418 21.489 14.628 1.00 88.25 723 SER A C 1
ATOM 5543 O O . SER A 1 723 ? -17.687 20.349 15.016 1.00 88.25 723 SER A O 1
ATOM 5545 N N . MET A 1 724 ? -18.356 22.439 14.555 1.00 84.94 724 MET A N 1
ATOM 5546 C CA . MET A 1 724 ? -19.794 22.221 14.787 1.00 84.94 724 MET A CA 1
ATOM 5547 C C . MET A 1 724 ? -20.433 21.163 13.870 1.00 84.94 724 MET A C 1
ATOM 5549 O O . MET A 1 724 ? -21.522 20.682 14.186 1.00 84.94 724 MET A O 1
ATOM 5553 N N . LEU A 1 725 ? -19.783 20.789 12.762 1.00 83.94 725 LEU A N 1
ATOM 5554 C CA . LEU A 1 725 ? -20.248 19.739 11.848 1.00 83.94 725 LEU A CA 1
ATOM 5555 C C . LEU A 1 725 ? -19.903 18.319 12.336 1.00 83.94 725 LEU A C 1
ATOM 5557 O O . LEU A 1 725 ? -20.555 17.357 11.932 1.00 83.94 725 LEU A O 1
ATOM 5561 N N . ALA A 1 726 ? -18.911 18.165 13.219 1.00 87.88 726 ALA A N 1
ATOM 5562 C CA . ALA A 1 726 ? -18.482 16.856 13.704 1.00 87.88 726 ALA A CA 1
ATOM 5563 C C . ALA A 1 726 ? -19.510 16.228 14.665 1.00 87.88 726 ALA A C 1
ATOM 5565 O O . ALA A 1 726 ? -19.989 16.879 15.600 1.00 87.88 726 ALA A O 1
ATOM 5566 N N . LYS A 1 727 ? -19.779 14.918 14.519 1.00 88.31 727 LYS A N 1
ATOM 5567 C CA . LYS A 1 727 ? -20.644 14.159 15.449 1.00 88.31 727 LYS A CA 1
ATOM 5568 C C . LYS A 1 727 ? -20.201 14.304 16.918 1.00 88.31 727 LYS A C 1
ATOM 5570 O O . LYS A 1 727 ? -21.051 14.411 17.806 1.00 88.31 727 LYS A O 1
ATOM 5575 N N . HIS A 1 728 ? -18.889 14.356 17.177 1.00 93.75 728 HIS A N 1
ATOM 5576 C CA . HIS A 1 728 ? -18.331 14.567 18.518 1.00 93.75 728 HIS A CA 1
ATOM 5577 C C . HIS A 1 728 ? -18.783 15.885 19.156 1.00 93.75 728 HIS A C 1
ATOM 5579 O O . HIS A 1 728 ? -19.114 15.888 20.335 1.00 93.75 728 HIS A O 1
ATOM 5585 N N . THR A 1 729 ? -18.896 16.978 18.399 1.00 92.12 729 THR A N 1
ATOM 5586 C CA . THR A 1 729 ? -19.343 18.278 18.929 1.00 92.12 729 THR A CA 1
ATOM 5587 C C . THR A 1 729 ? -20.771 18.199 19.462 1.00 92.12 729 THR A C 1
ATOM 5589 O O . THR A 1 729 ? -21.034 18.560 20.608 1.00 92.12 729 THR A O 1
ATOM 5592 N N . ALA A 1 730 ? -21.694 17.629 18.681 1.00 89.31 730 ALA A N 1
ATOM 5593 C CA . ALA A 1 730 ? -23.064 17.392 19.136 1.00 89.31 730 ALA A CA 1
ATOM 5594 C C . ALA A 1 730 ? -23.143 16.389 20.303 1.00 89.31 730 ALA A C 1
ATOM 5596 O O . ALA A 1 730 ? -24.110 16.413 21.065 1.00 89.31 730 ALA A O 1
ATOM 5597 N N . SER A 1 731 ? -22.171 15.483 20.423 1.00 92.62 731 SER A N 1
ATOM 5598 C CA . SER A 1 731 ? -22.083 14.511 21.518 1.00 92.62 731 SER A CA 1
ATOM 5599 C C . SER A 1 731 ? -21.630 15.178 22.815 1.00 92.62 731 SER A C 1
ATOM 5601 O O . SER A 1 731 ? -22.357 15.131 23.801 1.00 92.62 731 SER A O 1
ATOM 5603 N N . LEU A 1 732 ? -20.514 15.910 22.785 1.00 93.88 732 LEU A N 1
ATOM 5604 C CA . LEU A 1 732 ? -19.939 16.617 23.934 1.00 93.88 732 LEU A CA 1
ATOM 5605 C C . LEU A 1 732 ? -20.863 17.709 24.499 1.00 93.88 732 LEU A C 1
ATOM 5607 O O . LEU A 1 732 ? -20.892 17.907 25.710 1.00 93.88 732 LEU A O 1
ATOM 5611 N N . TYR A 1 733 ? -21.658 18.379 23.654 1.00 91.06 733 TYR A N 1
ATOM 5612 C CA . TYR A 1 733 ? -22.690 19.320 24.118 1.00 91.06 733 TYR A CA 1
ATOM 5613 C C . TYR A 1 733 ? -23.883 18.641 24.823 1.00 91.06 733 TYR A C 1
ATOM 5615 O O . TYR A 1 733 ? -24.576 19.303 25.594 1.00 91.06 733 TYR A O 1
ATOM 5623 N N . ARG A 1 734 ? -24.149 17.350 24.569 1.00 90.44 734 ARG A N 1
ATOM 5624 C CA . ARG A 1 734 ? -25.225 16.577 25.226 1.00 90.44 734 ARG A CA 1
ATOM 5625 C C . ARG A 1 734 ? -24.721 15.827 26.460 1.00 90.44 734 ARG A C 1
ATOM 5627 O O . ARG A 1 734 ? -25.434 15.743 27.455 1.00 90.44 734 ARG A O 1
ATOM 5634 N N . ASP A 1 735 ? -23.520 15.267 26.374 1.00 93.31 735 ASP A N 1
ATOM 5635 C CA . ASP A 1 735 ? -22.855 14.505 27.423 1.00 93.31 735 ASP A CA 1
ATOM 5636 C C . ASP A 1 735 ? -21.334 14.647 27.270 1.00 93.31 735 ASP A C 1
ATOM 5638 O O . ASP A 1 735 ? -20.716 14.054 26.386 1.00 93.31 735 ASP A O 1
ATOM 5642 N N . GLY A 1 736 ? -20.718 15.442 28.147 1.00 93.94 736 GLY A N 1
ATOM 5643 C CA . GLY A 1 736 ? -19.275 15.684 28.132 1.00 93.94 736 GLY A CA 1
ATOM 5644 C C . GLY A 1 736 ? -18.422 14.473 28.532 1.00 93.94 736 GLY A C 1
ATOM 5645 O O . GLY A 1 736 ? -17.194 14.545 28.454 1.00 93.94 736 GLY A O 1
ATOM 5646 N N . ARG A 1 737 ? -19.024 13.366 28.994 1.00 96.25 737 ARG A N 1
ATOM 5647 C CA . ARG A 1 737 ? -18.283 12.168 29.415 1.00 96.25 737 ARG A CA 1
ATOM 5648 C C . ARG A 1 737 ? -17.641 11.490 28.210 1.00 96.25 737 ARG A C 1
ATOM 5650 O O . ARG A 1 737 ? -18.314 11.095 27.257 1.00 96.25 737 ARG A O 1
ATOM 5657 N N . CYS A 1 738 ? -16.326 11.334 28.274 1.00 96.81 738 CYS A N 1
ATOM 5658 C CA . CYS A 1 738 ? -15.527 10.812 27.177 1.00 96.81 738 CYS A CA 1
ATOM 5659 C C . CYS A 1 738 ? -14.256 10.112 27.675 1.00 96.81 738 CYS A C 1
ATOM 5661 O O . CYS A 1 738 ? -13.890 10.163 28.856 1.00 96.81 738 CYS A O 1
ATOM 5663 N N . SER A 1 739 ? -13.556 9.461 26.751 1.00 97.69 739 SER A N 1
ATOM 5664 C CA . SER A 1 739 ? -12.195 8.981 26.981 1.00 97.69 739 SER A CA 1
ATOM 5665 C C . SER A 1 739 ? -11.299 9.279 25.790 1.00 97.69 739 SER A C 1
ATOM 5667 O O . SER A 1 739 ? -11.727 9.101 24.653 1.00 97.69 739 SER A O 1
ATOM 5669 N N . LEU A 1 740 ? -10.056 9.673 26.058 1.00 97.62 740 LEU A N 1
ATOM 5670 C CA . LEU A 1 740 ? -9.023 9.893 25.051 1.00 97.62 740 LEU A CA 1
ATOM 5671 C C . LEU A 1 740 ? -7.947 8.811 25.194 1.00 97.62 740 LEU A C 1
ATOM 5673 O O . LEU A 1 740 ? -7.301 8.717 26.241 1.00 97.62 740 LEU A O 1
ATOM 5677 N N . LEU A 1 741 ? -7.762 8.006 24.149 1.00 96.38 741 LEU A N 1
ATOM 5678 C CA . LEU A 1 741 ? -6.640 7.079 24.016 1.00 96.38 741 LEU A CA 1
ATOM 5679 C C . LEU A 1 741 ? -5.522 7.761 23.219 1.00 96.38 741 LEU A C 1
ATOM 5681 O O . LEU A 1 741 ? -5.710 8.098 22.053 1.00 96.38 741 LEU A O 1
ATOM 5685 N N . VAL A 1 742 ? -4.360 7.932 23.840 1.00 95.81 742 VAL A N 1
ATOM 5686 C CA . VAL A 1 742 ? -3.154 8.500 23.232 1.00 95.81 742 VAL A CA 1
ATOM 5687 C C . VAL A 1 742 ? -2.112 7.388 23.067 1.00 95.81 742 VAL A C 1
ATOM 5689 O O . VAL A 1 742 ? -1.610 6.891 24.080 1.00 95.81 742 VAL A O 1
ATOM 5692 N N . PRO A 1 743 ? -1.805 6.953 21.835 1.00 91.38 743 PRO A N 1
ATOM 5693 C CA . PRO A 1 743 ? -0.690 6.051 21.551 1.00 91.38 743 PRO A CA 1
ATOM 5694 C C . PRO A 1 743 ? 0.644 6.815 21.433 1.00 91.38 743 PRO A C 1
ATOM 5696 O O . PRO A 1 743 ? 0.657 8.028 21.232 1.00 91.38 743 PRO A O 1
ATOM 5699 N N . GLU A 1 744 ? 1.764 6.097 21.545 1.00 84.50 744 GLU A N 1
ATOM 5700 C CA . GLU A 1 744 ? 3.121 6.609 21.269 1.00 84.50 744 GLU A CA 1
ATOM 5701 C C . GLU A 1 744 ? 3.373 6.774 19.766 1.00 84.50 744 GLU A C 1
ATOM 5703 O O . GLU A 1 744 ? 3.908 7.790 19.332 1.00 84.50 744 GLU A O 1
ATOM 5708 N N . ASN A 1 745 ? 2.902 5.812 18.972 1.00 78.06 745 ASN A N 1
ATOM 5709 C CA . ASN A 1 745 ? 2.977 5.819 17.515 1.00 78.06 745 ASN A CA 1
ATOM 5710 C C . ASN A 1 745 ? 1.611 6.159 16.895 1.00 78.06 745 ASN A C 1
ATOM 5712 O O . ASN A 1 745 ? 0.565 5.971 17.512 1.00 78.06 745 ASN A O 1
ATOM 5716 N N . LYS A 1 746 ? 1.593 6.650 15.647 1.00 66.69 746 LYS A N 1
ATOM 5717 C CA . LYS A 1 746 ? 0.329 6.920 14.924 1.00 66.69 746 LYS A CA 1
ATOM 5718 C C . LYS A 1 746 ? -0.430 5.628 14.582 1.00 66.69 746 LYS A C 1
ATOM 5720 O O . LYS A 1 746 ? -1.656 5.632 14.526 1.00 66.69 746 LYS A O 1
ATOM 5725 N N . SER A 1 747 ? 0.295 4.526 14.397 1.00 61.88 747 SER A N 1
ATOM 5726 C CA . SER A 1 747 ? -0.227 3.159 14.459 1.00 61.88 747 SER A CA 1
ATOM 5727 C C . SER A 1 747 ? -0.447 2.742 15.916 1.00 61.88 747 SER A C 1
ATOM 5729 O O . SER A 1 747 ? 0.398 3.026 16.756 1.00 61.88 747 SER A O 1
ATOM 5731 N N . ILE A 1 748 ? -1.535 2.024 16.217 1.00 67.69 748 ILE A N 1
ATOM 5732 C CA . ILE A 1 748 ? -1.803 1.504 17.570 1.00 67.69 748 ILE A CA 1
ATOM 5733 C C . ILE A 1 748 ? -1.508 -0.002 17.613 1.00 67.69 748 ILE A C 1
ATOM 5735 O O . ILE A 1 748 ? -2.425 -0.824 17.544 1.00 67.69 748 ILE A O 1
ATOM 5739 N N . ALA A 1 749 ? -0.234 -0.383 17.726 1.00 72.62 749 ALA A N 1
ATOM 5740 C CA . ALA A 1 749 ? 0.139 -1.768 18.001 1.00 72.62 749 ALA A CA 1
ATOM 5741 C C . ALA A 1 749 ? -0.017 -2.092 19.500 1.00 72.62 749 ALA A C 1
ATOM 5743 O O . ALA A 1 749 ? 0.049 -1.224 20.374 1.00 72.62 749 ALA A O 1
ATOM 5744 N N . LEU A 1 750 ? -0.195 -3.374 19.837 1.00 74.94 750 LEU A N 1
ATOM 5745 C CA . LEU A 1 750 ? -0.283 -3.803 21.243 1.00 74.94 750 LEU A CA 1
ATOM 5746 C C . LEU A 1 750 ? 1.038 -3.625 22.013 1.00 74.94 750 LEU A C 1
ATOM 5748 O O . LEU A 1 750 ? 1.001 -3.498 23.241 1.00 74.94 750 LEU A O 1
ATOM 5752 N N . SER A 1 751 ? 2.162 -3.584 21.294 1.00 75.06 751 SER A N 1
ATOM 5753 C CA . SER A 1 751 ? 3.514 -3.316 21.795 1.00 75.06 751 SER A CA 1
ATOM 5754 C C . SER A 1 751 ? 3.759 -1.856 22.181 1.00 75.06 751 SER A C 1
ATOM 5756 O O . SER A 1 751 ? 4.566 -1.603 23.076 1.00 75.06 751 SER A O 1
ATOM 5758 N N . ASP A 1 752 ? 3.066 -0.908 21.541 1.00 82.31 752 ASP A N 1
ATOM 5759 C CA . ASP A 1 752 ? 3.302 0.529 21.719 1.00 82.31 752 ASP A CA 1
ATOM 5760 C C . ASP A 1 752 ? 2.881 1.012 23.111 1.00 82.31 752 ASP A C 1
ATOM 5762 O O . ASP A 1 752 ? 1.885 0.540 23.681 1.00 82.31 752 ASP A O 1
ATOM 5766 N N . SER A 1 753 ? 3.593 2.005 23.651 1.00 89.19 753 SER A N 1
ATOM 5767 C CA . SER A 1 753 ? 3.131 2.688 24.859 1.00 89.19 753 SER A CA 1
ATOM 5768 C C . SER A 1 753 ? 1.832 3.444 24.564 1.00 89.19 753 SER A C 1
ATOM 5770 O O . SER A 1 753 ? 1.643 4.014 23.489 1.00 89.19 753 SER A O 1
ATOM 5772 N N . ARG A 1 754 ? 0.892 3.433 25.510 1.00 93.38 754 ARG A N 1
ATOM 5773 C CA . ARG A 1 754 ? -0.428 4.058 25.355 1.00 93.38 754 ARG A CA 1
ATOM 5774 C C . ARG A 1 754 ? -1.002 4.533 26.681 1.00 93.38 754 ARG A C 1
ATOM 5776 O O . ARG A 1 754 ? -0.981 3.811 27.682 1.00 93.38 754 ARG A O 1
ATOM 5783 N N . ALA A 1 755 ? -1.564 5.736 26.667 1.00 95.75 755 ALA A N 1
ATOM 5784 C CA . ALA A 1 755 ? -2.244 6.363 27.787 1.00 95.75 755 ALA A CA 1
ATOM 5785 C C . ALA A 1 755 ? -3.747 6.461 27.496 1.00 95.75 755 ALA A C 1
ATOM 5787 O O . ALA A 1 755 ? -4.149 6.894 26.423 1.00 95.75 755 ALA A O 1
ATOM 5788 N N . LEU A 1 756 ? -4.589 6.079 28.455 1.00 96.56 756 LEU A N 1
ATOM 5789 C CA . LEU A 1 756 ? -6.042 6.251 28.380 1.00 96.56 756 LEU A CA 1
ATOM 5790 C C . LEU A 1 756 ? -6.496 7.188 29.496 1.00 96.56 756 LEU A C 1
ATOM 5792 O O . LEU A 1 756 ? -6.489 6.803 30.673 1.00 96.56 756 LEU A O 1
ATOM 5796 N N . LEU A 1 757 ? -6.923 8.388 29.110 1.00 97.62 757 LEU A N 1
ATOM 5797 C CA . LEU A 1 757 ? -7.619 9.330 29.979 1.00 97.62 757 LEU A CA 1
ATOM 5798 C C . LEU A 1 757 ? -9.124 9.082 29.899 1.00 97.62 757 LEU A C 1
ATOM 5800 O O . LEU A 1 757 ? -9.671 8.882 28.818 1.00 97.62 757 LEU A O 1
ATOM 5804 N N . ILE A 1 758 ? -9.797 9.113 31.044 1.00 97.19 758 ILE A N 1
ATOM 5805 C CA . ILE A 1 758 ? -11.259 9.060 31.155 1.00 97.19 758 ILE A CA 1
ATOM 5806 C C . ILE A 1 758 ? -11.682 10.267 31.988 1.00 97.19 758 ILE A C 1
ATOM 5808 O O . ILE A 1 758 ? -11.131 10.470 33.074 1.00 97.19 758 ILE A O 1
ATOM 5812 N N . GLY A 1 759 ? -12.647 11.051 31.510 1.00 96.62 759 GLY A N 1
ATOM 5813 C CA . GLY A 1 759 ? -13.068 12.274 32.188 1.00 96.62 759 GLY A CA 1
ATOM 5814 C C . GLY A 1 759 ? -14.300 12.936 31.580 1.00 96.62 759 GLY A C 1
ATOM 5815 O O . GLY A 1 759 ? -14.952 12.384 30.692 1.00 96.62 759 GLY A O 1
ATOM 5816 N N . THR A 1 760 ? -14.601 14.137 32.067 1.00 97.12 760 THR A N 1
ATOM 5817 C CA . THR A 1 760 ? -15.647 15.004 31.514 1.00 97.12 760 THR A CA 1
ATOM 5818 C C . THR A 1 760 ? -15.008 16.203 30.823 1.00 97.12 760 THR A C 1
ATOM 5820 O O . THR A 1 760 ? -14.188 16.920 31.401 1.00 97.12 760 THR A O 1
ATOM 5823 N N . VAL A 1 761 ? -15.396 16.410 29.570 1.00 95.69 761 VAL A N 1
ATOM 5824 C CA . VAL A 1 761 ? -15.075 17.577 28.756 1.00 95.69 761 VAL A CA 1
ATOM 5825 C C . VAL A 1 761 ? -16.158 18.638 28.914 1.00 95.69 761 VAL A C 1
ATOM 5827 O O . VAL A 1 761 ? -17.345 18.322 28.983 1.00 95.69 761 VAL A O 1
ATOM 5830 N N . ARG A 1 762 ? -15.744 19.906 28.938 1.00 93.50 762 ARG A N 1
ATOM 5831 C CA . ARG A 1 762 ? -16.635 21.069 28.892 1.00 93.50 762 ARG A CA 1
ATOM 5832 C C . ARG A 1 762 ? -16.375 21.865 27.618 1.00 93.50 762 ARG A C 1
ATOM 5834 O O . ARG A 1 762 ? -15.229 21.961 27.175 1.00 93.50 762 ARG A O 1
ATOM 5841 N N . ALA A 1 763 ? -17.442 22.403 27.035 1.00 91.31 763 ALA A N 1
ATOM 5842 C CA . ALA A 1 763 ? -17.361 23.368 25.947 1.00 91.31 763 ALA A CA 1
ATOM 5843 C C . ALA A 1 763 ? -17.016 24.758 26.499 1.00 91.31 763 ALA A C 1
ATOM 5845 O O . ALA A 1 763 ? -17.427 25.100 27.607 1.00 91.31 763 ALA A O 1
ATOM 5846 N N . TYR A 1 764 ? -16.296 25.544 25.705 1.00 88.69 764 TYR A N 1
ATOM 5847 C CA . TYR A 1 764 ? -15.903 26.916 26.003 1.00 88.69 764 TYR A CA 1
ATOM 5848 C C . TYR A 1 764 ? -16.410 27.855 24.910 1.00 88.69 764 TYR A C 1
ATOM 5850 O O . TYR A 1 764 ? -16.200 27.610 23.716 1.00 88.69 764 TYR A O 1
ATOM 5858 N N . ASP A 1 765 ? -17.076 28.933 25.323 1.00 76.50 765 ASP A N 1
ATOM 5859 C CA . ASP A 1 765 ? -17.513 29.990 24.417 1.00 76.50 765 ASP A CA 1
ATOM 5860 C C . ASP A 1 765 ? -16.326 30.843 23.949 1.00 76.50 765 ASP A C 1
ATOM 5862 O O . ASP A 1 765 ? -15.257 30.858 24.560 1.00 76.50 765 ASP A O 1
ATOM 5866 N N . LYS A 1 766 ? -16.492 31.545 22.819 1.00 68.31 766 LYS A N 1
ATOM 5867 C CA . LYS A 1 766 ? -15.373 32.215 22.126 1.00 68.31 766 LYS A CA 1
ATOM 5868 C C . LYS A 1 766 ? -14.694 33.323 22.943 1.00 68.31 766 LYS A C 1
ATOM 5870 O O . LYS A 1 766 ? -13.566 33.679 22.624 1.00 68.31 766 LYS A O 1
ATOM 5875 N N . GLU A 1 767 ? -15.365 33.838 23.968 1.00 65.44 767 GLU A N 1
ATOM 5876 C CA . GLU A 1 767 ? -14.853 34.872 24.874 1.00 65.44 767 GLU A CA 1
ATOM 5877 C C . GLU A 1 767 ? -13.968 34.267 25.983 1.00 65.44 767 GLU A C 1
ATOM 5879 O O . GLU A 1 767 ? -12.901 34.805 26.267 1.00 65.44 767 GLU A O 1
ATOM 5884 N N . ASP A 1 768 ? -14.329 33.094 26.520 1.00 68.56 768 ASP A N 1
ATOM 5885 C CA . ASP A 1 768 ? -13.553 32.360 27.539 1.00 68.56 768 ASP A CA 1
ATOM 5886 C C . ASP A 1 768 ? -12.438 31.470 26.948 1.00 68.56 768 ASP A C 1
ATOM 5888 O O . ASP A 1 768 ? -11.606 30.920 27.673 1.00 68.56 768 ASP A O 1
ATOM 5892 N N . ALA A 1 769 ? -12.423 31.276 25.626 1.00 75.44 769 ALA A N 1
ATOM 5893 C CA . ALA A 1 769 ? -11.523 30.344 24.946 1.00 75.44 769 ALA A CA 1
ATOM 5894 C C . ALA A 1 769 ? -10.166 30.936 24.508 1.00 75.44 769 ALA A C 1
ATOM 5896 O O . ALA A 1 769 ? -9.389 30.226 23.866 1.00 75.44 769 ALA A O 1
ATOM 5897 N N . GLY A 1 770 ? -9.860 32.199 24.833 1.00 76.31 770 GLY A N 1
ATOM 5898 C CA . GLY A 1 770 ? -8.610 32.871 24.434 1.00 76.31 770 GLY A CA 1
ATOM 5899 C C . GLY A 1 770 ? -7.356 32.079 24.822 1.00 76.31 770 GLY A C 1
ATOM 5900 O O . GLY A 1 770 ? -6.622 31.614 23.949 1.00 76.31 770 GLY A O 1
ATOM 5901 N N . ASP A 1 771 ? -7.187 31.829 26.123 1.00 83.25 771 ASP A N 1
ATOM 5902 C CA . ASP A 1 771 ? -6.090 31.039 26.700 1.00 83.25 771 ASP A CA 1
ATOM 5903 C C . ASP A 1 771 ? -6.001 29.619 26.106 1.00 83.25 771 ASP A C 1
ATOM 5905 O O . ASP A 1 771 ? -4.912 29.069 25.943 1.00 83.25 771 ASP A O 1
ATOM 5909 N N . LEU A 1 772 ? -7.149 29.007 25.778 1.00 86.94 772 LEU A N 1
ATOM 5910 C CA . LEU A 1 772 ? -7.207 27.664 25.190 1.00 86.94 772 LEU A CA 1
ATOM 5911 C C . LEU A 1 772 ? -6.683 27.661 23.754 1.00 86.94 772 LEU A C 1
ATOM 5913 O O . LEU A 1 772 ? -5.900 26.784 23.394 1.00 86.94 772 LEU A O 1
ATOM 5917 N N . ARG A 1 773 ? -7.092 28.650 22.950 1.00 87.00 773 ARG A N 1
ATOM 5918 C CA . ARG A 1 773 ? -6.630 28.830 21.570 1.00 87.00 773 ARG A CA 1
ATOM 5919 C C . ARG A 1 773 ? -5.137 29.144 21.525 1.00 87.00 773 ARG A C 1
ATOM 5921 O O . ARG A 1 773 ? -4.438 28.588 20.683 1.00 87.00 773 ARG A O 1
ATOM 5928 N N . GLU A 1 774 ? -4.645 30.007 22.414 1.00 87.56 774 GLU A N 1
ATOM 5929 C CA . GLU A 1 774 ? -3.217 30.335 22.490 1.00 87.56 774 GLU A CA 1
ATOM 5930 C C . GLU A 1 774 ? -2.385 29.107 22.887 1.00 87.56 774 GLU A C 1
ATOM 5932 O O . GLU A 1 774 ? -1.435 28.765 22.184 1.00 87.56 774 GLU A O 1
ATOM 5937 N N . ALA A 1 775 ? -2.795 28.369 23.927 1.00 87.19 775 ALA A N 1
ATOM 5938 C CA . ALA A 1 775 ? -2.131 27.126 24.325 1.00 87.19 775 ALA A CA 1
ATOM 5939 C C . ALA A 1 775 ? -2.145 26.054 23.217 1.00 87.19 775 ALA A C 1
ATOM 5941 O O . ALA A 1 775 ? -1.158 25.338 23.047 1.00 87.19 775 ALA A O 1
ATOM 5942 N N . TYR A 1 776 ? -3.234 25.956 22.445 1.00 91.19 776 TYR A N 1
ATOM 5943 C CA . TYR A 1 776 ? -3.343 25.026 21.320 1.00 91.19 776 TYR A CA 1
ATOM 5944 C C . TYR A 1 776 ? -2.395 25.411 20.173 1.00 91.19 776 TYR A C 1
ATOM 5946 O O . TYR A 1 776 ? -1.573 24.602 19.744 1.00 91.19 776 TYR A O 1
ATOM 5954 N N . LEU A 1 777 ? -2.442 26.667 19.717 1.00 89.38 777 LEU A N 1
ATOM 5955 C CA . LEU A 1 777 ? -1.588 27.161 18.629 1.00 89.38 777 LEU A CA 1
ATOM 5956 C C . LEU A 1 777 ? -0.100 27.213 19.007 1.00 89.38 777 LEU A C 1
ATOM 5958 O O . LEU A 1 777 ? 0.746 27.102 18.124 1.00 89.38 777 LEU A O 1
ATOM 5962 N N . ALA A 1 778 ? 0.239 27.304 20.297 1.00 88.69 778 ALA A N 1
ATOM 5963 C CA . ALA A 1 778 ? 1.619 27.201 20.769 1.00 88.69 778 ALA A CA 1
ATOM 5964 C C . ALA A 1 778 ? 2.245 25.809 20.537 1.00 88.69 778 ALA A C 1
ATOM 5966 O O . ALA A 1 778 ? 3.456 25.729 20.338 1.00 88.69 778 ALA A O 1
ATOM 5967 N N . LYS A 1 779 ? 1.449 24.722 20.527 1.00 86.94 779 LYS A N 1
ATOM 5968 C CA . LYS A 1 779 ? 1.918 23.377 20.120 1.00 86.94 779 LYS A CA 1
ATOM 5969 C C . LYS A 1 779 ? 1.582 23.024 18.662 1.00 86.94 779 LYS A C 1
ATOM 5971 O O . LYS A 1 779 ? 2.261 22.181 18.084 1.00 86.94 779 LYS A O 1
ATOM 5976 N N . MET A 1 780 ? 0.560 23.642 18.065 1.00 88.75 780 MET A N 1
ATOM 5977 C CA . MET A 1 780 ? 0.106 23.372 16.690 1.00 88.75 780 MET A CA 1
ATOM 5978 C C . MET A 1 780 ? -0.035 24.668 15.864 1.00 88.75 780 MET A C 1
ATOM 5980 O O . MET A 1 780 ? -1.145 25.029 15.466 1.00 88.75 780 MET A O 1
ATOM 5984 N N . PRO A 1 781 ? 1.067 25.387 15.570 1.00 86.69 781 PRO A N 1
ATOM 5985 C CA . PRO A 1 781 ? 1.024 26.665 14.848 1.00 86.69 781 PRO A CA 1
ATOM 5986 C C . PRO A 1 781 ? 0.495 26.547 13.407 1.00 86.69 781 PRO A C 1
ATOM 5988 O O . PRO A 1 781 ? 0.074 27.540 12.819 1.00 86.69 781 PRO A O 1
ATOM 5991 N N . GLN A 1 782 ? 0.488 25.339 12.837 1.00 85.12 782 GLN A N 1
ATOM 5992 C CA . GLN A 1 782 ? -0.072 25.035 11.520 1.00 85.12 782 GLN A CA 1
ATOM 5993 C C . GLN A 1 782 ? -1.610 24.936 11.486 1.00 85.12 782 GLN A C 1
ATOM 5995 O O . GLN A 1 782 ? -2.171 24.836 10.396 1.00 85.12 782 GLN A O 1
ATOM 6000 N N . ALA A 1 783 ? -2.300 24.947 12.634 1.00 83.38 783 ALA A N 1
ATOM 6001 C CA . ALA A 1 783 ? -3.733 24.649 12.740 1.00 83.38 783 ALA A CA 1
ATOM 6002 C C . ALA A 1 783 ? -4.656 25.819 12.330 1.00 83.38 783 ALA A C 1
ATOM 6004 O O . ALA A 1 783 ? -5.547 26.224 13.074 1.00 83.38 783 ALA A O 1
ATOM 6005 N N . PHE A 1 784 ? -4.461 26.380 11.132 1.00 78.88 784 PHE A N 1
ATOM 6006 C CA . PHE A 1 784 ? -5.159 27.585 10.651 1.00 78.88 784 PHE A CA 1
ATOM 6007 C C . PHE A 1 784 ? -6.697 27.457 10.587 1.00 78.88 784 PHE A C 1
ATOM 6009 O O . PHE A 1 784 ? -7.404 28.463 10.584 1.00 78.88 784 PHE A O 1
ATOM 6016 N N . TRP A 1 785 ? -7.226 26.231 10.554 1.00 74.06 785 TRP A N 1
ATOM 6017 C CA . TRP A 1 785 ? -8.662 25.940 10.563 1.00 74.06 785 TRP A CA 1
ATOM 6018 C C . TRP A 1 785 ? -9.359 26.267 11.891 1.00 74.06 785 TRP A C 1
ATOM 6020 O O . TRP A 1 785 ? -10.572 26.459 11.891 1.00 74.06 785 TRP A O 1
ATOM 6030 N N . VAL A 1 786 ? -8.640 26.390 13.017 1.00 75.94 786 VAL A N 1
ATOM 6031 C CA . VAL A 1 786 ? -9.279 26.717 14.313 1.00 75.94 786 VAL A CA 1
ATOM 6032 C C . VAL A 1 786 ? -9.868 28.133 14.358 1.00 75.94 786 VAL A C 1
ATOM 6034 O O . VAL A 1 786 ? -10.682 28.435 15.231 1.00 75.94 786 VAL A O 1
ATOM 6037 N N . ASP A 1 787 ? -9.493 28.986 13.398 1.00 75.69 787 ASP A N 1
ATOM 6038 C CA . ASP A 1 787 ? -10.055 30.325 13.199 1.00 75.69 787 ASP A CA 1
ATOM 6039 C C . ASP A 1 787 ? -11.313 30.333 12.308 1.00 75.69 787 ASP A C 1
ATOM 6041 O O . ASP A 1 787 ? -11.948 31.378 12.132 1.00 75.69 787 ASP A O 1
ATOM 6045 N N . PHE A 1 788 ? -11.734 29.180 11.775 1.00 79.75 788 PHE A N 1
ATOM 6046 C CA . PHE A 1 788 ? -13.004 29.065 11.060 1.00 79.75 788 PHE A CA 1
ATOM 6047 C C . PHE A 1 788 ? -14.196 29.258 12.018 1.00 79.75 788 PHE A C 1
ATOM 6049 O O . PHE A 1 788 ? -14.205 28.839 13.179 1.00 79.75 788 PHE A O 1
ATOM 6056 N N . GLY A 1 789 ? -15.243 29.937 11.537 1.00 75.25 789 GLY A N 1
ATOM 6057 C CA . GLY A 1 789 ? -16.353 30.404 12.379 1.00 75.25 789 GLY A CA 1
ATOM 6058 C C . GLY A 1 789 ? -17.126 29.291 13.106 1.00 75.25 789 GLY A C 1
ATOM 6059 O O . GLY A 1 789 ? -17.685 29.522 14.189 1.00 75.25 789 GLY A O 1
ATOM 6060 N N . ASP A 1 790 ? -17.124 28.088 12.542 1.00 82.31 790 ASP A N 1
ATOM 6061 C CA . ASP A 1 790 ? -17.808 26.889 13.014 1.00 82.31 790 ASP A CA 1
ATOM 6062 C C . ASP A 1 790 ? -17.026 26.082 14.064 1.00 82.31 790 ASP A C 1
ATOM 6064 O O . ASP A 1 790 ? -17.631 25.227 14.703 1.00 82.31 790 ASP A O 1
ATOM 6068 N N . PHE A 1 791 ? -15.742 26.355 14.316 1.00 86.62 791 PHE A N 1
ATOM 6069 C CA . PHE A 1 791 ? -14.987 25.639 15.351 1.00 86.62 791 PHE A CA 1
ATOM 6070 C C . PHE A 1 791 ? -15.406 26.040 16.775 1.00 86.62 791 PHE A C 1
ATOM 6072 O O . PHE A 1 791 ? -15.848 27.169 17.038 1.00 86.62 791 PHE A O 1
ATOM 6079 N N . ARG A 1 792 ? -15.309 25.084 17.704 1.00 88.81 792 ARG A N 1
ATOM 6080 C CA . ARG A 1 792 ? -15.592 25.231 19.138 1.00 8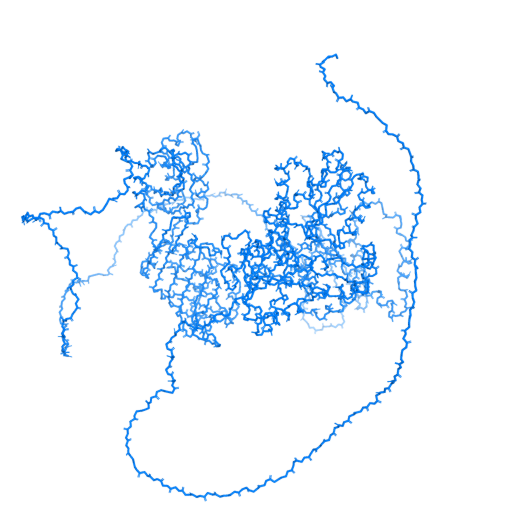8.81 792 ARG A CA 1
ATOM 6081 C C . ARG A 1 792 ? -14.469 24.635 19.972 1.00 88.81 792 ARG A C 1
ATOM 6083 O O . ARG A 1 792 ? -13.849 23.648 19.580 1.00 88.81 792 ARG A O 1
ATOM 6090 N N . TRP A 1 793 ? -14.244 25.249 21.126 1.00 92.31 793 TRP A N 1
ATOM 6091 C CA . TRP A 1 793 ? -13.191 24.870 22.053 1.00 92.31 793 TRP A CA 1
ATOM 6092 C C . TRP A 1 793 ? -13.743 23.974 23.151 1.00 92.31 793 TRP A C 1
ATOM 6094 O O . TRP A 1 793 ? -14.812 24.222 23.705 1.00 92.31 793 TRP A O 1
ATOM 6104 N N . PHE A 1 794 ? -12.991 22.929 23.463 1.00 94.44 794 PHE A N 1
ATOM 6105 C CA . PHE A 1 794 ? -13.338 21.930 24.459 1.00 94.44 794 PHE A CA 1
ATOM 6106 C C . PHE A 1 794 ? -12.116 21.641 25.328 1.00 94.44 794 PHE A C 1
ATOM 6108 O O . PHE A 1 794 ? -11.009 21.550 24.803 1.00 94.44 794 PHE A O 1
ATOM 6115 N N . ARG A 1 795 ? -12.294 21.435 26.637 1.00 96.00 795 ARG A N 1
ATOM 6116 C CA . ARG A 1 795 ? -11.220 20.930 27.513 1.00 96.00 795 ARG A CA 1
ATOM 6117 C C . ARG A 1 795 ? -11.733 19.842 28.444 1.00 96.00 795 ARG A C 1
ATOM 6119 O O . ARG A 1 795 ? -12.824 19.965 28.998 1.00 96.00 795 ARG A O 1
ATOM 6126 N N . MET A 1 796 ? -10.936 18.792 28.647 1.00 96.62 796 MET A N 1
ATOM 6127 C CA . MET A 1 796 ? -11.184 17.767 29.666 1.00 96.62 796 MET A CA 1
ATOM 6128 C C . MET A 1 796 ? -10.824 18.318 31.052 1.00 96.62 796 MET A C 1
ATOM 6130 O O . MET A 1 796 ? -9.716 18.121 31.548 1.00 96.62 796 MET A O 1
ATOM 6134 N N . ASP A 1 797 ? -11.749 19.064 31.655 1.00 92.12 797 ASP A N 1
ATOM 6135 C CA . ASP A 1 797 ? -11.561 19.653 32.984 1.00 92.12 797 ASP A CA 1
ATOM 6136 C C . ASP A 1 797 ? -11.494 18.595 34.083 1.00 92.12 797 ASP A C 1
ATOM 6138 O O . ASP A 1 797 ? -10.591 18.628 34.920 1.00 92.12 797 ASP A O 1
ATOM 6142 N N . ASP A 1 798 ? -12.445 17.661 34.065 1.00 94.44 798 ASP A N 1
ATOM 6143 C CA . ASP A 1 798 ? -12.669 16.706 35.145 1.00 94.44 798 ASP A CA 1
ATOM 6144 C C . ASP A 1 798 ? -12.121 15.331 34.741 1.00 94.44 798 ASP A C 1
ATOM 6146 O O . ASP A 1 798 ? -12.868 14.422 34.368 1.00 94.44 798 ASP A O 1
ATOM 6150 N N . ILE A 1 799 ? -10.794 15.173 34.777 1.00 95.88 799 ILE A N 1
ATOM 6151 C CA . ILE A 1 799 ? -10.159 13.855 34.628 1.00 95.88 799 ILE A CA 1
ATOM 6152 C C . ILE A 1 799 ? -10.584 12.984 35.817 1.00 95.88 799 ILE A C 1
ATOM 6154 O O . ILE A 1 799 ? -10.391 13.356 36.969 1.00 95.88 799 ILE A O 1
ATOM 6158 N N . VAL A 1 800 ? -11.142 11.806 35.540 1.00 93.69 800 VAL A N 1
ATOM 6159 C CA . VAL A 1 800 ? -11.537 10.810 36.551 1.00 93.69 800 VAL A CA 1
ATOM 6160 C C . VAL A 1 800 ? -10.411 9.802 36.783 1.00 93.69 800 VAL A C 1
ATOM 6162 O O . VAL A 1 800 ? -10.194 9.345 37.907 1.00 93.69 800 VAL A O 1
ATOM 6165 N N . LYS A 1 801 ? -9.700 9.416 35.716 1.00 90.25 801 LYS A N 1
ATOM 6166 C CA . LYS A 1 801 ? -8.683 8.357 35.756 1.00 90.25 801 LYS A CA 1
ATOM 6167 C C . LYS A 1 801 ? -7.724 8.448 34.574 1.00 90.25 801 LYS A C 1
ATOM 6169 O O . LYS A 1 801 ? -8.169 8.571 33.434 1.00 90.25 801 LYS A O 1
ATOM 6174 N N . ALA A 1 802 ? -6.438 8.231 34.843 1.00 95.81 802 ALA A N 1
ATOM 6175 C CA . ALA A 1 802 ? -5.442 7.898 33.832 1.00 95.81 802 ALA A CA 1
ATOM 6176 C C . ALA A 1 802 ? -5.076 6.402 33.904 1.00 95.81 802 ALA A C 1
ATOM 6178 O O . ALA A 1 802 ? -5.096 5.763 34.961 1.00 95.81 802 ALA A O 1
ATOM 6179 N N . THR A 1 803 ? -4.754 5.811 32.759 1.00 94.88 803 THR A N 1
ATOM 6180 C CA . THR A 1 803 ? -4.237 4.438 32.632 1.00 94.88 803 THR A CA 1
ATOM 6181 C C . THR A 1 803 ? -3.047 4.484 31.696 1.00 94.88 803 THR A C 1
ATOM 6183 O O . THR A 1 803 ? -3.103 5.219 30.718 1.00 94.88 803 THR A O 1
ATOM 6186 N N . TYR A 1 804 ? -2.016 3.694 31.961 1.00 94.94 804 TYR A N 1
ATOM 6187 C CA . TYR A 1 804 ? -0.846 3.589 31.097 1.00 94.94 804 TYR A CA 1
ATOM 6188 C C . TYR A 1 804 ? -0.501 2.114 30.874 1.00 94.94 804 TYR A C 1
ATOM 6190 O O . TYR A 1 804 ? -0.564 1.312 31.814 1.00 94.94 804 TYR A O 1
ATOM 6198 N N . ALA A 1 805 ? -0.161 1.754 29.640 1.00 90.31 805 ALA A N 1
ATOM 6199 C CA . ALA A 1 805 ? 0.246 0.410 29.248 1.00 90.31 805 ALA A CA 1
ATOM 6200 C C . ALA A 1 805 ? 1.350 0.463 28.183 1.00 90.31 805 ALA A C 1
ATOM 6202 O O . ALA A 1 805 ? 1.310 1.318 27.307 1.00 90.31 805 ALA A O 1
ATOM 6203 N N . GLU A 1 806 ? 2.291 -0.472 28.248 1.00 85.31 806 GLU A N 1
ATOM 6204 C CA . GLU A 1 806 ? 3.399 -0.672 27.305 1.00 85.31 806 GLU A CA 1
ATOM 6205 C C . GLU A 1 806 ? 3.682 -2.182 27.183 1.00 85.31 806 GLU A C 1
ATOM 6207 O O . GLU A 1 806 ? 3.495 -2.912 28.162 1.00 85.31 806 GLU A O 1
ATOM 6212 N N . ASP A 1 807 ? 4.139 -2.657 26.019 1.00 82.50 807 ASP A N 1
ATOM 6213 C CA . ASP A 1 807 ? 4.706 -4.011 25.852 1.00 82.50 807 ASP A CA 1
ATOM 6214 C C . ASP A 1 807 ? 5.869 -4.013 24.843 1.00 82.50 807 ASP A C 1
ATOM 6216 O O . ASP A 1 807 ? 5.932 -4.772 23.871 1.00 82.50 807 ASP A O 1
ATOM 6220 N N . VAL A 1 808 ? 6.815 -3.104 25.079 1.00 76.19 808 VAL A N 1
ATOM 6221 C CA . VAL A 1 808 ? 8.011 -2.952 24.249 1.00 76.19 808 VAL A CA 1
ATOM 6222 C C . VAL A 1 808 ? 8.926 -4.162 24.461 1.00 76.19 808 VAL A C 1
ATOM 6224 O O . VAL A 1 808 ? 9.293 -4.489 25.589 1.00 76.19 808 VAL A O 1
ATOM 6227 N N . ARG A 1 809 ? 9.284 -4.857 23.372 1.00 77.56 809 ARG A N 1
ATOM 6228 C CA . ARG A 1 809 ? 10.187 -6.031 23.361 1.00 77.56 809 ARG A CA 1
ATOM 6229 C C . ARG A 1 809 ? 9.832 -7.129 24.389 1.00 77.56 809 ARG A C 1
ATOM 6231 O O . ARG A 1 809 ? 10.731 -7.780 24.925 1.00 77.56 809 ARG A O 1
ATOM 6238 N N . ARG A 1 810 ? 8.535 -7.382 24.631 1.00 71.56 810 ARG A N 1
ATOM 6239 C CA . ARG A 1 810 ? 8.000 -8.344 25.629 1.00 71.56 810 ARG A CA 1
ATOM 6240 C C . ARG A 1 810 ? 8.259 -7.955 27.097 1.00 71.56 810 ARG A C 1
ATOM 6242 O O . ARG A 1 810 ? 8.328 -8.826 27.966 1.00 71.56 810 ARG A O 1
ATOM 6249 N N . ASN A 1 811 ? 8.439 -6.666 27.383 1.00 75.62 811 ASN A N 1
ATOM 6250 C CA . ASN A 1 811 ? 8.623 -6.113 28.728 1.00 75.62 811 ASN A CA 1
ATOM 6251 C C . ASN A 1 811 ? 7.328 -5.438 29.230 1.00 75.62 811 ASN A C 1
ATOM 6253 O O . ASN A 1 811 ? 7.321 -4.263 29.593 1.00 75.62 811 ASN A O 1
ATOM 6257 N N . ALA A 1 812 ? 6.215 -6.178 29.195 1.00 81.69 812 ALA A N 1
ATOM 6258 C CA . ALA A 1 812 ? 4.878 -5.665 29.483 1.00 81.69 812 ALA A CA 1
ATOM 6259 C C . ALA A 1 812 ? 4.748 -5.003 30.867 1.00 81.69 812 ALA A C 1
ATOM 6261 O O . ALA A 1 812 ? 4.953 -5.636 31.908 1.00 81.69 812 ALA A O 1
ATOM 6262 N N . ARG A 1 813 ? 4.287 -3.748 30.888 1.00 85.75 813 ARG A N 1
ATOM 6263 C CA . ARG A 1 813 ? 3.986 -2.991 32.111 1.00 85.75 813 ARG A CA 1
ATOM 6264 C C . ARG A 1 813 ? 2.645 -2.281 31.943 1.00 85.75 813 ARG A C 1
ATOM 6266 O O . ARG A 1 813 ? 2.431 -1.547 30.986 1.00 85.75 813 ARG A O 1
ATOM 6273 N N . THR A 1 814 ? 1.728 -2.465 32.892 1.00 90.25 814 THR A N 1
ATOM 6274 C CA . THR A 1 814 ? 0.430 -1.767 32.889 1.00 90.25 814 THR A CA 1
ATOM 6275 C C . THR A 1 814 ? 0.105 -1.221 34.272 1.00 90.25 814 THR A C 1
ATOM 6277 O O . THR A 1 814 ? 0.492 -1.804 35.287 1.00 90.25 814 THR A O 1
ATOM 6280 N N . GLY A 1 815 ? -0.600 -0.094 34.323 1.00 92.00 815 GLY A N 1
ATOM 6281 C CA . GLY A 1 815 ? -0.956 0.557 35.575 1.00 92.00 815 GLY A CA 1
ATOM 6282 C C . GLY A 1 815 ? -2.002 1.651 35.419 1.00 92.00 815 GLY A C 1
ATOM 6283 O O . GLY A 1 815 ? -2.465 1.975 34.325 1.00 92.00 815 GLY A O 1
ATOM 6284 N N . LYS A 1 816 ? -2.419 2.193 36.559 1.00 92.75 816 LYS A N 1
ATOM 6285 C CA . LYS A 1 816 ? -3.460 3.216 36.685 1.00 92.75 816 LYS A CA 1
ATOM 6286 C C . LYS A 1 816 ? -2.913 4.325 37.572 1.00 92.75 816 LYS A C 1
ATOM 6288 O O . LYS A 1 816 ? -2.214 4.022 38.533 1.00 92.75 816 LYS A O 1
ATOM 6293 N N . ALA A 1 817 ? -3.268 5.562 37.257 1.00 93.00 817 ALA A N 1
ATOM 6294 C CA . ALA A 1 817 ? -3.070 6.710 38.127 1.00 93.00 817 ALA A CA 1
ATOM 6295 C C . ALA A 1 817 ? -4.435 7.352 38.407 1.00 93.00 817 ALA A C 1
ATOM 6297 O O . ALA A 1 817 ? -5.322 7.396 37.543 1.00 93.00 817 ALA A O 1
ATOM 6298 N N . THR A 1 818 ? -4.612 7.822 39.634 1.00 93.56 818 THR A N 1
ATOM 6299 C CA . THR A 1 818 ? -5.728 8.687 40.017 1.00 93.56 818 THR A CA 1
ATOM 6300 C C . THR A 1 818 ? -5.645 10.028 39.284 1.00 93.56 818 THR A C 1
ATOM 6302 O O . THR A 1 818 ? -4.605 10.399 38.735 1.00 93.56 818 THR A O 1
ATOM 6305 N N . ALA A 1 819 ? -6.751 10.772 39.282 1.00 92.44 819 ALA A N 1
ATOM 6306 C CA . ALA A 1 819 ? -6.773 12.140 38.777 1.00 92.44 819 ALA A CA 1
ATOM 6307 C C . ALA A 1 819 ? -5.749 13.038 39.495 1.00 92.44 819 ALA A C 1
ATOM 6309 O O . ALA A 1 819 ? -5.051 13.812 38.847 1.00 92.44 819 ALA A O 1
ATOM 6310 N N . GLU A 1 820 ? -5.627 12.893 40.817 1.00 93.69 820 GLU A N 1
ATOM 6311 C CA . GLU A 1 820 ? -4.706 13.667 41.656 1.00 93.69 820 GLU A CA 1
ATOM 6312 C C . GLU A 1 820 ? -3.239 13.377 41.309 1.00 93.69 820 GLU A C 1
ATOM 6314 O O . GLU A 1 820 ? -2.480 14.310 41.059 1.00 93.69 820 GLU A O 1
ATOM 6319 N N . GLU A 1 821 ? -2.850 12.100 41.205 1.00 95.81 821 GLU A N 1
ATOM 6320 C CA . GLU A 1 821 ? -1.492 11.709 40.795 1.00 95.81 821 GLU A CA 1
ATOM 6321 C C . GLU A 1 821 ? -1.160 12.199 39.378 1.00 95.81 821 GLU A C 1
ATOM 6323 O O . GLU A 1 821 ? -0.069 12.714 39.150 1.00 95.81 821 GLU A O 1
ATOM 6328 N N . TYR A 1 822 ? -2.096 12.072 38.428 1.00 96.31 822 TYR A N 1
ATOM 6329 C CA . TYR A 1 822 ? -1.894 12.519 37.047 1.00 96.31 822 TYR A CA 1
ATOM 6330 C C . TYR A 1 822 ? -1.743 14.045 36.942 1.00 96.31 822 TYR A C 1
ATOM 6332 O O . TYR A 1 822 ? -0.811 14.519 36.297 1.00 96.31 822 TYR A O 1
ATOM 6340 N N . LEU A 1 823 ? -2.619 14.816 37.597 1.00 94.56 823 LEU A N 1
ATOM 6341 C CA . LEU A 1 823 ? -2.598 16.286 37.567 1.00 94.56 823 LEU A CA 1
ATOM 6342 C C . LEU A 1 823 ? -1.443 16.894 38.384 1.00 94.56 823 LEU A C 1
ATOM 6344 O O . LEU A 1 823 ? -1.086 18.050 38.156 1.00 94.56 823 LEU A O 1
ATOM 6348 N N . ALA A 1 824 ? -0.867 16.141 39.327 1.00 95.19 824 ALA A N 1
ATOM 6349 C CA . ALA A 1 824 ? 0.339 16.524 40.064 1.00 95.19 824 ALA A CA 1
ATOM 6350 C C . ALA A 1 824 ? 1.647 16.142 39.340 1.00 95.19 824 ALA A C 1
ATOM 6352 O O . ALA A 1 824 ? 2.711 16.649 39.700 1.00 95.19 824 ALA A O 1
ATOM 6353 N N . ALA A 1 825 ? 1.591 15.260 38.338 1.00 95.75 825 ALA A N 1
ATOM 6354 C CA . ALA A 1 825 ? 2.759 14.813 37.590 1.00 95.75 825 ALA A CA 1
ATOM 6355 C C . ALA A 1 825 ? 3.097 15.739 36.406 1.00 95.75 825 ALA A C 1
ATOM 6357 O O . ALA A 1 825 ? 2.232 16.306 35.732 1.00 95.75 825 ALA A O 1
ATOM 6358 N N . SER A 1 826 ? 4.396 15.855 36.132 1.00 94.62 826 SER A N 1
ATOM 6359 C CA . SER A 1 826 ? 4.937 16.552 34.959 1.00 94.62 826 SER A CA 1
ATOM 6360 C C . SER A 1 826 ? 5.330 15.553 33.861 1.00 94.62 826 SER A C 1
ATOM 6362 O O . SER A 1 826 ? 5.549 14.376 34.166 1.00 94.62 826 SER A O 1
ATOM 6364 N N . PRO A 1 827 ? 5.441 15.995 32.595 1.00 95.88 827 PRO A N 1
ATOM 6365 C CA . PRO A 1 827 ? 6.148 15.252 31.556 1.00 95.88 827 PRO A CA 1
ATOM 6366 C C . PRO A 1 827 ? 7.609 14.989 31.950 1.00 95.88 827 PRO A C 1
ATOM 6368 O O . PRO A 1 827 ? 8.223 15.776 32.672 1.00 95.88 827 PRO A O 1
ATOM 6371 N N . ASP A 1 828 ? 8.168 13.889 31.460 1.00 96.00 828 ASP A N 1
ATOM 6372 C CA . ASP A 1 828 ? 9.574 13.535 31.628 1.00 96.00 828 ASP A CA 1
ATOM 6373 C C . ASP A 1 828 ? 10.479 14.498 30.826 1.00 96.00 828 ASP A C 1
ATOM 6375 O O . ASP A 1 828 ? 10.313 14.608 29.609 1.00 96.00 828 ASP A O 1
ATOM 6379 N N . PRO A 1 829 ? 11.437 15.207 31.459 1.00 94.88 829 PRO A N 1
ATOM 6380 C CA . PRO A 1 829 ? 12.130 16.339 30.829 1.00 94.88 829 PRO A CA 1
ATOM 6381 C C . PRO A 1 829 ? 13.036 15.945 29.651 1.00 94.88 829 PRO A C 1
ATOM 6383 O O . PRO A 1 829 ? 13.331 16.775 28.789 1.00 94.88 829 PRO A O 1
ATOM 6386 N N . VAL A 1 830 ? 13.455 14.678 29.594 1.00 94.25 830 VAL A N 1
ATOM 6387 C CA . VAL A 1 830 ? 14.326 14.133 28.541 1.00 94.25 830 VAL A CA 1
ATOM 6388 C C . VAL A 1 830 ? 13.554 13.427 27.421 1.00 94.25 830 VAL A C 1
ATOM 6390 O O . VAL A 1 830 ? 14.167 12.972 26.457 1.00 94.25 830 VAL A O 1
ATOM 6393 N N . ALA A 1 831 ? 12.217 13.364 27.494 1.00 92.12 831 ALA A N 1
ATOM 6394 C CA . ALA A 1 831 ? 11.386 12.627 26.538 1.00 92.12 831 ALA A CA 1
ATOM 6395 C C . ALA A 1 831 ? 11.588 13.072 25.078 1.00 92.12 831 ALA A C 1
ATOM 6397 O O . ALA A 1 831 ? 11.683 12.232 24.188 1.00 92.12 831 ALA A O 1
ATOM 6398 N N . GLN A 1 832 ? 11.736 14.380 24.850 1.00 89.56 832 GLN A N 1
ATOM 6399 C CA . GLN A 1 832 ? 12.004 14.983 23.535 1.00 89.56 832 GLN A CA 1
ATOM 6400 C C . GLN A 1 832 ? 13.365 14.597 22.918 1.00 89.56 832 GLN A C 1
ATOM 6402 O O . GLN A 1 832 ? 13.593 14.838 21.737 1.00 89.56 832 GLN A O 1
ATOM 6407 N N . TYR A 1 833 ? 14.277 14.015 23.704 1.00 92.50 833 TYR A N 1
ATOM 6408 C CA . TYR A 1 833 ? 15.625 13.629 23.273 1.00 92.50 833 TYR A CA 1
ATOM 6409 C C . TYR A 1 833 ? 15.819 12.108 23.182 1.00 92.50 833 TYR A C 1
ATOM 6411 O O . TYR A 1 833 ? 16.928 11.665 22.877 1.00 92.50 833 TYR A O 1
ATOM 6419 N N . ARG A 1 834 ? 14.770 11.310 23.443 1.00 90.06 834 ARG A N 1
ATOM 6420 C CA . ARG A 1 834 ? 14.831 9.841 23.570 1.00 90.06 834 ARG A CA 1
ATOM 6421 C C . ARG A 1 834 ? 15.608 9.160 22.454 1.00 90.06 834 ARG A C 1
ATOM 6423 O O . ARG A 1 834 ? 16.560 8.442 22.743 1.00 90.06 834 ARG A O 1
ATOM 6430 N N . ASP A 1 835 ? 15.235 9.420 21.206 1.00 88.50 835 ASP A N 1
ATOM 6431 C CA . ASP A 1 835 ? 15.794 8.705 20.056 1.00 88.50 835 ASP A CA 1
ATOM 6432 C C . ASP A 1 835 ? 17.262 9.072 19.820 1.00 88.50 835 ASP A C 1
ATOM 6434 O O . ASP A 1 835 ? 18.077 8.196 19.533 1.00 88.50 835 ASP A O 1
ATOM 6438 N N . SER A 1 836 ? 17.633 10.341 20.041 1.00 91.69 836 SER A N 1
ATOM 6439 C CA . SER A 1 836 ? 19.042 10.750 20.028 1.00 91.69 836 SER A CA 1
ATOM 6440 C C . SER A 1 836 ? 19.811 10.048 21.135 1.00 91.69 836 SER A C 1
ATOM 6442 O O . SER A 1 836 ? 20.817 9.424 20.842 1.00 91.69 836 SER A O 1
ATOM 6444 N N . ILE A 1 837 ? 19.334 10.090 22.383 1.00 92.69 837 ILE A N 1
ATOM 6445 C CA . ILE A 1 837 ? 20.039 9.495 23.525 1.00 92.69 837 ILE A CA 1
ATOM 6446 C C . ILE A 1 837 ? 20.177 7.973 23.352 1.00 92.69 837 ILE A C 1
ATOM 6448 O O . ILE A 1 837 ? 21.240 7.426 23.627 1.00 92.69 837 ILE A O 1
ATOM 6452 N N . CYS A 1 838 ? 19.155 7.274 22.850 1.00 93.38 838 CYS A N 1
ATOM 6453 C CA . CYS A 1 838 ? 19.260 5.846 22.540 1.00 93.38 838 CYS A CA 1
ATOM 6454 C C . CYS A 1 838 ? 20.202 5.574 21.354 1.00 93.38 838 CYS A C 1
ATOM 6456 O O . CYS A 1 838 ? 20.975 4.618 21.407 1.00 93.38 838 CYS A O 1
ATOM 6458 N N . SER A 1 839 ? 20.215 6.429 20.325 1.00 91.50 839 SER A N 1
ATOM 6459 C CA . SER A 1 839 ? 21.212 6.350 19.251 1.00 91.50 839 SER A CA 1
ATOM 6460 C C . SER A 1 839 ? 22.631 6.619 19.758 1.00 91.50 839 SER A C 1
ATOM 6462 O O . SER A 1 839 ? 23.558 5.961 19.297 1.00 91.50 839 SER A O 1
ATOM 6464 N N . ASP A 1 840 ? 22.808 7.561 20.683 1.00 89.94 840 ASP A N 1
ATOM 6465 C CA . ASP A 1 840 ? 24.087 7.940 21.281 1.00 89.94 840 ASP A CA 1
ATOM 6466 C C . ASP A 1 840 ? 24.617 6.798 22.171 1.00 89.94 840 ASP A C 1
ATOM 6468 O O . ASP A 1 840 ? 25.758 6.370 22.005 1.00 89.94 840 ASP A O 1
ATOM 6472 N N . LEU A 1 841 ? 23.753 6.197 22.998 1.00 91.69 841 LEU A N 1
ATOM 6473 C CA . LEU A 1 841 ? 24.029 4.988 23.790 1.00 91.69 841 LEU A CA 1
ATOM 6474 C C . LEU A 1 841 ? 24.376 3.749 22.941 1.00 91.69 841 LEU A C 1
ATOM 6476 O O . LEU A 1 841 ? 25.036 2.839 23.437 1.00 91.69 841 LEU A O 1
ATOM 6480 N N . ASN A 1 842 ? 23.939 3.681 21.682 1.00 93.88 842 ASN A N 1
ATOM 6481 C CA . ASN A 1 842 ? 24.209 2.542 20.795 1.00 93.88 842 ASN A CA 1
ATOM 6482 C C . ASN A 1 842 ? 25.396 2.761 19.843 1.00 93.88 842 ASN A C 1
ATOM 6484 O O . ASN A 1 842 ? 25.750 1.846 19.096 1.00 93.88 842 ASN A O 1
ATOM 6488 N N . LYS A 1 843 ? 26.053 3.929 19.878 1.00 89.38 843 LYS A N 1
ATOM 6489 C CA . LYS A 1 843 ? 27.314 4.145 19.153 1.00 89.38 843 LYS A CA 1
ATOM 6490 C C . LYS A 1 843 ? 28.405 3.227 19.702 1.00 89.38 843 LYS A C 1
ATOM 6492 O O . LYS A 1 843 ? 28.511 3.011 20.909 1.00 89.38 843 LYS A O 1
ATOM 6497 N N . SER A 1 844 ? 29.224 2.690 18.801 1.00 77.88 844 SER A N 1
ATOM 6498 C CA . SER A 1 844 ? 30.385 1.875 19.158 1.00 77.88 844 SER A CA 1
ATOM 6499 C C . SER A 1 844 ? 31.526 2.749 19.682 1.00 77.88 844 SER A C 1
ATOM 6501 O O . SER A 1 844 ? 31.970 3.668 18.998 1.00 77.88 844 SER A O 1
ATOM 6503 N N . ALA A 1 845 ? 32.012 2.415 20.872 1.00 74.75 845 ALA A N 1
ATOM 6504 C CA . ALA A 1 845 ? 33.199 2.957 21.519 1.00 74.75 845 ALA A CA 1
ATOM 6505 C C . ALA A 1 845 ? 34.300 1.879 21.611 1.00 74.75 845 ALA A C 1
ATOM 6507 O O . ALA A 1 845 ? 34.121 0.735 21.170 1.00 74.75 845 ALA A O 1
ATOM 6508 N N . THR A 1 846 ? 35.446 2.227 22.201 1.00 69.25 846 THR A N 1
ATOM 6509 C CA . THR A 1 846 ? 36.536 1.284 22.490 1.00 69.25 846 THR A CA 1
ATOM 6510 C C . THR A 1 846 ? 36.042 0.181 23.437 1.00 69.25 846 THR A C 1
ATOM 6512 O O . THR A 1 846 ? 35.915 0.392 24.637 1.00 69.25 846 THR A O 1
ATOM 6515 N N . GLY A 1 847 ? 35.747 -1.006 22.893 1.00 65.44 847 GLY A N 1
ATOM 6516 C CA . GLY A 1 847 ? 35.250 -2.165 23.652 1.00 65.44 847 GLY A CA 1
ATOM 6517 C C . GLY A 1 847 ? 33.804 -2.590 23.359 1.00 65.44 847 GLY A C 1
ATOM 6518 O O . GLY A 1 847 ? 33.401 -3.657 23.816 1.00 65.44 847 GLY A O 1
ATOM 6519 N N . GLY A 1 848 ? 33.039 -1.827 22.568 1.00 80.75 848 GLY A N 1
ATOM 6520 C CA . GLY A 1 848 ? 31.664 -2.170 22.170 1.00 80.75 848 GLY A CA 1
ATOM 6521 C C . GLY A 1 848 ? 30.716 -0.964 22.181 1.00 80.75 848 GLY A C 1
ATOM 6522 O O . GLY A 1 848 ? 31.174 0.167 22.334 1.00 80.75 848 GLY A O 1
ATOM 6523 N N . PRO A 1 849 ? 29.396 -1.159 22.006 1.00 88.19 849 PRO A N 1
ATOM 6524 C CA . PRO A 1 849 ? 28.410 -0.097 22.215 1.00 88.19 849 PRO A CA 1
ATOM 6525 C C . PRO A 1 849 ? 28.506 0.501 23.626 1.00 88.19 849 PRO A C 1
ATOM 6527 O O . PRO A 1 849 ? 28.713 -0.239 24.589 1.00 88.19 849 PRO A O 1
ATOM 6530 N N . VAL A 1 850 ? 28.294 1.812 23.775 1.00 90.69 850 VAL A N 1
ATOM 6531 C CA . VAL A 1 850 ? 28.298 2.487 25.094 1.00 90.69 850 VAL A CA 1
ATOM 6532 C C . VAL A 1 850 ? 27.314 1.823 26.070 1.00 90.69 850 VAL A C 1
ATOM 6534 O O . VAL A 1 850 ? 27.648 1.565 27.226 1.00 90.69 850 VAL A O 1
ATOM 6537 N N . SER A 1 851 ? 26.132 1.435 25.589 1.00 92.38 851 SER A N 1
ATOM 6538 C CA . SER A 1 851 ? 25.131 0.678 26.345 1.00 92.38 851 SER A CA 1
ATOM 6539 C C . SER A 1 851 ? 25.620 -0.703 26.803 1.00 92.38 851 SER A C 1
ATOM 6541 O O . SER A 1 851 ? 25.183 -1.170 27.853 1.00 92.38 851 SER A O 1
ATOM 6543 N N . ALA A 1 852 ? 26.544 -1.343 26.077 1.00 91.44 852 ALA A N 1
ATOM 6544 C CA . ALA A 1 852 ? 27.143 -2.627 26.447 1.00 91.44 852 ALA A CA 1
ATOM 6545 C C . ALA A 1 852 ? 28.241 -2.467 27.506 1.00 91.44 852 ALA A C 1
ATOM 6547 O O . ALA A 1 852 ? 28.298 -3.268 28.438 1.00 91.44 852 ALA A O 1
ATOM 6548 N N . ILE A 1 853 ? 29.047 -1.403 27.405 1.00 90.69 853 ILE A N 1
ATOM 6549 C CA . ILE A 1 853 ? 30.033 -1.015 28.426 1.00 90.69 853 ILE A CA 1
ATOM 6550 C C . ILE A 1 853 ? 29.305 -0.718 29.744 1.00 90.69 853 ILE A C 1
ATOM 6552 O O . ILE A 1 853 ? 29.560 -1.373 30.752 1.00 90.69 853 ILE A O 1
ATOM 6556 N N . ILE A 1 854 ? 28.300 0.165 29.718 1.00 92.56 854 ILE A N 1
ATOM 6557 C CA . ILE A 1 854 ? 27.495 0.500 30.902 1.00 92.56 854 ILE A CA 1
ATOM 6558 C C . 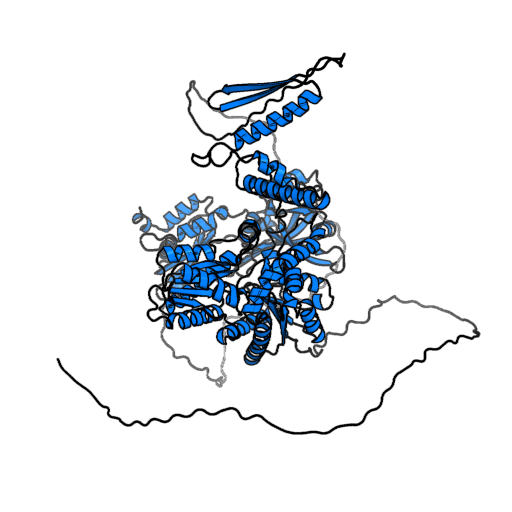ILE A 1 854 ? 26.764 -0.732 31.454 1.00 92.56 854 ILE A C 1
ATOM 6560 O O . ILE A 1 854 ? 26.708 -0.918 32.671 1.00 92.56 854 ILE A O 1
ATOM 6564 N N . ALA A 1 855 ? 26.225 -1.607 30.596 1.00 92.12 855 ALA A N 1
ATOM 6565 C CA . ALA A 1 855 ? 25.610 -2.853 31.047 1.00 92.12 855 ALA A CA 1
ATOM 6566 C C . ALA A 1 855 ? 26.614 -3.773 31.758 1.00 92.12 855 ALA A C 1
ATOM 6568 O O . ALA A 1 855 ? 26.257 -4.374 32.771 1.00 92.12 855 ALA A O 1
ATOM 6569 N N . LYS A 1 856 ? 27.855 -3.877 31.268 1.00 91.19 856 LYS A N 1
ATOM 6570 C CA . LYS A 1 856 ? 28.919 -4.679 31.885 1.00 91.19 856 LYS A CA 1
ATOM 6571 C C . LYS A 1 856 ? 29.282 -4.147 33.271 1.00 91.19 856 LYS A C 1
ATOM 6573 O O . LYS A 1 856 ? 29.137 -4.885 34.245 1.00 91.19 856 LYS A O 1
ATOM 6578 N N . GLU A 1 857 ? 29.617 -2.863 33.380 1.00 89.62 857 GLU A N 1
ATOM 6579 C CA . GLU A 1 857 ? 29.994 -2.238 34.658 1.00 89.62 857 GLU A CA 1
ATOM 6580 C C . GLU A 1 857 ? 28.835 -2.232 35.673 1.00 89.62 857 GLU A C 1
ATOM 6582 O O . GLU A 1 857 ? 29.022 -2.557 36.845 1.00 89.62 857 GLU A O 1
ATOM 6587 N N . THR A 1 858 ? 27.598 -1.973 35.228 1.00 88.25 858 THR A N 1
ATOM 6588 C CA . THR A 1 858 ? 26.413 -1.957 36.114 1.00 88.25 858 THR A CA 1
ATOM 6589 C C . THR A 1 858 ? 25.987 -3.358 36.580 1.00 88.25 858 THR A C 1
ATOM 6591 O O . THR A 1 858 ? 25.364 -3.498 37.636 1.00 88.25 858 THR A O 1
ATOM 6594 N N . THR A 1 859 ? 26.267 -4.410 35.801 1.00 88.12 859 THR A N 1
ATOM 6595 C CA . THR A 1 859 ? 25.884 -5.792 36.155 1.00 88.12 859 THR A CA 1
ATOM 6596 C C . THR A 1 859 ? 26.981 -6.555 36.892 1.00 88.12 859 THR A C 1
ATOM 6598 O O . THR A 1 859 ? 26.657 -7.444 37.680 1.00 88.12 859 THR A O 1
ATOM 6601 N N . GLY A 1 860 ? 28.257 -6.256 36.622 1.00 86.75 860 GLY A N 1
ATOM 6602 C CA . GLY A 1 860 ? 29.387 -7.114 36.993 1.00 86.75 860 GLY A CA 1
ATOM 6603 C C . GLY A 1 860 ? 29.411 -8.453 36.238 1.00 86.75 860 GLY A C 1
ATOM 6604 O O . GLY A 1 860 ? 30.061 -9.396 36.685 1.00 86.75 860 GLY A O 1
ATOM 6605 N N . LEU A 1 861 ? 28.669 -8.567 35.129 1.00 88.50 861 LEU A N 1
ATOM 6606 C CA . LEU A 1 861 ? 28.517 -9.783 34.328 1.00 88.50 861 LEU A CA 1
ATOM 6607 C C . LEU A 1 861 ? 29.111 -9.584 32.932 1.00 88.50 861 LEU A C 1
ATOM 6609 O O . LEU A 1 861 ? 29.168 -8.471 32.413 1.00 88.50 861 LEU A O 1
ATOM 6613 N N . ASP A 1 862 ? 29.520 -10.677 32.289 1.00 87.44 862 ASP A N 1
ATOM 6614 C CA . ASP A 1 862 ? 30.104 -10.601 30.953 1.00 87.44 862 ASP A CA 1
ATOM 6615 C C . ASP A 1 862 ? 29.023 -10.394 29.876 1.00 87.44 862 ASP A C 1
ATOM 6617 O O . ASP A 1 862 ? 28.356 -11.331 29.421 1.00 87.44 862 ASP A O 1
ATOM 6621 N N . VAL A 1 863 ? 28.818 -9.125 29.518 1.00 89.69 863 VAL A N 1
ATOM 6622 C CA . VAL A 1 863 ? 27.914 -8.670 28.457 1.00 89.69 863 VAL A CA 1
ATOM 6623 C C . VAL A 1 863 ? 28.662 -8.666 27.125 1.00 89.69 863 VAL A C 1
ATOM 6625 O O . VAL A 1 863 ? 29.651 -7.960 26.957 1.00 89.69 863 VAL A O 1
ATOM 6628 N N . THR A 1 864 ? 28.161 -9.445 26.166 1.00 86.12 864 THR A N 1
ATOM 6629 C CA . THR A 1 864 ? 28.724 -9.565 24.806 1.00 86.12 864 THR A CA 1
ATOM 6630 C C . THR A 1 864 ? 28.189 -8.504 23.847 1.00 86.12 864 THR A C 1
ATOM 6632 O O . THR A 1 864 ? 28.879 -8.108 22.913 1.00 86.12 864 THR A O 1
ATOM 6635 N N . ASN A 1 865 ? 26.953 -8.051 24.068 1.00 89.12 865 ASN A N 1
ATOM 6636 C CA . ASN A 1 865 ? 26.311 -6.970 23.330 1.00 89.12 865 ASN A CA 1
ATOM 6637 C C . ASN A 1 865 ? 25.149 -6.399 24.157 1.00 89.12 865 ASN A C 1
ATOM 6639 O O . ASN A 1 865 ? 24.501 -7.140 24.903 1.00 89.12 865 ASN A O 1
ATOM 6643 N N . ALA A 1 866 ? 24.838 -5.120 23.972 1.00 91.88 866 ALA A N 1
ATOM 6644 C CA . ALA A 1 866 ? 23.616 -4.503 24.464 1.00 91.88 866 ALA A CA 1
ATOM 6645 C C . ALA A 1 866 ? 23.090 -3.475 23.461 1.00 91.88 866 ALA A C 1
ATOM 6647 O O . ALA A 1 866 ? 23.849 -2.885 22.697 1.00 91.88 866 ALA A O 1
ATOM 6648 N N . GLU A 1 867 ? 21.779 -3.264 23.491 1.00 93.88 867 GLU A N 1
ATOM 6649 C CA . GLU A 1 867 ? 21.091 -2.280 22.661 1.00 93.88 867 GLU A CA 1
ATOM 6650 C C . GLU A 1 867 ? 20.089 -1.513 23.532 1.00 93.88 867 GLU A C 1
ATOM 6652 O O . GLU A 1 867 ? 19.085 -2.079 23.975 1.00 93.88 867 GLU A O 1
ATOM 6657 N N . ALA A 1 868 ? 20.366 -0.237 23.800 1.00 94.12 868 ALA A N 1
ATOM 6658 C CA . ALA A 1 868 ? 19.447 0.674 24.471 1.00 94.12 868 ALA A CA 1
ATOM 6659 C C . ALA A 1 868 ? 18.284 1.011 23.528 1.00 94.12 868 ALA A C 1
ATOM 6661 O O . ALA A 1 868 ? 18.506 1.498 22.423 1.00 94.12 868 ALA A O 1
ATOM 6662 N N . TYR A 1 869 ? 17.046 0.762 23.955 1.00 91.00 869 TYR A N 1
ATOM 6663 C CA . TYR A 1 869 ? 15.856 0.953 23.112 1.00 91.00 869 TYR A CA 1
ATOM 6664 C C . TYR A 1 869 ? 14.833 1.936 23.692 1.00 91.00 869 TYR A C 1
ATOM 6666 O O . TYR A 1 869 ? 13.807 2.184 23.064 1.00 91.00 869 TYR A O 1
ATOM 6674 N N . ARG A 1 870 ? 15.076 2.467 24.898 1.00 89.94 870 ARG A N 1
ATOM 6675 C CA . ARG A 1 870 ? 14.242 3.496 25.533 1.00 89.94 870 ARG A CA 1
ATOM 6676 C C . ARG A 1 870 ? 14.983 4.187 26.672 1.00 89.94 870 ARG A C 1
ATOM 6678 O O . ARG A 1 870 ? 15.709 3.522 27.404 1.00 89.94 870 ARG A O 1
ATOM 6685 N N . VAL A 1 871 ? 14.722 5.474 26.894 1.00 94.25 871 VAL A N 1
ATOM 6686 C CA . VAL A 1 871 ? 15.251 6.249 28.030 1.00 94.25 871 VAL A CA 1
ATOM 6687 C C . VAL A 1 871 ? 14.180 7.149 28.660 1.00 94.25 871 VAL A C 1
ATOM 6689 O O . VAL A 1 871 ? 13.225 7.573 28.003 1.00 94.25 871 VAL A O 1
ATOM 6692 N N . ASP A 1 872 ? 14.341 7.422 29.951 1.00 95.19 872 ASP A N 1
ATOM 6693 C CA . ASP A 1 872 ? 13.636 8.455 30.712 1.00 95.19 872 ASP A CA 1
ATOM 6694 C C . ASP A 1 872 ? 14.572 9.046 31.784 1.00 95.19 872 ASP A C 1
ATOM 6696 O O . ASP A 1 872 ? 15.697 8.572 31.962 1.00 95.19 872 ASP A O 1
ATOM 6700 N N . SER A 1 873 ? 14.131 10.067 32.526 1.00 96.19 873 SER A N 1
ATOM 6701 C CA . SER A 1 873 ? 14.976 10.758 33.519 1.00 96.19 873 SER A CA 1
ATOM 6702 C C . SER A 1 873 ? 15.522 9.888 34.665 1.00 96.19 873 SER A C 1
ATOM 6704 O O . SER A 1 873 ? 16.343 10.378 35.439 1.00 96.19 873 SER A O 1
ATOM 6706 N N . LEU A 1 874 ? 15.105 8.624 34.800 1.00 96.56 874 LEU A N 1
ATOM 6707 C CA . LEU A 1 874 ? 15.579 7.684 35.823 1.00 96.56 874 LEU A CA 1
ATOM 6708 C C . LEU A 1 874 ? 16.446 6.540 35.261 1.00 96.56 874 LEU A C 1
ATOM 6710 O O . LEU A 1 874 ? 16.829 5.652 36.025 1.00 96.56 874 LEU A O 1
ATOM 6714 N N . GLY A 1 875 ? 16.730 6.505 33.955 1.00 95.88 875 GLY A N 1
ATOM 6715 C CA . GLY A 1 875 ? 17.572 5.481 33.323 1.00 95.88 875 GLY A CA 1
ATOM 6716 C C . GLY A 1 875 ? 17.074 5.020 31.956 1.00 95.88 875 GLY A C 1
ATOM 6717 O O . GLY A 1 875 ? 16.082 5.525 31.427 1.00 95.88 875 GLY A O 1
ATOM 6718 N N . PHE A 1 876 ? 17.734 4.002 31.404 1.00 95.56 876 PHE A N 1
ATOM 6719 C CA . PHE A 1 876 ? 17.409 3.429 30.096 1.00 95.56 876 PHE A CA 1
ATOM 6720 C C . PHE A 1 876 ? 17.108 1.926 30.153 1.00 95.56 876 PHE A C 1
ATOM 6722 O O . PHE A 1 876 ? 17.606 1.197 31.010 1.00 95.56 876 PHE A O 1
ATOM 6729 N N . ASP A 1 877 ? 16.243 1.457 29.255 1.00 93.69 877 ASP A N 1
ATOM 6730 C CA . ASP A 1 877 ? 16.014 0.032 29.009 1.00 93.69 877 ASP A CA 1
ATOM 6731 C C . ASP A 1 877 ? 16.933 -0.449 27.881 1.00 93.69 877 ASP A C 1
ATOM 6733 O O . ASP A 1 877 ? 17.002 0.174 26.818 1.00 93.69 877 ASP A O 1
ATOM 6737 N N . ALA A 1 878 ? 17.608 -1.575 28.107 1.00 94.06 878 ALA A N 1
ATOM 6738 C CA . ALA A 1 878 ? 18.504 -2.202 27.145 1.00 94.06 878 ALA A CA 1
ATOM 6739 C C . ALA A 1 878 ? 18.201 -3.697 26.974 1.00 94.06 878 ALA A C 1
ATOM 6741 O O . ALA A 1 878 ? 17.806 -4.388 27.916 1.00 94.06 878 ALA A O 1
ATOM 6742 N N . MET A 1 879 ? 18.397 -4.207 25.759 1.00 93.44 879 MET A N 1
ATOM 6743 C CA . MET A 1 879 ? 18.371 -5.636 25.458 1.00 93.44 879 MET A CA 1
ATOM 6744 C C . MET A 1 879 ? 19.806 -6.171 25.503 1.00 93.44 879 MET A C 1
ATOM 6746 O O . MET A 1 879 ? 20.576 -5.932 24.576 1.00 93.44 879 MET A O 1
ATOM 6750 N N . CYS A 1 880 ? 20.173 -6.879 26.571 1.00 92.00 880 CYS A N 1
ATOM 6751 C CA . CYS A 1 880 ? 21.544 -7.339 26.808 1.00 92.00 880 CYS A CA 1
ATOM 6752 C C . CYS A 1 880 ? 21.706 -8.834 26.511 1.00 92.00 880 CYS A C 1
ATOM 6754 O O . CYS A 1 880 ? 20.894 -9.655 26.943 1.00 92.00 880 CYS A O 1
ATOM 6756 N N . THR A 1 881 ? 22.782 -9.193 25.812 1.00 91.25 881 THR A N 1
ATOM 6757 C CA . THR A 1 881 ? 23.180 -10.581 25.536 1.00 91.25 881 THR A CA 1
ATOM 6758 C C . THR A 1 881 ? 24.406 -10.922 26.375 1.00 91.25 881 THR A C 1
ATOM 6760 O O . THR A 1 881 ? 25.460 -10.298 26.234 1.00 91.25 881 THR A O 1
ATOM 6763 N N . PHE A 1 882 ? 24.276 -11.912 27.252 1.00 88.25 882 PHE A N 1
ATOM 6764 C CA . PHE A 1 882 ? 25.322 -12.309 28.196 1.00 88.25 882 PHE A CA 1
ATOM 6765 C C . PHE A 1 882 ? 26.067 -13.542 27.675 1.00 88.25 882 PHE A C 1
ATOM 6767 O O . PHE A 1 882 ? 25.486 -14.370 26.971 1.00 88.25 882 PHE A O 1
ATOM 6774 N N . SER A 1 883 ? 27.336 -13.710 28.045 1.00 81.88 883 SER A N 1
ATOM 6775 C CA . SER A 1 883 ? 28.102 -14.906 27.678 1.00 81.88 883 SER A CA 1
ATOM 6776 C C . SER A 1 883 ? 27.385 -16.186 28.133 1.00 81.88 883 SER A C 1
ATOM 6778 O O . SER A 1 883 ? 27.100 -16.381 29.312 1.00 81.88 883 SER A O 1
ATOM 6780 N N . GLY A 1 884 ? 27.038 -17.045 27.168 1.00 74.19 884 GLY A N 1
ATOM 6781 C CA . GLY A 1 884 ? 26.277 -18.281 27.390 1.00 74.19 884 GLY A CA 1
ATOM 6782 C C . GLY A 1 884 ? 24.748 -18.138 27.468 1.00 74.19 884 GLY A C 1
ATOM 6783 O O . GLY A 1 884 ? 24.070 -19.146 27.673 1.00 74.19 884 GLY A O 1
ATOM 6784 N N . ARG A 1 885 ? 24.168 -16.938 27.290 1.00 76.88 885 ARG A N 1
ATOM 6785 C CA . ARG A 1 885 ? 22.716 -16.720 27.415 1.00 76.88 885 ARG A CA 1
ATOM 6786 C C . ARG A 1 885 ? 22.159 -15.695 26.423 1.00 76.88 885 ARG A C 1
ATOM 6788 O O . ARG A 1 885 ? 22.622 -14.563 26.340 1.00 76.88 885 ARG A O 1
ATOM 6795 N N . GLY A 1 886 ? 21.099 -16.102 25.720 1.00 75.69 886 GLY A N 1
ATOM 6796 C CA . GLY A 1 886 ? 20.379 -15.261 24.759 1.00 75.69 886 GLY A CA 1
ATOM 6797 C C . GLY A 1 886 ? 19.782 -13.977 25.364 1.00 75.69 886 GLY A C 1
ATOM 6798 O O . GLY A 1 886 ? 19.706 -13.854 26.588 1.00 75.69 886 GLY A O 1
ATOM 6799 N N . PRO A 1 887 ? 19.353 -13.032 24.509 1.00 87.12 887 PRO A N 1
ATOM 6800 C CA . PRO A 1 887 ? 19.062 -11.649 24.885 1.00 87.12 887 PRO A CA 1
ATOM 6801 C C . PRO A 1 887 ? 17.965 -11.504 25.952 1.00 87.12 887 PRO A C 1
ATOM 6803 O O . PRO A 1 887 ? 16.931 -12.176 25.905 1.00 87.12 887 PRO A O 1
ATOM 6806 N N . VAL A 1 888 ? 18.187 -10.593 26.906 1.00 88.12 888 VAL A N 1
ATOM 6807 C CA . VAL A 1 888 ? 17.273 -10.283 28.015 1.00 88.12 888 VAL A CA 1
ATOM 6808 C C . VAL A 1 888 ? 17.131 -8.769 28.194 1.00 88.12 888 VAL A C 1
ATOM 6810 O O . VAL A 1 888 ? 18.125 -8.049 28.254 1.00 88.12 888 VAL A O 1
ATOM 6813 N N . ASN A 1 889 ? 15.893 -8.291 28.349 1.00 90.50 889 ASN A N 1
ATOM 6814 C CA . ASN A 1 889 ? 15.614 -6.908 28.741 1.00 90.50 889 ASN A CA 1
ATOM 6815 C C . ASN A 1 889 ? 16.103 -6.634 30.171 1.00 90.50 889 ASN A C 1
ATOM 6817 O O . ASN A 1 889 ? 15.681 -7.329 31.101 1.00 90.50 889 ASN A O 1
ATOM 6821 N N . ILE A 1 890 ? 16.902 -5.584 30.354 1.00 91.88 890 ILE A N 1
ATOM 6822 C CA . ILE A 1 890 ? 17.248 -5.020 31.663 1.00 91.88 890 ILE A CA 1
ATOM 6823 C C . ILE A 1 890 ? 17.040 -3.501 31.677 1.00 91.88 890 ILE A C 1
ATOM 6825 O O . ILE A 1 890 ? 17.077 -2.835 30.645 1.00 91.88 890 ILE A O 1
ATOM 6829 N N . ARG A 1 891 ? 16.840 -2.958 32.875 1.00 94.12 891 ARG A N 1
ATOM 6830 C CA . ARG A 1 891 ? 16.802 -1.528 33.182 1.00 94.12 891 ARG A CA 1
ATOM 6831 C C . ARG A 1 891 ? 18.135 -1.111 33.792 1.00 94.12 891 ARG A C 1
ATOM 6833 O O . ARG A 1 891 ? 18.541 -1.676 34.806 1.00 94.12 891 ARG A O 1
ATOM 6840 N N . LEU A 1 892 ? 18.781 -0.113 33.211 1.00 94.69 892 LEU A N 1
ATOM 6841 C CA . LEU A 1 892 ? 20.022 0.481 33.699 1.00 94.69 892 LEU A CA 1
ATOM 6842 C C . LEU A 1 892 ? 19.672 1.862 34.283 1.00 94.69 892 LEU A C 1
ATOM 6844 O O . LEU A 1 892 ? 19.396 2.790 33.519 1.00 94.69 892 LEU A O 1
ATOM 6848 N N . PRO A 1 893 ? 19.538 1.986 35.620 1.00 94.81 893 PRO A N 1
ATOM 6849 C CA . PRO A 1 893 ? 19.130 3.232 36.258 1.00 94.81 893 PRO A CA 1
ATOM 6850 C C . PRO A 1 893 ? 20.287 4.232 36.301 1.00 94.81 893 PRO A C 1
ATOM 6852 O O . PRO A 1 893 ? 21.422 3.846 36.569 1.00 94.81 893 PRO A O 1
ATOM 6855 N N . PHE A 1 894 ? 19.992 5.516 36.097 1.00 94.81 894 PHE A N 1
ATOM 6856 C CA . PHE A 1 894 ? 20.994 6.571 36.266 1.00 94.81 894 PHE A CA 1
ATOM 6857 C C . PHE A 1 894 ? 21.339 6.792 37.758 1.00 94.81 894 PHE A C 1
ATOM 6859 O O . PHE A 1 894 ? 20.475 6.564 38.615 1.00 94.81 894 PHE A O 1
ATOM 6866 N N . PRO A 1 895 ? 22.554 7.279 38.100 1.00 92.06 895 PRO A N 1
ATOM 6867 C CA . PRO A 1 895 ? 22.961 7.539 39.491 1.00 92.06 895 PRO A CA 1
ATOM 6868 C C . PRO A 1 895 ? 22.082 8.575 40.213 1.00 92.06 895 PRO A C 1
ATOM 6870 O O . PRO A 1 895 ? 21.899 8.521 41.430 1.00 92.06 895 PRO A O 1
ATOM 6873 N N . ARG A 1 896 ? 21.516 9.519 39.453 1.00 94.19 896 ARG A N 1
ATOM 6874 C CA . ARG A 1 896 ? 20.604 10.578 39.907 1.00 94.19 896 ARG A CA 1
ATOM 6875 C C . ARG A 1 896 ? 19.512 10.806 38.854 1.00 94.19 896 ARG A C 1
ATOM 6877 O O . ARG A 1 896 ? 19.580 10.262 37.758 1.00 94.19 896 ARG A O 1
ATOM 6884 N N . ARG A 1 897 ? 18.474 11.589 39.175 1.00 95.56 897 ARG A N 1
ATOM 6885 C CA . ARG A 1 897 ? 17.437 11.934 38.186 1.00 95.56 897 ARG A CA 1
ATOM 6886 C C . ARG A 1 897 ? 17.953 13.020 37.239 1.00 95.56 897 ARG A C 1
ATOM 6888 O O . ARG A 1 897 ? 18.409 14.058 37.714 1.00 95.56 897 ARG A O 1
ATOM 6895 N N . ALA A 1 898 ? 17.839 12.796 35.932 1.00 94.44 898 ALA A N 1
ATOM 6896 C CA . ALA A 1 898 ? 18.178 13.781 34.909 1.00 94.44 898 ALA A CA 1
ATOM 6897 C C . ALA A 1 898 ? 17.096 14.863 34.764 1.00 94.44 898 ALA A C 1
ATOM 6899 O O . ALA A 1 898 ? 15.897 14.576 34.776 1.00 94.44 898 ALA A O 1
ATOM 6900 N N . THR A 1 899 ? 17.526 16.111 34.606 1.00 92.44 899 THR A N 1
ATOM 6901 C CA . THR A 1 899 ? 16.669 17.289 34.406 1.00 92.44 899 THR A CA 1
ATOM 6902 C C . THR A 1 899 ? 16.855 17.940 33.036 1.00 92.44 899 THR A C 1
ATOM 6904 O O . THR A 1 899 ? 15.949 18.628 32.571 1.00 92.44 899 THR A O 1
ATOM 6907 N N . THR A 1 900 ? 17.975 17.672 32.360 1.00 92.88 900 THR A N 1
ATOM 6908 C CA . THR A 1 900 ? 18.288 18.133 30.997 1.00 92.88 900 THR A CA 1
ATOM 6909 C C . THR A 1 900 ? 18.943 17.012 30.169 1.00 92.88 900 THR A C 1
ATOM 6911 O O . THR A 1 900 ? 19.066 15.880 30.645 1.00 92.88 900 THR A O 1
ATOM 6914 N N . ARG A 1 901 ? 19.353 17.299 28.924 1.00 91.25 901 ARG A N 1
ATOM 6915 C CA . ARG A 1 901 ? 20.105 16.355 28.075 1.00 91.25 901 ARG A CA 1
ATOM 6916 C C . ARG A 1 901 ? 21.541 16.175 28.579 1.00 91.25 901 ARG A C 1
ATOM 6918 O O . ARG A 1 901 ? 22.015 15.051 28.690 1.00 91.25 901 ARG A O 1
ATOM 6925 N N . GLU A 1 902 ? 22.188 17.277 28.931 1.00 91.19 902 GLU A N 1
ATOM 6926 C CA . GLU A 1 902 ? 23.572 17.350 29.415 1.00 91.19 902 GLU A CA 1
ATOM 6927 C C . GLU A 1 902 ? 23.730 16.596 30.746 1.00 91.19 902 GLU A C 1
ATOM 6929 O O . GLU A 1 902 ? 24.743 15.947 30.992 1.00 91.19 902 GLU A O 1
ATOM 6934 N N . ASP A 1 903 ? 22.680 16.614 31.576 1.00 91.00 903 ASP A N 1
ATOM 6935 C CA . ASP A 1 903 ? 22.548 15.770 32.765 1.00 91.00 903 ASP A CA 1
ATOM 6936 C C . ASP A 1 903 ? 22.683 14.272 32.425 1.00 91.00 903 ASP A C 1
ATOM 6938 O O . ASP A 1 903 ? 23.373 13.540 33.134 1.00 91.00 903 ASP A O 1
ATOM 6942 N N . VAL A 1 904 ? 22.032 13.807 31.349 1.00 91.56 904 VAL A N 1
ATOM 6943 C CA . VAL A 1 904 ? 22.121 12.407 30.896 1.00 91.56 904 VAL A CA 1
ATOM 6944 C C . VAL A 1 904 ? 23.506 12.104 30.344 1.00 91.56 904 VAL A C 1
ATOM 6946 O O . VAL A 1 904 ? 24.061 11.062 30.673 1.00 91.56 904 VAL A O 1
ATOM 6949 N N . GLU A 1 905 ? 24.078 13.000 29.542 1.00 89.88 905 GLU A N 1
ATOM 6950 C CA . GLU A 1 905 ? 25.411 12.816 28.955 1.00 89.88 905 GLU A CA 1
ATOM 6951 C C . GLU A 1 905 ? 26.485 12.687 30.049 1.00 89.88 905 GLU A C 1
ATOM 6953 O O . GLU A 1 905 ? 27.265 11.736 30.020 1.00 89.88 905 GLU A O 1
ATOM 6958 N N . GLN A 1 906 ? 26.437 13.527 31.093 1.00 90.31 906 GLN A N 1
ATOM 6959 C CA . GLN A 1 906 ? 27.312 13.387 32.264 1.00 90.31 906 GLN A CA 1
ATOM 6960 C C . GLN A 1 906 ? 27.088 12.063 33.016 1.00 90.31 906 GLN A C 1
ATOM 6962 O O . GLN A 1 906 ? 28.047 11.440 33.463 1.00 90.31 906 GLN A O 1
ATOM 6967 N N . MET A 1 907 ? 25.838 11.613 33.173 1.00 91.50 907 MET A N 1
ATOM 6968 C CA . MET A 1 907 ? 25.544 10.350 33.864 1.00 91.50 907 MET A CA 1
ATOM 6969 C C . MET A 1 907 ? 25.951 9.117 33.050 1.00 91.50 907 MET A C 1
ATOM 6971 O O . MET A 1 907 ? 26.345 8.111 33.630 1.00 91.50 907 MET A O 1
ATOM 6975 N N . VAL A 1 908 ? 25.900 9.188 31.719 1.00 90.62 908 VAL A N 1
ATOM 6976 C CA . VAL A 1 908 ? 26.442 8.163 30.815 1.00 90.62 908 VAL A CA 1
ATOM 6977 C C . VAL A 1 908 ? 27.966 8.091 30.944 1.00 90.62 908 VAL A C 1
ATOM 6979 O O . VAL A 1 908 ? 28.511 6.993 31.021 1.00 90.62 908 VAL A O 1
ATOM 6982 N N . GLU A 1 909 ? 28.642 9.236 31.051 1.00 88.06 909 GLU A N 1
ATOM 6983 C CA . GLU A 1 909 ? 30.087 9.317 31.298 1.00 88.06 909 GLU A CA 1
ATOM 6984 C C . GLU A 1 909 ? 30.468 8.750 32.684 1.00 88.06 909 GLU A C 1
ATOM 6986 O O . GLU A 1 909 ? 31.351 7.898 32.779 1.00 88.06 909 GLU A O 1
ATOM 6991 N N . GLU A 1 910 ? 29.727 9.108 33.742 1.00 89.69 910 GLU A N 1
ATOM 6992 C CA . GLU A 1 910 ? 29.871 8.554 35.102 1.00 89.69 910 GLU A CA 1
ATOM 6993 C C . GLU A 1 910 ? 29.674 7.023 35.130 1.00 89.69 910 GLU A C 1
ATOM 6995 O O . GLU A 1 910 ? 30.433 6.308 35.785 1.00 89.69 910 GLU A O 1
ATOM 7000 N N . MET A 1 911 ? 28.695 6.502 34.381 1.00 89.62 911 MET A N 1
ATOM 7001 C CA . MET A 1 911 ? 28.391 5.065 34.304 1.00 89.62 911 MET A CA 1
ATOM 7002 C C . MET A 1 911 ? 29.368 4.246 33.441 1.00 89.62 911 MET A C 1
ATOM 7004 O O . MET A 1 911 ? 29.337 3.018 33.522 1.00 89.62 911 MET A O 1
ATOM 7008 N N . MET A 1 912 ? 30.226 4.877 32.628 1.00 85.38 912 MET A N 1
ATOM 7009 C CA . MET A 1 912 ? 31.307 4.181 31.909 1.00 85.38 912 MET A CA 1
ATOM 7010 C C . MET A 1 912 ? 32.561 3.961 32.771 1.00 85.38 912 MET A C 1
ATOM 7012 O O . MET A 1 912 ? 33.383 3.108 32.433 1.00 85.38 912 MET A O 1
ATOM 7016 N N . GLY A 1 913 ? 32.721 4.702 33.874 1.00 74.31 913 GLY A N 1
ATOM 7017 C CA . GLY A 1 913 ? 33.856 4.557 34.790 1.00 74.31 913 GLY A CA 1
ATOM 7018 C C . GLY A 1 913 ? 35.221 4.666 34.095 1.00 74.31 913 GLY A C 1
ATOM 7019 O O . GLY A 1 913 ? 35.415 5.480 33.191 1.00 74.31 913 GLY A O 1
ATOM 7020 N N . ASP A 1 914 ? 36.169 3.810 34.487 1.00 59.69 914 ASP A N 1
ATOM 7021 C CA . ASP A 1 914 ? 37.541 3.811 33.952 1.00 59.69 914 ASP A CA 1
ATOM 7022 C C . ASP A 1 914 ? 37.618 3.554 32.428 1.00 59.69 914 ASP A C 1
ATOM 7024 O O . ASP A 1 914 ? 38.621 3.899 31.798 1.00 59.69 914 ASP A O 1
ATOM 7028 N N . ALA A 1 915 ? 36.568 3.003 31.800 1.00 58.25 915 ALA A N 1
ATOM 7029 C CA . ALA A 1 915 ? 36.529 2.787 30.350 1.00 58.25 915 ALA A CA 1
ATOM 7030 C C . ALA A 1 915 ? 36.468 4.104 29.548 1.00 58.25 915 ALA A C 1
ATOM 7032 O O . ALA A 1 915 ? 36.971 4.161 28.421 1.00 58.25 915 ALA A O 1
ATOM 7033 N N . ALA A 1 916 ? 35.936 5.187 30.132 1.00 52.97 916 ALA A N 1
ATOM 7034 C CA . ALA A 1 916 ? 35.899 6.504 29.491 1.00 52.97 916 ALA A CA 1
ATOM 7035 C C . ALA A 1 916 ? 37.310 7.004 29.106 1.00 52.97 916 ALA A C 1
ATOM 7037 O O . ALA A 1 916 ? 37.495 7.623 28.058 1.00 52.97 916 ALA A O 1
ATOM 7038 N N . VAL A 1 917 ? 38.330 6.644 29.896 1.00 46.25 917 VAL A N 1
ATOM 7039 C CA . VAL A 1 917 ? 39.732 7.073 29.726 1.00 46.25 917 VAL A CA 1
ATOM 7040 C C . VAL A 1 917 ? 40.393 6.497 28.456 1.00 46.25 917 VAL A C 1
ATOM 7042 O O . VAL A 1 917 ? 41.451 6.971 28.051 1.00 46.25 917 VAL A O 1
ATOM 7045 N N . GLN A 1 918 ? 39.781 5.508 27.787 1.00 42.41 918 GLN A N 1
ATOM 7046 C CA . GLN A 1 918 ? 40.266 4.934 26.516 1.00 42.41 918 GLN A CA 1
ATOM 7047 C C . GLN A 1 918 ? 39.498 5.424 25.269 1.00 42.41 918 GLN A C 1
ATOM 7049 O O . GLN A 1 918 ? 39.593 4.802 24.205 1.00 42.41 918 GLN A O 1
ATOM 7054 N N . THR A 1 919 ? 38.723 6.509 25.388 1.00 39.66 919 THR A N 1
ATOM 7055 C CA . THR A 1 919 ? 37.808 6.977 24.324 1.00 39.66 919 THR A CA 1
ATOM 7056 C C . THR A 1 919 ? 37.929 8.484 24.016 1.00 39.66 919 THR A C 1
ATOM 7058 O O . THR A 1 919 ? 37.000 9.074 23.467 1.00 39.66 919 THR A O 1
ATOM 7061 N N . VAL A 1 920 ? 39.073 9.102 24.350 1.00 31.25 920 VAL A N 1
ATOM 7062 C CA . VAL A 1 920 ? 39.417 10.519 24.084 1.00 31.25 920 VAL A CA 1
ATOM 7063 C C . VAL A 1 920 ? 40.686 10.612 23.240 1.00 31.25 920 VAL A C 1
ATOM 7065 O O . VAL A 1 920 ? 41.668 9.931 23.610 1.00 31.25 920 VAL A O 1
#

Foldseek 3Di:
DDDDDDDDDDDDDDDDDDDDDDDDDDDDDDDDDDDDDDDDDDDDDDDDDDDDDDDDDDDDDDDDDDDDDDDPDDDDPDDDPDDDDDPAAEEEEEEFADKFAFLVCQLQLQLLLQLQCLNVPDAPVCNVCSNVVSNVVSVVCSVVVQVLCVLLPGIWCFVVLVVVLQVVLQVLLVVVPDHHHYFYDHPRDPPHPVVRVVVCVVVVHQFYEYEYQWQAAFCSGLVSSLVVLVCVCVVDPSSVNRQYKYQRHHLLQPLNLVLLLVLLVVQCVPDPDSALAEEEEEEAKDQPCCVPQQVTCRVVSQVVSVVSSCVNNVVVVRNYHYDYAHEDDDDDGHIDDDHLLVVLLVVLVVPRQHYEYEHRRGQADTSCVSDVQVPVSVVSNVVSHRHHYHYRHHNRNPPSVSSSVSVVVVLQRVCRNPQAFDPPDPGGMHDSVVVCCVRRVSVVPDRGPPPPPDDPDDDVSVVSVVVVVVVVVVVVLVVCCVVVVDDPVVVVVVVCVPPPVPPPDDDDDPVVVVVVVVVVVVVVVCVVQVKDKDWDWDDDDHDIDIAIDIGHDPDDDDDDDDDDGDDDDDDDDDDDDDDDDDDDDDDDDDDDDDDDDDDDDDDDDDDDDDDDDDDDDDDDDDDDDDDDDDDDDDDDDDDDDDDDDDDDDDDDPDDDPLVVVLQVVLVPADDDDQLQLQLQQLAPDQKWKKWFQQPDDPSHRPIDIDMFGWHADQLGKTKGWDFLPDSVVNRLVVFQWMKTKGWNDPDDDLQTKIKIWTAGKDWDDPVRCPVVVVRSCVVVVVPPCSPPPRITMMIRPGTQWMKIWHQHPNPTDIDIDGPVSNSPHHHFQCSVVWVVLQVQQQDAFDPHRLVQLLVCQQSVFAWPHKGFDTDTQFFTWIFTDGVPGHTDIGTRTFPHGDNHPVSVVVSSCVSNPPVNVRGD

InterPro domains:
  IPR001015 Ferrochelatase [MF_00323] (88-413)
  IPR001015 Ferrochelatase [PF00762] (89-412)
  IPR001015 Ferrochelatase [PTHR11108] (84-425)
  IPR001015 Ferrochelatase [TIGR00109] (88-412)
  IPR012349 FMN-binding split barrel [G3DSA:2.30.110.10] (659-809)
  IPR019772 Ferrochelatase, active site [PS00534] (279-298)
  IPR033644 Ferrochelatase, C-terminal [cd00419] (258-396)
  IPR033659 Ferrochelatase, N-terminal [cd03411] (90-252)
  IPR037119 Haem oxygenase HugZ-like superfamily [G3DSA:3.20.180.10] (826-919)
  IPR055343 CREG-like, beta-barrel [PF13883] (673-797)

pLDDT: mean 70.59, std 27.52, range [20.52, 98.5]

Radius of gyration: 41.58 Å; chains: 1; bounding box: 128×120×117 Å

Secondary structure (DSSP, 8-state):
-----------------------------------------------------------------------S-PPPPP--S---PPPPPEEEEEEE----SSSTTHHHHHHHHHH-TTTS---GGGGGGHHHHHHHHHHHHHHHHHHHHHHTTSS-SHHHHHHHHHHHHHHHHHHTT---EEEEEESSSSSBHHHHHHHHHHHT-SEEEEEES-SS--TTTHHHHHHHHHHHHHH-TTGGG-EEEE----TT-HHHHHHHHHHHHHHHTTSS--TT-EEEEEEE--BHHHHHHH--THHHHHHHHHHHHHHHHHHTT----EEEEEE---SSS-B-SSBHHHHHHHHHHTT--EEEEEE-S-SS--HIIIIIIIIIIHHHHHHTT--EEEEPPP-TT-HHHHHHHHHHHHHHGGGTT-SS--TT-SS--B-HHHHHHHHGGGTTTPPPTT-S----SSSHHHHHHHHHHHHHHHHHHHHHHHHH----HHHHHTT-TT-TT--SS-S--HHHHHHHHHHHHHHHHHHHHT-EEEEEEEEETTEEEEEEEEE--S-S--S--PPPP--------------------------------------------------------------------------PPPPPP------------HHHHHHHHGGGS----HHHHHHHHHHH-SEEEEEEE--SSTTTTSEEEEEEE-EE-TTSPEEEEEETTSHHHHHHTT--EEEEEEESSSS--TTS-EEEEEEEEEEE-TTTTHHHHHHHHHH-TT-GGGGSTTEEEEEEEEEEEEEEEE-GGG--EEEEEEHHHHHHPPPPTTGGGHHHHHHHHTSEETTEEHHHHHHHHHHTS-EEEEEEEEEETTEEEEEEEETTEEEEEEEEE-SS--SSHHHHHHHHHHHHGGGGGG--

Organism: NCBI:txid121088